Protein AF-A0A1C4VF07-F1 (afdb_monomer_lite)

Foldseek 3Di:
DKWFWFKFQQAIWIKFFDVVVVGDIFTLEGEAAPQDNQGMKFWGWAAAQQNFKIKIWMAHLLLLLAPQSQQFLIWMWIAGRVASDIATADGGFHQFRLAWEHANHQKIWTWGQDDPQSQKIWIWIDRSVVGYTPDIAIARGNWDQWEQAPVAIWTDGPQAIWGADPRRDTDGLGHDLFAWQHWYYAPQGKIWTWADHPQKIWIWIDDPSDIGTFWIGGFLFWDWAAAHNRAIETEGDPTDTPDDDPRYHYFYDPADFRMAYNVRQKTWRFKDQQNNVVCQAPLQDFPPLQSVQFMWIWMAGRVVRDIDIDTDRRPDPHHYDNNQYPDDDDDDPPDDDDAPPPPPFAFFLDDQPDLLAWAAWFALLLLLQLLLCLQVQQQFDWQDQCALPNNAHIGTLCRQQPADAQVVGDTAFSLLLLLLLCSNPVVTQGPSNDDFPKIWGWDAPFRQLSSNHGLLHRDNVNGQRQTGSLRNGQQRTPPRDPHDSNLNSCCRHPNSSVSNSSNNLLSVLSVLQCVAPVHHAFEAVNDNQFNQGSLQSQQCSSQNFAGQVCCVVVLNDGAGFDQLQLLASSARLSDDQQCLQHPSSSSSVSNHRRSSSSQNCLQPARWHYPPDTDRSYDHFAAFPQADQSVNHGRHGFQHDHSCQQQDCVAQNFCHRGNGRHNSPRTGRHGGHYGYRDNVVVRRTTGHDRPADSPRDRDDGPDPADADQDDDQCPVFPQFPPVFGKAKAWPDQDLVSLSLFDPDDHHQFDKDKAAFVVGPDPSQSVLVVQWIWMLWWHRGIKIKGFADADDPPHRDRHNKMKMKTAGNGPADVVDKAKWWKKDKQIQRQAADAFWKKWKAQADVRDIDIFTGGSHQDDVVGGGHIFMFTQAMDTHDHGIMIMTMRYDHPPGDRSGMHMDGMMMIGGGDPDRGDHRGHGD

pLDDT: mean 87.51, std 13.01, range [24.17, 98.75]

Secondary structure (DSSP, 8-state):
-EEEEEE-SS-EEEEEEEGGGTTEEEEEEEEE-TT--SSSEEEEEEE-TTSSEEEEEEEEGGGGG-HHHHHH-EEEEEEETTT--EEEEEEEE---TT-SEE-SSSEEEEEEEESGGG-EEEEEEEETTTTEEEEEEEESS--EEEEEETTEEEEEETTEEEEEPTTS-EEEEE--SSSEEEEEE-TTS-EEEEEEETTEEEEEEEETTEEEEEEEEETTSEEEEE-GGG-EEEEESS---SS--TTEEEEE-SS--SEE-TTSSEEEEEEEEHHHHHHTT-TTS---TTTTTEEEEEEEETTT--EEEEEEE--SSPPEEESS--PPPPPPPS------TTTT--SBSS-TT-TT--EE---HHHHHHHHHHHHTT---PPBPTTGGG--PPSB-HHHHSPPPPPTTS----HHHHHHHHHHHHTT-SB-TT--TT-EESBPEEESSS-TTS-TTS--GGG-EEEETTTTB-TT-BTT--SS-HHHHHHHHH-HHHHHHHHHHHHHHHHHHHHT-TT----BTT--TTBGGGGHHHHHHHHH--B-GGGTTTTTT--BB-GGG-TT-TTS-TT--STTTS-GGGGG-GGGS-HHHHHHHHHHSPPEE-SSS-EESSPPPB--TTSPPBTTTBS----PPPTTTT--HHHHS--TTSSSSS-TTT----B---B----GGGTTS-B---SS-TTPPPPPP--SSPPP-----STT-TTB-TTSPPEEE-SSS-GGG-SS--SPPPP-EEEEEEETTTTT-TT-HHHHHS-EEES-TGGG-EEEEE-B--BTTB--TTT-EEEEEEE-----TT-EEEEEEEEEE-SSS---TTEEEEEE-STT--EEEEEE-----BTTB----EEEEEEEEEEETT-EEEEE-B--TT--S-SEEEE--EEEEEB-SS--PPTT-B-

Radius of gyration: 29.27 Å; chains: 1; bounding box: 69×66×91 Å

Structure (mmCIF, N/CA/C/O backbone):
data_AF-A0A1C4VF07-F1
#
_entry.id   AF-A0A1C4VF07-F1
#
loop_
_atom_site.group_PDB
_atom_site.id
_atom_site.type_symbol
_atom_site.label_atom_id
_atom_site.label_alt_id
_atom_site.label_comp_id
_atom_site.label_asym_id
_atom_site.label_entity_id
_atom_site.label_seq_id
_atom_site.pdbx_PDB_ins_code
_atom_site.Cartn_x
_atom_site.Cartn_y
_atom_site.Cartn_z
_atom_site.occupancy
_atom_site.B_iso_or_equiv
_atom_site.auth_seq_id
_atom_site.auth_comp_id
_atom_site.auth_asym_id
_atom_site.auth_atom_id
_atom_site.pdbx_PDB_model_num
ATOM 1 N N . MET A 1 1 ? -11.492 -25.915 17.189 1.00 92.50 1 MET A N 1
ATOM 2 C CA . MET A 1 1 ? -10.780 -25.471 15.950 1.00 92.50 1 MET A CA 1
ATOM 3 C C . MET A 1 1 ? -10.519 -23.973 16.018 1.00 92.50 1 MET A C 1
ATOM 5 O O . MET A 1 1 ? -11.254 -23.324 16.734 1.00 92.50 1 MET A O 1
ATOM 9 N N . LEU A 1 2 ? -9.549 -23.413 15.306 1.00 95.19 2 LEU A N 1
ATOM 10 C CA . LEU A 1 2 ? -9.269 -21.972 15.211 1.00 95.19 2 LEU A CA 1
ATOM 11 C C . LEU A 1 2 ? -9.175 -21.599 13.729 1.00 95.19 2 LEU A C 1
ATOM 13 O O . LEU A 1 2 ? -8.612 -22.388 12.978 1.00 95.19 2 LEU A O 1
ATOM 17 N N . VAL A 1 3 ? -9.719 -20.448 13.326 1.00 95.56 3 VAL A N 1
ATOM 18 C CA . VAL A 1 3 ? -9.596 -19.907 11.959 1.00 95.56 3 VAL A CA 1
ATOM 19 C C . VAL A 1 3 ? -9.069 -18.476 12.032 1.00 95.56 3 VAL A C 1
ATOM 21 O O . VAL A 1 3 ? -9.497 -17.713 12.895 1.00 95.56 3 VAL A O 1
ATOM 24 N N . THR A 1 4 ? -8.136 -18.131 11.153 1.00 94.44 4 THR A N 1
ATOM 25 C CA . THR A 1 4 ? -7.553 -16.787 10.990 1.00 94.44 4 THR A CA 1
ATOM 26 C C . THR A 1 4 ? -7.024 -16.650 9.561 1.00 94.44 4 THR A C 1
ATOM 28 O O . THR A 1 4 ? -7.024 -17.640 8.834 1.00 94.44 4 THR A O 1
ATOM 31 N N . GLY A 1 5 ? -6.566 -15.471 9.141 1.00 92.44 5 GLY A N 1
ATOM 32 C CA . GLY A 1 5 ? -5.953 -15.306 7.825 1.00 92.44 5 GLY A CA 1
ATOM 33 C C . GLY A 1 5 ? -4.749 -14.375 7.808 1.00 92.44 5 GLY A C 1
ATOM 34 O O . GLY A 1 5 ? -4.531 -13.625 8.757 1.00 92.44 5 GLY A O 1
ATOM 35 N N . ALA A 1 6 ? -3.976 -14.480 6.734 1.00 90.81 6 ALA A N 1
ATOM 36 C CA . ALA A 1 6 ? -2.908 -13.567 6.330 1.00 90.81 6 ALA A CA 1
ATOM 37 C C . ALA A 1 6 ? -2.803 -13.629 4.802 1.00 90.81 6 ALA A C 1
ATOM 39 O O . ALA A 1 6 ? -3.234 -14.620 4.205 1.00 90.81 6 ALA A O 1
ATOM 40 N N . GLY A 1 7 ? -2.274 -12.588 4.169 1.00 86.62 7 GLY A N 1
ATOM 41 C CA . GLY A 1 7 ? -2.210 -12.539 2.714 1.00 86.62 7 GLY A CA 1
ATOM 42 C C . GLY A 1 7 ? -0.798 -12.405 2.177 1.00 86.62 7 GLY A C 1
ATOM 43 O O . GLY A 1 7 ? 0.128 -11.945 2.848 1.00 86.62 7 GLY A O 1
ATOM 44 N N . ASP A 1 8 ? -0.649 -12.850 0.945 1.00 79.00 8 ASP A N 1
ATOM 45 C CA . ASP A 1 8 ? 0.565 -12.732 0.158 1.00 79.00 8 ASP A CA 1
ATOM 46 C C . ASP A 1 8 ? 0.182 -12.411 -1.298 1.00 79.00 8 ASP A C 1
ATOM 48 O O . ASP A 1 8 ? -0.934 -11.945 -1.522 1.00 79.00 8 ASP A O 1
ATOM 52 N N . SER A 1 9 ? 1.081 -12.546 -2.270 1.00 72.88 9 SER A N 1
ATOM 53 C CA . SER A 1 9 ? 0.794 -12.252 -3.686 1.00 72.88 9 SER A CA 1
ATOM 54 C C . SER A 1 9 ? -0.241 -13.193 -4.320 1.00 72.88 9 SER A C 1
ATOM 56 O O . SER A 1 9 ? -0.991 -12.759 -5.192 1.00 72.88 9 SER A O 1
ATOM 58 N N . ASN A 1 10 ? -0.368 -14.435 -3.840 1.00 73.75 10 ASN A N 1
ATOM 59 C CA . ASN A 1 10 ? -1.304 -15.426 -4.381 1.00 73.75 10 ASN A CA 1
ATOM 60 C C . ASN A 1 10 ? -2.735 -15.234 -3.868 1.00 73.75 10 ASN A C 1
ATOM 62 O O . ASN A 1 10 ? -3.694 -15.718 -4.478 1.00 73.75 10 ASN A O 1
ATOM 66 N N . GLY A 1 11 ? -2.905 -14.551 -2.736 1.00 81.81 11 GLY A N 1
ATOM 67 C CA . GLY A 1 11 ? -4.217 -14.228 -2.198 1.00 81.81 11 GLY A CA 1
ATOM 68 C C . GLY A 1 11 ? -4.231 -14.022 -0.691 1.00 81.81 11 GLY A C 1
ATOM 69 O O . GLY A 1 11 ? -3.227 -14.086 0.012 1.00 81.81 11 GLY A O 1
ATOM 70 N N . PHE A 1 12 ? -5.428 -13.785 -0.170 1.00 91.00 12 PHE A N 1
ATOM 71 C CA . PHE A 1 12 ? -5.715 -13.851 1.251 1.00 91.00 12 PHE A CA 1
ATOM 72 C C . PHE A 1 12 ? -6.003 -15.303 1.653 1.00 91.00 12 PHE A C 1
ATOM 74 O O . PHE A 1 12 ? -7.022 -15.885 1.272 1.00 91.00 12 PHE A O 1
ATOM 81 N N . HIS A 1 13 ? -5.107 -15.896 2.436 1.00 91.56 13 HIS A N 1
ATOM 82 C CA . HIS A 1 13 ? -5.218 -17.275 2.897 1.00 91.56 13 HIS A CA 1
ATOM 83 C C . HIS A 1 13 ? -5.979 -17.339 4.213 1.00 91.56 13 HIS A C 1
ATOM 85 O O . HIS A 1 13 ? -5.602 -16.704 5.199 1.00 91.56 13 HIS A O 1
ATOM 91 N N . LEU A 1 14 ? -7.025 -18.159 4.258 1.00 94.19 14 LEU A N 1
ATOM 92 C CA . LEU A 1 14 ? -7.666 -18.558 5.503 1.00 94.19 14 LEU A CA 1
ATOM 93 C C . LEU A 1 14 ? -6.992 -19.833 5.987 1.00 94.19 14 LEU A C 1
ATOM 95 O O . LEU A 1 14 ? -7.008 -20.850 5.300 1.00 94.19 14 LEU A O 1
ATOM 99 N N . TYR A 1 15 ? -6.457 -19.802 7.197 1.00 93.81 15 TYR A N 1
ATOM 100 C CA . TYR A 1 15 ? -5.832 -20.938 7.856 1.00 93.81 15 TYR A CA 1
ATOM 101 C C . TYR A 1 15 ? -6.752 -21.514 8.927 1.00 93.81 15 TYR A C 1
ATOM 103 O O . TYR A 1 15 ? -7.458 -20.780 9.622 1.00 93.81 15 TYR A O 1
ATOM 111 N N . VAL A 1 16 ? -6.711 -22.835 9.103 1.00 93.81 16 VAL A N 1
ATOM 112 C CA . VAL A 1 16 ? -7.444 -23.548 10.151 1.00 93.81 16 VAL A CA 1
ATOM 113 C C . VAL A 1 16 ? -6.505 -24.416 10.986 1.00 93.81 16 VAL A C 1
ATOM 115 O O . VAL A 1 16 ? -5.709 -25.183 10.451 1.00 93.81 16 VAL A O 1
ATOM 118 N N . ALA A 1 17 ? -6.644 -24.342 12.312 1.00 92.88 17 ALA A N 1
ATOM 119 C CA . ALA A 1 17 ? -5.979 -25.231 13.262 1.00 92.88 17 ALA A CA 1
ATOM 120 C C . ALA A 1 17 ? -7.011 -26.082 14.009 1.00 92.88 17 ALA A C 1
ATOM 122 O O . ALA A 1 17 ? -7.927 -25.568 14.666 1.00 92.88 17 ALA A O 1
ATOM 123 N N . ARG A 1 18 ? -6.903 -27.411 13.919 1.00 91.62 18 ARG A N 1
ATOM 124 C CA . ARG A 1 18 ? -7.930 -28.320 14.458 1.00 91.62 18 ARG A CA 1
ATOM 125 C C . ARG A 1 18 ? -7.464 -29.026 15.718 1.00 91.62 18 ARG A C 1
ATOM 127 O O . ARG A 1 18 ? -6.494 -29.768 15.706 1.00 91.62 18 ARG A O 1
ATOM 134 N N . GLU A 1 19 ? -8.230 -28.861 16.790 1.00 91.75 19 GLU A N 1
ATOM 135 C CA . GLU A 1 19 ? -7.920 -29.439 18.099 1.00 91.75 19 GLU A CA 1
ATOM 136 C C . GLU A 1 19 ? -7.827 -30.970 18.081 1.00 91.75 19 GLU A C 1
ATOM 138 O O . GLU A 1 19 ? -6.885 -31.525 18.633 1.00 91.75 19 GLU A O 1
ATOM 143 N N . ARG A 1 20 ? -8.732 -31.649 17.358 1.00 90.81 20 ARG A N 1
ATOM 144 C CA . ARG A 1 20 ? -8.678 -33.111 17.153 1.00 90.81 20 ARG A CA 1
ATOM 145 C C . ARG A 1 20 ? -7.353 -33.611 16.556 1.00 90.81 20 ARG A C 1
ATOM 147 O O . ARG A 1 20 ? -7.042 -34.786 16.678 1.00 90.81 20 ARG A O 1
ATOM 154 N N . ASN A 1 21 ? -6.588 -32.712 15.935 1.00 90.19 21 ASN A N 1
ATOM 155 C CA . ASN A 1 21 ? -5.281 -32.964 15.339 1.00 90.19 21 ASN A CA 1
ATOM 156 C C . ASN A 1 21 ? -4.174 -32.217 16.106 1.00 90.19 21 ASN A C 1
ATOM 158 O O . ASN A 1 21 ? -3.225 -31.735 15.493 1.00 90.19 21 ASN A O 1
ATOM 162 N N . ALA A 1 22 ? -4.335 -32.020 17.419 1.00 88.69 22 ALA A N 1
ATOM 163 C CA . ALA A 1 22 ? -3.404 -31.273 18.268 1.00 88.69 22 ALA A CA 1
ATOM 164 C C . ALA A 1 22 ? -3.070 -29.857 17.744 1.00 88.69 22 ALA A C 1
ATOM 166 O O . ALA A 1 22 ? -1.954 -29.375 17.905 1.00 88.69 22 ALA A O 1
ATOM 167 N N . PHE A 1 23 ? -4.047 -29.191 17.116 1.00 90.75 23 PHE A N 1
ATOM 168 C CA . PHE A 1 23 ? -3.891 -27.879 16.475 1.00 90.75 23 PHE A CA 1
ATOM 169 C C . PHE A 1 23 ? -2.862 -27.836 15.336 1.00 90.75 23 PHE A C 1
ATOM 171 O O . PHE A 1 23 ? -2.258 -26.795 15.091 1.00 90.75 23 PHE A O 1
ATOM 178 N N . ALA A 1 24 ? -2.717 -28.929 14.585 1.00 88.31 24 ALA A N 1
ATOM 179 C CA . ALA A 1 24 ? -2.054 -28.876 13.286 1.00 88.31 24 ALA A CA 1
ATOM 180 C C . ALA A 1 24 ? -2.727 -27.826 12.378 1.00 88.31 24 ALA A C 1
ATOM 182 O O . ALA A 1 24 ? -3.960 -27.810 12.263 1.00 88.31 24 ALA A O 1
ATOM 183 N N . TRP A 1 25 ? -1.904 -26.964 11.775 1.00 89.06 25 TRP A N 1
ATOM 184 C CA . TRP A 1 25 ? -2.305 -25.886 10.870 1.00 89.06 25 TRP A CA 1
ATOM 185 C C . TRP A 1 25 ? -2.390 -26.379 9.423 1.00 89.06 25 TRP A C 1
ATOM 187 O O . TRP A 1 25 ? -1.593 -27.211 8.991 1.00 89.06 25 TRP A O 1
ATOM 197 N N . SER A 1 26 ? -3.361 -25.861 8.677 1.00 88.69 26 SER A N 1
ATOM 198 C CA . SER A 1 26 ? -3.550 -26.113 7.243 1.00 88.69 26 SER A CA 1
ATOM 199 C C . SER A 1 26 ? -4.275 -24.936 6.591 1.00 88.69 26 SER A C 1
ATOM 201 O O . SER A 1 26 ? -5.107 -24.311 7.256 1.00 88.69 26 SER A O 1
ATOM 203 N N . THR A 1 27 ? -4.042 -24.679 5.304 1.00 90.75 27 THR A N 1
ATOM 204 C CA . THR A 1 27 ? -4.832 -23.712 4.534 1.00 90.75 27 THR A CA 1
ATOM 205 C C . THR A 1 27 ? -6.232 -24.272 4.323 1.00 90.75 27 THR A C 1
ATOM 207 O O . THR A 1 27 ? -6.407 -25.391 3.845 1.00 90.75 27 THR A O 1
ATOM 210 N N . LEU A 1 28 ? -7.236 -23.507 4.737 1.00 92.62 28 LEU A N 1
ATOM 211 C CA . LEU A 1 28 ? -8.647 -23.804 4.527 1.00 92.62 28 LEU A CA 1
ATOM 212 C C . LEU A 1 28 ? -9.082 -23.394 3.119 1.00 92.62 28 LEU A C 1
ATOM 214 O O . LEU A 1 28 ? -9.731 -24.178 2.438 1.00 92.62 28 LEU A O 1
ATOM 218 N N . ALA A 1 29 ? -8.744 -22.170 2.714 1.00 92.75 29 ALA A N 1
ATOM 219 C CA . ALA A 1 29 ? -9.030 -21.626 1.392 1.00 92.75 29 ALA A CA 1
ATOM 220 C C . ALA A 1 29 ? -8.082 -20.463 1.081 1.00 92.75 29 ALA A C 1
ATOM 222 O O . ALA A 1 29 ? -7.656 -19.759 2.000 1.00 92.75 29 ALA A O 1
ATOM 223 N N . THR A 1 30 ? -7.820 -20.220 -0.199 1.00 90.81 30 THR A N 1
ATOM 224 C CA . THR A 1 30 ? -7.140 -19.003 -0.674 1.00 90.81 30 THR A CA 1
ATOM 225 C C . THR A 1 30 ? -8.135 -18.149 -1.445 1.00 90.81 30 THR A C 1
ATOM 227 O O . THR A 1 30 ? -8.813 -18.654 -2.341 1.00 90.81 30 THR A O 1
ATOM 230 N N . LEU A 1 31 ? -8.249 -16.873 -1.082 1.00 91.25 31 LEU A N 1
ATOM 231 C CA . LEU A 1 31 ? -9.167 -15.916 -1.692 1.00 91.25 31 LEU A CA 1
ATOM 232 C C . LEU A 1 31 ? -8.366 -14.858 -2.447 1.00 91.25 31 LEU A C 1
ATOM 234 O O . LEU A 1 31 ? -7.577 -14.139 -1.844 1.00 91.25 31 LEU A O 1
ATOM 238 N N . SER A 1 32 ? -8.589 -14.726 -3.741 1.00 85.19 32 SER A N 1
ATOM 239 C CA . SER A 1 32 ? -7.927 -13.722 -4.571 1.00 85.19 32 SER A CA 1
ATOM 240 C C . SER A 1 32 ? -8.931 -13.075 -5.515 1.00 85.19 32 SER A C 1
ATOM 242 O O . SER A 1 32 ? -10.126 -13.386 -5.501 1.00 85.19 32 SER A O 1
ATOM 244 N N . ALA A 1 33 ? -8.459 -12.130 -6.312 1.00 73.81 33 ALA A N 1
ATOM 245 C CA . ALA A 1 33 ? -9.131 -11.719 -7.526 1.00 73.81 33 ALA A CA 1
ATOM 246 C C . ALA A 1 33 ? -8.075 -11.601 -8.616 1.00 73.81 33 ALA A C 1
ATOM 248 O O . ALA A 1 33 ? -7.246 -10.697 -8.529 1.00 73.81 33 ALA A O 1
ATOM 249 N N . SER A 1 34 ? -8.123 -12.445 -9.649 1.00 63.47 34 SER A N 1
ATOM 250 C CA . SER A 1 34 ? -7.251 -12.261 -10.828 1.00 63.47 34 SER A CA 1
ATOM 251 C C . SER A 1 34 ? -7.493 -10.899 -11.491 1.00 63.47 34 SER A C 1
ATOM 253 O O . SER A 1 34 ? -6.632 -10.362 -12.177 1.00 63.47 34 SER A O 1
ATOM 255 N N . ALA A 1 35 ? -8.644 -10.288 -11.185 1.00 54.53 35 ALA A N 1
ATOM 256 C CA . ALA A 1 35 ? -8.962 -8.893 -11.435 1.00 54.53 35 ALA A CA 1
ATOM 257 C C . ALA A 1 35 ? -8.118 -7.819 -10.788 1.00 54.53 35 ALA A C 1
ATOM 259 O O . ALA A 1 35 ? -8.293 -6.653 -11.115 1.00 54.53 35 ALA A O 1
ATOM 260 N N . LEU A 1 36 ? -7.253 -8.120 -9.847 1.00 62.41 36 LEU A N 1
ATOM 261 C CA . LEU A 1 36 ? -6.576 -7.071 -9.109 1.00 62.41 36 LEU A CA 1
ATOM 262 C C . LEU A 1 36 ? -5.120 -7.484 -8.961 1.00 62.41 36 LEU A C 1
ATOM 264 O O . LEU A 1 36 ? -4.732 -7.992 -7.916 1.00 62.41 36 LEU A O 1
ATOM 268 N N . ASP A 1 37 ? -4.326 -7.267 -10.012 1.00 58.56 37 ASP A N 1
ATOM 269 C CA . ASP A 1 37 ? -2.872 -7.421 -9.936 1.00 58.56 37 ASP A CA 1
ATOM 270 C C . ASP A 1 37 ? -2.250 -6.167 -9.306 1.00 58.56 37 ASP A C 1
ATOM 272 O O . ASP A 1 37 ? -1.923 -5.174 -9.958 1.00 58.56 37 ASP A O 1
ATOM 276 N N . MET A 1 38 ? -2.248 -6.167 -7.976 1.00 62.91 38 MET A N 1
ATOM 277 C CA . MET A 1 38 ? -1.954 -5.008 -7.130 1.00 62.91 38 MET A CA 1
ATOM 278 C C . MET A 1 38 ? -1.014 -5.375 -5.967 1.00 62.91 38 MET A C 1
ATOM 280 O O . MET A 1 38 ? -0.966 -4.682 -4.946 1.00 62.91 38 MET A O 1
ATOM 284 N N . GLY A 1 39 ? -0.270 -6.475 -6.115 1.00 68.69 39 GLY A N 1
ATOM 285 C CA . GLY A 1 39 ? 0.638 -7.000 -5.098 1.00 68.69 39 GLY A CA 1
ATOM 286 C C . GLY A 1 39 ? -0.070 -7.789 -3.982 1.00 68.69 39 GLY A C 1
ATOM 287 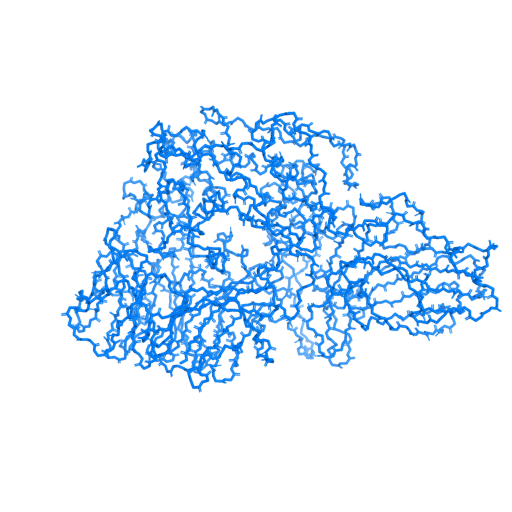O O . GLY A 1 39 ? -1.134 -8.368 -4.205 1.00 68.69 39 GLY A O 1
ATOM 288 N N . PRO A 1 40 ? 0.520 -7.861 -2.772 1.00 76.75 40 PRO A N 1
ATOM 289 C CA . PRO A 1 40 ? 0.062 -8.763 -1.720 1.00 76.75 40 PRO A CA 1
ATOM 290 C C . PRO A 1 40 ? -1.320 -8.405 -1.168 1.00 76.75 40 PRO A C 1
ATOM 292 O O . PRO A 1 40 ? -1.722 -7.241 -1.122 1.00 76.75 40 PRO A O 1
ATOM 295 N N . TRP A 1 41 ? -2.020 -9.416 -0.666 1.00 85.75 41 TRP A N 1
ATOM 296 C CA . TRP A 1 41 ? -3.384 -9.318 -0.155 1.00 85.75 41 TRP A CA 1
ATOM 297 C C . TRP A 1 41 ? -3.450 -9.109 1.362 1.00 85.75 41 TRP A C 1
ATOM 299 O O . TRP A 1 41 ? -2.528 -9.435 2.102 1.00 85.75 41 TRP A O 1
ATOM 309 N N . MET A 1 42 ? -4.569 -8.580 1.848 1.00 91.50 42 MET A N 1
ATOM 310 C CA . MET A 1 42 ? -4.922 -8.507 3.271 1.00 91.50 42 MET A CA 1
ATOM 311 C C . MET A 1 42 ? -6.408 -8.803 3.464 1.00 91.50 42 MET A C 1
ATOM 313 O O . MET A 1 42 ? -7.193 -8.747 2.512 1.00 91.50 42 MET A O 1
ATOM 317 N N . GLY A 1 43 ? -6.818 -9.057 4.703 1.00 93.69 43 GLY A N 1
ATOM 318 C CA . GLY A 1 43 ? -8.227 -9.223 5.018 1.00 93.69 43 GLY A CA 1
ATOM 319 C C . GLY A 1 43 ? -8.512 -9.518 6.481 1.00 93.69 43 GLY A C 1
ATOM 320 O O . GLY A 1 43 ? -7.618 -9.808 7.273 1.00 93.69 43 GLY A O 1
ATOM 321 N N . GLU A 1 44 ? -9.799 -9.483 6.801 1.00 95.00 44 GLU A N 1
ATOM 322 C CA . GLU A 1 44 ? -10.357 -9.845 8.099 1.00 95.00 44 GLU A CA 1
ATOM 323 C C . GLU A 1 44 ? -11.277 -11.055 7.946 1.00 95.00 44 GLU A C 1
ATOM 325 O O . GLU A 1 44 ? -11.963 -11.213 6.931 1.00 95.00 44 GLU A O 1
ATOM 330 N N . VAL A 1 45 ? -11.330 -11.907 8.971 1.00 96.38 45 VAL A N 1
ATOM 331 C CA . VAL A 1 45 ? -12.153 -13.124 8.972 1.00 96.38 45 VAL A CA 1
ATOM 332 C C . VAL A 1 45 ? -12.875 -13.313 10.303 1.00 96.38 45 VAL A C 1
ATOM 334 O O . VAL A 1 45 ? -12.321 -13.092 11.378 1.00 96.38 45 VAL A O 1
ATOM 337 N N . CYS A 1 46 ? -14.122 -13.777 10.243 1.00 96.06 46 CYS A N 1
ATOM 338 C CA . CYS A 1 46 ? -14.880 -14.234 11.404 1.00 96.06 46 CYS A CA 1
ATOM 339 C C . CYS A 1 46 ? -15.476 -15.624 11.164 1.00 96.06 46 CYS A C 1
ATOM 341 O O . CYS A 1 46 ? -15.661 -16.038 10.023 1.00 96.06 46 CYS A O 1
ATOM 343 N N . VAL A 1 47 ? -15.798 -16.343 12.243 1.00 97.12 47 VAL A N 1
ATOM 344 C CA . VAL A 1 47 ? -16.437 -17.669 12.199 1.00 97.12 47 VAL A CA 1
ATOM 345 C C . VAL A 1 47 ? -17.870 -17.566 12.715 1.00 97.12 47 VAL A C 1
ATOM 347 O O . VAL A 1 47 ? -18.106 -16.916 13.735 1.00 97.12 47 VAL A O 1
ATOM 350 N N . THR A 1 48 ? -18.822 -18.190 12.016 1.00 96.81 48 THR A N 1
ATOM 351 C CA . THR A 1 48 ? -20.232 -18.247 12.430 1.00 96.81 48 THR A CA 1
ATOM 352 C C . THR A 1 48 ? -20.417 -19.082 13.688 1.00 96.81 48 THR A C 1
ATOM 354 O O . THR A 1 48 ? -19.619 -19.970 13.996 1.00 96.81 48 THR A O 1
ATOM 357 N N . GLY A 1 49 ? -21.490 -18.825 14.434 1.00 94.44 49 GLY A N 1
ATOM 358 C CA . GLY A 1 49 ? -21.724 -19.486 15.714 1.00 94.44 49 GLY A CA 1
ATOM 359 C C . GLY A 1 49 ? -21.932 -20.995 15.594 1.00 94.44 49 GLY A C 1
ATOM 360 O O . GLY A 1 49 ? -21.613 -21.723 16.529 1.00 94.44 49 GLY A O 1
ATOM 361 N N . SER A 1 50 ? -22.362 -21.511 14.439 1.00 95.25 50 SER A N 1
ATOM 362 C CA . SER A 1 50 ? -22.389 -22.962 14.197 1.00 95.25 50 SER A CA 1
ATOM 363 C C . SER A 1 50 ? -20.991 -23.594 14.135 1.00 95.25 50 SER A C 1
ATOM 365 O O . SER A 1 50 ? -20.854 -24.807 14.287 1.00 95.25 50 SER A O 1
ATOM 367 N N . GLY A 1 51 ? -19.952 -22.789 13.886 1.00 95.06 51 GLY A N 1
ATOM 368 C CA . GLY A 1 51 ? -18.612 -23.260 13.563 1.00 95.06 51 GLY A CA 1
ATOM 369 C C . GLY A 1 51 ? -18.500 -23.897 12.179 1.00 95.06 51 GLY A C 1
ATOM 370 O O . GLY A 1 51 ? -17.517 -24.584 11.924 1.00 95.06 51 GLY A O 1
ATOM 371 N N . ARG A 1 52 ? -19.485 -23.722 11.292 1.00 96.81 52 ARG A N 1
ATOM 372 C CA . ARG A 1 52 ? -19.457 -24.311 9.944 1.00 96.81 52 ARG A CA 1
ATOM 373 C C . ARG A 1 52 ? -18.937 -23.375 8.872 1.00 96.81 52 ARG A C 1
ATOM 375 O O . ARG A 1 52 ? -18.377 -23.865 7.901 1.00 96.81 52 ARG A O 1
ATOM 382 N N . TYR A 1 53 ? -19.075 -22.064 9.045 1.00 98.19 53 TYR A N 1
ATOM 383 C CA . TYR A 1 53 ? -18.683 -21.105 8.019 1.00 98.19 53 TYR A CA 1
ATOM 384 C C . TYR A 1 53 ? -17.734 -20.048 8.569 1.00 98.19 53 TYR A C 1
ATOM 386 O O . TYR A 1 53 ? -17.887 -19.566 9.693 1.00 98.19 53 TYR A O 1
ATOM 394 N N . ALA A 1 54 ? -16.760 -19.673 7.752 1.00 98.19 54 ALA A N 1
ATOM 395 C CA . ALA A 1 54 ? -15.976 -18.465 7.915 1.00 98.19 54 ALA A CA 1
ATOM 396 C C . ALA A 1 54 ? -16.463 -17.425 6.903 1.00 98.19 54 ALA A C 1
ATOM 398 O O . ALA A 1 54 ? -16.783 -17.757 5.763 1.00 98.19 54 ALA A O 1
ATOM 399 N N . VAL A 1 55 ? -16.526 -16.164 7.308 1.00 98.50 55 VAL A N 1
ATOM 400 C CA . VAL A 1 55 ? -16.795 -15.038 6.408 1.00 98.50 55 VAL A CA 1
ATOM 401 C C . VAL A 1 55 ? -15.553 -14.175 6.397 1.00 98.50 55 VAL A C 1
ATOM 403 O O . VAL A 1 55 ? -15.030 -13.868 7.467 1.00 98.50 55 VAL A O 1
ATOM 406 N N . ALA A 1 56 ? -15.087 -13.803 5.211 1.00 98.31 56 ALA A N 1
ATOM 407 C CA . ALA A 1 56 ? -13.901 -12.978 5.026 1.00 98.31 56 ALA A CA 1
ATOM 408 C C . ALA A 1 56 ? -14.230 -11.715 4.230 1.00 98.31 56 ALA A C 1
ATOM 410 O O . ALA A 1 56 ? -15.051 -11.769 3.311 1.00 98.31 56 ALA A O 1
ATOM 411 N N . VAL A 1 57 ? -13.569 -10.607 4.567 1.00 97.56 57 VAL A N 1
ATOM 412 C CA . VAL A 1 57 ? -13.494 -9.389 3.748 1.00 97.56 57 VAL A CA 1
ATOM 413 C C . VAL A 1 57 ? -12.026 -9.134 3.436 1.00 97.56 57 VAL A C 1
ATOM 415 O O . VAL A 1 57 ? -11.222 -9.049 4.358 1.00 97.56 57 VAL A O 1
ATOM 418 N N . PHE A 1 58 ? -11.670 -9.032 2.160 1.00 94.94 58 PHE A N 1
ATOM 419 C CA . PHE A 1 58 ? -10.278 -9.000 1.707 1.00 94.94 58 PHE A CA 1
ATOM 420 C C . PHE A 1 58 ? -10.089 -8.063 0.506 1.00 94.94 58 PHE A C 1
ATOM 422 O O . PHE A 1 58 ? -11.047 -7.750 -0.208 1.00 94.94 58 PHE A O 1
ATOM 429 N N . ALA A 1 59 ? -8.862 -7.576 0.321 1.00 90.75 59 ALA A N 1
ATOM 430 C CA . ALA A 1 59 ? -8.452 -6.672 -0.759 1.00 90.75 59 ALA A CA 1
ATOM 431 C C . ALA A 1 59 ? -6.916 -6.671 -0.915 1.00 90.75 59 ALA A C 1
ATOM 433 O O . ALA A 1 59 ? -6.221 -7.083 0.019 1.00 90.75 59 ALA A O 1
ATOM 434 N N . PRO A 1 60 ? -6.365 -6.158 -2.032 1.00 84.62 60 PRO A N 1
ATOM 435 C CA . PRO A 1 60 ? -4.936 -5.857 -2.125 1.00 84.62 60 PRO A CA 1
ATOM 436 C C . PRO A 1 60 ? -4.498 -4.872 -1.029 1.00 84.62 60 PRO A C 1
ATOM 438 O O . PRO A 1 60 ? -5.216 -3.910 -0.737 1.00 84.62 60 PRO A O 1
ATOM 441 N N . LYS A 1 61 ? -3.311 -5.061 -0.438 1.00 84.81 61 L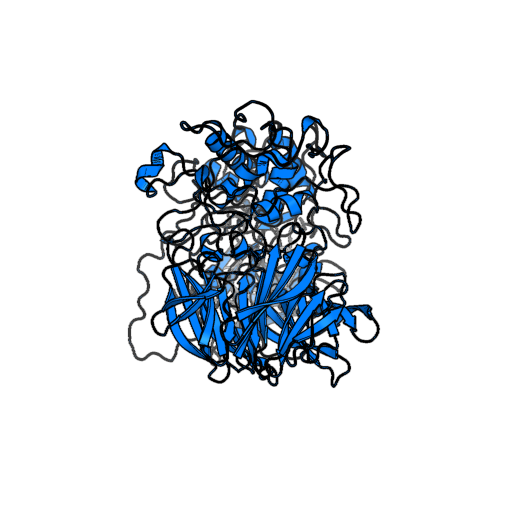YS A N 1
ATOM 442 C CA . LYS A 1 61 ? -2.787 -4.226 0.665 1.00 84.81 61 LYS A CA 1
ATOM 443 C C . LYS A 1 61 ? -2.737 -2.740 0.300 1.00 84.81 61 LYS A C 1
ATOM 445 O O . LYS A 1 61 ? -3.062 -1.896 1.137 1.00 84.81 61 LYS A O 1
ATOM 450 N N . MET A 1 62 ? -2.433 -2.401 -0.957 1.00 80.00 62 MET A N 1
ATOM 451 C CA . MET A 1 62 ? -2.394 -1.006 -1.422 1.00 80.00 62 MET A CA 1
ATOM 452 C C . MET A 1 62 ? -3.745 -0.278 -1.314 1.00 80.00 62 MET A C 1
ATOM 454 O O . MET A 1 62 ? -3.781 0.949 -1.194 1.00 80.00 62 MET A O 1
ATOM 458 N N . ALA A 1 63 ? -4.866 -1.010 -1.273 1.00 83.69 63 ALA A N 1
ATOM 459 C CA . ALA A 1 63 ? -6.192 -0.428 -1.068 1.00 83.69 63 ALA A CA 1
ATOM 460 C C . ALA A 1 63 ? -6.292 0.337 0.263 1.00 83.69 63 ALA A C 1
ATOM 462 O O . ALA A 1 63 ? -7.040 1.313 0.356 1.00 83.69 63 ALA A O 1
ATOM 463 N N . ALA A 1 64 ? -5.500 -0.044 1.271 1.00 88.62 64 ALA A N 1
ATOM 464 C CA . ALA A 1 64 ? -5.450 0.630 2.564 1.00 88.62 64 ALA A CA 1
ATOM 465 C C . ALA A 1 64 ? -4.907 2.071 2.479 1.00 88.62 64 ALA A C 1
ATOM 467 O O . ALA A 1 64 ? -5.154 2.863 3.391 1.00 88.62 64 ALA A O 1
ATOM 468 N N . ASN A 1 65 ? -4.181 2.427 1.412 1.00 86.88 65 ASN A N 1
ATOM 469 C CA . ASN A 1 65 ? -3.613 3.763 1.196 1.00 86.88 65 ASN A CA 1
ATOM 470 C C . ASN A 1 65 ? -4.542 4.703 0.428 1.00 86.88 65 ASN A C 1
ATOM 472 O O . ASN A 1 65 ? -4.294 5.901 0.391 1.00 86.88 65 ASN A O 1
ATOM 476 N N . LYS A 1 66 ? -5.621 4.209 -0.184 1.00 84.69 66 LYS A N 1
ATOM 477 C CA . LYS A 1 66 ? -6.469 5.029 -1.058 1.00 84.69 66 LYS A CA 1
ATOM 478 C C . LYS A 1 66 ? -7.818 5.292 -0.387 1.00 84.69 66 LYS A C 1
ATOM 480 O O . LYS A 1 66 ? -8.604 4.356 -0.242 1.00 84.69 66 LYS A O 1
ATOM 485 N N . PRO A 1 67 ? -8.169 6.546 -0.032 1.00 85.31 67 PRO A N 1
ATOM 486 C CA . PRO A 1 67 ? -9.431 6.867 0.646 1.00 85.31 67 PRO A CA 1
ATOM 487 C C . PRO A 1 67 ? -10.706 6.327 -0.021 1.00 85.31 67 PRO A C 1
ATOM 489 O O . PRO A 1 67 ? -11.717 6.056 0.632 1.00 85.31 67 PRO A O 1
ATOM 492 N N . THR A 1 68 ? -10.699 6.199 -1.345 1.00 80.50 68 THR A N 1
ATOM 493 C CA . THR A 1 68 ? -11.790 5.603 -2.128 1.00 80.50 68 THR A CA 1
ATOM 494 C C . THR A 1 68 ? -11.879 4.089 -1.932 1.00 80.50 68 THR A C 1
ATOM 496 O O . THR A 1 68 ? -12.983 3.577 -1.751 1.00 80.50 68 THR A O 1
ATOM 499 N N . LEU A 1 69 ? -10.745 3.386 -1.900 1.00 83.75 69 LEU A N 1
ATOM 500 C CA . LEU A 1 69 ? -10.676 1.933 -1.726 1.00 83.75 69 LEU A CA 1
ATOM 501 C C . LEU A 1 69 ? -10.820 1.511 -0.258 1.00 83.75 69 LEU A C 1
ATOM 503 O O . LEU A 1 69 ? -11.445 0.496 0.019 1.00 83.75 69 LEU A O 1
ATOM 507 N N . VAL A 1 70 ? -10.394 2.324 0.709 1.00 87.69 70 VAL A N 1
ATOM 508 C CA . VAL A 1 70 ? -10.721 2.079 2.127 1.00 87.69 70 VAL A CA 1
ATOM 509 C C . VAL A 1 70 ? -12.240 2.052 2.344 1.00 87.69 70 VAL A C 1
ATOM 511 O O . VAL A 1 70 ? -12.754 1.233 3.102 1.00 87.69 70 VAL A O 1
ATOM 514 N N . ARG A 1 71 ? -12.992 2.908 1.642 1.00 84.56 71 ARG A N 1
ATOM 515 C CA . ARG A 1 71 ? -14.457 2.986 1.772 1.00 84.56 71 ARG A CA 1
ATOM 516 C C . ARG A 1 71 ? -15.211 1.909 0.985 1.00 84.56 71 ARG A C 1
ATOM 518 O O . ARG A 1 71 ? -16.324 1.558 1.382 1.00 84.56 71 ARG A O 1
ATOM 525 N N . ALA A 1 72 ? -14.650 1.417 -0.121 1.00 83.06 72 ALA A N 1
ATOM 526 C CA . ALA A 1 72 ? -15.387 0.577 -1.068 1.00 83.06 72 ALA A CA 1
ATOM 527 C C . ALA A 1 72 ? -14.525 -0.417 -1.877 1.00 83.06 72 ALA A C 1
ATOM 529 O O . ALA A 1 72 ? -14.946 -0.851 -2.942 1.00 83.06 72 ALA A O 1
ATOM 530 N N . GLY A 1 73 ? -13.323 -0.767 -1.430 1.00 82.75 73 GLY A N 1
ATOM 531 C CA . GLY A 1 73 ? -12.399 -1.664 -2.140 1.00 82.75 73 GLY A CA 1
ATOM 532 C C . GLY A 1 73 ? -12.497 -3.135 -1.728 1.00 82.75 73 GLY A C 1
ATOM 533 O O . GLY A 1 73 ? -11.903 -3.985 -2.378 1.00 82.75 73 GLY A O 1
ATOM 534 N N . GLY A 1 74 ? -13.234 -3.457 -0.661 1.00 90.75 74 GLY A N 1
ATOM 535 C CA . GLY A 1 74 ? -13.306 -4.814 -0.118 1.00 90.75 74 GLY A CA 1
ATOM 536 C C . GLY A 1 74 ? -14.183 -5.772 -0.928 1.00 90.75 74 GLY A C 1
ATOM 537 O O . GLY A 1 74 ? -15.294 -5.423 -1.352 1.00 90.75 74 GLY A O 1
ATOM 538 N N . LEU A 1 75 ? -13.706 -7.007 -1.060 1.00 93.06 75 LEU A N 1
ATOM 539 C CA . LEU A 1 75 ? -14.420 -8.182 -1.564 1.00 93.06 75 LEU A CA 1
ATOM 540 C C . LEU A 1 75 ? -14.806 -9.074 -0.382 1.00 93.06 75 LEU A C 1
ATOM 542 O O . LEU A 1 75 ? -14.073 -9.122 0.599 1.00 93.06 75 LEU A O 1
ATOM 546 N N . ALA A 1 76 ? -15.931 -9.788 -0.451 1.00 96.00 76 ALA A N 1
ATOM 547 C CA . ALA A 1 76 ? -16.323 -10.732 0.593 1.00 96.00 76 ALA A CA 1
ATOM 548 C C . ALA A 1 76 ? -16.650 -12.118 0.067 1.00 96.00 76 ALA A C 1
ATOM 550 O O . ALA A 1 76 ? -17.349 -12.266 -0.939 1.00 96.00 76 ALA A O 1
ATOM 551 N N . ALA A 1 77 ? -16.243 -13.123 0.839 1.00 97.56 77 ALA A N 1
ATOM 552 C CA . ALA A 1 77 ? -16.550 -14.520 0.592 1.00 97.56 77 ALA A CA 1
ATOM 553 C C . ALA A 1 77 ? -17.041 -15.235 1.855 1.00 97.56 77 ALA A C 1
ATOM 555 O O . ALA A 1 77 ? -16.653 -14.900 2.976 1.00 97.56 77 ALA A O 1
ATOM 556 N N . VAL A 1 78 ? -17.881 -16.247 1.650 1.00 98.56 78 VAL A N 1
ATOM 557 C CA . VAL A 1 78 ? -18.241 -17.252 2.657 1.00 98.56 78 VAL A CA 1
ATOM 558 C C . VAL A 1 78 ? -17.489 -18.535 2.338 1.00 98.56 78 VAL A C 1
ATOM 560 O O . VAL A 1 78 ? -17.548 -19.005 1.203 1.00 98.56 78 VAL A O 1
ATOM 563 N N . VAL A 1 79 ? -16.819 -19.104 3.335 1.00 98.38 79 VAL A N 1
ATOM 564 C CA . VAL A 1 79 ? -16.012 -20.323 3.240 1.00 98.38 79 VAL A CA 1
ATOM 565 C C . VAL A 1 79 ? -16.584 -21.385 4.169 1.00 98.38 79 VAL A C 1
ATOM 567 O O . VAL A 1 79 ? -16.691 -21.166 5.374 1.00 98.38 79 VAL A O 1
ATOM 570 N N . ASP A 1 80 ? -16.946 -22.541 3.625 1.00 97.75 80 ASP A N 1
ATOM 571 C CA . ASP A 1 80 ? -17.305 -23.717 4.417 1.00 97.75 80 ASP A CA 1
ATOM 572 C C . ASP A 1 80 ? -16.044 -24.280 5.094 1.00 97.75 80 ASP A C 1
ATOM 574 O O . ASP A 1 80 ? -15.051 -24.588 4.438 1.00 97.75 80 ASP A O 1
ATOM 578 N N . ILE A 1 81 ? -16.057 -24.381 6.422 1.00 96.00 81 ILE A N 1
ATOM 579 C CA . ILE A 1 81 ? -14.872 -24.719 7.221 1.00 96.00 81 ILE A CA 1
ATOM 580 C C . ILE A 1 81 ? -14.498 -26.195 7.094 1.00 96.00 81 ILE A C 1
ATOM 582 O O . ILE A 1 81 ? -13.336 -26.547 7.299 1.00 96.00 81 ILE A O 1
ATOM 586 N N . ASP A 1 82 ? -15.434 -27.084 6.783 1.00 93.19 82 ASP A N 1
ATOM 587 C CA . ASP A 1 82 ? -15.128 -28.509 6.662 1.00 93.19 82 ASP A CA 1
ATOM 588 C C . ASP A 1 82 ? -14.534 -28.843 5.295 1.00 93.19 82 ASP A C 1
ATOM 590 O O . ASP A 1 82 ? -13.615 -29.660 5.217 1.00 93.19 82 ASP A O 1
ATOM 594 N N . THR A 1 83 ? -15.010 -28.177 4.245 1.00 92.88 83 THR A N 1
ATOM 595 C CA . THR A 1 83 ? -14.626 -28.451 2.853 1.00 92.88 83 THR A CA 1
ATOM 596 C C . THR A 1 83 ? -13.637 -27.448 2.265 1.00 92.88 83 THR A C 1
ATOM 598 O O . THR A 1 83 ? -13.001 -27.757 1.263 1.00 92.88 83 THR A O 1
ATOM 601 N N . GLY A 1 84 ? -13.521 -26.248 2.837 1.00 93.56 84 GLY A N 1
ATOM 602 C CA . GLY A 1 84 ? -12.776 -25.127 2.256 1.00 93.56 84 GLY A CA 1
ATOM 603 C C . GLY A 1 84 ? -13.492 -24.441 1.090 1.00 93.56 84 GLY A C 1
ATOM 604 O O . GLY A 1 84 ? -12.970 -23.482 0.528 1.00 93.56 84 GLY A O 1
ATOM 605 N N . LYS A 1 85 ? -14.690 -24.896 0.698 1.00 95.69 85 LYS A N 1
ATOM 606 C CA . LYS A 1 85 ? -15.415 -24.323 -0.439 1.00 95.69 85 LYS A CA 1
ATOM 607 C C . LYS A 1 85 ? -15.777 -22.866 -0.154 1.00 95.69 85 LYS A C 1
ATOM 609 O O . LYS A 1 85 ? -16.548 -22.581 0.760 1.00 95.69 85 LYS A O 1
ATOM 614 N N . ALA A 1 86 ? -15.260 -21.965 -0.980 1.00 95.12 86 ALA A N 1
ATOM 615 C CA . ALA A 1 86 ? -15.466 -20.530 -0.863 1.00 95.12 86 ALA A CA 1
ATOM 616 C C . ALA A 1 86 ? -16.438 -20.001 -1.936 1.00 95.12 86 ALA A C 1
ATOM 618 O O . ALA A 1 86 ? -16.554 -20.550 -3.031 1.00 95.12 86 ALA A O 1
ATOM 619 N N . THR A 1 87 ? -17.203 -18.956 -1.617 1.00 93.81 87 THR A N 1
ATOM 620 C CA . THR A 1 87 ? -18.170 -18.323 -2.530 1.00 93.81 87 THR A CA 1
ATOM 621 C C . THR A 1 87 ? -18.218 -16.822 -2.290 1.00 93.81 87 THR A C 1
ATOM 623 O O . THR A 1 87 ? -18.460 -16.394 -1.162 1.00 93.81 87 THR A O 1
ATOM 626 N N . THR A 1 88 ? -18.025 -16.023 -3.342 1.00 91.38 88 THR A N 1
ATOM 627 C CA . THR A 1 88 ? -18.162 -14.561 -3.283 1.00 91.38 88 THR A CA 1
ATOM 628 C C . THR A 1 88 ? -19.599 -14.172 -2.967 1.00 91.38 88 THR A C 1
ATOM 630 O O . THR A 1 88 ? -20.531 -14.631 -3.626 1.00 91.38 88 THR A O 1
ATOM 633 N N . VAL A 1 89 ? -19.788 -13.288 -1.989 1.00 92.88 89 VAL A N 1
ATOM 634 C CA . VAL A 1 89 ? -21.120 -12.827 -1.565 1.00 92.88 89 VAL A CA 1
ATOM 635 C C . VAL A 1 89 ? -21.345 -11.335 -1.766 1.00 92.88 89 VAL A C 1
ATOM 637 O O . VAL A 1 89 ? -22.493 -10.916 -1.909 1.00 92.88 89 VAL A O 1
ATOM 640 N N . ALA A 1 90 ? -20.287 -10.522 -1.782 1.00 89.69 90 ALA A N 1
ATOM 641 C CA . ALA A 1 90 ? -20.395 -9.080 -1.981 1.00 89.69 90 ALA A CA 1
ATOM 642 C C . ALA A 1 90 ? -19.071 -8.461 -2.449 1.00 89.69 90 ALA A C 1
ATOM 644 O O . ALA A 1 90 ? -17.996 -9.007 -2.220 1.00 89.69 90 ALA A O 1
ATOM 645 N N . THR A 1 91 ? -19.168 -7.282 -3.056 1.00 87.88 91 THR A N 1
ATOM 646 C CA . THR A 1 91 ? -18.045 -6.408 -3.422 1.00 87.88 91 THR A CA 1
ATOM 647 C C . THR A 1 91 ? -18.338 -4.985 -2.956 1.00 87.88 91 THR A C 1
ATOM 649 O O . THR A 1 91 ? -19.450 -4.687 -2.493 1.00 87.88 91 THR A O 1
ATOM 652 N N . GLY A 1 92 ? -17.373 -4.077 -3.078 1.00 85.06 92 GLY A N 1
ATOM 653 C CA . GLY A 1 92 ? -17.603 -2.676 -2.752 1.00 85.06 92 GLY A CA 1
ATOM 654 C C . GLY A 1 92 ? -17.742 -2.437 -1.250 1.00 85.06 92 GLY A C 1
ATOM 655 O O . GLY A 1 92 ? -18.585 -1.640 -0.847 1.00 85.06 92 GLY A O 1
ATOM 656 N N . LEU A 1 93 ? -17.051 -3.211 -0.414 1.00 92.06 93 LEU A N 1
ATOM 657 C CA . LEU A 1 93 ? -17.154 -3.138 1.045 1.00 92.06 93 LEU A CA 1
ATOM 658 C C . LEU A 1 93 ? -16.097 -2.198 1.622 1.00 92.06 93 LEU A C 1
ATOM 660 O O . LEU A 1 93 ? -15.054 -1.974 1.009 1.00 92.06 93 LEU A O 1
ATOM 664 N N . GLN A 1 94 ? -16.361 -1.664 2.813 1.00 91.56 94 GLN A N 1
ATOM 665 C CA . GLN A 1 94 ? -15.351 -0.880 3.520 1.00 91.56 94 GLN A CA 1
ATOM 666 C C . GLN A 1 94 ? -14.321 -1.793 4.194 1.00 91.56 94 GLN A C 1
ATOM 668 O O . GLN A 1 94 ? -14.673 -2.848 4.730 1.00 91.56 94 GLN A O 1
ATOM 673 N N . LEU A 1 95 ? -13.066 -1.359 4.202 1.00 93.12 95 LEU A N 1
ATOM 674 C CA . LEU A 1 95 ? -11.938 -2.031 4.841 1.00 93.12 95 LEU A CA 1
ATOM 675 C C . LEU A 1 95 ? -11.826 -1.540 6.290 1.00 93.12 95 LEU A C 1
ATOM 677 O O . LEU A 1 95 ? -11.029 -0.660 6.596 1.00 93.12 95 LEU A O 1
ATOM 681 N N . ALA A 1 96 ? -12.680 -2.067 7.168 1.00 94.19 96 ALA A N 1
ATOM 682 C CA . ALA A 1 96 ? -12.739 -1.713 8.588 1.00 94.19 96 ALA A CA 1
ATOM 683 C C . ALA A 1 96 ? -12.546 -2.959 9.459 1.00 94.19 96 ALA A C 1
ATOM 685 O O . ALA A 1 96 ? -13.014 -4.035 9.091 1.00 94.19 96 ALA A O 1
ATOM 686 N N . TYR A 1 97 ? -11.936 -2.805 10.638 1.00 94.00 97 TYR A N 1
ATOM 687 C CA . TYR A 1 97 ? -11.550 -3.929 11.513 1.00 94.00 97 TYR A CA 1
ATOM 688 C C . TYR A 1 97 ? -12.724 -4.837 11.939 1.00 94.00 97 TYR A C 1
ATOM 690 O O . TYR A 1 97 ? -12.543 -6.002 12.275 1.00 94.00 97 TYR A O 1
ATOM 698 N N . PHE A 1 98 ? -13.950 -4.302 11.959 1.00 94.94 98 PHE A N 1
ATOM 699 C CA . PHE A 1 98 ? -15.162 -5.028 12.357 1.00 94.94 98 PHE A CA 1
ATOM 700 C C . PHE A 1 98 ? -15.913 -5.671 11.181 1.00 94.94 98 PHE A C 1
ATOM 702 O O . PHE A 1 98 ? -17.033 -6.157 11.361 1.00 94.94 98 PHE A O 1
ATOM 709 N N . ASN A 1 99 ? -15.373 -5.593 9.965 1.00 96.44 99 ASN A N 1
ATOM 710 C CA . ASN A 1 99 ? -16.009 -6.079 8.748 1.00 96.44 99 ASN A CA 1
ATOM 711 C C . ASN A 1 99 ? -15.180 -7.257 8.216 1.00 96.44 99 ASN A C 1
ATOM 713 O O . ASN A 1 99 ? -14.118 -7.005 7.654 1.00 96.44 99 ASN A O 1
ATOM 717 N N . PRO A 1 100 ? -15.618 -8.520 8.383 1.00 97.56 100 PRO A N 1
ATOM 718 C CA . PRO A 1 100 ? -16.991 -8.981 8.635 1.00 97.56 100 PRO A CA 1
ATOM 719 C C . PRO A 1 100 ? -17.366 -9.179 10.118 1.00 97.56 100 PRO A C 1
ATOM 721 O O . PRO A 1 100 ? -16.504 -9.369 10.973 1.00 97.56 100 PRO A O 1
ATOM 724 N N . ALA A 1 101 ? -18.675 -9.254 10.410 1.00 97.31 101 ALA A N 1
ATOM 725 C CA . ALA A 1 101 ? -19.191 -9.587 11.744 1.00 97.31 101 ALA A CA 1
ATOM 726 C C . ALA A 1 101 ? -20.131 -10.803 11.756 1.00 97.31 101 ALA A C 1
ATOM 728 O O . ALA A 1 101 ? -21.257 -10.748 11.261 1.00 97.31 101 ALA A O 1
ATOM 729 N N . CYS A 1 102 ? -19.687 -11.892 12.380 1.00 97.06 102 CYS A N 1
ATOM 730 C CA . CYS A 1 102 ? -20.420 -13.155 12.469 1.00 97.06 102 CYS A CA 1
ATOM 731 C C . CYS A 1 102 ? -21.264 -13.249 13.750 1.00 97.06 102 CYS A C 1
ATOM 733 O O . CYS A 1 102 ? -20.852 -12.771 14.810 1.00 97.06 102 CYS A O 1
ATOM 735 N N . GLY A 1 103 ? -22.437 -13.877 13.640 1.00 95.06 103 GLY A N 1
ATOM 736 C CA . GLY A 1 103 ? -23.407 -14.034 14.724 1.00 95.06 103 GLY A CA 1
ATOM 737 C C . GLY A 1 103 ? -23.317 -15.348 15.491 1.00 95.06 103 GLY A C 1
ATOM 738 O O . GLY A 1 103 ? -22.473 -16.192 15.191 1.00 95.06 103 GLY A O 1
ATOM 739 N N . PRO A 1 104 ? -24.224 -15.546 16.466 1.00 94.88 104 PRO A N 1
ATOM 740 C CA . PRO A 1 104 ? -24.359 -16.799 17.208 1.00 94.88 104 PRO A CA 1
ATOM 741 C C . PRO A 1 104 ? -24.966 -17.941 16.369 1.00 94.88 104 PRO A C 1
ATOM 743 O O . PRO A 1 104 ? -24.946 -19.092 16.799 1.00 94.88 104 PRO A O 1
ATOM 746 N N . ASP A 1 105 ? -25.495 -17.627 15.188 1.00 94.56 105 ASP A N 1
ATOM 747 C CA . ASP A 1 105 ? -26.009 -18.540 14.167 1.00 94.56 105 ASP A CA 1
ATOM 748 C C . ASP A 1 105 ? -25.147 -18.446 12.886 1.00 94.56 105 ASP A C 1
ATOM 750 O O . ASP A 1 105 ? -24.005 -17.991 12.940 1.00 94.56 105 ASP A O 1
ATOM 754 N N . ASP A 1 106 ? -25.677 -18.880 11.737 1.00 97.06 106 ASP A N 1
ATOM 755 C CA . ASP A 1 106 ? -25.015 -18.788 10.423 1.00 97.06 106 ASP A CA 1
ATOM 756 C C . ASP A 1 106 ? -25.218 -17.445 9.708 1.00 97.06 106 ASP A C 1
ATOM 758 O O . ASP A 1 106 ? -24.948 -17.323 8.512 1.00 97.06 106 ASP A O 1
ATOM 762 N N . ARG A 1 107 ? -25.681 -16.409 10.416 1.00 97.06 107 ARG A N 1
ATOM 763 C CA . ARG A 1 107 ? -25.769 -15.062 9.849 1.00 97.06 107 ARG A CA 1
ATOM 764 C C . ARG A 1 107 ? -24.486 -14.283 10.094 1.00 97.06 107 ARG A C 1
ATOM 766 O O . ARG A 1 107 ? -23.894 -14.320 11.174 1.00 97.06 107 ARG A O 1
ATOM 773 N N . ALA A 1 108 ? -24.113 -13.492 9.099 1.00 98.25 108 ALA A N 1
ATOM 774 C CA . ALA A 1 108 ? -23.091 -12.466 9.221 1.00 98.25 108 ALA A CA 1
ATOM 775 C C . ALA A 1 108 ? -23.613 -11.122 8.707 1.00 98.25 108 ALA A C 1
ATOM 777 O O . ALA A 1 108 ? -24.553 -11.050 7.910 1.00 98.25 108 ALA A O 1
ATOM 778 N N . LEU A 1 109 ? -23.004 -10.043 9.180 1.00 98.56 109 LEU A N 1
ATOM 779 C CA . LEU A 1 109 ? -23.269 -8.686 8.734 1.00 98.56 109 LEU A CA 1
ATOM 780 C C . LEU A 1 109 ? -22.008 -8.112 8.091 1.00 98.56 109 LEU A C 1
ATOM 782 O O . LEU A 1 109 ? -20.916 -8.216 8.650 1.00 98.56 109 LEU A O 1
ATOM 786 N N . LEU A 1 110 ? -22.187 -7.490 6.928 1.00 98.31 110 LEU A N 1
ATOM 787 C CA . LEU A 1 110 ? -21.153 -6.754 6.210 1.00 98.31 110 LEU A CA 1
ATOM 788 C C . LEU A 1 110 ? -21.548 -5.288 6.087 1.00 98.31 110 LEU A C 1
ATOM 790 O O . LEU A 1 110 ? -22.735 -4.951 6.044 1.00 98.31 110 LEU A O 1
ATOM 794 N N . THR A 1 111 ? -20.553 -4.416 5.981 1.00 96.00 111 THR A N 1
ATOM 795 C CA . THR A 1 111 ? -20.769 -2.970 5.861 1.00 96.00 111 THR A CA 1
ATOM 796 C C . THR A 1 111 ? -20.113 -2.387 4.618 1.00 96.00 111 THR A C 1
ATOM 798 O O . THR A 1 111 ? -19.030 -2.797 4.193 1.00 96.00 111 THR A O 1
ATOM 801 N N . ARG A 1 112 ? -20.789 -1.399 4.036 1.00 91.50 112 ARG A N 1
ATOM 802 C CA . ARG A 1 112 ? -20.287 -0.557 2.950 1.00 91.50 112 ARG A CA 1
ATOM 803 C C . ARG A 1 112 ? -20.489 0.902 3.328 1.00 91.50 112 ARG A C 1
ATOM 805 O O . ARG A 1 112 ? -21.607 1.297 3.665 1.00 91.50 112 ARG A O 1
ATOM 812 N N . ALA A 1 113 ? -19.430 1.697 3.219 1.00 86.31 113 ALA A N 1
ATOM 813 C CA . ALA A 1 113 ? -19.520 3.140 3.366 1.00 86.31 113 ALA A CA 1
ATOM 814 C C . ALA A 1 113 ? -20.176 3.757 2.125 1.00 86.31 113 ALA A C 1
ATOM 816 O O . ALA A 1 113 ? -19.783 3.471 0.994 1.00 86.31 113 ALA A O 1
ATOM 817 N N . VAL A 1 114 ? -21.174 4.617 2.326 1.00 79.81 114 VAL A N 1
ATOM 818 C CA . VAL A 1 114 ? -21.912 5.276 1.244 1.00 79.81 114 VAL A CA 1
ATOM 819 C C . VAL A 1 114 ? -21.951 6.786 1.460 1.00 79.81 114 VAL A C 1
ATOM 821 O O . VAL A 1 114 ? -22.356 7.272 2.515 1.00 79.81 114 VAL A O 1
ATOM 824 N N . GLY A 1 115 ? -21.635 7.532 0.402 1.00 68.88 115 GLY A N 1
ATOM 825 C CA . GLY A 1 115 ? -21.551 8.993 0.432 1.00 68.88 115 GLY A CA 1
ATOM 826 C C . GLY A 1 115 ? -20.176 9.501 0.863 1.00 68.88 115 GLY A C 1
ATOM 827 O O . GLY A 1 115 ? -19.282 8.721 1.198 1.00 68.88 115 GLY A O 1
ATOM 828 N N . GLU A 1 116 ? -20.011 10.822 0.830 1.00 65.88 116 GLU A N 1
ATOM 829 C CA . GLU A 1 116 ? -18.811 11.474 1.356 1.00 65.88 116 GLU A CA 1
ATOM 830 C C . GLU A 1 116 ? -18.640 11.146 2.842 1.00 65.88 116 GLU A C 1
ATOM 832 O O . GLU A 1 116 ? -19.621 11.002 3.572 1.00 65.88 116 GLU A O 1
ATOM 837 N N . ASP A 1 117 ? -17.389 10.974 3.271 1.00 70.12 117 ASP A N 1
ATOM 838 C CA . ASP A 1 117 ? -17.000 10.807 4.679 1.00 70.12 117 ASP A CA 1
ATOM 839 C C . ASP A 1 117 ? -17.797 9.781 5.499 1.00 70.12 117 ASP A C 1
ATOM 841 O O . ASP A 1 117 ? -17.905 9.908 6.714 1.00 70.12 117 ASP A O 1
ATOM 845 N N . MET A 1 118 ? -18.317 8.730 4.852 1.00 78.06 118 MET A N 1
ATOM 846 C CA . MET A 1 118 ? -19.028 7.623 5.514 1.00 78.06 118 MET A CA 1
ATOM 847 C C . MET A 1 118 ? -20.332 8.049 6.215 1.00 78.06 118 MET A C 1
ATOM 849 O O . MET A 1 118 ? -20.777 7.394 7.156 1.00 78.06 118 MET A O 1
ATOM 853 N N . GLN A 1 119 ? -20.987 9.114 5.738 1.00 76.44 119 GLN A N 1
ATOM 854 C CA . GLN A 1 119 ? -22.238 9.629 6.320 1.00 76.44 119 GLN A CA 1
ATOM 855 C C . GLN A 1 119 ? -23.397 8.616 6.315 1.00 76.44 119 GLN A C 1
ATOM 857 O O . GLN A 1 119 ? -24.317 8.708 7.129 1.00 76.44 119 GLN A O 1
ATOM 862 N N . ARG A 1 120 ? -23.383 7.638 5.402 1.00 86.69 120 ARG A N 1
ATOM 863 C CA . ARG A 1 120 ? -24.370 6.552 5.338 1.00 86.69 120 ARG A CA 1
ATOM 864 C C . ARG A 1 120 ? -23.672 5.204 5.268 1.00 86.69 120 ARG A C 1
ATOM 866 O O . ARG A 1 120 ? -22.576 5.088 4.726 1.00 86.69 120 ARG A O 1
ATOM 873 N N . THR A 1 121 ? -24.358 4.173 5.744 1.00 91.31 121 THR A N 1
ATOM 874 C CA . THR A 1 121 ? -23.855 2.796 5.719 1.00 91.31 121 THR A CA 1
ATOM 875 C C . THR A 1 121 ? -24.881 1.881 5.071 1.00 91.31 121 THR A C 1
ATOM 877 O O . THR A 1 121 ? -26.047 1.888 5.461 1.00 91.31 121 THR A O 1
ATOM 880 N N . ASP A 1 122 ? -24.469 1.075 4.098 1.00 94.75 122 ASP A N 1
ATOM 881 C CA . ASP A 1 122 ? -25.237 -0.103 3.695 1.00 94.75 122 ASP A CA 1
ATOM 882 C C . ASP A 1 122 ? -24.853 -1.276 4.603 1.00 94.75 122 ASP A C 1
ATOM 884 O O . ASP A 1 122 ? -23.685 -1.660 4.668 1.00 94.75 122 ASP A O 1
ATOM 888 N N . LEU A 1 123 ? -25.840 -1.839 5.304 1.00 97.75 123 LEU A N 1
ATOM 889 C CA . LEU A 1 123 ? -25.715 -3.043 6.122 1.00 97.75 123 LEU A CA 1
ATOM 890 C C . LEU A 1 123 ? -26.253 -4.243 5.341 1.00 97.75 123 LEU A C 1
ATOM 892 O O . LEU A 1 123 ? -27.466 -4.360 5.121 1.00 97.75 123 LEU A O 1
ATOM 896 N N . LEU A 1 124 ? -25.357 -5.131 4.926 1.00 98.12 124 LEU A N 1
ATOM 897 C CA . LEU A 1 124 ? -25.677 -6.335 4.170 1.00 98.12 124 LEU A CA 1
ATOM 898 C C . LEU A 1 124 ? -25.773 -7.516 5.138 1.00 98.12 124 LEU A C 1
ATOM 900 O O . LEU A 1 124 ? -24.839 -7.791 5.885 1.00 98.12 124 LEU A O 1
ATOM 904 N N . THR A 1 125 ? -26.897 -8.224 5.119 1.00 98.31 125 THR A N 1
ATOM 905 C CA . THR A 1 125 ? -27.085 -9.476 5.855 1.00 98.31 125 THR A CA 1
ATOM 906 C C . THR A 1 125 ? -26.722 -10.639 4.955 1.00 98.31 125 THR A C 1
ATOM 908 O O . THR A 1 125 ? -27.345 -10.833 3.911 1.00 98.31 125 THR A O 1
ATOM 911 N N . VAL A 1 126 ? -25.733 -11.413 5.380 1.00 98.44 126 VAL A N 1
ATOM 912 C CA . VAL A 1 126 ? -25.291 -12.644 4.732 1.00 98.44 126 VAL A CA 1
ATOM 913 C C . VAL A 1 126 ? -25.899 -13.822 5.474 1.00 98.44 126 VAL A C 1
ATOM 915 O O . VAL A 1 126 ? -25.793 -13.921 6.696 1.00 98.44 126 VAL A O 1
ATOM 918 N N . ASP A 1 127 ? -26.536 -14.707 4.722 1.00 98.12 127 ASP A N 1
ATOM 919 C CA . ASP A 1 127 ? -26.825 -16.066 5.162 1.00 98.12 127 ASP A CA 1
ATOM 920 C C . ASP A 1 127 ? -25.657 -16.934 4.689 1.00 98.12 127 ASP A C 1
ATOM 922 O O . ASP A 1 127 ? -25.495 -17.155 3.484 1.00 98.12 127 ASP A O 1
ATOM 926 N N . ALA A 1 128 ? -24.794 -17.339 5.625 1.00 97.88 128 ALA A N 1
ATOM 927 C CA . ALA A 1 128 ? -23.593 -18.096 5.300 1.00 97.88 128 ALA A CA 1
ATOM 928 C C . ALA A 1 128 ? -23.944 -19.504 4.805 1.00 97.88 128 ALA A C 1
ATOM 930 O O . ALA A 1 128 ? -23.335 -19.976 3.852 1.00 97.88 128 ALA A O 1
ATOM 931 N N . ALA A 1 129 ? -24.991 -20.123 5.358 1.00 97.38 129 ALA A N 1
ATOM 932 C CA . ALA A 1 129 ? -25.456 -21.431 4.907 1.00 97.38 129 ALA A CA 1
ATOM 933 C C . ALA A 1 129 ? -26.029 -21.388 3.483 1.00 97.38 129 ALA A C 1
ATOM 935 O O . ALA A 1 129 ? -25.869 -22.335 2.715 1.00 97.38 129 ALA A O 1
ATOM 936 N N . ALA A 1 130 ? -26.665 -20.278 3.103 1.00 96.88 130 ALA A N 1
ATOM 937 C CA . ALA A 1 130 ? -27.136 -20.055 1.738 1.00 96.88 130 ALA A CA 1
ATOM 938 C C . ALA A 1 130 ? -26.093 -19.396 0.813 1.00 96.88 130 ALA A C 1
ATOM 940 O O . ALA A 1 130 ? -26.416 -19.131 -0.346 1.00 96.88 130 ALA A O 1
ATOM 941 N N . HIS A 1 131 ? -24.883 -19.102 1.308 1.00 94.19 131 HIS A N 1
ATOM 942 C CA . HIS A 1 131 ? -23.794 -18.434 0.582 1.00 94.19 131 HIS A CA 1
ATOM 943 C C . HIS A 1 131 ? -24.228 -17.164 -0.173 1.00 94.19 131 HIS A C 1
ATOM 945 O O . HIS A 1 131 ? -23.821 -16.936 -1.313 1.00 94.19 131 HIS A O 1
ATOM 951 N N . ARG A 1 132 ? -25.092 -16.328 0.422 1.00 94.75 132 ARG A N 1
ATOM 952 C CA . ARG A 1 132 ? -25.611 -15.133 -0.266 1.00 94.75 132 ARG A CA 1
ATOM 953 C C . ARG A 1 132 ? -26.022 -14.010 0.670 1.00 94.75 132 ARG A C 1
ATOM 955 O O . ARG A 1 132 ? -26.420 -14.226 1.814 1.00 94.75 132 ARG A O 1
ATOM 962 N N . VAL A 1 133 ? -26.024 -12.796 0.127 1.00 94.75 133 VAL A N 1
ATOM 963 C CA . VAL A 1 133 ? -26.686 -11.649 0.755 1.00 94.75 133 VAL A CA 1
ATOM 964 C C . VAL A 1 133 ? -28.199 -11.831 0.634 1.00 94.75 133 VAL A C 1
ATOM 966 O O . VAL A 1 133 ? -28.740 -11.967 -0.462 1.00 94.75 133 VAL A O 1
ATOM 969 N N . THR A 1 134 ? -28.897 -11.840 1.765 1.00 96.69 134 THR A N 1
ATOM 970 C CA . THR A 1 134 ? -30.362 -11.976 1.826 1.00 96.69 134 THR A CA 1
ATOM 971 C C . THR A 1 134 ? -31.065 -10.635 1.957 1.00 96.69 134 THR A C 1
ATOM 973 O O . THR A 1 134 ? -32.248 -10.522 1.635 1.00 96.69 134 THR A O 1
ATOM 976 N N . ARG A 1 135 ? -30.354 -9.605 2.428 1.00 95.62 135 ARG A N 1
ATOM 977 C CA . ARG A 1 135 ? -30.914 -8.273 2.653 1.00 95.62 135 ARG A CA 1
ATOM 978 C C . ARG A 1 135 ? -29.833 -7.201 2.635 1.00 95.62 135 ARG A C 1
ATOM 980 O O . ARG A 1 135 ? -28.771 -7.396 3.213 1.00 95.62 135 ARG A O 1
ATOM 987 N N . THR A 1 136 ? -30.158 -6.031 2.099 1.00 96.62 136 THR A N 1
ATOM 988 C CA . THR A 1 136 ? -29.370 -4.803 2.273 1.00 96.62 136 THR A CA 1
ATOM 989 C C . THR A 1 136 ? -30.255 -3.729 2.892 1.00 96.62 136 THR A C 1
ATOM 991 O O . THR A 1 136 ? -31.387 -3.527 2.454 1.00 96.62 136 THR A O 1
ATOM 994 N N . ARG A 1 137 ? -29.766 -3.060 3.939 1.00 96.44 137 ARG A N 1
ATOM 995 C CA . ARG A 1 137 ? -30.457 -1.954 4.618 1.00 96.44 137 ARG A CA 1
ATOM 996 C C . ARG A 1 137 ? -29.577 -0.715 4.593 1.00 96.44 137 ARG A C 1
ATOM 998 O O . ARG A 1 137 ? -28.439 -0.776 5.046 1.00 96.44 137 ARG A O 1
ATOM 1005 N N . ARG A 1 138 ? -30.124 0.406 4.128 1.00 94.25 138 ARG A N 1
ATOM 1006 C CA . ARG A 1 138 ? -29.452 1.706 4.175 1.00 94.25 138 ARG A CA 1
ATOM 1007 C C . ARG A 1 138 ? -29.677 2.343 5.543 1.00 94.25 138 ARG A C 1
ATOM 1009 O O . ARG A 1 138 ? -30.816 2.573 5.938 1.00 94.25 138 ARG A O 1
ATOM 1016 N N . ILE A 1 139 ? -28.594 2.658 6.237 1.00 92.06 139 ILE A N 1
ATOM 1017 C CA . ILE A 1 139 ? -28.586 3.344 7.526 1.00 92.06 139 ILE A CA 1
ATOM 1018 C C . ILE A 1 139 ? -28.100 4.776 7.301 1.00 92.06 139 ILE A C 1
ATOM 1020 O O . ILE A 1 139 ? -27.048 5.005 6.702 1.00 92.06 139 ILE A O 1
ATOM 1024 N N . ALA A 1 140 ? -28.872 5.746 7.789 1.00 88.38 140 ALA A N 1
ATOM 1025 C CA . ALA A 1 140 ? -28.543 7.171 7.736 1.00 88.38 140 ALA A CA 1
ATOM 1026 C C . ALA A 1 140 ? -27.589 7.573 8.877 1.00 88.38 140 ALA A C 1
ATOM 1028 O O . ALA A 1 140 ? -27.910 8.440 9.685 1.00 88.38 140 ALA A O 1
ATOM 1029 N N . ALA A 1 141 ? -26.475 6.848 8.995 1.00 85.75 141 ALA A N 1
ATOM 1030 C CA . ALA A 1 141 ? -25.372 7.135 9.901 1.00 85.75 141 ALA A CA 1
ATOM 1031 C C . ALA A 1 141 ? -24.118 6.341 9.495 1.00 85.75 141 ALA A C 1
ATOM 1033 O O . ALA A 1 141 ? -24.228 5.305 8.824 1.00 85.75 141 ALA A O 1
ATOM 1034 N N . GLN A 1 142 ? -22.949 6.760 9.992 1.00 88.19 142 GLN A N 1
ATOM 1035 C CA . GLN A 1 142 ? -21.794 5.868 10.113 1.00 88.19 142 GLN A CA 1
ATOM 1036 C C . GLN A 1 142 ? -22.129 4.801 11.170 1.00 88.19 142 GLN A C 1
ATOM 1038 O O . GLN A 1 142 ? -22.258 5.105 12.362 1.00 88.19 142 GLN A O 1
ATOM 1043 N N . PHE A 1 143 ? -22.344 3.569 10.709 1.00 91.62 143 PHE A N 1
ATOM 1044 C CA . PHE A 1 143 ? -22.744 2.420 11.516 1.00 91.62 143 PHE A CA 1
ATOM 1045 C C . PHE A 1 143 ? -21.574 1.444 11.613 1.00 91.62 143 PHE A C 1
ATOM 1047 O O . PHE A 1 143 ? -21.075 0.962 10.594 1.00 91.62 143 PHE A O 1
ATOM 1054 N N . THR A 1 144 ? -21.129 1.168 12.833 1.00 93.06 144 THR A N 1
ATOM 1055 C CA . THR A 1 144 ? -19.891 0.430 13.105 1.00 93.06 144 THR A CA 1
ATOM 1056 C C . THR A 1 144 ? -20.130 -0.742 14.039 1.00 93.06 144 THR A C 1
ATOM 1058 O O . THR A 1 144 ? -21.156 -0.814 14.725 1.00 93.06 144 THR A O 1
ATOM 1061 N N . THR A 1 145 ? -19.177 -1.680 14.077 1.00 94.56 145 THR A N 1
ATOM 1062 C CA . THR A 1 145 ? -19.224 -2.866 14.955 1.00 94.56 145 THR A CA 1
ATOM 1063 C C . THR A 1 145 ? -20.584 -3.579 14.917 1.00 94.56 145 THR A C 1
ATOM 1065 O O . THR A 1 145 ? -21.248 -3.687 15.945 1.00 94.56 145 THR A O 1
ATOM 1068 N N . PRO A 1 146 ? -21.076 -3.989 13.733 1.00 97.00 146 PRO A N 1
ATOM 1069 C CA . PRO A 1 146 ? -22.340 -4.703 13.629 1.00 97.00 146 PRO A CA 1
ATOM 1070 C C . PRO A 1 146 ? -22.284 -6.028 14.399 1.00 97.00 146 PRO A C 1
ATOM 1072 O O . PRO A 1 146 ? -21.245 -6.674 14.461 1.00 97.00 146 PRO A O 1
ATOM 1075 N N . ALA A 1 147 ? -23.413 -6.465 14.946 1.00 97.25 147 ALA A N 1
ATOM 1076 C CA . ALA A 1 147 ? -23.540 -7.752 15.616 1.00 97.25 147 ALA A CA 1
ATOM 1077 C C . ALA A 1 147 ? -24.924 -8.357 15.342 1.00 97.25 147 ALA A C 1
ATOM 1079 O O . ALA A 1 147 ? -25.922 -7.873 15.888 1.00 97.25 147 ALA A O 1
ATOM 1080 N N . PRO A 1 148 ? -25.024 -9.409 14.513 1.00 96.69 148 PRO A N 1
ATOM 1081 C CA . PRO A 1 148 ? -26.259 -10.172 14.427 1.00 96.69 148 PRO A CA 1
ATOM 1082 C C . PRO A 1 148 ? -26.466 -10.945 15.737 1.00 96.69 148 PRO A C 1
ATOM 1084 O O . PRO A 1 148 ? -25.543 -11.575 16.254 1.00 96.69 148 PRO A O 1
ATOM 1087 N N . ALA A 1 149 ? -27.675 -10.884 16.292 1.00 94.00 149 ALA A N 1
ATOM 1088 C CA . ALA A 1 149 ? -28.076 -11.591 17.507 1.00 94.00 149 ALA A CA 1
ATOM 1089 C C . ALA A 1 149 ? -29.423 -12.299 17.302 1.00 94.00 149 ALA A C 1
ATOM 1091 O O . ALA A 1 149 ? -30.145 -12.033 16.336 1.00 94.00 149 ALA A O 1
ATOM 1092 N N . ALA A 1 150 ? -29.773 -13.215 18.208 1.00 89.94 150 ALA A N 1
ATOM 1093 C CA . ALA A 1 150 ? -30.962 -14.061 18.072 1.00 89.94 150 ALA A CA 1
ATOM 1094 C C . ALA A 1 150 ? -32.280 -13.268 17.953 1.00 89.94 150 ALA A C 1
ATOM 1096 O O . ALA A 1 150 ? -33.204 -13.702 17.272 1.00 89.94 150 ALA A O 1
ATOM 1097 N N . ASP A 1 151 ? -32.371 -12.096 18.585 1.00 90.94 151 ASP A N 1
ATOM 1098 C CA . ASP A 1 151 ? -33.578 -11.264 18.602 1.00 90.94 151 ASP A CA 1
ATOM 1099 C C . ASP A 1 151 ? -33.514 -10.053 17.650 1.00 90.94 151 ASP A C 1
ATOM 1101 O O . ASP A 1 151 ? -34.422 -9.215 17.653 1.00 90.94 151 ASP A O 1
ATOM 1105 N N . GLY A 1 152 ? -32.455 -9.928 16.848 1.00 93.62 152 GLY A N 1
ATOM 1106 C CA . GLY A 1 152 ? -32.277 -8.864 15.862 1.00 93.62 152 GLY A CA 1
ATOM 1107 C C . GLY A 1 152 ? -30.817 -8.476 15.660 1.00 93.62 152 GLY A C 1
ATOM 1108 O O . GLY A 1 152 ? -29.912 -9.048 16.258 1.00 93.62 152 GLY A O 1
ATOM 1109 N N . ASP A 1 153 ? -30.593 -7.480 14.810 1.00 97.19 153 ASP A N 1
ATOM 1110 C CA . ASP A 1 153 ? -29.248 -7.003 14.503 1.00 97.19 153 ASP A CA 1
ATOM 1111 C C . ASP A 1 153 ? -28.947 -5.736 15.297 1.00 97.19 153 ASP A C 1
ATOM 1113 O O . ASP A 1 153 ? -29.782 -4.829 15.382 1.00 97.19 153 ASP A O 1
ATOM 1117 N N . TYR A 1 154 ? -27.748 -5.678 15.860 1.00 97.94 154 TYR A N 1
ATOM 1118 C CA . TYR A 1 154 ? -27.259 -4.572 16.666 1.00 97.94 154 TYR A CA 1
ATOM 1119 C C . TYR A 1 154 ? -26.021 -3.949 16.030 1.00 97.94 154 TYR A C 1
ATOM 1121 O O . TYR A 1 154 ? -25.404 -4.514 15.129 1.00 97.94 154 TYR A O 1
ATOM 1129 N N . GLY A 1 155 ? -25.656 -2.769 16.506 1.00 96.62 155 GLY A N 1
ATOM 1130 C CA . GLY A 1 155 ? -24.399 -2.115 16.175 1.00 96.62 155 GLY A CA 1
ATOM 1131 C C . GLY A 1 155 ? -24.270 -0.800 16.915 1.00 96.62 155 GLY A C 1
ATOM 1132 O O . GLY A 1 155 ? -25.090 -0.478 17.783 1.00 96.62 155 GLY A O 1
ATOM 1133 N N . ILE A 1 156 ? -23.250 -0.035 16.553 1.00 94.25 156 ILE A N 1
ATOM 1134 C CA . ILE A 1 156 ? -22.990 1.279 17.124 1.00 94.25 156 ILE A CA 1
ATOM 1135 C C . ILE A 1 156 ? -23.288 2.351 16.084 1.00 94.25 156 ILE A C 1
ATOM 1137 O O . ILE A 1 156 ? -22.809 2.316 14.954 1.00 94.25 156 ILE A O 1
ATOM 1141 N N . ALA A 1 157 ? -24.104 3.321 16.482 1.00 89.94 157 ALA A N 1
ATOM 1142 C CA . ALA A 1 157 ? -24.361 4.536 15.721 1.00 89.94 157 ALA A CA 1
ATOM 1143 C C . ALA A 1 157 ? -24.568 5.693 16.691 1.00 89.94 157 ALA A C 1
ATOM 1145 O O . ALA A 1 157 ? -25.180 5.514 17.745 1.00 89.94 157 ALA A O 1
ATOM 1146 N N . ARG A 1 158 ? -24.055 6.882 16.349 1.00 83.50 158 ARG A N 1
ATOM 1147 C CA . ARG A 1 158 ? -24.161 8.096 17.187 1.00 83.50 158 ARG A CA 1
ATOM 1148 C C . ARG A 1 158 ? -23.735 7.870 18.652 1.00 83.50 158 ARG A C 1
ATOM 1150 O O . ARG A 1 158 ? -24.316 8.417 19.585 1.00 83.50 158 ARG A O 1
ATOM 1157 N N . GLY A 1 159 ? -22.763 6.985 18.874 1.00 84.00 159 GLY A N 1
ATOM 1158 C CA . GLY A 1 159 ? -22.276 6.629 20.205 1.00 84.00 159 GLY A CA 1
ATOM 1159 C C . GLY A 1 159 ? -23.261 5.870 21.083 1.00 84.00 159 GLY A C 1
ATOM 1160 O O . GLY A 1 159 ? -23.166 5.933 22.310 1.00 84.00 159 GLY A O 1
ATOM 1161 N N . ARG A 1 160 ? -24.220 5.177 20.473 1.00 91.88 160 ARG A N 1
ATOM 1162 C CA . ARG A 1 160 ? -25.239 4.375 21.145 1.00 91.88 160 ARG A CA 1
ATOM 1163 C C . ARG A 1 160 ? -25.197 2.948 20.639 1.00 91.88 160 ARG A C 1
ATOM 1165 O O . ARG A 1 160 ? -24.961 2.722 19.455 1.00 91.88 160 ARG A O 1
ATOM 1172 N N . LEU A 1 161 ? -25.491 2.007 21.533 1.00 96.06 161 LEU A N 1
ATOM 1173 C CA . LEU A 1 161 ? -25.902 0.677 21.117 1.00 96.06 161 LEU A CA 1
ATOM 1174 C C . LEU A 1 161 ? -27.306 0.808 20.542 1.00 96.06 161 LEU A C 1
ATOM 1176 O O . LEU A 1 161 ? -28.230 1.240 21.240 1.00 96.06 161 LEU A O 1
ATOM 1180 N N . VAL A 1 162 ? -27.449 0.458 19.270 1.00 96.38 162 VAL A N 1
ATOM 1181 C CA . VAL A 1 162 ? -28.710 0.553 18.541 1.00 96.38 162 VAL A CA 1
ATOM 1182 C C . VAL A 1 162 ? -29.129 -0.813 18.022 1.00 96.38 162 VAL A C 1
ATOM 1184 O O . VAL A 1 162 ? -28.292 -1.628 17.636 1.00 96.38 162 VAL A O 1
ATOM 1187 N N . LYS A 1 163 ? -30.439 -1.045 17.991 1.00 97.50 163 LYS A N 1
ATOM 1188 C CA . LYS A 1 163 ? -31.065 -2.149 17.264 1.00 97.50 163 LYS A CA 1
ATOM 1189 C C . LYS A 1 163 ? -31.479 -1.661 15.879 1.00 97.50 163 LYS A C 1
ATOM 1191 O O . LYS A 1 163 ? -32.021 -0.561 15.747 1.00 97.50 163 LYS A O 1
ATOM 1196 N N . VAL A 1 164 ? -31.225 -2.470 14.856 1.00 97.62 164 VAL A N 1
ATOM 1197 C CA . VAL A 1 164 ? -31.507 -2.141 13.456 1.00 97.62 164 VAL A CA 1
ATOM 1198 C C . VAL A 1 164 ? -32.848 -2.737 13.042 1.00 97.62 164 VAL A C 1
ATOM 1200 O O . VAL A 1 164 ? -33.039 -3.954 13.022 1.00 97.62 164 VAL A O 1
ATOM 1203 N N . GLY A 1 165 ? -33.783 -1.866 12.675 1.00 95.75 165 GLY A N 1
ATOM 1204 C CA . GLY A 1 165 ? -35.083 -2.235 12.135 1.00 95.75 165 GLY A CA 1
ATOM 1205 C C . GLY A 1 165 ? -35.006 -2.824 10.724 1.00 95.75 165 GLY A C 1
ATOM 1206 O O . GLY A 1 165 ? -33.974 -2.823 10.048 1.00 95.75 165 GLY A O 1
ATOM 1207 N N . SER A 1 166 ? -36.148 -3.301 10.237 1.00 91.56 166 SER A N 1
ATOM 1208 C CA . SER A 1 166 ? -36.287 -3.908 8.910 1.00 91.56 166 SER A CA 1
ATOM 1209 C C . SER A 1 166 ? -35.884 -2.954 7.769 1.00 91.56 166 SER A C 1
ATOM 1211 O O . SER A 1 166 ? -35.276 -3.368 6.783 1.00 91.56 166 SER A O 1
ATOM 1213 N N . THR A 1 167 ? -36.159 -1.662 7.900 1.00 90.44 167 THR A N 1
ATOM 1214 C CA . THR A 1 167 ? -35.848 -0.649 6.880 1.00 90.44 167 THR A CA 1
ATOM 1215 C C . THR A 1 167 ? -34.466 -0.009 7.042 1.00 90.44 167 THR A C 1
ATOM 1217 O O . THR A 1 167 ? -34.093 0.818 6.220 1.00 90.44 167 THR A O 1
ATOM 1220 N N . GLY A 1 168 ? -33.702 -0.375 8.080 1.00 93.94 168 GLY A N 1
ATOM 1221 C CA . GLY A 1 168 ? -32.474 0.332 8.472 1.00 93.94 168 GLY A CA 1
ATOM 1222 C C . GLY A 1 168 ? -32.692 1.453 9.497 1.00 93.94 168 GLY A C 1
ATOM 1223 O O . GLY A 1 168 ? -31.728 2.088 9.915 1.00 93.94 168 GLY A O 1
ATOM 1224 N N . ALA A 1 169 ? -33.935 1.677 9.945 1.00 95.06 169 ALA A N 1
ATOM 1225 C CA . ALA A 1 169 ? -34.224 2.571 11.065 1.00 95.06 169 ALA A CA 1
ATOM 1226 C C . ALA A 1 169 ? -33.518 2.097 12.348 1.00 95.06 169 ALA A C 1
ATOM 1228 O O . ALA A 1 169 ? -33.484 0.900 12.632 1.00 95.06 169 ALA A O 1
ATOM 1229 N N . LEU A 1 170 ? -32.965 3.031 13.120 1.00 94.75 170 LEU A N 1
ATOM 1230 C CA . LEU A 1 170 ? -32.194 2.733 14.326 1.00 94.75 170 LEU A CA 1
ATOM 1231 C C . LEU A 1 170 ? -33.015 3.019 15.585 1.00 94.75 170 LEU A C 1
ATOM 1233 O O . LEU A 1 170 ? -33.637 4.074 15.695 1.00 94.75 170 LEU A O 1
ATOM 1237 N N . THR A 1 171 ? -32.974 2.110 16.556 1.00 96.50 171 THR A N 1
ATOM 1238 C CA . THR A 1 171 ? -33.551 2.307 17.894 1.00 96.50 171 THR A CA 1
ATOM 1239 C C . THR A 1 171 ? -32.442 2.232 18.936 1.00 96.50 171 THR A C 1
ATOM 1241 O O . THR A 1 171 ? -31.802 1.191 19.061 1.00 96.50 171 THR A O 1
ATOM 1244 N N . GLU A 1 172 ? -32.200 3.314 19.684 1.00 95.38 172 GLU A N 1
ATOM 1245 C CA . GLU A 1 172 ? -31.274 3.300 20.828 1.00 95.38 172 GLU A CA 1
ATOM 1246 C C . GLU A 1 172 ? -31.778 2.315 21.888 1.00 95.38 172 GLU A C 1
ATOM 1248 O O . GLU A 1 172 ? -32.930 2.381 22.312 1.00 95.38 172 GLU A O 1
ATOM 1253 N N . VAL A 1 173 ? -30.904 1.403 22.316 1.00 97.25 173 VAL A N 1
ATOM 1254 C CA . VAL A 1 173 ? -31.215 0.409 23.354 1.00 97.25 173 VAL A CA 1
ATOM 1255 C C . VAL A 1 173 ? -30.331 0.541 24.588 1.00 97.25 173 VAL A C 1
ATOM 1257 O O . VAL A 1 173 ? -30.747 0.143 25.676 1.00 97.25 173 VAL A O 1
ATOM 1260 N N . ALA A 1 174 ? -29.120 1.088 24.442 1.00 96.50 174 ALA A N 1
ATOM 1261 C CA . ALA A 1 174 ? -28.221 1.356 25.558 1.00 96.50 174 ALA A CA 1
ATOM 1262 C C . ALA A 1 174 ? -27.112 2.355 25.199 1.00 96.50 174 ALA A C 1
ATOM 1264 O O . ALA A 1 174 ? -26.848 2.652 24.032 1.00 96.50 174 ALA A O 1
ATOM 1265 N N . ARG A 1 175 ? -26.410 2.825 26.235 1.00 94.19 175 ARG A N 1
ATOM 1266 C CA . ARG A 1 175 ? -25.243 3.706 26.135 1.00 94.19 175 ARG A CA 1
ATOM 1267 C C . ARG A 1 175 ? -23.996 2.970 26.625 1.00 94.19 175 ARG A C 1
ATOM 1269 O O . ARG A 1 175 ? -23.907 2.732 27.829 1.00 94.19 175 ARG A O 1
ATOM 1276 N N . PRO A 1 176 ? -23.072 2.583 25.727 1.00 94.25 176 PRO A N 1
ATOM 1277 C CA . PRO A 1 176 ? -21.783 2.023 26.118 1.00 94.25 176 PRO A CA 1
ATOM 1278 C C . PRO A 1 176 ? -21.000 2.969 27.035 1.00 94.25 176 PRO A C 1
ATOM 1280 O O . PRO A 1 176 ? -21.216 4.180 27.010 1.00 94.25 176 PRO A O 1
ATOM 1283 N N . ALA A 1 177 ? -20.066 2.419 27.815 1.00 91.88 177 ALA A N 1
ATOM 1284 C CA . ALA A 1 177 ? -19.186 3.197 28.694 1.00 91.88 177 ALA A CA 1
ATOM 1285 C C . ALA A 1 177 ? -18.268 4.170 27.929 1.00 91.88 177 ALA A C 1
ATOM 1287 O O . ALA A 1 177 ? -17.744 5.107 28.522 1.00 91.88 177 ALA A O 1
ATOM 1288 N N . GLY A 1 178 ? -18.098 3.949 26.626 1.00 90.56 178 GLY A N 1
ATOM 1289 C CA . GLY A 1 178 ? -17.300 4.779 25.743 1.00 90.56 178 GLY A CA 1
ATOM 1290 C C . GLY A 1 178 ? -17.221 4.190 24.329 1.00 90.56 178 GLY A C 1
ATOM 1291 O O . GLY A 1 178 ? -18.124 3.454 23.913 1.00 90.56 178 GLY A O 1
ATOM 1292 N N . PRO A 1 179 ? -16.161 4.509 23.578 1.00 90.62 179 PRO A N 1
ATOM 1293 C CA . PRO A 1 179 ? -15.911 4.009 22.231 1.00 90.62 179 PRO A CA 1
ATOM 1294 C C . PRO A 1 179 ? -15.787 2.492 22.186 1.00 90.62 179 PRO A C 1
ATOM 1296 O O . PRO A 1 179 ? -15.060 1.921 22.989 1.00 90.62 179 PRO A O 1
ATOM 1299 N N . VAL A 1 180 ? -16.486 1.837 21.263 1.00 93.56 180 VAL A N 1
ATOM 1300 C CA . VAL A 1 180 ? -16.587 0.373 21.232 1.00 93.56 180 VAL A CA 1
ATOM 1301 C C . VAL A 1 180 ? -15.510 -0.213 20.321 1.00 93.56 180 VAL A C 1
ATOM 1303 O O . VAL A 1 180 ? -15.437 0.160 19.154 1.00 93.56 180 VAL A O 1
ATOM 1306 N N . SER A 1 181 ? -14.695 -1.126 20.857 1.00 93.00 181 SER A N 1
ATOM 1307 C CA . SER A 1 181 ? -13.669 -1.876 20.115 1.00 93.00 181 SER A CA 1
ATOM 1308 C C . SER A 1 181 ? -14.148 -3.239 19.624 1.00 93.00 181 SER A C 1
ATOM 1310 O O . SER A 1 181 ? -13.506 -3.854 18.785 1.00 93.00 181 SER A O 1
ATOM 1312 N N . ALA A 1 182 ? -15.263 -3.751 20.149 1.00 94.75 182 ALA A N 1
ATOM 1313 C CA . ALA A 1 182 ? -15.871 -4.994 19.684 1.00 94.75 182 ALA A CA 1
ATOM 1314 C C . ALA A 1 182 ? -17.324 -5.111 20.160 1.00 94.75 182 ALA A C 1
ATOM 1316 O O . ALA A 1 182 ? -17.647 -4.689 21.272 1.00 94.75 182 ALA A O 1
ATOM 1317 N N . LEU A 1 183 ? -18.177 -5.741 19.347 1.00 96.69 183 LEU A N 1
ATOM 1318 C CA . LEU A 1 183 ? -19.577 -6.056 19.651 1.00 96.69 183 LEU A CA 1
ATOM 1319 C C . LEU A 1 183 ? -19.910 -7.458 19.121 1.00 96.69 183 LEU A C 1
ATOM 1321 O O . LEU A 1 183 ? -19.600 -7.757 17.970 1.00 96.69 183 LEU A O 1
ATOM 1325 N N . ARG A 1 184 ? -20.542 -8.320 19.927 1.00 97.19 184 ARG A N 1
ATOM 1326 C CA . ARG A 1 184 ? -20.945 -9.680 19.519 1.00 97.19 184 ARG A CA 1
ATOM 1327 C C . ARG A 1 184 ? -22.274 -10.099 20.143 1.00 97.19 184 ARG A C 1
ATOM 1329 O O . ARG A 1 184 ? -22.500 -9.891 21.331 1.00 97.19 184 ARG A O 1
ATOM 1336 N N . GLY A 1 185 ? -23.145 -10.722 19.350 1.00 96.50 185 GLY A N 1
ATOM 1337 C CA . GLY A 1 185 ? -24.372 -11.353 19.842 1.00 96.50 185 GLY A CA 1
ATOM 1338 C C . GLY A 1 185 ? -24.100 -12.703 20.514 1.00 96.50 185 GLY A C 1
ATOM 1339 O O . GLY A 1 185 ? -23.088 -13.343 20.239 1.00 96.50 185 GLY A O 1
ATOM 1340 N N . THR A 1 186 ? -25.011 -13.146 21.378 1.00 95.31 186 THR A N 1
ATOM 1341 C CA . THR A 1 186 ? -24.971 -14.458 22.045 1.00 95.31 186 THR A CA 1
ATOM 1342 C C . THR A 1 186 ? -26.199 -15.293 21.680 1.00 95.31 186 THR A C 1
ATOM 1344 O O . THR A 1 186 ? -27.208 -14.757 21.208 1.00 95.31 186 THR A O 1
ATOM 1347 N N . ALA A 1 187 ? -26.147 -16.608 21.909 1.00 91.81 187 ALA A N 1
ATOM 1348 C CA . ALA A 1 187 ? -27.265 -17.506 21.601 1.00 91.81 187 ALA A CA 1
ATOM 1349 C C . ALA A 1 187 ? -28.530 -17.239 22.449 1.00 91.81 187 ALA A C 1
ATOM 1351 O O . ALA A 1 187 ? -29.642 -17.505 21.997 1.00 91.81 187 ALA A O 1
ATOM 1352 N N . ARG A 1 188 ? -28.402 -16.671 23.655 1.00 90.38 188 ARG A N 1
ATOM 1353 C CA . ARG A 1 188 ? -29.501 -16.340 24.588 1.00 90.38 188 ARG A CA 1
ATOM 1354 C C . ARG A 1 188 ? -29.858 -14.853 24.576 1.00 90.38 188 ARG A C 1
ATOM 1356 O O . ARG A 1 188 ? -30.135 -14.263 25.629 1.00 90.38 188 ARG A O 1
ATOM 1363 N N . SER A 1 189 ? -29.833 -14.247 23.390 1.00 87.56 189 SER A N 1
ATOM 1364 C CA . SER A 1 189 ? -30.233 -12.849 23.155 1.00 87.56 189 SER A CA 1
ATOM 1365 C C . SER A 1 189 ? -29.472 -11.836 24.022 1.00 87.56 189 SER A C 1
ATOM 1367 O O . SER A 1 189 ? -30.018 -10.811 24.436 1.00 87.56 189 SER A O 1
ATOM 1369 N N . GLY A 1 190 ? -28.222 -12.151 24.362 1.00 94.38 190 GLY A N 1
ATOM 1370 C CA . GLY A 1 190 ? -27.274 -11.198 24.916 1.00 94.38 190 GLY A CA 1
ATOM 1371 C C . GLY A 1 190 ? -26.489 -10.517 23.800 1.00 94.38 190 GLY A C 1
ATOM 1372 O O . GLY A 1 190 ? -26.325 -11.065 22.711 1.00 94.38 190 GLY A O 1
ATOM 1373 N N . VAL A 1 191 ? -25.981 -9.325 24.085 1.00 97.06 191 VAL A N 1
ATOM 1374 C CA . VAL A 1 191 ? -25.002 -8.633 23.245 1.00 97.06 191 VAL A CA 1
ATOM 1375 C C . VAL A 1 191 ? -23.845 -8.205 24.138 1.00 97.06 191 VAL A C 1
ATOM 1377 O O . VAL A 1 191 ? -24.035 -7.397 25.046 1.00 97.06 191 VAL A O 1
ATOM 1380 N N . ASP A 1 192 ? -22.666 -8.769 23.905 1.00 97.69 192 ASP A N 1
ATOM 1381 C CA . ASP A 1 192 ? -21.427 -8.402 24.586 1.00 97.69 192 ASP A CA 1
ATOM 1382 C C . ASP A 1 192 ? -20.701 -7.315 23.805 1.00 97.69 192 ASP A C 1
ATOM 1384 O O . ASP A 1 192 ? -20.664 -7.346 22.576 1.00 97.69 192 ASP A O 1
ATOM 1388 N N . LEU A 1 193 ? -20.091 -6.375 24.516 1.00 97.19 193 LEU A N 1
ATOM 1389 C CA . LEU A 1 193 ? -19.256 -5.336 23.931 1.00 97.19 193 LEU A CA 1
ATOM 1390 C C . LEU A 1 193 ? -18.053 -5.030 24.808 1.00 97.19 193 LEU A C 1
ATOM 1392 O O . LEU A 1 193 ? -18.110 -5.206 26.025 1.00 97.19 193 LEU A O 1
ATOM 1396 N N . VAL A 1 194 ? -16.987 -4.525 24.196 1.00 96.38 194 VAL A N 1
ATOM 1397 C CA . VAL A 1 194 ? -15.870 -3.895 24.908 1.00 96.38 194 VAL A CA 1
ATOM 1398 C C . VAL A 1 194 ? -15.827 -2.432 24.509 1.00 96.38 194 VAL A C 1
ATOM 1400 O O . VAL A 1 194 ? -15.814 -2.107 23.324 1.00 96.38 194 VAL A O 1
ATOM 1403 N N . ALA A 1 195 ? -15.843 -1.555 25.509 1.00 94.38 195 ALA A N 1
ATOM 1404 C CA . ALA A 1 195 ? -15.754 -0.115 25.338 1.00 94.38 195 ALA A CA 1
ATOM 1405 C C . ALA A 1 195 ? -14.510 0.443 26.036 1.00 94.38 195 ALA A C 1
ATOM 1407 O O . ALA A 1 195 ? -14.123 -0.041 27.096 1.00 94.38 195 ALA A O 1
ATOM 1408 N N . ILE A 1 196 ? -13.902 1.478 25.470 1.00 92.38 196 ILE A N 1
ATOM 1409 C CA . ILE A 1 196 ? -12.730 2.153 26.031 1.00 92.38 196 ILE A CA 1
ATOM 1410 C C . ILE A 1 196 ? -13.188 3.264 26.973 1.00 92.38 196 ILE A C 1
ATOM 1412 O O . ILE A 1 196 ? -14.077 4.043 26.638 1.00 92.38 196 ILE A O 1
ATOM 1416 N N . ALA A 1 197 ? -12.605 3.326 28.166 1.00 87.62 197 ALA A N 1
ATOM 1417 C CA . ALA A 1 197 ? -12.934 4.311 29.190 1.00 87.62 197 ALA A CA 1
ATOM 1418 C C . ALA A 1 197 ? -11.637 4.836 29.821 1.00 87.62 197 ALA A C 1
ATOM 1420 O O . ALA A 1 197 ? -11.062 4.200 30.707 1.00 87.62 197 ALA A O 1
ATOM 1421 N N . GLY A 1 198 ? -11.162 5.989 29.339 1.00 82.69 198 GLY A N 1
ATOM 1422 C CA . GLY A 1 198 ? -9.826 6.493 29.671 1.00 82.69 198 GLY A CA 1
ATOM 1423 C C . GLY A 1 198 ? -8.740 5.508 29.223 1.00 82.69 198 GLY A C 1
ATOM 1424 O O . GLY A 1 198 ? -8.788 5.005 28.102 1.00 82.69 198 GLY A O 1
ATOM 1425 N N . GLU A 1 199 ? -7.813 5.185 30.125 1.00 81.31 199 GLU A N 1
ATOM 1426 C CA . GLU A 1 199 ? -6.761 4.173 29.911 1.00 81.31 199 GLU A CA 1
ATOM 1427 C C . GLU A 1 199 ? -7.245 2.722 30.125 1.00 81.31 199 GLU A C 1
ATOM 1429 O O . GLU A 1 199 ? -6.504 1.754 29.932 1.00 81.31 199 GLU A O 1
ATOM 1434 N N . GLY A 1 200 ? -8.505 2.546 30.531 1.00 89.31 200 GLY A N 1
ATOM 1435 C CA . GLY A 1 200 ? -9.124 1.243 30.748 1.00 89.31 200 GLY A CA 1
ATOM 1436 C C . GLY A 1 200 ? -9.989 0.775 29.578 1.00 89.31 200 GLY A C 1
ATOM 1437 O O . GLY A 1 200 ? -10.393 1.537 28.699 1.00 89.31 200 GLY A O 1
ATOM 1438 N N . ALA A 1 201 ? -10.343 -0.503 29.620 1.00 93.25 201 ALA A N 1
ATOM 1439 C CA . ALA A 1 201 ? -11.364 -1.122 28.789 1.00 93.25 201 ALA A CA 1
ATOM 1440 C C . ALA A 1 201 ? -12.436 -1.757 29.685 1.00 93.25 201 ALA A C 1
ATOM 1442 O O . ALA A 1 201 ? -12.137 -2.384 30.701 1.00 93.25 201 ALA A O 1
ATOM 1443 N N . VAL A 1 202 ? -13.702 -1.602 29.314 1.00 94.44 202 VAL A N 1
ATOM 1444 C CA . VAL A 1 202 ? -14.868 -2.074 30.061 1.00 94.44 202 VAL A CA 1
ATOM 1445 C C . VAL A 1 202 ? -15.641 -3.040 29.178 1.00 94.44 202 VAL A C 1
ATOM 1447 O O . VAL A 1 202 ? -16.216 -2.647 28.163 1.00 94.44 202 VAL A O 1
ATOM 1450 N N . ALA A 1 203 ? -15.693 -4.305 29.581 1.00 96.00 203 ALA A N 1
ATOM 1451 C CA . ALA A 1 203 ? -16.582 -5.275 28.964 1.00 96.00 203 ALA A CA 1
ATOM 1452 C C . ALA A 1 203 ? -17.991 -5.100 29.537 1.00 96.00 203 ALA A C 1
ATOM 1454 O O . ALA A 1 203 ? -18.178 -5.053 30.760 1.00 96.00 203 ALA A O 1
ATOM 1455 N N . GLN A 1 204 ? -18.999 -5.031 28.674 1.00 96.50 204 GLN A N 1
ATOM 1456 C CA . GLN A 1 204 ? -20.398 -4.866 29.054 1.00 96.50 204 GLN A CA 1
ATOM 1457 C C . GLN A 1 204 ? -21.286 -5.870 28.314 1.00 96.50 204 GLN A C 1
ATOM 1459 O O . GLN A 1 204 ? -21.001 -6.239 27.182 1.00 96.50 204 GLN A O 1
ATOM 1464 N N . ARG A 1 205 ? -22.393 -6.280 28.939 1.00 96.38 205 ARG A N 1
ATOM 1465 C CA . ARG A 1 205 ? -23.430 -7.122 28.332 1.00 96.38 205 ARG A CA 1
ATOM 1466 C C . ARG A 1 205 ? -24.774 -6.415 28.360 1.00 96.38 205 ARG A C 1
ATOM 1468 O O . ARG A 1 205 ? -25.254 -6.045 29.435 1.00 96.38 205 ARG A O 1
ATOM 1475 N N . TYR A 1 206 ? -25.393 -6.260 27.196 1.00 97.12 206 TYR A N 1
ATOM 1476 C CA . TYR A 1 206 ? -26.792 -5.880 27.051 1.00 97.12 206 TYR A CA 1
ATOM 1477 C C . TYR A 1 206 ? -27.658 -7.139 27.012 1.00 97.12 206 TYR A C 1
ATOM 1479 O O . TYR A 1 206 ? -27.458 -8.012 26.172 1.00 97.12 206 TYR A O 1
ATOM 1487 N N . GLN A 1 207 ? -28.606 -7.254 27.938 1.00 94.31 207 GLN A N 1
ATOM 1488 C CA . GLN A 1 207 ? -29.576 -8.348 27.961 1.00 94.31 207 GLN A CA 1
ATOM 1489 C C . GLN A 1 207 ? -30.833 -7.902 28.709 1.00 94.31 207 GLN A C 1
ATOM 1491 O O . GLN A 1 207 ? -30.739 -7.234 29.743 1.00 94.31 207 GLN A O 1
ATOM 1496 N N . ALA A 1 208 ? -32.011 -8.277 28.200 1.00 92.00 208 ALA A N 1
ATOM 1497 C CA . ALA A 1 208 ? -33.306 -7.954 28.809 1.00 92.00 208 ALA A CA 1
ATOM 1498 C C . ALA A 1 208 ? -33.461 -6.451 29.144 1.00 92.00 208 ALA A C 1
ATOM 1500 O O . ALA A 1 208 ? -33.825 -6.077 30.260 1.00 92.00 208 ALA A O 1
ATOM 1501 N N . GLY A 1 209 ? -33.118 -5.579 28.188 1.00 93.62 209 GLY A N 1
ATOM 1502 C CA . GLY A 1 209 ? -33.280 -4.128 28.325 1.00 93.62 209 GLY A CA 1
ATOM 1503 C C . GLY A 1 209 ? -32.238 -3.427 29.200 1.00 93.62 209 GLY A C 1
ATOM 1504 O O . GLY A 1 209 ? -32.381 -2.237 29.465 1.00 93.62 209 GLY A O 1
ATOM 1505 N N . ARG A 1 210 ? -31.202 -4.126 29.683 1.00 95.38 210 ARG A N 1
ATOM 1506 C CA . ARG A 1 210 ? -30.186 -3.551 30.579 1.00 95.38 210 ARG A CA 1
ATOM 1507 C C . ARG A 1 210 ? -28.778 -3.826 30.075 1.00 95.38 210 ARG A C 1
ATOM 1509 O O . ARG A 1 210 ? -28.434 -4.977 29.829 1.00 95.38 210 ARG A O 1
ATOM 1516 N N . LEU A 1 211 ? -27.956 -2.780 30.019 1.00 96.44 211 LEU A N 1
ATOM 1517 C CA . LEU A 1 211 ? -26.512 -2.880 29.815 1.00 96.44 211 LEU A CA 1
ATOM 1518 C C . LEU A 1 211 ? -25.808 -2.944 31.174 1.00 96.44 211 LEU A C 1
ATOM 1520 O O . LEU A 1 211 ? -26.056 -2.107 32.041 1.00 96.44 211 LEU A O 1
ATOM 1524 N N . ARG A 1 212 ? -24.964 -3.955 31.381 1.00 95.56 212 ARG A N 1
ATOM 1525 C CA . ARG A 1 212 ? -24.238 -4.182 32.639 1.00 95.56 212 ARG A CA 1
ATOM 1526 C C . ARG A 1 212 ? -22.758 -4.350 32.369 1.00 95.56 212 ARG A C 1
ATOM 1528 O O . ARG A 1 212 ? -22.400 -5.110 31.479 1.00 95.56 212 ARG A O 1
ATOM 1535 N N . THR A 1 213 ? -21.915 -3.727 33.179 1.00 95.31 213 THR A N 1
ATOM 1536 C CA . THR A 1 213 ? -20.485 -4.048 33.203 1.00 95.31 213 THR A CA 1
ATOM 1537 C C . THR A 1 213 ? -20.291 -5.483 33.680 1.00 95.31 213 THR A C 1
ATOM 1539 O O . THR A 1 213 ? -20.867 -5.891 34.691 1.00 95.31 213 THR A O 1
ATOM 1542 N N . VAL A 1 214 ? -19.509 -6.256 32.930 1.00 94.81 214 VAL A N 1
ATOM 1543 C CA . VAL A 1 214 ? -19.191 -7.653 33.251 1.00 94.81 214 VAL A CA 1
ATOM 1544 C C . VAL A 1 214 ? -17.741 -7.828 33.671 1.00 94.81 214 VAL A C 1
ATOM 1546 O O . VAL A 1 214 ? -17.490 -8.677 34.519 1.00 94.81 214 VAL A O 1
ATOM 1549 N N . ALA A 1 215 ? -16.826 -7.015 33.143 1.00 94.06 215 ALA A N 1
ATOM 1550 C CA . ALA A 1 215 ? -15.417 -6.998 33.518 1.00 94.06 215 ALA A CA 1
ATOM 1551 C C . ALA A 1 215 ? -14.775 -5.650 33.163 1.00 94.06 215 ALA A C 1
ATOM 1553 O O . ALA A 1 215 ? -15.313 -4.882 32.363 1.00 94.06 215 ALA A O 1
ATOM 1554 N N . VAL A 1 216 ? -13.607 -5.394 33.742 1.00 92.12 216 VAL A N 1
ATOM 1555 C CA . VAL A 1 216 ? -12.734 -4.260 33.422 1.00 92.12 216 VAL A CA 1
ATOM 1556 C C . VAL A 1 216 ? -11.335 -4.810 33.158 1.00 92.12 216 VAL A C 1
ATOM 1558 O O . VAL A 1 216 ? -10.937 -5.805 33.762 1.00 92.12 216 VAL A O 1
ATOM 1561 N N . GLY A 1 217 ? -10.609 -4.183 32.243 1.00 90.44 217 GLY A N 1
ATOM 1562 C CA . GLY A 1 217 ? -9.238 -4.519 31.886 1.00 90.44 217 GLY A CA 1
ATOM 1563 C C . GLY A 1 217 ? -8.496 -3.297 31.359 1.00 90.44 217 GLY A C 1
ATOM 1564 O O . GLY A 1 217 ? -8.992 -2.172 31.431 1.00 90.44 217 GLY A O 1
ATOM 1565 N N . GLN A 1 218 ? -7.301 -3.519 30.827 1.00 87.19 218 GLN A N 1
ATOM 1566 C CA . GLN A 1 218 ? -6.472 -2.468 30.244 1.00 87.19 218 GLN A CA 1
ATOM 1567 C C . GLN A 1 218 ? -6.848 -2.233 28.774 1.00 87.19 218 GLN A C 1
ATOM 1569 O O . GLN A 1 218 ? -7.163 -3.183 28.048 1.00 87.19 218 GLN A O 1
ATOM 1574 N N . LYS A 1 219 ? -6.795 -0.975 28.322 1.00 87.31 219 LYS A N 1
ATOM 1575 C CA . LYS A 1 219 ? -6.889 -0.634 26.896 1.00 87.31 219 LYS A CA 1
ATOM 1576 C C . LYS A 1 219 ? -5.822 -1.397 26.094 1.00 87.31 219 LYS A C 1
ATOM 1578 O O . LYS A 1 219 ? -4.714 -1.596 26.573 1.00 87.31 219 LYS A O 1
ATOM 1583 N N . GLY A 1 220 ? -6.175 -1.871 24.900 1.00 83.69 220 GLY A N 1
ATOM 1584 C CA . GLY A 1 220 ? -5.283 -2.649 24.024 1.00 83.69 220 GLY A CA 1
ATOM 1585 C C . GLY A 1 220 ? -5.079 -4.115 24.426 1.00 83.69 220 GLY A C 1
ATOM 1586 O O . GLY A 1 220 ? -4.765 -4.936 23.571 1.00 83.69 220 GLY A O 1
ATOM 1587 N N . HIS A 1 221 ? -5.358 -4.477 25.683 1.00 84.75 221 HIS A N 1
ATOM 1588 C CA . HIS A 1 221 ? -5.187 -5.839 26.204 1.00 84.75 221 HIS A CA 1
ATOM 1589 C C . HIS A 1 221 ? -6.499 -6.487 26.657 1.00 84.75 221 HIS A C 1
ATOM 1591 O O . HIS A 1 221 ? -6.459 -7.511 27.326 1.00 84.75 221 HIS A O 1
ATOM 1597 N N . LEU A 1 222 ? -7.662 -5.910 26.342 1.00 92.81 222 LEU A N 1
ATOM 1598 C CA . LEU A 1 222 ? -8.965 -6.533 26.580 1.00 92.81 222 LEU A CA 1
ATOM 1599 C C . LEU A 1 222 ? -9.727 -6.660 25.260 1.00 92.81 222 LEU A C 1
ATOM 1601 O O . LEU A 1 222 ? -10.165 -5.661 24.692 1.00 92.81 222 LEU A O 1
ATOM 1605 N N . GLN A 1 223 ? -9.901 -7.889 24.783 1.00 94.12 223 GLN A N 1
ATOM 1606 C CA . GLN A 1 223 ? -10.525 -8.197 23.498 1.00 94.12 223 GLN A CA 1
ATOM 1607 C C . GLN A 1 223 ? -11.743 -9.102 23.673 1.00 94.12 223 GLN A C 1
ATOM 1609 O O . GLN A 1 223 ? -11.770 -9.977 24.539 1.00 94.12 223 GLN A O 1
ATOM 1614 N N . LEU A 1 224 ? -12.746 -8.912 22.816 1.00 95.75 224 LEU A N 1
ATOM 1615 C CA . LEU A 1 224 ? -13.944 -9.746 22.761 1.00 95.75 224 LEU A CA 1
ATOM 1616 C C . LEU A 1 224 ? -13.944 -10.595 21.490 1.00 95.75 224 LEU A C 1
ATOM 1618 O O . LEU A 1 224 ? -14.123 -10.099 20.374 1.00 95.75 224 LEU A O 1
ATOM 1622 N N . MET A 1 225 ? -13.806 -11.899 21.679 1.00 94.50 225 MET A N 1
ATOM 1623 C CA . MET A 1 225 ? -13.721 -12.876 20.603 1.00 94.50 225 MET A CA 1
ATOM 1624 C C . MET A 1 225 ? -14.951 -13.784 20.573 1.00 94.50 225 MET A C 1
ATOM 1626 O O . MET A 1 225 ? -15.549 -14.070 21.606 1.00 94.50 225 MET A O 1
ATOM 1630 N N . GLY A 1 226 ? -15.335 -14.233 19.378 1.00 92.56 226 GLY A N 1
ATOM 1631 C CA . GLY A 1 226 ? -16.453 -15.159 19.197 1.00 92.56 226 GLY A CA 1
ATOM 1632 C C . GLY A 1 226 ? -16.023 -16.609 19.410 1.00 92.56 226 GLY A C 1
ATOM 1633 O O . GLY A 1 226 ? -14.901 -16.986 19.075 1.00 92.56 226 GLY A O 1
ATOM 1634 N N . GLN A 1 227 ? -16.928 -17.422 19.941 1.00 93.81 227 GLN A N 1
ATOM 1635 C CA . GLN A 1 227 ? -16.799 -18.870 20.067 1.00 93.81 227 GLN A CA 1
ATOM 1636 C C . GLN A 1 227 ? -18.021 -19.561 19.444 1.00 93.81 227 GLN A C 1
ATOM 1638 O O . GLN A 1 227 ? -19.051 -18.942 19.170 1.00 93.81 227 GLN A O 1
ATOM 1643 N N . VAL A 1 228 ? -17.912 -20.868 19.210 1.00 92.62 228 VAL A N 1
ATOM 1644 C CA . VAL A 1 228 ? -19.033 -21.651 18.663 1.00 92.62 228 VAL A CA 1
ATOM 1645 C C . VAL A 1 228 ? -20.163 -21.792 19.688 1.00 92.62 228 VAL A C 1
ATOM 1647 O O . VAL A 1 228 ? -19.968 -21.613 20.889 1.00 92.62 228 VAL A O 1
ATOM 1650 N N . GLY A 1 229 ? -21.366 -22.105 19.214 1.00 90.88 229 GLY A N 1
ATOM 1651 C CA . GLY A 1 229 ? -22.583 -22.189 20.020 1.00 90.88 229 GLY A CA 1
ATOM 1652 C C . GLY A 1 229 ? -23.114 -20.833 20.492 1.00 90.88 229 GLY A C 1
ATOM 1653 O O . GLY A 1 229 ? -23.910 -20.797 21.425 1.00 90.88 229 GLY A O 1
ATOM 1654 N N . GLY A 1 230 ? -22.654 -19.723 19.903 1.00 91.00 230 GLY A N 1
ATOM 1655 C CA . GLY A 1 230 ? -23.013 -18.369 20.339 1.00 91.00 230 GLY A CA 1
ATOM 1656 C C . GLY A 1 230 ? -22.431 -17.981 21.701 1.00 91.00 230 GLY A C 1
ATOM 1657 O O . GLY A 1 230 ? -23.006 -17.142 22.398 1.00 91.00 230 GLY A O 1
ATOM 1658 N N . HIS A 1 231 ? -21.313 -18.606 22.078 1.00 94.94 231 HIS A N 1
ATOM 1659 C CA . HIS A 1 231 ? -20.479 -18.193 23.200 1.00 94.94 231 HIS A CA 1
ATOM 1660 C C . HIS A 1 231 ? -19.507 -17.090 22.762 1.00 94.94 231 HIS A C 1
ATOM 1662 O O . HIS A 1 231 ? -19.136 -16.996 21.596 1.00 94.94 231 HIS A O 1
ATOM 1668 N N . ASN A 1 232 ? -19.043 -16.291 23.716 1.00 95.62 232 ASN A N 1
ATOM 1669 C CA . ASN A 1 232 ? -17.980 -15.312 23.530 1.00 95.62 232 ASN A CA 1
ATOM 1670 C C . ASN A 1 232 ? -16.855 -15.558 24.540 1.00 95.62 232 ASN A C 1
ATOM 1672 O O . ASN A 1 232 ? -17.080 -16.100 25.624 1.00 95.62 232 ASN A O 1
ATOM 1676 N N . ALA A 1 233 ? -15.652 -15.106 24.203 1.00 95.19 233 ALA A N 1
ATOM 1677 C CA . ALA A 1 233 ? -14.492 -15.098 25.079 1.00 95.19 233 ALA A CA 1
ATOM 1678 C C . ALA A 1 233 ? -14.010 -13.665 25.294 1.00 95.19 233 ALA A C 1
ATOM 1680 O O . ALA A 1 233 ? -13.735 -12.938 24.338 1.00 95.19 233 ALA A O 1
ATOM 1681 N N . LEU A 1 234 ? -13.868 -13.281 26.557 1.00 95.75 234 LEU A N 1
ATOM 1682 C CA . LEU A 1 234 ? -13.141 -12.088 26.949 1.00 95.75 234 LEU A CA 1
ATOM 1683 C C . LEU A 1 234 ? -11.678 -12.467 27.177 1.00 95.75 234 LEU A C 1
ATOM 1685 O O . LEU A 1 234 ? -11.374 -13.243 28.086 1.00 95.75 234 LEU A O 1
ATOM 1689 N N . VAL A 1 235 ? -10.783 -11.936 26.352 1.00 94.81 235 VAL A N 1
ATOM 1690 C CA . VAL A 1 235 ? -9.353 -12.246 26.409 1.00 94.81 235 VAL A CA 1
ATOM 1691 C C . VAL A 1 235 ? -8.575 -11.036 26.888 1.00 94.81 235 VAL A C 1
ATOM 1693 O O . VAL A 1 235 ? -8.781 -9.940 26.374 1.00 94.81 235 VAL A O 1
ATOM 1696 N N . GLY A 1 236 ? -7.695 -11.224 27.868 1.00 90.62 236 GLY A N 1
ATOM 1697 C CA . GLY A 1 236 ? -6.840 -10.136 28.326 1.00 90.62 236 GLY A CA 1
ATOM 1698 C C . GLY A 1 236 ? -6.033 -10.406 29.582 1.00 90.62 236 GLY A C 1
ATOM 1699 O O . GLY A 1 236 ? -5.985 -11.538 30.073 1.00 90.62 236 GLY A O 1
ATOM 1700 N N . THR A 1 237 ? -5.401 -9.365 30.120 1.00 82.12 237 THR A N 1
ATOM 1701 C CA . THR A 1 237 ? -4.617 -9.467 31.355 1.00 82.12 237 THR A CA 1
ATOM 1702 C C . THR A 1 237 ? -5.561 -9.624 32.542 1.00 82.12 237 THR A C 1
ATOM 1704 O O . THR A 1 237 ? -6.270 -8.694 32.917 1.00 82.12 237 THR A O 1
ATOM 1707 N N . ALA A 1 238 ? -5.583 -10.830 33.116 1.00 72.50 238 ALA A N 1
ATOM 1708 C CA . ALA A 1 238 ? -6.374 -11.191 34.294 1.00 72.50 238 ALA A CA 1
ATOM 1709 C C . ALA A 1 238 ? -7.835 -10.670 34.291 1.00 72.50 238 ALA A C 1
ATOM 1711 O O . ALA A 1 238 ? -8.253 -10.047 35.273 1.00 72.50 238 ALA A O 1
ATOM 1712 N N . PRO A 1 239 ? -8.651 -10.945 33.250 1.00 76.88 239 PRO A N 1
ATOM 1713 C CA . PRO A 1 239 ? -10.028 -10.483 33.245 1.00 76.88 239 PRO A CA 1
ATOM 1714 C C . PRO A 1 239 ? -10.750 -11.202 34.386 1.00 76.88 239 PRO A C 1
ATOM 1716 O O . PRO A 1 239 ? -10.583 -12.405 34.588 1.00 76.88 239 PRO A O 1
ATOM 1719 N N . THR A 1 240 ? -11.533 -10.480 35.174 1.00 79.12 240 THR A N 1
ATOM 1720 C CA . THR A 1 240 ? -12.394 -11.087 36.192 1.00 79.12 240 THR A CA 1
ATOM 1721 C C . THR A 1 240 ? -13.825 -10.709 35.885 1.00 79.12 240 THR A C 1
ATOM 1723 O O . THR A 1 240 ? -14.134 -9.548 35.617 1.00 79.12 240 THR A O 1
ATOM 1726 N N . LEU A 1 241 ? -14.705 -11.710 35.877 1.00 85.12 241 LEU A N 1
ATOM 1727 C CA . LEU A 1 241 ? -16.124 -11.443 35.727 1.00 85.12 241 LEU A CA 1
ATOM 1728 C C . LEU A 1 241 ? -16.701 -11.042 37.078 1.00 85.12 241 LEU A C 1
ATOM 1730 O O . LEU A 1 241 ? -16.491 -11.729 38.076 1.00 85.12 241 LEU A O 1
ATOM 1734 N N . ALA A 1 242 ? -17.524 -9.997 37.085 1.00 79.12 242 ALA A N 1
ATOM 1735 C CA . ALA A 1 242 ? -18.293 -9.605 38.265 1.00 79.12 242 ALA A CA 1
ATOM 1736 C C . ALA A 1 242 ? -19.236 -10.726 38.752 1.00 79.12 242 ALA A C 1
ATOM 1738 O O . ALA A 1 242 ? -19.628 -10.759 39.915 1.00 79.12 242 ALA A O 1
ATOM 1739 N N . ARG A 1 243 ? -19.634 -11.632 37.848 1.00 87.00 243 ARG A N 1
ATOM 1740 C CA . ARG A 1 243 ? -20.429 -12.838 38.119 1.00 87.00 243 ARG A CA 1
ATOM 1741 C C . ARG A 1 243 ? -20.319 -13.827 36.959 1.00 87.00 243 ARG A C 1
ATOM 1743 O O . ARG A 1 243 ? -19.940 -13.438 35.860 1.00 87.00 243 ARG A O 1
ATOM 1750 N N . ALA A 1 244 ? -20.748 -15.069 37.167 1.00 86.62 244 ALA A N 1
ATOM 1751 C CA . ALA A 1 244 ? -20.830 -16.050 36.090 1.00 86.62 244 ALA A CA 1
ATOM 1752 C C . ALA A 1 244 ? -21.860 -15.647 35.016 1.00 86.62 244 ALA A C 1
ATOM 1754 O O . ALA A 1 244 ? -22.991 -15.256 35.325 1.00 86.62 244 ALA A O 1
ATOM 1755 N N . TRP A 1 245 ? -21.470 -15.795 33.752 1.00 88.38 245 TRP A N 1
ATOM 1756 C CA . TRP A 1 245 ? -22.316 -15.598 32.579 1.00 88.38 245 TRP A CA 1
ATOM 1757 C C . TRP A 1 245 ? -22.188 -16.840 31.686 1.00 88.38 245 TRP A C 1
ATOM 1759 O O . TRP A 1 245 ? -21.094 -17.096 31.196 1.00 88.38 245 TRP A O 1
ATOM 1769 N N . PRO A 1 246 ? -23.262 -17.626 31.464 1.00 86.56 246 PRO A N 1
ATOM 1770 C CA . PRO A 1 246 ? -23.155 -18.937 30.808 1.00 86.56 246 PRO A CA 1
ATOM 1771 C C . PRO A 1 246 ? -22.530 -18.931 29.404 1.00 86.56 246 PRO A C 1
ATOM 1773 O O . PRO A 1 246 ? -21.994 -19.942 28.971 1.00 86.56 246 PRO A O 1
ATOM 1776 N N . GLU A 1 247 ? -22.605 -17.802 28.698 1.00 92.50 247 GLU A N 1
ATOM 1777 C CA . GLU A 1 247 ? -22.135 -17.652 27.315 1.00 92.50 247 GLU A CA 1
ATOM 1778 C C . GLU A 1 247 ? -20.889 -16.769 27.197 1.00 92.50 247 GLU A C 1
ATOM 1780 O O . GLU A 1 247 ? -20.560 -16.340 26.097 1.00 92.50 247 GLU A O 1
ATOM 1785 N N . LEU A 1 248 ? -20.238 -16.427 28.312 1.00 94.19 248 LEU A N 1
ATOM 1786 C CA . LEU A 1 248 ? -19.035 -15.597 28.312 1.00 94.19 248 LEU A CA 1
ATOM 1787 C C . LEU A 1 248 ? -17.933 -16.290 29.108 1.00 94.19 248 LEU A C 1
ATOM 1789 O O . LEU A 1 248 ? -18.024 -16.425 30.329 1.00 94.19 248 LEU A O 1
ATOM 1793 N N . SER A 1 249 ? -16.891 -16.714 28.403 1.00 93.06 249 SER A N 1
ATOM 1794 C CA . SER A 1 249 ? -15.671 -17.247 28.994 1.00 93.06 249 SER A CA 1
ATOM 1795 C C . SER A 1 249 ? -14.638 -16.138 29.204 1.00 93.06 249 SER A C 1
ATOM 1797 O O . SER A 1 249 ? -14.713 -15.060 28.611 1.00 93.06 249 SER A O 1
ATOM 1799 N N . VAL A 1 250 ? -13.668 -16.405 30.073 1.00 93.25 250 VAL A N 1
ATOM 1800 C CA . VAL A 1 250 ? -12.516 -15.535 30.307 1.00 93.25 250 VAL A CA 1
ATOM 1801 C C . VAL A 1 250 ? -11.253 -16.311 29.996 1.00 93.25 250 VAL A C 1
ATOM 1803 O O . VAL A 1 250 ? -11.059 -17.409 30.517 1.00 93.25 250 VAL A O 1
ATOM 1806 N N . ILE A 1 251 ? -10.373 -15.713 29.201 1.00 93.75 251 ILE A N 1
ATOM 1807 C CA . ILE A 1 251 ? -9.081 -16.289 28.845 1.00 93.75 251 ILE A CA 1
ATOM 1808 C C . ILE A 1 251 ? -7.984 -15.268 29.146 1.00 93.75 251 ILE A C 1
ATOM 1810 O O . ILE A 1 251 ? -8.115 -14.085 28.843 1.00 93.75 251 ILE A O 1
ATOM 1814 N N . ARG A 1 252 ? -6.886 -15.716 29.758 1.00 91.81 252 ARG A N 1
ATOM 1815 C CA . ARG A 1 252 ? -5.760 -14.832 30.071 1.00 91.81 252 ARG A CA 1
ATOM 1816 C C . ARG A 1 252 ? -4.796 -14.728 28.893 1.00 91.81 252 ARG A C 1
ATOM 1818 O O . ARG A 1 252 ? -4.339 -15.752 28.394 1.00 91.81 252 ARG 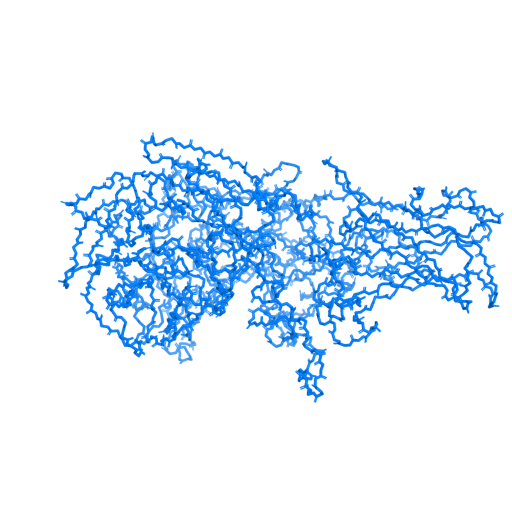A O 1
ATOM 1825 N N . SER A 1 253 ? -4.455 -13.502 28.512 1.00 90.00 253 SER A N 1
ATOM 1826 C CA . SER A 1 253 ? -3.334 -13.183 27.627 1.00 90.00 253 SER A CA 1
ATOM 1827 C C . SER A 1 253 ? -2.845 -11.766 27.912 1.00 90.00 253 SER A C 1
ATOM 1829 O O . SER A 1 253 ? -3.640 -10.860 28.113 1.00 90.00 253 SER A O 1
ATOM 1831 N N . ASP A 1 254 ? -1.538 -11.588 27.949 1.00 86.38 254 ASP A N 1
ATOM 1832 C CA . ASP A 1 254 ? -0.827 -10.310 28.058 1.00 86.38 254 ASP A CA 1
ATOM 1833 C C . ASP A 1 254 ? -0.477 -9.715 26.681 1.00 86.38 254 ASP A C 1
ATOM 1835 O O . ASP A 1 254 ? 0.064 -8.617 26.599 1.00 86.38 254 ASP A O 1
ATOM 1839 N N . HIS A 1 255 ? -0.805 -10.413 25.592 1.00 86.00 255 HIS A N 1
ATOM 1840 C CA . HIS A 1 255 ? -0.631 -9.936 24.224 1.00 86.00 255 HIS A CA 1
ATOM 1841 C C . HIS A 1 255 ? -1.977 -9.788 23.529 1.00 86.00 255 HIS A C 1
ATOM 1843 O O . HIS A 1 255 ? -2.932 -10.514 23.822 1.00 86.00 255 HIS A O 1
ATOM 1849 N N . ARG A 1 256 ? -2.024 -8.879 22.555 1.00 86.81 256 ARG A N 1
ATOM 1850 C CA . ARG A 1 256 ? -3.127 -8.821 21.603 1.00 86.81 256 ARG A CA 1
ATOM 1851 C C . ARG A 1 256 ? -3.164 -10.128 20.807 1.00 86.81 256 ARG A C 1
ATOM 1853 O O . ARG A 1 256 ? -2.131 -10.690 20.444 1.00 86.81 256 ARG A O 1
ATOM 1860 N N . ILE A 1 257 ? -4.365 -10.629 20.565 1.00 91.00 257 ILE A N 1
ATOM 1861 C CA . ILE A 1 257 ? -4.615 -11.874 19.843 1.00 91.00 257 ILE A CA 1
ATOM 1862 C C . ILE A 1 257 ? -5.358 -11.595 18.537 1.00 91.00 257 ILE A C 1
ATOM 1864 O O . ILE A 1 257 ? -6.255 -10.753 18.490 1.00 91.00 257 ILE A O 1
ATOM 1868 N N . ARG A 1 258 ? -5.003 -12.336 17.484 1.00 91.31 258 ARG A N 1
ATOM 1869 C CA . ARG A 1 258 ? -5.679 -12.327 16.177 1.00 91.31 258 ARG A CA 1
ATOM 1870 C C . ARG A 1 258 ? -6.913 -13.220 16.168 1.00 91.31 258 ARG A C 1
ATOM 1872 O O . ARG A 1 258 ? -7.928 -12.861 15.587 1.00 91.31 258 ARG A O 1
ATOM 1879 N N . ALA A 1 259 ? -6.842 -14.379 16.823 1.00 94.00 259 ALA A N 1
ATOM 1880 C CA . ALA A 1 259 ? -7.942 -15.338 16.834 1.00 94.00 259 ALA A CA 1
ATOM 1881 C C . ALA A 1 259 ? -7.955 -16.218 18.087 1.00 94.00 259 ALA A C 1
ATOM 1883 O O . ALA A 1 259 ? -6.922 -16.502 18.697 1.00 94.00 259 ALA A O 1
ATOM 1884 N N . VAL A 1 260 ? -9.149 -16.704 18.427 1.00 95.25 260 VAL A N 1
ATOM 1885 C CA . VAL A 1 260 ? -9.383 -17.697 19.479 1.00 95.25 260 VAL A CA 1
ATOM 1886 C C . VAL A 1 260 ? -9.932 -18.976 18.860 1.00 95.25 260 VAL A C 1
ATOM 1888 O O . VAL A 1 260 ? -10.715 -18.953 17.910 1.00 95.25 260 VAL A O 1
ATOM 1891 N N . SER A 1 261 ? -9.535 -20.122 19.404 1.00 95.50 261 SER A N 1
ATOM 1892 C CA . SER A 1 261 ? -10.179 -21.385 19.047 1.00 95.50 261 SER A CA 1
ATOM 1893 C C . SER A 1 261 ? -11.637 -21.433 19.529 1.00 95.50 261 SER A C 1
ATOM 1895 O O . SER A 1 261 ? -11.978 -20.895 20.576 1.00 95.50 261 SER A O 1
ATOM 1897 N N . ALA A 1 262 ? -12.484 -22.157 18.805 1.00 92.31 262 ALA A N 1
ATOM 1898 C CA . ALA A 1 262 ? -13.896 -22.403 19.068 1.00 92.31 262 ALA A CA 1
ATOM 1899 C C . ALA A 1 262 ? -14.207 -22.752 20.535 1.00 92.31 262 ALA A C 1
ATOM 1901 O O . ALA A 1 262 ? -15.215 -22.293 21.054 1.00 92.31 262 ALA A O 1
ATOM 1902 N N . GLN A 1 263 ? -13.337 -23.508 21.210 1.00 90.56 263 GLN A N 1
ATOM 1903 C CA . GLN A 1 263 ? -13.473 -23.885 22.623 1.00 90.56 263 GLN A CA 1
ATOM 1904 C C . GLN A 1 263 ? -12.635 -23.012 23.579 1.00 90.56 263 GLN A C 1
ATOM 1906 O O . GLN A 1 263 ? -12.794 -23.099 24.790 1.00 90.56 263 GLN A O 1
ATOM 1911 N N . GLY A 1 264 ? -11.771 -22.132 23.065 1.00 93.56 264 GLY A N 1
ATOM 1912 C CA . GLY A 1 264 ? -10.923 -21.257 23.880 1.00 93.56 264 GLY A CA 1
ATOM 1913 C C . GLY A 1 264 ? -9.665 -21.938 24.425 1.00 93.56 264 GLY A C 1
ATOM 1914 O O . GLY A 1 264 ? -9.106 -21.491 25.419 1.00 93.56 264 GLY A O 1
ATOM 1915 N N . HIS A 1 265 ? -9.209 -23.022 23.795 1.00 95.44 265 HIS A N 1
ATOM 1916 C CA . HIS A 1 265 ? -8.042 -23.807 24.221 1.00 95.44 265 HIS A CA 1
ATOM 1917 C C . HIS A 1 265 ? -6.710 -23.312 23.616 1.00 95.44 265 HIS A C 1
ATOM 1919 O O . HIS A 1 265 ? -5.635 -23.562 24.164 1.00 95.44 265 HIS A O 1
ATOM 1925 N N . LEU A 1 266 ? -6.776 -22.573 22.504 1.00 96.06 266 LEU A N 1
ATOM 1926 C CA . LEU A 1 266 ? -5.639 -21.956 21.816 1.00 96.06 266 LEU A CA 1
ATOM 1927 C C . LEU A 1 266 ? -5.949 -20.506 21.420 1.00 96.06 266 LEU A C 1
ATOM 1929 O O . LEU A 1 266 ? -7.068 -20.213 20.978 1.00 96.06 266 LEU A O 1
ATOM 1933 N N . LEU A 1 267 ? -4.942 -19.639 21.535 1.00 96.06 267 LEU A N 1
ATOM 1934 C CA . LEU A 1 267 ? -4.925 -18.262 21.040 1.00 96.06 267 LEU A CA 1
ATOM 1935 C C . LEU A 1 267 ? -3.856 -18.120 19.957 1.00 96.06 267 LEU A C 1
ATOM 1937 O O . LEU A 1 267 ? -2.726 -18.556 20.166 1.00 96.06 267 LEU A O 1
ATOM 1941 N N . ALA A 1 268 ? -4.195 -17.489 18.836 1.00 94.62 268 ALA A N 1
ATOM 1942 C CA . ALA A 1 268 ? -3.222 -17.042 17.843 1.00 94.62 268 ALA A CA 1
ATOM 1943 C C . ALA A 1 268 ? -2.869 -15.578 18.129 1.00 94.62 268 ALA A C 1
ATOM 1945 O O . ALA A 1 268 ? -3.755 -14.725 18.143 1.00 94.62 268 ALA A O 1
ATOM 1946 N N . GLN A 1 269 ? -1.593 -15.302 18.386 1.00 92.69 269 GLN A N 1
ATOM 1947 C CA . GLN A 1 269 ? -1.074 -13.972 18.719 1.00 92.69 269 GLN A CA 1
ATOM 1948 C C . GLN A 1 269 ? -0.590 -13.232 17.473 1.00 92.69 269 GLN A C 1
ATOM 1950 O O . GLN A 1 269 ? -0.923 -12.070 17.284 1.00 92.69 269 GLN A O 1
ATOM 1955 N N . GLN A 1 270 ? 0.156 -13.915 16.603 1.00 90.75 270 GLN A N 1
ATOM 1956 C CA . GLN A 1 270 ? 0.681 -13.357 15.356 1.00 90.75 270 GLN A CA 1
ATOM 1957 C C . GLN A 1 270 ? 0.550 -14.381 14.240 1.00 90.75 270 GLN A C 1
ATOM 1959 O O . GLN A 1 270 ? 0.683 -15.584 14.486 1.00 90.75 270 GLN A O 1
ATOM 1964 N N . ILE A 1 271 ? 0.317 -13.887 13.030 1.00 89.25 271 ILE A N 1
ATOM 1965 C CA . ILE A 1 271 ? 0.310 -14.675 11.809 1.00 89.25 271 ILE A CA 1
ATOM 1966 C C . ILE A 1 271 ? 0.934 -13.845 10.688 1.00 89.25 271 ILE A C 1
ATOM 1968 O O . ILE A 1 271 ? 0.521 -12.711 10.474 1.00 89.25 271 ILE A O 1
ATOM 1972 N N . SER A 1 272 ? 1.945 -14.392 10.022 1.00 87.44 272 SER A N 1
ATOM 1973 C CA . SER A 1 272 ? 2.633 -13.772 8.884 1.00 87.44 272 SER A CA 1
ATOM 1974 C C . SER A 1 272 ? 2.909 -14.823 7.814 1.00 87.44 272 SER A C 1
ATOM 1976 O O . SER A 1 272 ? 3.133 -15.999 8.121 1.00 87.44 272 SER A O 1
ATOM 1978 N N . THR A 1 273 ? 2.865 -14.418 6.548 1.00 83.81 273 THR A N 1
ATOM 1979 C CA . THR A 1 273 ? 3.219 -15.292 5.424 1.00 83.81 273 THR A CA 1
ATOM 1980 C C . THR A 1 273 ? 4.734 -15.298 5.239 1.00 83.81 273 THR A C 1
ATOM 1982 O O . THR A 1 273 ? 5.396 -14.266 5.367 1.00 83.81 273 THR A O 1
ATOM 1985 N N . ALA A 1 274 ? 5.309 -16.466 4.947 1.00 75.81 274 ALA A N 1
ATOM 1986 C CA . ALA A 1 274 ? 6.728 -16.587 4.631 1.00 75.81 274 ALA A CA 1
ATOM 1987 C C . ALA A 1 274 ? 7.056 -15.796 3.368 1.00 75.81 274 ALA A C 1
ATOM 1989 O O . ALA A 1 274 ? 8.097 -15.157 3.327 1.00 75.81 274 ALA A O 1
ATOM 1990 N N . GLN A 1 275 ? 6.137 -15.745 2.398 1.00 71.25 275 GLN A N 1
ATOM 1991 C CA . GLN A 1 275 ? 6.261 -14.857 1.252 1.00 71.25 275 GLN A CA 1
ATOM 1992 C C . GLN A 1 275 ? 6.271 -13.375 1.652 1.00 71.25 275 GLN A C 1
ATOM 1994 O O . GLN A 1 275 ? 7.076 -12.630 1.114 1.00 71.25 275 GLN A O 1
ATOM 1999 N N . GLY A 1 276 ? 5.458 -12.923 2.612 1.00 68.56 276 GLY A N 1
ATOM 2000 C CA . GLY A 1 276 ? 5.560 -11.556 3.137 1.00 68.56 276 GLY A CA 1
ATOM 2001 C C . GLY A 1 276 ? 6.920 -11.286 3.794 1.00 68.56 276 GLY A C 1
ATOM 2002 O O . GLY A 1 276 ? 7.536 -10.249 3.559 1.00 68.56 276 GLY A O 1
ATOM 2003 N N . GLU A 1 277 ? 7.441 -12.251 4.558 1.00 71.81 277 GLU A N 1
ATOM 2004 C CA . GLU A 1 277 ? 8.777 -12.177 5.169 1.00 71.81 277 GLU A CA 1
ATOM 2005 C C . GLU A 1 277 ? 9.926 -12.314 4.154 1.00 71.81 277 GLU A C 1
ATOM 2007 O O . GLU A 1 277 ? 11.031 -11.832 4.420 1.00 71.81 277 GLU A O 1
ATOM 2012 N N . LYS A 1 278 ? 9.689 -12.985 3.022 1.00 66.12 278 LYS A N 1
ATOM 2013 C CA . LYS A 1 278 ? 10.654 -13.231 1.949 1.00 66.12 278 LYS A CA 1
ATOM 2014 C C . LYS A 1 278 ? 10.635 -12.130 0.912 1.00 66.12 278 LYS A C 1
ATOM 2016 O O . LYS A 1 278 ? 11.709 -11.717 0.555 1.00 66.12 278 LYS A O 1
ATOM 2021 N N . ALA A 1 279 ? 9.509 -11.554 0.510 1.00 60.31 279 ALA A N 1
ATOM 2022 C CA . ALA A 1 279 ? 9.464 -10.396 -0.394 1.00 60.31 279 ALA A CA 1
ATOM 2023 C C . ALA A 1 279 ? 10.255 -9.192 0.160 1.00 60.31 279 ALA A C 1
ATOM 2025 O O . ALA A 1 279 ? 10.777 -8.361 -0.575 1.00 60.31 279 ALA A O 1
ATOM 2026 N N . VAL A 1 280 ? 10.384 -9.127 1.486 1.00 59.47 280 VAL A N 1
ATOM 2027 C CA . VAL A 1 280 ? 11.271 -8.211 2.215 1.00 59.47 280 VAL A CA 1
ATOM 2028 C C . VAL A 1 280 ? 12.760 -8.533 1.991 1.00 59.47 280 VAL A C 1
ATOM 2030 O O . VAL A 1 280 ? 13.576 -7.614 1.899 1.00 59.47 280 VAL A O 1
ATOM 2033 N N . ARG A 1 281 ? 13.113 -9.823 1.925 1.00 58.62 281 ARG A N 1
ATOM 2034 C CA . ARG A 1 281 ? 14.480 -10.341 1.746 1.00 58.62 281 ARG A CA 1
ATOM 2035 C C . ARG A 1 281 ? 14.873 -10.473 0.270 1.00 58.62 281 ARG A C 1
ATOM 2037 O O . ARG A 1 281 ? 15.931 -10.003 -0.091 1.00 58.62 281 ARG A O 1
ATOM 2044 N N . GLU A 1 282 ? 14.026 -11.063 -0.567 1.00 57.66 282 GLU A N 1
ATOM 2045 C CA . GLU A 1 282 ? 14.214 -11.531 -1.949 1.00 57.66 282 GLU A CA 1
ATOM 2046 C C . GLU A 1 282 ? 13.108 -10.980 -2.877 1.00 57.66 282 GLU A C 1
ATOM 2048 O O . GLU A 1 282 ? 12.195 -11.711 -3.258 1.00 57.66 282 GLU A O 1
ATOM 2053 N N . PRO A 1 283 ? 13.138 -9.687 -3.235 1.00 52.25 283 PRO A N 1
ATOM 2054 C CA . PRO A 1 283 ? 12.006 -9.031 -3.892 1.00 52.25 283 PRO A CA 1
ATOM 2055 C C . PRO A 1 283 ? 11.687 -9.496 -5.327 1.00 52.25 283 PRO A C 1
ATOM 2057 O O . PRO A 1 283 ? 10.563 -9.266 -5.752 1.00 52.25 283 PRO A O 1
ATOM 2060 N N . LEU A 1 284 ? 12.621 -10.142 -6.048 1.00 51.31 284 LEU A N 1
ATOM 2061 C CA . LEU A 1 284 ? 12.387 -10.725 -7.389 1.00 51.31 284 LEU A CA 1
ATOM 2062 C C . LEU A 1 284 ? 12.505 -12.237 -7.470 1.00 51.31 284 LEU A C 1
ATOM 2064 O O . LEU A 1 284 ? 12.386 -12.797 -8.557 1.00 51.31 284 LEU A O 1
ATOM 2068 N N . SER A 1 285 ? 12.726 -12.922 -6.348 1.00 49.56 285 SER A N 1
ATOM 2069 C CA . SER A 1 285 ? 12.448 -14.351 -6.413 1.00 49.56 285 SER A CA 1
ATOM 2070 C C . SER A 1 285 ? 10.978 -14.482 -6.797 1.00 49.56 285 SER A C 1
ATOM 2072 O O . SER A 1 285 ? 10.155 -13.828 -6.139 1.00 49.56 285 SER A O 1
ATOM 2074 N N . PRO A 1 286 ? 10.644 -15.281 -7.833 1.00 43.66 286 PRO A N 1
ATOM 2075 C CA . PRO A 1 286 ? 9.265 -15.628 -8.101 1.00 43.66 286 PRO A CA 1
ATOM 2076 C C . PRO A 1 286 ? 8.627 -15.990 -6.780 1.00 43.66 286 PRO A C 1
ATOM 2078 O O . PRO A 1 286 ? 9.298 -16.524 -5.884 1.00 43.66 286 PRO A O 1
ATOM 2081 N N . ALA A 1 287 ? 7.348 -15.670 -6.655 1.00 47.53 287 ALA A N 1
ATOM 2082 C CA . ALA A 1 287 ? 6.537 -16.193 -5.585 1.00 47.53 287 ALA A CA 1
ATOM 2083 C C . ALA A 1 287 ? 6.800 -17.697 -5.470 1.00 47.53 287 ALA A C 1
ATOM 2085 O O . ALA A 1 287 ? 6.258 -18.476 -6.249 1.00 47.53 287 ALA A O 1
ATOM 2086 N N . ASP A 1 288 ? 7.682 -18.101 -4.550 1.00 48.38 288 ASP A N 1
ATOM 2087 C CA . ASP A 1 288 ? 8.011 -19.506 -4.422 1.00 48.38 288 ASP A CA 1
ATOM 2088 C C . ASP A 1 288 ? 6.708 -20.139 -3.971 1.00 48.38 288 ASP A C 1
ATOM 2090 O O . ASP A 1 288 ? 6.191 -19.793 -2.904 1.00 48.38 288 ASP A O 1
ATOM 2094 N N . ARG A 1 289 ? 6.130 -21.004 -4.809 1.00 50.69 289 ARG A N 1
ATOM 2095 C CA . ARG A 1 289 ? 4.914 -21.722 -4.434 1.00 50.69 289 ARG A CA 1
ATOM 2096 C C . ARG A 1 289 ? 5.149 -22.444 -3.105 1.00 50.69 289 ARG A C 1
ATOM 2098 O O . ARG A 1 289 ? 4.263 -22.459 -2.271 1.00 50.69 289 ARG A O 1
ATOM 2105 N N . ALA A 1 290 ? 6.373 -22.906 -2.827 1.00 54.84 290 ALA A N 1
ATOM 2106 C CA . ALA A 1 290 ? 6.710 -23.477 -1.529 1.00 54.84 290 ALA A CA 1
ATOM 2107 C C . ALA A 1 290 ? 6.645 -22.470 -0.366 1.00 54.84 290 ALA A C 1
ATOM 2109 O O . ALA A 1 290 ? 6.475 -22.902 0.770 1.00 54.84 290 ALA A O 1
ATOM 2110 N N . ASP A 1 291 ? 6.796 -21.161 -0.593 1.00 63.28 291 ASP A N 1
ATOM 2111 C CA . ASP A 1 291 ? 6.613 -20.116 0.426 1.00 63.28 291 ASP A CA 1
ATOM 2112 C C . ASP A 1 291 ? 5.183 -19.573 0.489 1.00 63.28 291 ASP A C 1
ATOM 2114 O O . ASP A 1 291 ? 4.754 -19.094 1.548 1.00 63.28 291 ASP A O 1
ATOM 2118 N N . ALA A 1 292 ? 4.432 -19.676 -0.604 1.00 58.72 292 ALA A N 1
ATOM 2119 C CA . ALA A 1 292 ? 2.997 -19.477 -0.584 1.00 58.72 292 ALA A CA 1
ATOM 2120 C C . ALA A 1 292 ? 2.349 -20.535 0.320 1.00 58.72 292 ALA A C 1
ATOM 2122 O O . ALA A 1 292 ? 2.727 -21.705 0.366 1.00 58.72 292 ALA A O 1
ATOM 2123 N N . GLY A 1 293 ? 1.466 -20.080 1.208 1.00 62.41 293 GLY A N 1
ATOM 2124 C CA . GLY A 1 293 ? 0.953 -20.909 2.299 1.00 62.41 293 GLY A CA 1
ATOM 2125 C C . GLY A 1 293 ? 2.014 -21.478 3.256 1.00 62.41 293 GLY A C 1
ATOM 2126 O O . GLY A 1 293 ? 1.665 -22.305 4.103 1.00 62.41 293 GLY A O 1
ATOM 2127 N N . ARG A 1 294 ? 3.275 -21.023 3.245 1.00 77.62 294 ARG A N 1
ATOM 2128 C CA . ARG A 1 294 ? 4.112 -21.128 4.446 1.00 77.62 294 ARG A CA 1
ATOM 2129 C C . ARG A 1 294 ? 3.751 -20.001 5.389 1.00 77.62 294 ARG A C 1
ATOM 2131 O O . ARG A 1 294 ? 3.842 -18.824 5.060 1.00 77.62 294 ARG A O 1
ATOM 2138 N N . VAL A 1 295 ? 3.344 -20.363 6.595 1.00 85.62 295 VAL A N 1
ATOM 2139 C CA . VAL A 1 295 ? 2.818 -19.415 7.573 1.00 85.62 295 VAL A CA 1
ATOM 2140 C C . VAL A 1 295 ? 3.595 -19.512 8.871 1.00 85.62 295 VAL A C 1
ATOM 2142 O O . VAL A 1 295 ? 3.740 -20.590 9.456 1.00 85.62 295 VAL A O 1
ATOM 2145 N N . ARG A 1 296 ? 4.113 -18.377 9.333 1.00 89.31 296 ARG A N 1
ATOM 2146 C CA . ARG A 1 296 ? 4.693 -18.239 10.663 1.00 89.31 296 ARG A CA 1
ATOM 2147 C C . ARG A 1 296 ? 3.584 -17.843 11.624 1.00 89.31 296 ARG A C 1
ATOM 2149 O O . ARG A 1 296 ? 2.907 -16.837 11.435 1.00 89.31 296 ARG A O 1
ATOM 2156 N N . VAL A 1 297 ? 3.395 -18.643 12.667 1.00 90.81 297 VAL A N 1
ATOM 2157 C CA . VAL A 1 297 ? 2.352 -18.413 13.666 1.00 90.81 297 VAL A CA 1
ATOM 2158 C C . VAL A 1 297 ? 2.965 -18.391 15.055 1.00 90.81 297 VAL A C 1
ATOM 2160 O O . VAL A 1 297 ? 3.701 -19.305 15.428 1.00 90.81 297 VAL A O 1
ATOM 2163 N N . SER A 1 298 ? 2.616 -17.367 15.832 1.00 93.44 298 SER A N 1
ATOM 2164 C CA . SER A 1 298 ? 2.819 -17.335 17.282 1.00 93.44 298 SER A CA 1
ATOM 2165 C C . SER A 1 298 ? 1.508 -17.677 17.983 1.00 93.44 298 SER A C 1
ATOM 2167 O O . SER A 1 298 ? 0.474 -17.061 17.707 1.00 93.44 298 SER A O 1
ATOM 2169 N N . VAL A 1 299 ? 1.526 -18.663 18.880 1.00 95.12 299 VAL A N 1
ATOM 2170 C CA . VAL A 1 299 ? 0.340 -19.143 19.603 1.00 95.12 299 VAL A CA 1
ATOM 2171 C C . VAL A 1 299 ? 0.573 -19.250 21.105 1.00 95.12 299 VAL A C 1
ATOM 2173 O O . VAL A 1 299 ? 1.695 -19.464 21.564 1.00 95.12 299 VAL A O 1
ATOM 2176 N N . GLN A 1 300 ? -0.517 -19.196 21.872 1.00 95.62 300 GLN A N 1
ATOM 2177 C CA . GLN A 1 300 ? -0.550 -19.460 23.310 1.00 95.62 300 GLN A CA 1
ATOM 2178 C C . GLN A 1 300 ? -1.590 -20.543 23.633 1.00 95.62 300 GLN A C 1
ATOM 2180 O O . GLN A 1 300 ? -2.773 -20.398 23.318 1.00 95.62 300 GLN A O 1
ATOM 2185 N N . ALA A 1 301 ? -1.164 -21.618 24.300 1.00 95.06 301 ALA A N 1
ATOM 2186 C CA . ALA A 1 301 ? -2.075 -22.615 24.862 1.00 95.06 301 ALA A CA 1
ATOM 2187 C C . ALA A 1 301 ? -2.687 -22.083 26.165 1.00 95.06 301 ALA A C 1
ATOM 2189 O O . ALA A 1 301 ? -1.960 -21.711 27.086 1.00 95.06 301 ALA A O 1
ATOM 2190 N N . THR A 1 302 ? -4.015 -22.055 26.273 1.00 93.38 302 THR A N 1
ATOM 2191 C CA . THR A 1 302 ? -4.688 -21.343 27.377 1.00 93.38 302 THR A CA 1
ATOM 2192 C C . THR A 1 302 ? -4.635 -22.093 28.702 1.00 93.38 302 THR A C 1
ATOM 2194 O O . THR A 1 302 ? -4.572 -21.464 29.754 1.00 93.38 302 THR A O 1
ATOM 2197 N N . ALA A 1 303 ? -4.596 -23.428 28.662 1.00 91.75 303 ALA A N 1
ATOM 2198 C CA . ALA A 1 303 ? -4.524 -24.266 29.858 1.00 91.75 303 ALA A CA 1
ATOM 2199 C C . ALA A 1 303 ? -3.168 -24.174 30.584 1.00 91.75 303 ALA A C 1
ATOM 2201 O O . ALA A 1 303 ? -3.129 -24.198 31.811 1.00 91.75 303 ALA A O 1
ATOM 2202 N N . SER A 1 304 ? -2.059 -24.077 29.840 1.00 92.00 304 SER A N 1
ATOM 2203 C CA . SER A 1 304 ? -0.697 -24.053 30.402 1.00 92.00 304 SER A CA 1
ATOM 2204 C C . SER A 1 304 ? -0.034 -22.677 30.365 1.00 92.00 304 SER A C 1
ATOM 2206 O O . SER A 1 304 ? 0.998 -22.481 30.997 1.00 92.00 304 SER A O 1
ATOM 2208 N N . GLY A 1 305 ? -0.572 -21.739 29.581 1.00 89.88 305 GLY A N 1
ATOM 2209 C CA . GLY A 1 305 ? 0.053 -20.447 29.297 1.00 89.88 305 GLY A CA 1
ATOM 2210 C C . GLY A 1 305 ? 1.266 -20.523 28.363 1.00 89.88 305 GLY A C 1
ATOM 2211 O O . GLY A 1 305 ? 1.825 -19.480 28.028 1.00 89.88 305 GLY A O 1
ATOM 2212 N N . ARG A 1 306 ? 1.674 -21.722 27.916 1.00 93.88 306 ARG A N 1
ATOM 2213 C CA . ARG A 1 306 ? 2.868 -21.917 27.083 1.00 93.88 306 ARG A CA 1
ATOM 2214 C C . ARG A 1 306 ? 2.701 -21.239 25.723 1.00 93.88 306 ARG A C 1
ATOM 2216 O O . ARG A 1 306 ? 1.704 -21.479 25.038 1.00 93.88 306 ARG A O 1
ATOM 2223 N N . ARG A 1 307 ? 3.708 -20.460 25.322 1.00 93.88 307 ARG A N 1
ATOM 2224 C CA . ARG A 1 307 ? 3.811 -19.858 23.987 1.00 93.88 307 ARG A CA 1
ATOM 2225 C C . ARG A 1 307 ? 4.713 -20.676 23.076 1.00 93.88 307 ARG A C 1
ATOM 2227 O O . ARG A 1 307 ? 5.635 -21.346 23.541 1.00 93.88 307 ARG A O 1
ATOM 2234 N N . SER A 1 308 ? 4.433 -20.634 21.783 1.00 92.94 308 SER A N 1
ATOM 2235 C CA . SER A 1 308 ? 5.263 -21.257 20.758 1.00 92.94 308 SER A CA 1
ATOM 2236 C C . SER A 1 308 ? 5.133 -20.479 19.460 1.00 92.94 308 SER A C 1
ATOM 2238 O O . SER A 1 308 ? 4.029 -20.078 19.093 1.00 92.94 308 SER A O 1
ATOM 2240 N N . THR A 1 309 ? 6.258 -20.309 18.772 1.00 92.06 309 THR A N 1
ATOM 2241 C CA . THR A 1 309 ? 6.308 -19.742 17.428 1.00 92.06 309 THR A CA 1
ATOM 2242 C C . THR A 1 309 ? 6.904 -20.777 16.496 1.00 92.06 309 THR A C 1
ATOM 2244 O O . THR A 1 309 ? 7.966 -21.329 16.787 1.00 92.06 309 THR A O 1
ATOM 2247 N N . ALA A 1 310 ? 6.229 -21.041 15.387 1.00 88.31 310 ALA A N 1
ATOM 2248 C CA . ALA A 1 310 ? 6.691 -21.983 14.380 1.00 88.31 310 ALA A CA 1
ATOM 2249 C C . ALA A 1 310 ? 6.251 -21.534 12.987 1.00 88.31 310 ALA A C 1
ATOM 2251 O O . ALA A 1 310 ? 5.262 -20.816 12.841 1.00 88.31 310 ALA A O 1
ATOM 2252 N N . THR A 1 311 ? 6.999 -21.973 11.978 1.00 87.25 311 THR A N 1
ATOM 2253 C CA . THR A 1 311 ? 6.643 -21.814 10.567 1.00 87.25 311 THR A CA 1
ATOM 2254 C C . THR A 1 311 ? 6.160 -23.160 10.042 1.00 87.25 311 THR A C 1
ATOM 2256 O O . THR A 1 311 ? 6.830 -24.174 10.241 1.00 87.25 311 THR A O 1
ATOM 2259 N N . PHE A 1 312 ? 5.002 -23.171 9.393 1.00 83.06 312 PHE A N 1
ATOM 2260 C CA . PHE A 1 312 ? 4.364 -24.367 8.850 1.00 83.06 312 PHE A CA 1
ATOM 2261 C C . PHE A 1 312 ? 4.221 -24.229 7.345 1.00 83.06 312 PHE A C 1
ATOM 2263 O O . PHE A 1 312 ? 3.854 -23.156 6.886 1.00 83.06 312 PHE A O 1
ATOM 2270 N N . ASP A 1 313 ? 4.443 -25.310 6.608 1.00 79.38 313 ASP A N 1
ATOM 2271 C CA . ASP A 1 313 ? 3.946 -25.440 5.242 1.00 79.38 313 ASP A CA 1
ATOM 2272 C C . ASP A 1 313 ? 2.490 -25.909 5.300 1.00 79.38 313 ASP A C 1
ATOM 2274 O O . ASP A 1 313 ? 2.166 -26.951 5.889 1.00 79.38 313 ASP A O 1
ATOM 2278 N N . THR A 1 314 ? 1.602 -25.088 4.753 1.00 73.25 314 THR A N 1
ATOM 2279 C CA . THR A 1 314 ? 0.165 -25.334 4.755 1.00 73.25 314 THR A CA 1
ATOM 2280 C C . THR A 1 314 ? -0.412 -25.501 3.351 1.00 73.25 314 THR A C 1
ATOM 2282 O O . THR A 1 314 ? -1.629 -25.686 3.229 1.00 73.25 314 THR A O 1
ATOM 2285 N N . GLU A 1 315 ? 0.435 -25.552 2.314 1.00 61.47 315 GLU A N 1
ATOM 2286 C CA . GLU A 1 315 ? 0.065 -25.632 0.893 1.00 61.47 315 GLU A CA 1
ATOM 2287 C C . GLU A 1 315 ? -0.366 -27.038 0.432 1.00 61.47 315 GLU A C 1
ATOM 2289 O O . GLU A 1 315 ? 0.047 -27.602 -0.579 1.00 61.47 315 GLU A O 1
ATOM 2294 N N . ARG A 1 316 ? -1.309 -27.636 1.162 1.00 55.84 316 ARG A N 1
ATOM 2295 C CA . ARG A 1 316 ? -1.980 -28.869 0.728 1.00 55.84 316 ARG A CA 1
ATOM 2296 C C . ARG A 1 316 ? -3.248 -28.525 -0.041 1.00 55.84 316 ARG A C 1
ATOM 2298 O O . ARG A 1 316 ? -4.249 -28.269 0.615 1.00 55.84 316 ARG A O 1
ATOM 2305 N N . LYS A 1 317 ? -3.221 -28.563 -1.385 1.00 63.22 317 LYS A N 1
ATOM 2306 C CA . LYS A 1 317 ? -4.390 -28.552 -2.312 1.00 63.22 317 LYS A CA 1
ATOM 2307 C C . LYS A 1 317 ? -5.660 -27.889 -1.734 1.00 63.22 317 LYS A C 1
ATOM 2309 O O . LYS A 1 317 ? -6.723 -28.513 -1.689 1.00 63.22 317 LYS A O 1
ATOM 2314 N N . ALA A 1 318 ? -5.546 -26.663 -1.227 1.00 77.06 318 ALA A N 1
ATOM 2315 C CA . ALA A 1 318 ? -6.677 -25.972 -0.622 1.00 77.06 318 ALA A CA 1
ATOM 2316 C C . ALA A 1 318 ? -7.553 -25.380 -1.736 1.00 77.06 318 ALA A C 1
ATOM 2318 O O . ALA A 1 318 ? -7.011 -24.926 -2.748 1.00 77.06 318 ALA A O 1
ATOM 2319 N N . PRO A 1 319 ? -8.889 -25.361 -1.592 1.00 87.44 319 PRO A N 1
ATOM 2320 C CA . PRO A 1 319 ? -9.747 -24.691 -2.558 1.00 87.44 319 PRO A CA 1
ATOM 2321 C C . PRO A 1 319 ? -9.353 -23.219 -2.731 1.00 87.44 319 PRO A C 1
ATOM 2323 O O . PRO A 1 319 ? -9.158 -22.493 -1.753 1.00 87.44 319 PRO A O 1
ATOM 2326 N N . ARG A 1 320 ? -9.259 -22.774 -3.985 1.00 87.56 320 ARG A N 1
ATOM 2327 C CA . ARG A 1 320 ? -9.046 -21.368 -4.333 1.00 87.56 320 ARG A CA 1
ATOM 2328 C C . ARG A 1 320 ? -10.362 -20.749 -4.799 1.00 87.56 320 ARG A C 1
ATOM 2330 O O . ARG A 1 320 ? -11.110 -21.374 -5.551 1.00 87.56 320 ARG A O 1
ATOM 2337 N N . LEU A 1 321 ? -10.645 -19.534 -4.343 1.00 85.50 321 LEU A N 1
ATOM 2338 C CA . LEU A 1 321 ? -11.695 -18.685 -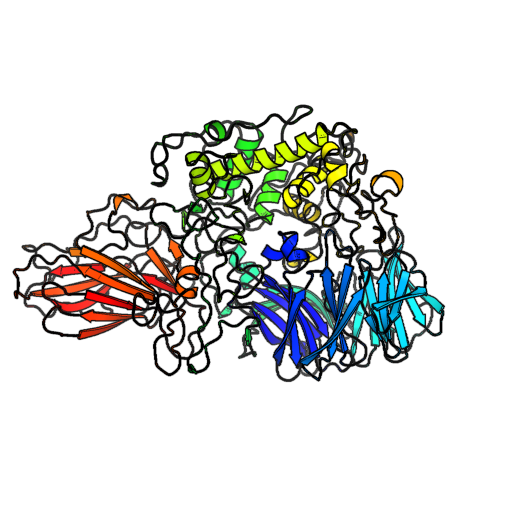4.892 1.00 85.50 321 LEU A CA 1
ATOM 2339 C C . LEU A 1 321 ? -11.043 -17.478 -5.535 1.00 85.50 321 LEU A C 1
ATOM 2341 O O . LEU A 1 321 ? -10.467 -16.640 -4.848 1.00 85.50 321 LEU A O 1
ATOM 2345 N N . ASP A 1 322 ? -11.256 -17.361 -6.833 1.00 77.25 322 ASP A N 1
ATOM 2346 C CA . ASP A 1 322 ? -11.114 -16.102 -7.529 1.00 77.25 322 ASP A CA 1
ATOM 2347 C C . ASP A 1 322 ? -12.454 -15.361 -7.450 1.00 77.25 322 ASP A C 1
ATOM 2349 O O . ASP A 1 322 ? -13.468 -15.808 -7.997 1.00 77.25 322 ASP A O 1
ATOM 2353 N N . ALA A 1 323 ? -12.500 -14.288 -6.663 1.00 78.00 323 ALA A N 1
ATOM 2354 C CA . ALA A 1 323 ? -13.740 -13.602 -6.335 1.00 78.00 323 ALA A CA 1
ATOM 2355 C C . ALA A 1 323 ? -14.225 -12.654 -7.428 1.00 78.00 323 ALA A C 1
ATOM 2357 O O . ALA A 1 323 ? -15.423 -12.356 -7.488 1.00 78.00 323 ALA A O 1
ATOM 2358 N N . LEU A 1 324 ? -13.313 -12.219 -8.289 1.00 68.88 324 LEU A N 1
ATOM 2359 C CA . LEU A 1 324 ? -13.607 -11.522 -9.530 1.00 68.88 324 LEU A CA 1
ATOM 2360 C C . LEU A 1 324 ? -12.827 -12.247 -10.628 1.00 68.88 324 LEU A C 1
ATOM 2362 O O . LEU A 1 324 ? -11.815 -11.725 -11.095 1.00 68.88 324 LEU A O 1
ATOM 2366 N N . PRO A 1 325 ? -13.284 -13.453 -11.010 1.00 54.41 325 PRO A N 1
ATOM 2367 C CA . PRO A 1 325 ? -12.577 -14.231 -11.998 1.00 54.41 325 PRO A CA 1
ATOM 2368 C C . PRO A 1 325 ? -12.627 -13.521 -13.334 1.00 54.41 325 PRO A C 1
ATOM 2370 O O . PRO A 1 325 ? -13.675 -12.988 -13.723 1.00 54.41 325 PRO A O 1
ATOM 2373 N N . THR A 1 326 ? -11.525 -13.591 -14.070 1.00 46.47 326 THR A N 1
ATOM 2374 C CA . THR A 1 326 ? -11.530 -13.342 -15.507 1.00 46.47 326 THR A CA 1
ATOM 2375 C C . THR A 1 326 ? -12.530 -14.298 -16.153 1.00 46.47 326 THR A C 1
ATOM 2377 O O . THR A 1 326 ? -12.315 -15.501 -16.293 1.00 46.47 326 THR A O 1
ATOM 2380 N N . ARG A 1 327 ? -13.726 -13.808 -16.486 1.00 36.62 327 ARG A N 1
ATOM 2381 C CA . ARG A 1 327 ? -14.806 -14.695 -16.940 1.00 36.62 327 ARG A CA 1
ATOM 2382 C C . ARG A 1 327 ? -14.470 -15.269 -18.319 1.00 36.62 327 ARG A C 1
ATOM 2384 O O . ARG A 1 327 ? -14.403 -14.510 -19.284 1.00 36.62 327 ARG A O 1
ATOM 2391 N N . ALA A 1 328 ? -14.350 -16.588 -18.468 1.00 33.06 328 ALA A N 1
ATOM 2392 C CA . ALA A 1 328 ? -14.499 -17.226 -19.779 1.00 33.06 328 ALA A CA 1
ATOM 2393 C C . ALA A 1 328 ? -15.965 -17.067 -20.235 1.00 33.06 328 ALA A C 1
ATOM 2395 O O . ALA A 1 328 ? -16.894 -17.327 -19.466 1.00 33.06 328 ALA A O 1
ATOM 2396 N N . ALA A 1 329 ? -16.195 -16.561 -21.447 1.00 29.47 329 ALA A N 1
ATOM 2397 C CA . ALA A 1 329 ? -17.549 -16.307 -21.939 1.00 29.47 329 ALA A CA 1
ATOM 2398 C C . ALA A 1 329 ? -18.310 -17.625 -22.212 1.00 29.47 329 ALA A C 1
ATOM 2400 O O . ALA A 1 329 ? -17.696 -18.595 -22.659 1.00 29.47 329 ALA A O 1
ATOM 2401 N N . PRO A 1 330 ? -19.645 -17.673 -22.021 1.00 25.38 330 PRO A N 1
ATOM 2402 C CA . PRO A 1 330 ? -20.465 -18.689 -22.670 1.00 25.38 330 PRO A CA 1
ATOM 2403 C C . PRO A 1 330 ? -20.385 -18.513 -24.194 1.00 25.38 330 PRO A C 1
ATOM 2405 O O . PRO A 1 330 ? -20.276 -17.387 -24.685 1.00 25.38 330 PRO A O 1
ATOM 2408 N N . ALA A 1 331 ? -20.447 -19.623 -24.936 1.00 27.27 331 ALA A N 1
ATOM 2409 C CA . ALA A 1 331 ? -20.497 -19.605 -26.397 1.00 27.27 331 ALA A CA 1
ATOM 2410 C C . ALA A 1 331 ? -21.585 -18.622 -26.886 1.00 27.27 331 ALA A C 1
ATOM 2412 O O . ALA A 1 331 ? -22.687 -18.607 -26.327 1.00 27.27 331 ALA A O 1
ATOM 2413 N N . PRO A 1 332 ? -21.300 -17.769 -27.885 1.00 27.97 332 PRO A N 1
ATOM 2414 C CA . PRO A 1 332 ? -22.163 -16.642 -28.192 1.00 27.97 332 PRO A CA 1
ATOM 2415 C C . PRO A 1 332 ? -23.474 -17.108 -28.835 1.00 27.97 332 PRO A C 1
ATOM 2417 O O . PRO A 1 332 ? -23.490 -17.588 -29.965 1.00 27.97 332 PRO A O 1
ATOM 2420 N N . THR A 1 333 ? -24.607 -16.838 -28.184 1.00 24.17 333 THR A N 1
ATOM 2421 C CA . THR A 1 333 ? -25.731 -16.256 -28.929 1.00 24.17 333 THR A CA 1
ATOM 2422 C C . THR A 1 333 ? -25.312 -14.849 -29.317 1.00 24.17 333 THR A C 1
ATOM 2424 O O . THR A 1 333 ? -24.962 -14.057 -28.444 1.00 24.17 333 THR A O 1
ATOM 2427 N N . VAL A 1 334 ? -25.311 -14.571 -30.622 1.00 31.08 334 VAL A N 1
ATOM 2428 C CA . VAL A 1 334 ? -24.972 -13.282 -31.237 1.00 31.08 334 VAL A CA 1
ATOM 2429 C C . VAL A 1 334 ? -25.765 -12.160 -30.559 1.00 31.08 334 VAL A C 1
ATOM 2431 O O . VAL A 1 334 ? -26.924 -11.905 -30.871 1.00 31.08 334 VAL A O 1
ATOM 2434 N N . GLY A 1 335 ? -25.125 -11.521 -29.589 1.00 26.11 335 GLY A N 1
ATOM 2435 C CA . GLY A 1 335 ? -25.606 -10.376 -28.840 1.00 26.11 335 GLY A CA 1
ATOM 2436 C C . GLY A 1 335 ? -24.376 -9.573 -28.456 1.00 26.11 335 GLY A C 1
ATOM 2437 O O . GLY A 1 335 ? -23.546 -10.030 -27.676 1.00 26.11 335 GLY A O 1
ATOM 2438 N N . THR A 1 336 ? -24.217 -8.422 -29.096 1.00 27.28 336 THR A N 1
ATOM 2439 C CA . THR A 1 336 ? -23.091 -7.497 -28.960 1.00 27.28 336 THR A CA 1
ATOM 2440 C C . THR A 1 336 ? -22.790 -7.187 -27.493 1.00 27.28 336 THR A C 1
ATOM 2442 O O . THR A 1 336 ? -23.557 -6.482 -26.837 1.00 27.28 336 THR A O 1
ATOM 2445 N N . LEU A 1 337 ? -21.654 -7.679 -26.992 1.00 29.97 337 LEU A N 1
ATOM 2446 C CA . LEU A 1 337 ? -20.999 -7.094 -25.827 1.00 29.97 337 LEU A CA 1
ATOM 2447 C C . LEU A 1 337 ? -20.565 -5.678 -26.221 1.00 29.97 337 LEU A C 1
ATOM 2449 O O . LEU A 1 337 ? -19.846 -5.495 -27.203 1.00 29.97 337 LEU A O 1
ATOM 2453 N N . ALA A 1 338 ? -21.061 -4.676 -25.499 1.00 28.09 338 ALA A N 1
ATOM 2454 C CA . ALA A 1 338 ? -20.698 -3.288 -25.728 1.00 28.09 338 ALA A CA 1
ATOM 2455 C C . ALA A 1 338 ? -19.261 -3.054 -25.241 1.00 28.09 338 ALA A C 1
ATOM 2457 O O . ALA A 1 338 ? -19.002 -3.001 -24.041 1.00 28.09 338 ALA A O 1
ATOM 2458 N N . VAL A 1 339 ? -18.338 -2.934 -26.191 1.00 35.56 339 VAL A N 1
ATOM 2459 C CA . VAL A 1 339 ? -17.037 -2.286 -26.004 1.00 35.56 339 VAL A CA 1
ATOM 2460 C C . VAL A 1 339 ? -17.318 -0.805 -25.733 1.00 35.56 339 VAL A C 1
ATOM 2462 O O . VAL A 1 339 ? -18.082 -0.200 -26.488 1.00 35.56 339 VAL A O 1
ATOM 2465 N N . ASP A 1 340 ? -16.748 -0.208 -24.680 1.00 37.59 340 ASP A N 1
ATOM 2466 C CA . ASP A 1 340 ? -16.726 1.258 -24.590 1.00 37.59 340 ASP A CA 1
ATOM 2467 C C . ASP A 1 340 ? -15.886 1.767 -25.776 1.00 37.59 340 ASP A C 1
ATOM 2469 O O . ASP A 1 340 ? -14.719 1.393 -25.895 1.00 37.59 340 ASP A O 1
ATOM 2473 N N . PRO A 1 341 ? -16.441 2.574 -26.692 1.00 33.62 341 PRO A N 1
ATOM 2474 C CA . PRO A 1 341 ? -15.734 3.013 -27.892 1.00 33.62 341 PRO A CA 1
ATOM 2475 C C . PRO A 1 341 ? -14.492 3.897 -27.628 1.00 33.62 341 PRO A C 1
ATOM 2477 O O . PRO A 1 341 ? -13.819 4.272 -28.586 1.00 33.62 341 PRO A O 1
ATOM 2480 N N . ASN A 1 342 ? -14.150 4.227 -26.373 1.00 40.41 342 ASN A N 1
ATOM 2481 C CA . ASN A 1 342 ? -13.057 5.145 -26.013 1.00 40.41 342 ASN A CA 1
ATOM 2482 C C . ASN A 1 342 ? -11.701 4.505 -25.613 1.00 40.41 342 ASN A C 1
ATOM 2484 O O . ASN A 1 342 ? -10.874 5.182 -24.997 1.00 40.41 342 ASN A O 1
ATOM 2488 N N . ILE A 1 343 ? -11.396 3.249 -25.966 1.00 54.38 343 ILE A N 1
ATOM 2489 C CA . ILE A 1 343 ? -10.139 2.555 -25.563 1.00 54.38 343 ILE A CA 1
ATOM 2490 C C . ILE A 1 343 ? -8.914 2.964 -26.421 1.00 54.38 343 ILE A C 1
ATOM 2492 O O . ILE A 1 343 ? -8.154 2.137 -26.904 1.00 54.38 343 ILE A O 1
ATOM 2496 N N . ALA A 1 344 ? -8.675 4.258 -26.634 1.00 60.28 344 ALA A N 1
ATOM 2497 C CA . ALA A 1 344 ? -7.505 4.734 -27.396 1.00 60.28 344 ALA A CA 1
ATOM 2498 C C . ALA A 1 344 ? -6.687 5.826 -26.688 1.00 60.28 344 ALA A C 1
ATOM 2500 O O . ALA A 1 344 ? -5.642 6.238 -27.192 1.00 60.28 344 ALA A O 1
ATOM 2501 N N . ASN A 1 345 ? -7.134 6.289 -25.516 1.00 76.00 345 ASN A N 1
ATOM 2502 C CA . ASN A 1 345 ? -6.595 7.481 -24.864 1.00 76.00 345 ASN A CA 1
ATOM 2503 C C . ASN A 1 345 ? -6.381 7.235 -23.361 1.00 76.00 345 ASN A C 1
ATOM 2505 O O . ASN A 1 345 ? -7.308 7.455 -22.577 1.00 76.00 345 ASN A O 1
ATOM 2509 N N . PRO A 1 346 ? -5.189 6.777 -22.933 1.00 86.00 346 PRO A N 1
ATOM 2510 C CA . PRO A 1 346 ? -4.901 6.625 -21.514 1.00 86.00 346 PRO A CA 1
ATOM 2511 C C . PRO A 1 346 ? -4.984 7.975 -20.797 1.00 86.00 346 PRO A C 1
ATOM 2513 O O . PRO A 1 346 ? -4.501 8.988 -21.303 1.00 86.00 346 PRO A O 1
ATOM 2516 N N . LYS A 1 347 ? -5.572 7.985 -19.595 1.00 91.19 347 LYS A N 1
ATOM 2517 C CA . LYS A 1 347 ? -5.643 9.186 -18.746 1.00 91.19 347 LYS A CA 1
ATOM 2518 C C . LYS A 1 347 ? -4.273 9.576 -18.209 1.00 91.19 347 LYS A C 1
ATOM 2520 O O . LYS A 1 347 ? -3.983 10.760 -18.077 1.00 91.19 347 LYS A O 1
ATOM 2525 N N . CYS A 1 348 ? -3.436 8.593 -17.895 1.00 92.69 348 CYS A N 1
ATOM 2526 C CA . CYS A 1 348 ? -2.153 8.835 -17.260 1.00 92.69 348 CYS A CA 1
ATOM 2527 C C . CYS A 1 348 ? -1.098 9.271 -18.281 1.00 92.69 348 CYS A C 1
ATOM 2529 O O . CYS A 1 348 ? -0.978 8.693 -19.362 1.00 92.69 348 CYS A O 1
ATOM 2531 N N . ALA A 1 349 ? -0.345 10.321 -17.940 1.00 93.50 349 ALA A N 1
ATOM 2532 C CA . ALA A 1 349 ? 0.503 11.029 -18.894 1.00 93.50 349 ALA A CA 1
ATOM 2533 C C . ALA A 1 349 ? 1.688 10.198 -19.401 1.00 93.50 349 ALA A C 1
ATOM 2535 O O . ALA A 1 349 ? 2.126 10.368 -20.541 1.00 93.50 349 ALA A O 1
ATOM 2536 N N . VAL A 1 350 ? 2.250 9.324 -18.571 1.00 92.50 350 VAL A N 1
ATOM 2537 C CA . VAL A 1 350 ? 3.367 8.451 -18.928 1.00 92.50 350 VAL A CA 1
ATOM 2538 C C . VAL A 1 350 ? 2.828 7.038 -19.151 1.00 92.50 350 VAL A C 1
ATOM 2540 O O . VAL A 1 350 ? 2.055 6.506 -18.364 1.00 92.50 350 VAL A O 1
ATOM 2543 N N . ARG A 1 351 ? 3.165 6.436 -20.289 1.00 88.06 351 ARG A N 1
ATOM 2544 C CA . ARG A 1 351 ? 2.634 5.118 -20.647 1.00 88.06 351 ARG A CA 1
ATOM 2545 C C . ARG A 1 351 ? 3.362 4.032 -19.861 1.00 88.06 351 ARG A C 1
ATOM 2547 O O . ARG A 1 351 ? 4.567 4.133 -19.668 1.00 88.06 351 ARG A O 1
ATOM 2554 N N . ARG A 1 352 ? 2.630 2.992 -19.450 1.00 87.06 352 ARG A N 1
ATOM 2555 C CA . ARG A 1 352 ? 3.183 1.860 -18.695 1.00 87.06 352 ARG A CA 1
ATOM 2556 C C . ARG A 1 352 ? 4.152 1.032 -19.546 1.00 87.06 352 ARG A C 1
ATOM 2558 O O . ARG A 1 352 ? 5.303 0.885 -19.161 1.00 87.06 352 ARG A O 1
ATOM 2565 N N . ASN A 1 353 ? 3.703 0.538 -20.704 1.00 83.81 353 ASN A N 1
ATOM 2566 C CA . ASN A 1 353 ? 4.440 -0.396 -21.578 1.00 83.81 353 ASN A CA 1
ATOM 2567 C C . ASN A 1 353 ? 5.151 0.304 -22.756 1.00 83.81 353 ASN A C 1
ATOM 2569 O O . ASN A 1 353 ? 5.212 -0.236 -23.856 1.00 83.81 353 ASN A O 1
ATOM 2573 N N . ASP A 1 354 ? 5.619 1.541 -22.576 1.00 83.69 354 ASP A N 1
ATOM 2574 C CA . ASP A 1 354 ? 6.432 2.212 -23.599 1.00 83.69 354 ASP A CA 1
ATOM 2575 C C . ASP A 1 354 ? 7.903 1.786 -23.431 1.00 83.69 354 ASP A C 1
ATOM 2577 O O . ASP A 1 354 ? 8.466 2.064 -22.373 1.00 83.69 354 ASP A O 1
ATOM 2581 N N . PRO A 1 355 ? 8.541 1.144 -24.431 1.00 76.69 355 PRO A N 1
ATOM 2582 C CA . PRO A 1 355 ? 9.932 0.687 -24.328 1.00 76.69 355 PRO A CA 1
ATOM 2583 C C . PRO A 1 355 ? 10.945 1.833 -24.197 1.00 76.69 355 PRO A C 1
ATOM 2585 O O . PRO A 1 355 ? 12.096 1.610 -23.839 1.00 76.69 355 PRO A O 1
ATOM 2588 N N . LYS A 1 356 ? 10.538 3.081 -24.467 1.00 77.00 356 LYS A N 1
ATOM 2589 C CA . LYS A 1 356 ? 11.371 4.279 -24.258 1.00 77.00 356 LYS A CA 1
ATOM 2590 C C . LYS A 1 356 ? 11.294 4.820 -22.833 1.00 77.00 356 LYS A C 1
ATOM 2592 O O . LYS A 1 356 ? 11.946 5.813 -22.515 1.00 77.00 356 LYS A O 1
ATOM 2597 N N . VAL A 1 357 ? 10.438 4.236 -22.001 1.00 81.25 357 VAL A N 1
ATOM 2598 C CA . VAL A 1 357 ? 10.147 4.714 -20.656 1.00 81.25 357 VAL A CA 1
ATOM 2599 C C . VAL A 1 357 ? 10.255 3.540 -19.699 1.00 81.25 357 VAL A C 1
ATOM 2601 O O . VAL A 1 357 ? 9.295 2.803 -19.482 1.00 81.25 357 VAL A O 1
ATOM 2604 N N . GLN A 1 358 ? 11.422 3.417 -19.076 1.00 88.69 358 GLN A N 1
ATOM 2605 C CA . GLN A 1 358 ? 11.625 2.485 -17.981 1.00 88.69 358 GLN A CA 1
ATOM 2606 C C . GLN A 1 358 ? 12.090 3.245 -16.740 1.00 88.69 358 GLN A C 1
ATOM 2608 O O . GLN A 1 358 ? 12.903 4.168 -16.822 1.00 88.69 358 GLN A O 1
ATOM 2613 N N . ALA A 1 359 ? 11.532 2.886 -15.592 1.00 93.25 359 ALA A N 1
ATOM 2614 C CA . ALA A 1 359 ? 11.839 3.496 -14.311 1.00 93.25 359 ALA A CA 1
ATOM 2615 C C . ALA A 1 359 ? 12.925 2.702 -13.595 1.00 93.25 359 ALA A C 1
ATOM 2617 O O . ALA A 1 359 ? 12.851 1.478 -13.567 1.00 93.25 359 ALA A O 1
ATOM 2618 N N . GLN A 1 360 ? 13.914 3.384 -13.013 1.00 91.38 360 GLN A N 1
ATOM 2619 C CA . GLN A 1 360 ? 14.950 2.723 -12.215 1.00 91.38 360 GLN A CA 1
ATOM 2620 C C . GLN A 1 360 ? 14.387 2.332 -10.870 1.00 91.38 360 GLN A C 1
ATOM 2622 O O . GLN A 1 360 ? 13.893 3.195 -10.148 1.00 91.38 360 GLN A O 1
ATOM 2627 N N . GLN A 1 361 ? 14.522 1.058 -10.518 1.00 93.00 361 GLN A N 1
ATOM 2628 C CA . GLN A 1 361 ? 14.278 0.618 -9.162 1.00 93.00 361 GLN A CA 1
ATOM 2629 C C . GLN A 1 361 ? 15.515 0.933 -8.300 1.00 93.00 361 GLN A C 1
ATOM 2631 O O . GLN A 1 361 ? 16.593 0.368 -8.532 1.00 93.00 361 GLN A O 1
ATOM 2636 N N . PRO A 1 362 ? 15.405 1.853 -7.325 1.00 93.00 362 PRO A N 1
ATOM 2637 C CA . PRO A 1 362 ? 16.519 2.210 -6.458 1.00 93.00 362 PRO A CA 1
ATOM 2638 C C . PRO A 1 362 ? 16.751 1.142 -5.381 1.00 93.00 362 PRO A C 1
ATOM 2640 O O . PRO A 1 362 ? 15.829 0.423 -4.986 1.00 93.00 362 PRO A O 1
ATOM 2643 N N . SER A 1 363 ? 17.974 1.076 -4.854 1.00 90.56 363 SER A N 1
ATOM 2644 C CA . SER A 1 363 ? 18.234 0.442 -3.558 1.00 90.56 363 SER A CA 1
ATOM 2645 C C . SER A 1 363 ? 17.817 1.371 -2.407 1.00 90.56 363 SER A C 1
ATOM 2647 O O . SER A 1 363 ? 17.640 2.576 -2.589 1.00 90.56 363 SER A O 1
ATOM 2649 N N . ALA A 1 364 ? 17.602 0.812 -1.214 1.00 91.06 364 ALA A N 1
ATOM 2650 C CA . ALA A 1 364 ? 17.062 1.566 -0.078 1.00 91.06 364 ALA A CA 1
ATOM 2651 C C . ALA A 1 364 ? 17.955 2.754 0.341 1.00 91.06 364 ALA A C 1
ATOM 2653 O O . ALA A 1 364 ? 17.455 3.849 0.595 1.00 91.06 364 ALA A O 1
ATOM 2654 N N . ASP A 1 365 ? 19.273 2.563 0.298 1.00 93.69 365 ASP A N 1
ATOM 2655 C CA . ASP A 1 365 ? 20.288 3.589 0.556 1.00 93.69 365 ASP A CA 1
ATOM 2656 C C . ASP A 1 365 ? 20.233 4.754 -0.442 1.00 93.69 365 ASP A C 1
ATOM 2658 O O . ASP A 1 365 ? 20.389 5.914 -0.062 1.00 93.69 365 ASP A O 1
ATOM 2662 N N . MET A 1 366 ? 19.951 4.475 -1.718 1.00 96.81 366 MET A N 1
ATOM 2663 C CA . MET A 1 366 ? 19.727 5.512 -2.725 1.00 96.81 366 MET A CA 1
ATOM 2664 C C . MET A 1 366 ? 18.508 6.370 -2.370 1.00 96.81 366 MET A C 1
ATOM 2666 O O . MET A 1 366 ? 18.563 7.591 -2.536 1.00 96.81 366 MET A O 1
ATOM 2670 N N . VAL A 1 367 ? 17.421 5.759 -1.881 1.00 97.50 367 VAL A N 1
ATOM 2671 C CA . VAL A 1 367 ? 16.202 6.478 -1.475 1.00 97.50 367 VAL A CA 1
ATOM 2672 C C . VAL A 1 367 ? 16.463 7.352 -0.250 1.00 97.50 367 VAL A C 1
ATOM 2674 O O . VAL A 1 367 ? 16.109 8.530 -0.281 1.00 97.50 367 VAL A O 1
ATOM 2677 N N . GLU A 1 368 ? 17.126 6.827 0.785 1.00 98.00 368 GLU A N 1
ATOM 2678 C CA . GLU A 1 368 ? 17.518 7.615 1.964 1.00 98.00 368 GLU A CA 1
ATOM 2679 C C . GLU A 1 368 ? 18.438 8.774 1.589 1.00 98.00 368 GLU A C 1
ATOM 2681 O O . GLU A 1 368 ? 18.160 9.915 1.957 1.00 98.00 368 GLU A O 1
ATOM 2686 N N . TRP A 1 369 ? 19.446 8.529 0.748 1.00 98.50 369 TRP A N 1
ATOM 2687 C CA . TRP A 1 369 ? 20.284 9.595 0.207 1.00 98.50 369 TRP A CA 1
ATOM 2688 C C . TRP A 1 369 ? 19.462 10.670 -0.506 1.00 98.50 369 TRP A C 1
ATOM 2690 O O . TRP A 1 369 ? 19.664 11.862 -0.266 1.00 98.50 369 TRP A O 1
ATOM 2700 N N . ALA A 1 370 ? 18.528 10.284 -1.379 1.00 98.62 370 ALA A N 1
ATOM 2701 C CA . ALA A 1 370 ? 17.727 11.256 -2.112 1.00 98.62 370 ALA A CA 1
ATOM 2702 C C . ALA A 1 370 ? 16.849 12.084 -1.169 1.00 98.62 370 ALA A C 1
ATOM 2704 O O . ALA A 1 370 ? 16.739 13.295 -1.363 1.00 98.62 370 ALA A O 1
ATOM 2705 N N . VAL A 1 371 ? 16.262 11.462 -0.143 1.00 98.75 371 VAL A N 1
ATOM 2706 C CA . VAL A 1 371 ? 15.444 12.157 0.856 1.00 98.75 371 VAL A CA 1
ATOM 2707 C C . VAL A 1 371 ? 16.287 13.122 1.684 1.00 98.75 371 VAL A C 1
ATOM 2709 O O . VAL A 1 371 ? 15.964 14.310 1.687 1.00 98.75 371 VAL A O 1
ATOM 2712 N N . ASP A 1 372 ? 17.375 12.659 2.304 1.00 98.62 372 ASP A N 1
ATOM 2713 C CA . ASP A 1 372 ? 18.279 13.479 3.126 1.00 98.62 372 ASP A CA 1
ATOM 2714 C C . ASP A 1 372 ? 18.753 14.713 2.346 1.00 98.62 372 ASP A C 1
ATOM 2716 O O . ASP A 1 372 ? 18.689 15.858 2.794 1.00 98.62 372 ASP A O 1
ATOM 2720 N N . ARG A 1 373 ? 19.153 14.512 1.091 1.00 98.06 373 ARG A N 1
ATOM 2721 C CA . ARG A 1 373 ? 19.590 15.601 0.214 1.00 98.06 373 ARG A CA 1
ATOM 2722 C C . ARG A 1 373 ? 18.438 16.534 -0.149 1.00 98.06 373 ARG A C 1
ATOM 2724 O O . ARG A 1 373 ? 18.633 17.754 -0.201 1.00 98.06 373 ARG A O 1
ATOM 2731 N N . ALA A 1 374 ? 17.255 15.986 -0.431 1.00 98.19 374 ALA A N 1
ATOM 2732 C CA . ALA A 1 374 ? 16.098 16.758 -0.860 1.00 98.19 374 ALA A CA 1
ATOM 2733 C C . ALA A 1 374 ? 15.572 17.662 0.257 1.00 98.19 374 ALA A C 1
ATOM 2735 O O . ALA A 1 374 ? 15.301 18.838 -0.008 1.00 98.19 374 ALA A O 1
ATOM 2736 N N . VAL A 1 375 ? 15.467 17.168 1.493 1.00 98.19 375 VAL A N 1
ATOM 2737 C CA . VAL A 1 375 ? 14.922 17.949 2.615 1.00 98.19 375 VAL A CA 1
ATOM 2738 C C . VAL A 1 375 ? 15.763 19.176 2.961 1.00 98.19 375 VAL A C 1
ATOM 2740 O O . VAL A 1 375 ? 15.183 20.206 3.317 1.00 98.19 375 VAL A O 1
ATOM 2743 N N . HIS A 1 376 ? 17.072 19.116 2.704 1.00 96.94 376 HIS A N 1
ATOM 2744 C CA . HIS A 1 376 ? 18.021 20.227 2.852 1.00 96.94 376 HIS A CA 1
ATOM 2745 C C . HIS A 1 376 ? 18.202 21.089 1.591 1.00 96.94 376 HIS A C 1
ATOM 2747 O O . HIS A 1 376 ? 19.038 21.990 1.560 1.00 96.94 376 HIS A O 1
ATOM 2753 N N . GLY A 1 377 ? 17.473 20.821 0.502 1.00 96.25 377 GLY A N 1
ATOM 2754 C CA . GLY A 1 377 ? 17.622 21.613 -0.728 1.00 96.25 377 GLY A CA 1
ATOM 2755 C C . GLY A 1 377 ? 18.953 21.385 -1.456 1.00 96.25 377 GLY A C 1
ATOM 2756 O O . GLY A 1 377 ? 19.428 22.271 -2.166 1.00 96.25 377 GLY A O 1
ATOM 2757 N N . THR A 1 378 ? 19.568 20.214 -1.271 1.00 96.94 378 THR A N 1
ATOM 2758 C CA . THR A 1 378 ? 20.888 19.894 -1.826 1.00 96.94 378 THR A CA 1
ATOM 2759 C C . THR A 1 378 ? 20.884 18.761 -2.855 1.00 96.94 378 THR A C 1
ATOM 2761 O O . THR A 1 378 ? 21.949 18.387 -3.333 1.00 96.94 378 THR A O 1
ATOM 2764 N N . LEU A 1 379 ? 19.726 18.237 -3.275 1.00 97.06 379 LEU A N 1
ATOM 2765 C CA . LEU A 1 379 ? 19.614 17.169 -4.284 1.00 97.06 379 LEU A CA 1
ATOM 2766 C C . LEU A 1 379 ? 19.833 17.711 -5.713 1.00 97.06 379 LEU A C 1
ATOM 2768 O O . LEU A 1 379 ? 18.941 17.747 -6.563 1.00 97.06 379 LEU A O 1
ATOM 2772 N N . THR A 1 380 ? 21.055 18.177 -5.961 1.00 94.81 380 THR A N 1
ATOM 2773 C CA . THR A 1 380 ? 21.475 18.904 -7.165 1.00 94.81 380 THR A CA 1
ATOM 2774 C C . THR A 1 380 ? 22.379 18.086 -8.086 1.00 94.81 380 THR A C 1
ATOM 2776 O O . THR A 1 380 ? 22.950 18.644 -9.023 1.00 94.81 380 THR A O 1
ATOM 2779 N N . THR A 1 381 ? 22.487 16.769 -7.860 1.00 93.62 381 THR A N 1
ATOM 2780 C CA . THR A 1 381 ? 23.185 15.847 -8.768 1.00 93.62 381 THR A CA 1
ATOM 2781 C C . THR A 1 381 ? 22.720 16.063 -10.205 1.00 93.62 381 THR A C 1
ATOM 2783 O O . THR A 1 381 ? 21.522 16.086 -10.488 1.00 93.62 381 THR A O 1
ATOM 2786 N N . SER A 1 382 ? 23.684 16.226 -11.111 1.00 95.44 382 SER A N 1
ATOM 2787 C CA . SER A 1 382 ? 23.406 16.412 -12.530 1.00 95.44 382 SER A CA 1
ATOM 2788 C C . SER A 1 382 ? 23.067 15.073 -13.179 1.00 95.44 382 SER A C 1
ATOM 2790 O O . SER A 1 382 ? 23.881 14.149 -13.188 1.00 95.44 382 SER A O 1
ATOM 2792 N N . ARG A 1 383 ? 21.867 14.979 -13.743 1.00 96.56 383 ARG A N 1
ATOM 2793 C CA . ARG A 1 383 ? 21.480 13.959 -14.711 1.00 96.56 383 ARG A CA 1
ATOM 2794 C C . ARG A 1 383 ? 21.905 14.443 -16.103 1.00 96.56 383 ARG A C 1
ATOM 2796 O O . ARG A 1 383 ? 21.521 15.548 -16.507 1.00 96.56 383 ARG A O 1
ATOM 2803 N N . PRO A 1 384 ? 22.701 13.663 -16.855 1.00 95.75 384 PRO A N 1
ATOM 2804 C CA . PRO A 1 384 ? 23.067 14.032 -18.217 1.00 95.75 384 PRO A CA 1
ATOM 2805 C C . PRO A 1 384 ? 21.835 14.067 -19.130 1.00 95.75 384 PRO A C 1
ATOM 2807 O O . PRO A 1 384 ? 20.778 13.525 -18.806 1.00 95.75 384 PRO A O 1
ATOM 2810 N N . ALA A 1 385 ? 21.976 14.688 -20.303 1.00 94.81 385 ALA A N 1
ATOM 2811 C CA . ALA A 1 385 ? 20.947 14.583 -21.330 1.00 94.81 385 ALA A CA 1
ATOM 2812 C C . ALA A 1 385 ? 20.714 13.108 -21.685 1.00 94.81 385 ALA A C 1
ATOM 2814 O O . ALA A 1 385 ? 21.663 12.330 -21.799 1.00 94.81 385 ALA A O 1
ATOM 2815 N N . ASN A 1 386 ? 19.448 12.742 -21.862 1.00 89.56 386 ASN A N 1
ATOM 2816 C CA . ASN A 1 386 ? 19.000 11.382 -22.120 1.00 89.56 386 ASN A CA 1
ATOM 2817 C C . ASN A 1 386 ? 19.373 10.379 -21.006 1.00 89.56 386 ASN A C 1
ATOM 2819 O O . ASN A 1 386 ? 19.620 9.203 -21.283 1.00 89.56 386 ASN A O 1
ATOM 2823 N N . TYR A 1 387 ? 19.428 10.835 -19.747 1.00 90.50 387 TYR A N 1
ATOM 2824 C CA . TYR A 1 387 ? 19.561 9.960 -18.579 1.00 90.50 387 TYR A CA 1
ATOM 2825 C C . TYR A 1 387 ? 18.479 8.866 -18.601 1.00 90.50 387 TYR A C 1
ATOM 2827 O O . TYR A 1 387 ? 17.310 9.158 -18.866 1.00 90.50 387 TYR A O 1
ATOM 2835 N N . LEU A 1 388 ? 18.890 7.607 -18.399 1.00 88.25 388 LEU A N 1
ATOM 2836 C CA . LEU A 1 388 ? 18.051 6.404 -18.543 1.00 88.25 388 LEU A CA 1
ATOM 2837 C C . LEU A 1 388 ? 17.295 6.320 -19.885 1.00 88.25 388 LEU A C 1
ATOM 2839 O O . LEU A 1 388 ? 16.191 5.794 -19.948 1.00 88.25 388 LEU A O 1
ATOM 2843 N N . LYS A 1 389 ? 17.859 6.893 -20.958 1.00 86.00 389 LYS A N 1
ATOM 2844 C CA . LYS A 1 389 ? 17.265 6.947 -22.311 1.00 86.00 389 LYS A CA 1
ATOM 2845 C C . LYS A 1 389 ? 15.856 7.554 -22.368 1.00 86.00 389 LYS A C 1
ATOM 2847 O O . LYS A 1 389 ? 15.135 7.373 -23.343 1.00 86.00 389 LYS A O 1
ATOM 2852 N N . SER A 1 390 ? 15.499 8.346 -21.360 1.00 86.06 390 SER A N 1
ATOM 2853 C CA . SER A 1 390 ? 14.173 8.954 -21.194 1.00 86.06 390 SER A CA 1
ATOM 2854 C C . SER A 1 390 ? 13.831 10.047 -22.219 1.00 86.06 390 SER A C 1
ATOM 2856 O O . SER A 1 390 ? 12.730 10.598 -22.198 1.00 86.06 390 SER A O 1
ATOM 2858 N N . GLY A 1 391 ? 14.773 10.429 -23.088 1.00 88.38 391 GLY A N 1
ATOM 2859 C CA . GLY A 1 391 ? 14.627 11.536 -24.036 1.00 88.38 391 GLY A CA 1
ATOM 2860 C C . GLY A 1 391 ? 14.663 12.928 -23.395 1.00 88.38 391 GLY A C 1
ATOM 2861 O O . GLY A 1 391 ? 14.441 13.924 -24.084 1.00 88.38 391 GLY A O 1
ATOM 2862 N N . LEU A 1 392 ? 14.936 13.023 -22.090 1.00 92.75 392 LEU A N 1
ATOM 2863 C CA . LEU A 1 392 ? 14.980 14.290 -21.360 1.00 92.75 392 LEU A CA 1
ATOM 2864 C C . LEU A 1 392 ? 16.255 15.101 -21.667 1.00 92.75 392 LEU A C 1
ATOM 2866 O O . LEU A 1 392 ? 17.318 14.516 -21.892 1.00 92.75 392 LEU A O 1
ATOM 2870 N N . PRO A 1 393 ? 16.207 16.449 -21.636 1.00 95.94 393 PRO A N 1
ATOM 2871 C CA . PRO A 1 393 ? 17.423 17.266 -21.576 1.00 95.94 393 PRO A CA 1
ATOM 2872 C C . PRO A 1 393 ? 18.182 17.004 -20.265 1.00 95.94 393 PRO A C 1
ATOM 2874 O O . PRO A 1 393 ? 17.651 16.367 -19.364 1.00 95.94 393 PRO A O 1
ATOM 2877 N N . SER A 1 394 ? 19.409 17.508 -20.119 1.00 97.50 394 SER A N 1
ATOM 2878 C CA . SER A 1 394 ? 20.108 17.440 -18.827 1.00 97.50 394 SER A CA 1
ATOM 2879 C C . SER A 1 394 ? 19.350 18.226 -17.755 1.00 97.50 394 SER A C 1
ATOM 2881 O O . SER A 1 394 ? 18.904 19.346 -18.018 1.00 97.50 394 SER A O 1
ATOM 2883 N N . TYR A 1 395 ? 19.252 17.684 -16.547 1.00 97.88 395 TYR A N 1
ATOM 2884 C CA . TYR A 1 395 ? 18.585 18.328 -15.413 1.00 97.88 395 TYR A CA 1
ATOM 2885 C C . TYR A 1 395 ? 19.245 17.912 -14.098 1.00 97.88 395 TYR A C 1
ATOM 2887 O O . TYR A 1 395 ? 20.043 16.987 -14.059 1.00 97.88 395 TYR A O 1
ATOM 2895 N N . SER A 1 396 ? 18.897 18.569 -12.998 1.00 97.75 396 SER A N 1
ATOM 2896 C CA . SER A 1 396 ? 19.084 18.008 -11.657 1.00 97.75 396 SER A CA 1
ATOM 2897 C C . SER A 1 396 ? 17.718 17.868 -10.990 1.00 97.75 396 SER A C 1
ATOM 2899 O O . SER A 1 396 ? 16.828 18.665 -11.313 1.00 97.75 396 SER A O 1
ATOM 2901 N N . PRO A 1 397 ? 17.502 16.896 -10.083 1.00 97.75 397 PRO A N 1
ATOM 2902 C CA . PRO A 1 397 ? 16.195 16.694 -9.459 1.00 97.75 397 PRO A CA 1
ATOM 2903 C C . PRO A 1 397 ? 15.620 17.979 -8.853 1.00 97.75 397 PRO A C 1
ATOM 2905 O O . PRO A 1 397 ? 14.500 18.356 -9.184 1.00 97.75 397 PRO A O 1
ATOM 2908 N N . GLN A 1 398 ? 16.407 18.728 -8.072 1.00 96.75 398 GLN A N 1
ATOM 2909 C CA . GLN A 1 398 ? 15.966 20.020 -7.526 1.00 96.75 398 GLN A CA 1
ATOM 2910 C C . GLN A 1 398 ? 16.128 21.224 -8.457 1.00 96.75 398 GLN A C 1
ATOM 2912 O O . GLN A 1 398 ? 15.572 22.280 -8.174 1.00 96.75 398 GLN A O 1
ATOM 2917 N N . GLY A 1 399 ? 16.824 21.091 -9.586 1.00 97.06 399 GLY A N 1
ATOM 2918 C CA . GLY A 1 399 ? 16.714 22.070 -10.669 1.00 97.06 399 GLY A CA 1
ATOM 2919 C C . GLY A 1 399 ? 15.356 21.975 -11.371 1.00 97.06 399 GLY A C 1
ATOM 2920 O O . GLY A 1 399 ? 14.756 22.993 -11.707 1.00 97.06 399 GLY A O 1
ATOM 2921 N N . LEU A 1 400 ? 14.853 20.750 -11.553 1.00 97.25 400 LEU A N 1
ATOM 2922 C CA . LEU A 1 400 ? 13.579 20.463 -12.212 1.00 97.25 400 LEU A CA 1
ATOM 2923 C C . LEU A 1 400 ? 12.374 20.597 -11.266 1.00 97.25 400 LEU A C 1
ATOM 2925 O O . LEU A 1 400 ? 11.291 21.016 -11.685 1.00 97.25 400 LEU A O 1
ATOM 2929 N N . PHE A 1 401 ? 12.582 20.289 -9.986 1.00 98.12 401 PHE A N 1
ATOM 2930 C CA . PHE A 1 401 ? 11.621 20.446 -8.897 1.00 98.12 401 PHE A CA 1
ATOM 2931 C C . PHE A 1 401 ? 12.245 21.266 -7.761 1.00 98.12 401 PHE A C 1
ATOM 2933 O O . PHE A 1 401 ? 12.626 20.699 -6.733 1.00 98.12 401 PHE A O 1
ATOM 2940 N N . PRO A 1 402 ? 12.357 22.600 -7.916 1.00 98.06 402 PRO A N 1
ATOM 2941 C CA . PRO A 1 402 ? 12.884 23.464 -6.867 1.00 98.06 402 PRO A CA 1
ATOM 2942 C C . PRO A 1 402 ? 12.166 23.228 -5.542 1.00 98.06 402 PRO A C 1
ATOM 2944 O O . PRO A 1 402 ? 10.932 23.206 -5.490 1.00 98.06 402 PRO A O 1
ATOM 2947 N N . ARG A 1 403 ? 12.938 23.032 -4.471 1.00 97.50 403 ARG A N 1
ATOM 2948 C CA . ARG A 1 403 ? 12.388 22.815 -3.133 1.00 97.50 403 ARG A CA 1
ATOM 2949 C C . ARG A 1 403 ? 11.610 24.049 -2.692 1.00 97.50 403 ARG A C 1
ATOM 2951 O O . ARG A 1 403 ? 12.141 25.159 -2.672 1.00 97.50 403 ARG A O 1
ATOM 2958 N N . ARG A 1 404 ? 10.362 23.850 -2.285 1.00 97.81 404 ARG A N 1
ATOM 2959 C CA . ARG A 1 404 ? 9.532 24.905 -1.700 1.00 97.81 404 ARG A CA 1
ATOM 2960 C C . ARG A 1 404 ? 10.025 25.272 -0.301 1.00 97.81 404 ARG A C 1
ATOM 2962 O O . ARG A 1 404 ? 10.534 24.434 0.437 1.00 97.81 404 ARG A O 1
ATOM 2969 N N . ALA A 1 405 ? 9.855 26.534 0.080 1.00 98.00 405 ALA A N 1
ATOM 2970 C CA . ALA A 1 405 ? 10.118 26.958 1.450 1.00 98.00 405 ALA A CA 1
ATOM 2971 C C . ALA A 1 405 ? 9.027 26.427 2.392 1.00 98.00 405 ALA A C 1
ATOM 2973 O O . ALA A 1 405 ? 7.839 26.486 2.061 1.00 98.00 405 ALA A O 1
ATOM 2974 N N . VAL A 1 406 ? 9.431 25.947 3.569 1.00 98.25 406 VAL A N 1
ATOM 2975 C CA . VAL A 1 406 ? 8.510 25.595 4.654 1.00 98.25 406 VAL A CA 1
ATOM 2976 C C . VAL A 1 406 ? 8.022 26.887 5.305 1.00 98.25 406 VAL A C 1
ATOM 2978 O O . VAL A 1 406 ? 8.816 27.727 5.739 1.00 98.25 406 VAL A O 1
ATOM 2981 N N . ALA A 1 407 ? 6.708 27.084 5.344 1.00 97.06 407 ALA A N 1
ATOM 2982 C CA . ALA A 1 407 ? 6.111 28.247 5.977 1.00 97.06 407 ALA A CA 1
ATOM 2983 C C . ALA A 1 407 ? 6.371 28.203 7.493 1.00 97.06 407 ALA A C 1
ATOM 2985 O O . ALA A 1 407 ? 6.138 27.185 8.143 1.00 97.06 407 ALA A O 1
ATOM 2986 N N . GLY A 1 408 ? 6.887 29.309 8.037 1.00 93.25 408 GLY A N 1
ATOM 2987 C CA . GLY A 1 408 ? 7.434 29.362 9.399 1.00 93.25 408 GLY A CA 1
ATOM 2988 C C . GLY A 1 408 ? 8.948 29.144 9.489 1.00 93.25 408 GLY A C 1
ATOM 2989 O O . GLY A 1 408 ? 9.512 29.352 10.557 1.00 93.25 408 GLY A O 1
ATOM 2990 N N . GLY A 1 409 ? 9.615 28.825 8.374 1.00 95.12 409 GLY A N 1
ATOM 2991 C CA . GLY A 1 409 ? 11.048 28.521 8.336 1.00 95.12 409 GLY A CA 1
ATOM 2992 C C . GLY A 1 409 ? 11.339 27.051 8.646 1.00 95.12 409 GLY A C 1
ATOM 2993 O O . GLY A 1 409 ? 10.423 26.268 8.858 1.00 95.12 409 GLY A O 1
ATOM 2994 N N . GLY A 1 410 ? 12.618 26.674 8.653 1.00 95.50 410 GLY A N 1
ATOM 2995 C CA . GLY A 1 410 ? 13.049 25.301 8.922 1.00 95.50 410 GLY A CA 1
ATOM 2996 C C . GLY A 1 410 ? 12.918 24.346 7.732 1.00 95.50 410 GLY A C 1
ATOM 2997 O O . GLY A 1 410 ? 12.813 24.754 6.568 1.00 95.50 410 GLY A O 1
ATOM 2998 N N . GLU A 1 411 ? 12.993 23.053 8.035 1.00 96.06 411 GLU A N 1
ATOM 2999 C CA . GLU A 1 411 ? 13.093 21.969 7.058 1.00 96.06 411 GLU A CA 1
ATOM 3000 C C . GLU A 1 411 ? 12.215 20.785 7.470 1.00 96.06 411 GLU A C 1
ATOM 3002 O O . GLU A 1 411 ? 11.751 20.714 8.606 1.00 96.06 411 GLU A O 1
ATOM 3007 N N . VAL A 1 412 ? 11.943 19.889 6.522 1.00 98.50 412 VAL A N 1
ATOM 3008 C CA . VAL A 1 412 ? 11.220 18.643 6.793 1.00 98.50 412 VAL A CA 1
ATOM 3009 C C . VAL A 1 412 ? 12.224 17.632 7.345 1.00 98.50 412 VAL A C 1
ATOM 3011 O O . VAL A 1 412 ? 13.196 17.382 6.646 1.00 98.50 412 VAL A O 1
ATOM 3014 N N . PRO A 1 413 ? 12.019 17.005 8.513 1.00 98.69 413 PRO A N 1
ATOM 3015 C CA . PRO A 1 413 ? 12.870 15.899 8.936 1.00 98.69 413 PRO A CA 1
ATOM 3016 C C . PRO A 1 413 ? 12.813 14.759 7.911 1.00 98.69 413 PRO A C 1
ATOM 3018 O O . PRO A 1 413 ? 11.714 14.306 7.570 1.00 98.69 413 PRO A O 1
ATOM 3021 N N . ALA A 1 414 ? 13.968 14.278 7.445 1.00 98.62 414 ALA A N 1
ATOM 3022 C CA . ALA A 1 414 ? 14.088 13.206 6.449 1.00 98.62 414 ALA A CA 1
ATOM 3023 C C . ALA A 1 414 ? 13.178 12.000 6.732 1.00 98.62 414 ALA A C 1
ATOM 3025 O O . ALA A 1 414 ? 12.491 11.496 5.839 1.00 98.62 414 ALA A O 1
ATOM 3026 N N . GLN A 1 415 ? 13.083 11.600 8.002 1.00 98.62 415 GLN A N 1
ATOM 3027 C CA . GLN A 1 415 ? 12.252 10.487 8.457 1.00 98.62 415 GLN A CA 1
ATOM 3028 C C . GLN A 1 415 ? 10.774 10.624 8.065 1.00 98.62 415 GLN A C 1
ATOM 3030 O O . GLN A 1 415 ? 10.149 9.615 7.751 1.00 98.62 415 GLN A O 1
ATOM 3035 N N . ILE A 1 416 ? 10.208 11.838 8.015 1.00 98.75 416 ILE A N 1
ATOM 3036 C CA . ILE A 1 416 ? 8.810 12.038 7.592 1.00 98.75 416 ILE A CA 1
ATOM 3037 C C . ILE A 1 416 ? 8.608 11.557 6.160 1.00 98.75 416 ILE A C 1
ATOM 3039 O O . ILE A 1 416 ? 7.670 10.811 5.874 1.00 98.75 416 ILE A O 1
ATOM 3043 N N . MET A 1 417 ? 9.492 11.984 5.259 1.00 98.62 417 MET A N 1
ATOM 3044 C CA . MET A 1 417 ? 9.397 11.609 3.857 1.00 98.62 417 MET A CA 1
ATOM 3045 C C . MET A 1 417 ? 9.714 10.120 3.684 1.00 98.62 417 MET A C 1
ATOM 3047 O O . MET A 1 417 ? 8.958 9.431 3.011 1.00 98.62 417 MET A O 1
ATOM 3051 N N . LEU A 1 418 ? 10.735 9.587 4.361 1.00 98.62 418 LEU A N 1
ATOM 3052 C CA . LEU A 1 418 ? 11.046 8.149 4.361 1.00 98.62 418 LEU A CA 1
ATOM 3053 C C . LEU A 1 418 ? 9.861 7.279 4.802 1.00 98.62 418 LEU A C 1
ATOM 3055 O O . LEU A 1 418 ? 9.535 6.308 4.124 1.00 98.62 418 LEU A O 1
ATOM 3059 N N . GLY A 1 419 ? 9.173 7.655 5.884 1.00 97.69 419 GLY A N 1
ATOM 3060 C CA . GLY A 1 419 ? 7.975 6.955 6.352 1.00 97.69 419 GLY A CA 1
ATOM 3061 C C . GLY A 1 419 ? 6.837 6.981 5.326 1.00 97.69 419 GLY A C 1
ATOM 3062 O O . GLY A 1 419 ? 6.170 5.965 5.129 1.00 97.69 419 GLY A O 1
ATOM 3063 N N . ILE A 1 420 ? 6.642 8.109 4.627 1.00 98.00 420 ILE A N 1
ATOM 3064 C CA . ILE A 1 420 ? 5.686 8.216 3.508 1.00 98.00 420 ILE A CA 1
ATOM 3065 C C . ILE A 1 420 ? 6.074 7.258 2.380 1.00 98.00 420 ILE A C 1
ATOM 3067 O O . ILE A 1 420 ? 5.242 6.466 1.951 1.00 98.00 420 ILE A O 1
ATOM 3071 N N . LEU A 1 421 ? 7.330 7.282 1.929 1.00 96.44 421 LEU A N 1
ATOM 3072 C CA . LEU A 1 421 ? 7.804 6.421 0.840 1.00 96.44 421 LEU A CA 1
ATOM 3073 C C . LEU A 1 421 ? 7.697 4.927 1.194 1.00 96.44 421 LEU A C 1
ATOM 3075 O O . LEU A 1 421 ? 7.345 4.102 0.347 1.00 96.44 421 LEU A O 1
ATOM 3079 N N . ALA A 1 422 ? 7.961 4.576 2.455 1.00 92.81 422 ALA A N 1
ATOM 3080 C CA . ALA A 1 422 ? 7.782 3.226 2.974 1.00 92.81 422 ALA A CA 1
ATOM 3081 C C . ALA A 1 422 ? 6.313 2.786 2.869 1.00 92.81 422 ALA A C 1
ATOM 3083 O O . ALA A 1 422 ? 6.024 1.700 2.360 1.00 92.81 422 ALA A O 1
ATOM 3084 N N . GLN A 1 423 ? 5.376 3.638 3.292 1.00 92.31 423 GLN A N 1
ATOM 3085 C CA . GLN A 1 423 ? 3.948 3.324 3.264 1.00 92.31 423 GLN A CA 1
ATOM 3086 C C . GLN A 1 423 ? 3.354 3.306 1.854 1.00 92.31 423 GLN A C 1
ATOM 3088 O O . GLN A 1 423 ? 2.504 2.459 1.582 1.00 92.31 423 GLN A O 1
ATOM 3093 N N . GLU A 1 424 ? 3.735 4.249 0.994 1.00 89.12 424 GLU A N 1
ATOM 3094 C CA . GLU A 1 424 ? 3.126 4.430 -0.328 1.00 89.12 424 GLU A CA 1
ATOM 3095 C C . GLU A 1 424 ? 3.480 3.283 -1.274 1.00 89.12 424 GLU A C 1
ATOM 3097 O O . GLU A 1 424 ? 2.601 2.732 -1.937 1.00 89.12 424 GLU A O 1
ATOM 3102 N N . THR A 1 425 ? 4.759 2.906 -1.321 1.00 85.44 425 THR A N 1
ATOM 3103 C CA . THR A 1 425 ? 5.282 2.021 -2.374 1.00 85.44 425 THR A CA 1
ATOM 3104 C C . THR A 1 425 ? 6.321 1.032 -1.897 1.00 85.44 425 THR A C 1
ATOM 3106 O O . THR A 1 425 ? 6.930 0.372 -2.733 1.00 85.44 425 THR A O 1
ATOM 3109 N N . ASN A 1 426 ? 6.569 0.915 -0.587 1.00 86.62 426 ASN A N 1
ATOM 3110 C CA . ASN A 1 426 ? 7.671 0.087 -0.102 1.00 86.62 426 ASN A CA 1
ATOM 3111 C C . ASN A 1 426 ? 9.000 0.563 -0.749 1.00 86.62 426 ASN A C 1
ATOM 3113 O O . ASN A 1 426 ? 9.812 -0.242 -1.203 1.00 86.62 426 ASN A O 1
ATOM 3117 N N . LEU A 1 427 ? 9.218 1.881 -0.826 1.00 91.00 427 LEU A N 1
ATOM 3118 C CA . LEU A 1 427 ? 10.406 2.504 -1.437 1.00 91.00 427 LEU A CA 1
ATOM 3119 C C . LEU A 1 427 ? 10.613 2.196 -2.940 1.00 91.00 427 LEU A C 1
ATOM 3121 O O . LEU A 1 427 ? 11.707 2.423 -3.458 1.00 91.00 427 LEU A O 1
ATOM 3125 N N . SER A 1 428 ? 9.593 1.702 -3.648 1.00 89.12 428 SER A N 1
ATOM 3126 C CA . SER A 1 428 ? 9.709 1.309 -5.057 1.00 89.12 428 SER A CA 1
ATOM 3127 C C . SER A 1 428 ? 9.370 2.428 -6.032 1.00 89.12 428 SER A C 1
ATOM 3129 O O . SER A 1 428 ? 8.384 3.139 -5.877 1.00 89.12 428 SER A O 1
ATOM 3131 N N . GLN A 1 429 ? 10.176 2.556 -7.084 1.00 94.31 429 GLN A N 1
ATOM 3132 C CA . GLN A 1 429 ? 9.960 3.520 -8.168 1.00 94.31 429 GLN A CA 1
ATOM 3133 C C . GLN A 1 429 ? 9.479 2.833 -9.451 1.00 94.31 429 GLN A C 1
ATOM 3135 O O . GLN A 1 429 ? 8.655 3.393 -10.182 1.00 94.31 429 GLN A O 1
ATOM 3140 N N . ALA A 1 430 ? 9.988 1.635 -9.725 1.00 91.19 430 ALA A N 1
ATOM 3141 C CA . ALA A 1 430 ? 9.524 0.787 -10.809 1.00 91.19 430 ALA A CA 1
ATOM 3142 C C . ALA A 1 430 ? 8.424 -0.157 -10.309 1.00 91.19 430 ALA A C 1
ATOM 3144 O O . ALA A 1 430 ? 8.190 -0.285 -9.104 1.00 91.19 430 ALA A O 1
ATOM 3145 N N . SER A 1 431 ? 7.722 -0.800 -11.241 1.00 84.88 431 SER A N 1
ATOM 3146 C CA . SER A 1 431 ? 6.750 -1.841 -10.916 1.00 84.88 431 SER A CA 1
ATOM 3147 C C . SER A 1 431 ? 7.366 -2.911 -10.018 1.00 84.88 431 SER A C 1
ATOM 3149 O O . SER A 1 431 ? 8.565 -3.163 -10.091 1.00 84.88 431 SER A O 1
ATOM 3151 N N . TRP A 1 432 ? 6.524 -3.603 -9.256 1.00 76.88 432 TRP A N 1
ATOM 3152 C CA . TRP A 1 432 ? 6.912 -4.640 -8.294 1.00 76.88 432 TRP A CA 1
ATOM 3153 C C . TRP A 1 432 ? 7.710 -5.818 -8.876 1.00 76.88 432 TRP A C 1
ATOM 3155 O O . TRP A 1 432 ? 8.250 -6.605 -8.113 1.00 76.88 432 TRP A O 1
ATOM 3165 N N . HIS A 1 433 ? 7.809 -5.904 -10.203 1.00 79.75 433 HIS A N 1
ATOM 3166 C CA . HIS A 1 433 ? 8.600 -6.893 -10.930 1.00 79.75 433 HIS A CA 1
ATOM 3167 C C . HIS A 1 433 ? 10.052 -6.476 -11.198 1.00 79.75 433 HIS A C 1
ATOM 3169 O O . HIS A 1 433 ? 10.785 -7.234 -11.818 1.00 79.75 433 HIS A O 1
ATOM 3175 N N . ALA A 1 434 ? 10.490 -5.292 -10.758 1.00 85.94 434 ALA A N 1
ATOM 3176 C CA . ALA A 1 434 ? 11.891 -4.874 -10.835 1.00 85.94 434 ALA A CA 1
ATOM 3177 C C . ALA A 1 434 ? 12.556 -4.899 -9.445 1.00 85.94 434 ALA A C 1
ATOM 3179 O O . ALA A 1 434 ? 11.979 -4.414 -8.467 1.00 85.94 434 ALA A O 1
ATOM 3180 N N . VAL A 1 435 ? 13.790 -5.411 -9.349 1.00 84.62 435 VAL A N 1
ATOM 3181 C CA . VAL A 1 435 ? 14.651 -5.300 -8.151 1.00 84.62 435 VAL A CA 1
ATOM 3182 C C . VAL A 1 435 ? 15.522 -4.059 -8.227 1.00 84.62 435 VAL A C 1
ATOM 3184 O O . VAL A 1 435 ? 15.791 -3.556 -9.319 1.00 84.62 435 VAL A O 1
ATOM 3187 N N . PRO A 1 436 ? 16.056 -3.606 -7.075 1.00 87.19 436 PRO A N 1
ATOM 3188 C CA . PRO A 1 436 ? 17.205 -2.717 -7.058 1.00 87.19 436 PRO A CA 1
ATOM 3189 C C . PRO A 1 436 ? 18.258 -3.105 -8.106 1.00 87.19 436 PRO A C 1
ATOM 3191 O O . PRO A 1 436 ? 18.772 -4.226 -8.112 1.00 87.19 436 PRO A O 1
ATOM 3194 N N . GLY A 1 437 ? 18.564 -2.168 -9.003 1.00 85.75 437 GLY A N 1
ATOM 3195 C CA . GLY A 1 437 ? 19.481 -2.393 -10.123 1.00 85.75 437 GLY A CA 1
ATOM 3196 C C . GLY A 1 437 ? 18.813 -2.388 -11.487 1.00 85.75 437 GLY A C 1
ATOM 3197 O O . GLY A 1 437 ? 19.433 -1.898 -12.437 1.00 85.75 437 GLY A O 1
ATOM 3198 N N . ASP A 1 438 ? 17.575 -2.855 -11.578 1.00 89.31 438 ASP A N 1
ATOM 3199 C CA . ASP A 1 438 ? 16.870 -2.972 -12.848 1.00 89.31 438 ASP A CA 1
ATOM 3200 C C . ASP A 1 438 ? 16.119 -1.697 -13.210 1.00 89.31 438 ASP A C 1
ATOM 3202 O O . ASP A 1 438 ? 15.868 -0.806 -12.386 1.00 89.31 438 ASP A O 1
ATOM 3206 N N . LEU A 1 439 ? 15.743 -1.631 -14.485 1.00 91.00 439 LEU A N 1
ATOM 3207 C CA . LEU A 1 439 ? 14.639 -0.784 -14.907 1.00 91.00 439 LEU A CA 1
ATOM 3208 C C . LEU A 1 439 ? 13.381 -1.637 -15.071 1.00 91.00 439 LEU A C 1
ATOM 3210 O O . LEU A 1 439 ? 13.462 -2.841 -15.282 1.00 91.00 439 LEU A O 1
ATOM 3214 N N . GLY A 1 440 ? 12.211 -1.018 -15.047 1.00 90.12 440 GLY A N 1
ATOM 3215 C CA . GLY A 1 440 ? 10.968 -1.704 -15.384 1.00 90.12 440 GLY A CA 1
ATOM 3216 C C . GLY A 1 440 ? 9.883 -0.740 -15.815 1.00 90.12 440 GLY A C 1
ATOM 3217 O O . GLY A 1 440 ? 10.130 0.456 -15.998 1.00 90.12 440 GLY A O 1
ATOM 3218 N N . ASN A 1 441 ? 8.657 -1.239 -15.947 1.00 90.31 441 ASN A N 1
ATOM 3219 C CA . ASN A 1 441 ? 7.496 -0.363 -16.067 1.00 90.31 441 ASN A CA 1
ATOM 3220 C C . ASN A 1 441 ? 7.500 0.691 -14.940 1.00 90.31 441 ASN A C 1
ATOM 3222 O O . ASN A 1 441 ? 7.838 0.357 -13.800 1.00 90.31 441 ASN A O 1
ATOM 3226 N N . PRO A 1 442 ? 7.089 1.946 -15.198 1.00 92.25 442 PRO A N 1
ATOM 3227 C CA . PRO A 1 442 ? 6.830 2.892 -14.119 1.00 92.25 442 PRO A CA 1
ATOM 3228 C C . PRO A 1 442 ? 5.838 2.303 -13.110 1.00 92.25 442 PRO A C 1
ATOM 3230 O O . PRO A 1 442 ? 4.858 1.668 -13.509 1.00 92.25 442 PRO A O 1
ATOM 3233 N N . LEU A 1 443 ? 6.060 2.530 -11.813 1.00 91.00 443 LEU A N 1
ATOM 3234 C CA . LEU A 1 443 ? 5.068 2.186 -10.797 1.00 91.00 443 LEU A CA 1
ATOM 3235 C C . LEU A 1 443 ? 3.902 3.176 -10.878 1.00 91.00 443 LEU A C 1
ATOM 3237 O O . LEU A 1 443 ? 4.106 4.373 -10.673 1.00 91.00 443 LEU A O 1
ATOM 3241 N N . ILE A 1 444 ? 2.696 2.690 -11.178 1.00 88.81 444 ILE A N 1
ATOM 3242 C CA . ILE A 1 444 ? 1.489 3.513 -11.357 1.00 88.81 444 ILE A CA 1
ATOM 3243 C C . ILE A 1 444 ? 0.368 2.959 -10.477 1.00 88.81 444 ILE A C 1
ATOM 3245 O O . ILE A 1 444 ? 0.155 1.750 -10.467 1.00 88.81 444 ILE A O 1
ATOM 3249 N N . ALA A 1 445 ? -0.360 3.833 -9.777 1.00 84.00 445 ALA A N 1
ATOM 3250 C CA . ALA A 1 445 ? -1.420 3.448 -8.844 1.00 84.00 445 ALA A CA 1
ATOM 3251 C C . ALA A 1 445 ? -2.540 2.602 -9.485 1.00 84.00 445 ALA A C 1
ATOM 3253 O O . ALA A 1 445 ? -2.860 1.532 -8.979 1.00 84.00 445 ALA A O 1
ATOM 3254 N N . ASP A 1 446 ? -3.151 3.081 -10.574 1.00 81.06 446 ASP A N 1
ATOM 3255 C CA . ASP A 1 446 ? -4.133 2.334 -11.372 1.00 81.06 446 ASP A CA 1
ATOM 3256 C C . ASP A 1 446 ? -4.150 2.885 -12.803 1.00 81.06 446 ASP A C 1
ATOM 3258 O O . ASP A 1 446 ? -4.894 3.815 -13.111 1.00 81.06 446 ASP A O 1
ATOM 3262 N N . TYR A 1 447 ? -3.313 2.331 -13.684 1.00 84.38 447 TYR A N 1
ATOM 3263 C CA . TYR A 1 447 ? -3.178 2.821 -15.061 1.00 84.38 447 TYR A CA 1
ATOM 3264 C C . TYR A 1 447 ? -4.430 2.576 -15.919 1.00 84.38 447 TYR A C 1
ATOM 3266 O O . TYR A 1 447 ? -4.759 3.393 -16.782 1.00 84.38 447 TYR A O 1
ATOM 3274 N N . TYR A 1 448 ? -5.121 1.457 -15.692 1.00 80.19 448 TYR A N 1
ATOM 3275 C CA . TYR A 1 448 ? -6.231 1.001 -16.532 1.00 80.19 448 TYR A CA 1
ATOM 3276 C C . TYR A 1 448 ? -7.612 1.401 -15.988 1.00 80.19 448 TYR A C 1
ATOM 3278 O O . TYR A 1 448 ? -8.582 1.360 -16.740 1.00 80.19 448 TYR A O 1
ATOM 3286 N N . GLY A 1 449 ? -7.705 1.871 -14.739 1.00 75.06 449 GLY A N 1
ATOM 3287 C CA . GLY A 1 449 ? -8.942 2.349 -14.113 1.00 75.06 449 GLY A CA 1
ATOM 3288 C C . GLY A 1 449 ? -9.858 1.240 -13.612 1.00 75.06 449 GLY A C 1
ATOM 3289 O O . GLY A 1 449 ? -11.083 1.405 -13.578 1.00 75.06 449 GLY A O 1
ATOM 3290 N N . ASN A 1 450 ? -9.267 0.111 -13.227 1.00 66.38 450 ASN A N 1
ATOM 3291 C CA . ASN A 1 450 ? -9.985 -1.125 -12.924 1.00 66.38 450 ASN A CA 1
ATOM 3292 C C . ASN A 1 450 ? -10.249 -1.296 -11.419 1.00 66.38 450 ASN A C 1
ATOM 3294 O O . ASN A 1 450 ? -11.033 -2.161 -11.030 1.00 66.38 450 ASN A O 1
ATOM 3298 N N . ALA A 1 451 ? -9.707 -0.422 -10.559 1.00 56.62 451 ALA A N 1
ATOM 3299 C CA . ALA A 1 451 ? -9.821 -0.522 -9.098 1.00 56.62 451 ALA A CA 1
ATOM 3300 C C . ALA A 1 451 ? -11.260 -0.406 -8.542 1.00 56.62 451 ALA A C 1
ATOM 3302 O O . ALA A 1 451 ? -11.487 -0.604 -7.348 1.00 56.62 451 ALA A O 1
ATOM 3303 N N . ARG A 1 452 ? -12.253 -0.062 -9.377 1.00 45.19 452 ARG A N 1
ATOM 3304 C CA . ARG A 1 452 ? -13.677 0.059 -8.998 1.00 45.19 452 ARG A CA 1
ATOM 3305 C C . ARG A 1 452 ? -14.583 -1.020 -9.602 1.00 45.19 452 ARG A C 1
ATOM 3307 O O . ARG A 1 452 ? -15.805 -0.901 -9.488 1.00 45.19 452 ARG A O 1
ATOM 3314 N N . GLY A 1 453 ? -14.034 -2.039 -10.260 1.00 47.06 453 GLY A N 1
ATOM 3315 C CA . GLY A 1 453 ? -14.841 -2.986 -11.024 1.00 47.06 453 GLY A CA 1
ATOM 3316 C C . GLY A 1 453 ? -14.081 -4.211 -11.519 1.00 47.06 453 GLY A C 1
ATOM 3317 O O . GLY A 1 453 ? -13.179 -4.713 -10.863 1.00 47.06 453 GLY A O 1
ATOM 3318 N N . SER A 1 454 ? -14.534 -4.729 -12.656 1.00 45.19 454 SER A N 1
ATOM 3319 C CA . SER A 1 454 ? -13.960 -5.890 -13.332 1.00 45.19 454 SER A CA 1
ATOM 3320 C C . SER A 1 454 ? -12.824 -5.447 -14.261 1.00 45.19 454 SER A C 1
ATOM 3322 O O . SER A 1 454 ? -12.998 -4.482 -15.000 1.00 45.19 454 SER A O 1
ATOM 3324 N N . ILE A 1 455 ? -11.704 -6.178 -14.270 1.00 50.88 455 ILE A N 1
ATOM 3325 C CA . ILE A 1 455 ? -10.616 -6.033 -15.268 1.00 50.88 455 ILE A CA 1
ATOM 3326 C C . ILE A 1 455 ? -11.014 -6.404 -16.687 1.00 50.88 455 ILE A C 1
ATOM 3328 O O . ILE A 1 455 ? -10.234 -6.209 -17.613 1.00 50.88 455 ILE A O 1
ATOM 3332 N N . ASP A 1 456 ? -12.223 -6.928 -16.878 1.00 49.66 456 ASP A N 1
ATOM 3333 C CA . ASP A 1 456 ? -12.742 -7.281 -18.194 1.00 49.66 456 ASP A CA 1
ATOM 3334 C C . ASP A 1 456 ? -12.956 -6.029 -19.072 1.00 49.66 456 ASP A C 1
ATOM 3336 O O . ASP A 1 456 ? -13.289 -6.157 -20.249 1.00 49.66 456 ASP A O 1
ATOM 3340 N N . VAL A 1 457 ? -12.798 -4.824 -18.508 1.00 59.88 457 VAL A N 1
ATOM 3341 C CA . VAL A 1 457 ? -12.933 -3.534 -19.187 1.00 59.88 457 VAL A CA 1
ATOM 3342 C C . VAL A 1 457 ? -11.805 -2.611 -18.739 1.00 59.88 457 VAL A C 1
ATOM 3344 O O . VAL A 1 457 ? -11.652 -2.380 -17.548 1.00 59.88 457 VAL A O 1
ATOM 3347 N N . ILE A 1 458 ? -11.073 -2.022 -19.687 1.00 72.44 458 ILE A N 1
ATOM 3348 C CA . ILE A 1 458 ? -10.195 -0.875 -19.417 1.00 72.44 458 ILE A CA 1
ATOM 3349 C C . ILE A 1 458 ? -11.065 0.383 -19.311 1.00 72.44 458 ILE A C 1
ATOM 3351 O O . ILE A 1 458 ? -11.792 0.720 -20.246 1.00 72.44 458 ILE A O 1
ATOM 3355 N N . ASN A 1 459 ? -10.967 1.106 -18.196 1.00 76.25 459 ASN A N 1
ATOM 3356 C CA . ASN A 1 459 ? -11.699 2.346 -17.935 1.00 76.25 459 ASN A CA 1
ATOM 3357 C C . ASN A 1 459 ? -10.737 3.493 -17.600 1.00 76.25 459 ASN A C 1
ATOM 3359 O O . ASN A 1 459 ? -10.701 4.000 -16.478 1.00 76.25 459 ASN A O 1
ATOM 3363 N N . TYR A 1 460 ? -9.986 3.957 -18.600 1.00 82.56 460 TYR A N 1
ATOM 3364 C CA . TYR A 1 460 ? -9.018 5.043 -18.429 1.00 82.56 460 TYR A CA 1
ATOM 3365 C C . TYR A 1 460 ? -9.548 6.292 -17.702 1.00 82.56 460 TYR A C 1
ATOM 3367 O O . TYR A 1 460 ? -8.810 6.825 -16.873 1.00 82.56 460 TYR A O 1
ATOM 3375 N N . PRO A 1 461 ? -10.791 6.777 -17.911 1.00 84.50 461 PRO A N 1
ATOM 3376 C CA . PRO A 1 461 ? -11.323 7.894 -17.122 1.00 84.50 461 PRO A CA 1
ATOM 3377 C C . PRO A 1 461 ? -11.267 7.675 -15.598 1.00 84.50 461 PRO A C 1
ATOM 3379 O O . PRO A 1 461 ? -11.068 8.629 -14.834 1.00 84.50 461 PRO A O 1
ATOM 3382 N N . SER A 1 462 ? -11.394 6.421 -15.158 1.00 79.56 462 SER A N 1
ATOM 3383 C CA . SER A 1 462 ? -11.349 6.015 -13.748 1.00 79.56 462 SER A CA 1
ATOM 3384 C C . SER A 1 462 ? -9.939 5.750 -13.211 1.00 79.56 462 SER A C 1
ATOM 3386 O O . SER A 1 462 ? -9.811 5.518 -12.012 1.00 79.56 462 SER A O 1
ATOM 3388 N N . ALA A 1 463 ? -8.902 5.829 -14.053 1.00 83.88 463 ALA A N 1
ATOM 3389 C CA . ALA A 1 463 ? -7.510 5.602 -13.668 1.00 83.88 463 ALA A CA 1
ATOM 3390 C C . ALA A 1 463 ? -7.023 6.566 -12.569 1.00 83.88 463 ALA A C 1
ATOM 3392 O O . ALA A 1 463 ? -7.415 7.744 -12.524 1.00 83.88 463 ALA A O 1
ATOM 3393 N N . ASP A 1 464 ? -6.136 6.056 -11.715 1.00 86.06 464 ASP A N 1
ATOM 3394 C CA . ASP A 1 464 ? -5.358 6.806 -10.728 1.00 86.06 464 ASP A CA 1
ATOM 3395 C C . ASP A 1 464 ? -3.912 6.916 -11.228 1.00 86.06 464 ASP A C 1
ATOM 3397 O O . ASP A 1 464 ? -3.183 5.930 -11.339 1.00 86.06 464 ASP A O 1
ATOM 3401 N N . CYS A 1 465 ? -3.505 8.141 -11.546 1.00 91.94 465 CYS A N 1
ATOM 3402 C CA . CYS A 1 465 ? -2.231 8.436 -12.187 1.00 91.94 465 CYS A CA 1
ATOM 3403 C C . CYS A 1 465 ? -1.155 8.842 -11.172 1.00 91.94 465 CYS A C 1
ATOM 3405 O O . CYS A 1 465 ? -0.380 9.753 -11.443 1.00 91.94 465 CYS A O 1
ATOM 3407 N N . GLY A 1 466 ? -1.128 8.197 -10.002 1.00 92.94 466 GLY A N 1
ATOM 3408 C CA . GLY A 1 466 ? -0.045 8.315 -9.025 1.00 92.94 466 GLY A CA 1
ATOM 3409 C C . GLY A 1 466 ? 1.197 7.540 -9.458 1.00 92.94 466 GLY A C 1
ATOM 3410 O O . GLY A 1 466 ? 1.099 6.337 -9.678 1.00 92.94 466 GLY A O 1
ATOM 3411 N N . TYR A 1 467 ? 2.346 8.212 -9.581 1.00 94.81 467 TYR A N 1
ATOM 3412 C CA . TYR A 1 467 ? 3.592 7.606 -10.071 1.00 94.81 467 TYR A CA 1
ATOM 3413 C C . TYR A 1 467 ? 4.682 7.483 -9.013 1.00 94.81 467 TYR A C 1
ATOM 3415 O O . TYR A 1 467 ? 4.921 8.420 -8.243 1.00 94.81 467 TYR A O 1
ATOM 3423 N N . GLY A 1 468 ? 5.427 6.381 -9.103 1.00 94.06 468 GLY A N 1
ATOM 3424 C CA . GLY A 1 468 ? 6.731 6.190 -8.476 1.00 94.06 468 GLY A CA 1
ATOM 3425 C C . GLY A 1 468 ? 6.695 6.205 -6.954 1.00 94.06 468 GLY A C 1
ATOM 3426 O O . GLY A 1 468 ? 5.627 6.092 -6.347 1.00 94.06 468 GLY A O 1
ATOM 3427 N N . VAL A 1 469 ? 7.872 6.371 -6.353 1.00 95.25 469 VAL A N 1
ATOM 3428 C CA . VAL A 1 469 ? 8.119 6.108 -4.930 1.00 95.25 469 VAL A CA 1
ATOM 3429 C C . VAL A 1 469 ? 7.241 6.931 -3.986 1.00 95.25 469 VAL A C 1
ATOM 3431 O O . VAL A 1 469 ? 6.756 6.406 -2.986 1.00 95.25 469 VAL A O 1
ATOM 3434 N N . GLY A 1 470 ? 6.957 8.186 -4.333 1.00 95.56 470 GLY A N 1
ATOM 3435 C CA . GLY A 1 470 ? 6.066 9.086 -3.599 1.00 95.56 470 GLY A CA 1
ATOM 3436 C C . GLY A 1 470 ? 4.625 9.137 -4.112 1.00 95.56 470 GLY A C 1
ATOM 3437 O O . GLY A 1 470 ? 3.881 10.009 -3.682 1.00 95.56 470 GLY A O 1
ATOM 3438 N N . GLN A 1 471 ? 4.224 8.281 -5.060 1.00 93.81 471 GLN A N 1
ATOM 3439 C CA . GLN A 1 471 ? 2.861 8.247 -5.626 1.00 93.81 471 GLN A CA 1
ATOM 3440 C C . GLN A 1 471 ? 2.338 9.628 -6.078 1.00 93.81 471 GLN A C 1
ATOM 3442 O O . GLN A 1 471 ? 1.179 9.999 -5.863 1.00 93.81 471 GLN A O 1
ATOM 3447 N N . VAL A 1 472 ? 3.195 10.407 -6.747 1.00 97.12 472 VAL A N 1
ATOM 3448 C CA . VAL A 1 472 ? 2.877 11.761 -7.229 1.00 97.12 472 VAL A CA 1
ATOM 3449 C C . VAL A 1 472 ? 1.724 11.689 -8.232 1.00 97.12 472 VAL A C 1
ATOM 3451 O O . VAL A 1 472 ? 1.881 11.109 -9.303 1.00 97.12 472 VAL A O 1
ATOM 3454 N N . THR A 1 473 ? 0.566 12.253 -7.869 1.00 93.25 473 THR A N 1
ATOM 3455 C CA . THR A 1 473 ? -0.699 12.080 -8.615 1.00 93.25 473 THR A CA 1
ATOM 3456 C C . THR A 1 473 ? -1.167 13.359 -9.318 1.00 93.25 473 THR A C 1
ATOM 3458 O O . THR A 1 473 ? -1.486 13.342 -10.506 1.00 93.25 473 THR A O 1
ATOM 3461 N N . THR A 1 474 ? -1.215 14.491 -8.609 1.00 90.94 474 THR A N 1
ATOM 3462 C CA . THR A 1 474 ? -1.654 15.773 -9.184 1.00 90.94 474 THR A CA 1
ATOM 3463 C C . THR A 1 474 ? -0.704 16.221 -10.292 1.00 90.94 474 THR A C 1
ATOM 3465 O O . THR A 1 474 ? 0.498 16.302 -10.063 1.00 90.94 474 THR A O 1
ATOM 3468 N N . GLY A 1 475 ? -1.223 16.562 -11.475 1.00 94.19 475 GLY A N 1
ATOM 3469 C CA . GLY A 1 475 ? -0.407 17.007 -12.609 1.00 94.19 475 GLY A CA 1
ATOM 3470 C C . GLY A 1 475 ? 0.115 15.881 -13.497 1.00 94.19 475 GLY A C 1
ATOM 3471 O O . GLY A 1 475 ? 0.854 16.156 -14.444 1.00 94.19 475 GLY A O 1
ATOM 3472 N N . MET A 1 476 ? -0.236 14.629 -13.198 1.00 97.06 476 MET A N 1
ATOM 3473 C CA . MET A 1 476 ? 0.243 13.437 -13.900 1.00 97.06 476 MET A CA 1
ATOM 3474 C C . MET A 1 476 ? -0.794 12.834 -14.859 1.00 97.06 476 MET A C 1
ATOM 3476 O O . MET A 1 476 ? -0.554 11.771 -15.444 1.00 97.06 476 MET A O 1
ATOM 3480 N N . SER A 1 477 ? -1.923 13.516 -15.071 1.00 95.50 477 SER A N 1
ATOM 3481 C CA . SER A 1 477 ? -2.880 13.174 -16.127 1.00 95.50 477 SER A CA 1
ATOM 3482 C C . SER A 1 477 ? -2.577 13.920 -17.431 1.00 95.50 477 SER A C 1
ATOM 3484 O O . SER A 1 477 ? -2.019 15.020 -17.444 1.00 95.50 477 SER A O 1
ATOM 3486 N N . VAL A 1 478 ? -2.962 13.327 -18.561 1.00 92.44 478 VAL A N 1
ATOM 3487 C CA . VAL A 1 478 ? -2.894 13.966 -19.880 1.00 92.44 478 VAL A CA 1
ATOM 3488 C C . VAL A 1 478 ? -3.716 15.259 -19.866 1.00 92.44 478 VAL A C 1
ATOM 3490 O O . VAL A 1 478 ? -4.883 15.257 -19.485 1.00 92.44 478 VAL A O 1
ATOM 3493 N N . GLY A 1 479 ? -3.108 16.363 -20.306 1.00 89.44 479 GLY A N 1
ATOM 3494 C CA . GLY A 1 479 ? -3.753 17.677 -20.404 1.00 89.44 479 GLY A CA 1
ATOM 3495 C C . GLY A 1 479 ? -3.648 18.552 -19.150 1.00 89.44 479 GLY A C 1
ATOM 3496 O O . GLY A 1 479 ? -3.933 19.745 -19.236 1.00 89.44 479 GLY A O 1
ATOM 3497 N N . GLU A 1 480 ? -3.198 18.015 -18.013 1.00 94.00 480 GLU A N 1
ATOM 3498 C CA . GLU A 1 480 ? -2.902 18.834 -16.833 1.00 94.00 480 GLU A CA 1
ATOM 3499 C C . GLU A 1 480 ? -1.614 19.643 -17.028 1.00 94.00 480 GLU A C 1
ATOM 3501 O O . GLU A 1 480 ? -0.655 19.183 -17.646 1.00 94.00 480 GLU A O 1
ATOM 3506 N N . THR A 1 481 ? -1.583 20.858 -16.475 1.00 94.38 481 THR A N 1
ATOM 3507 C CA . THR A 1 481 ? -0.483 21.818 -16.681 1.00 94.38 481 THR A CA 1
ATOM 3508 C C . THR A 1 481 ? 0.330 22.104 -15.420 1.00 94.38 481 THR A C 1
ATOM 3510 O O . THR A 1 481 ? 1.194 22.976 -15.440 1.00 94.38 481 THR A O 1
ATOM 3513 N N . VAL A 1 482 ? 0.057 21.399 -14.314 1.00 95.25 482 VAL A N 1
ATOM 3514 C CA . VAL A 1 482 ? 0.822 21.529 -13.057 1.00 95.25 482 VAL A CA 1
ATOM 3515 C C . VAL A 1 482 ? 2.288 21.141 -13.272 1.00 95.25 482 VAL A C 1
ATOM 3517 O O . VAL A 1 482 ? 3.181 21.781 -12.720 1.00 95.25 482 VAL A O 1
ATOM 3520 N N . TYR A 1 483 ? 2.531 20.137 -14.118 1.00 97.00 483 TYR A N 1
ATOM 3521 C CA . TYR A 1 483 ? 3.859 19.715 -14.541 1.00 97.00 483 TYR A CA 1
ATOM 3522 C C . TYR A 1 483 ? 3.997 19.803 -16.059 1.00 97.00 483 TYR A C 1
ATOM 3524 O O . TYR A 1 483 ? 3.086 19.471 -16.814 1.00 97.00 483 TYR A O 1
ATOM 3532 N N . THR A 1 484 ? 5.173 20.226 -16.516 1.00 96.81 484 THR A N 1
ATOM 3533 C CA . THR A 1 484 ? 5.564 20.109 -17.926 1.00 96.81 484 THR A CA 1
ATOM 3534 C C . THR A 1 484 ? 5.726 18.641 -18.323 1.00 96.81 484 THR A C 1
ATOM 3536 O O . THR A 1 484 ? 5.932 17.773 -17.473 1.00 96.81 484 THR A O 1
ATOM 3539 N N . ARG A 1 485 ? 5.740 18.350 -19.630 1.00 94.38 485 ARG A N 1
ATOM 3540 C CA . ARG A 1 485 ? 5.980 16.983 -20.115 1.00 94.38 485 ARG A CA 1
ATOM 3541 C C . ARG A 1 485 ? 7.292 16.390 -19.587 1.00 94.38 485 ARG A C 1
ATOM 3543 O O . ARG A 1 485 ? 7.315 15.229 -19.190 1.00 94.38 485 ARG A O 1
ATOM 3550 N N . ASN A 1 486 ? 8.356 17.191 -19.541 1.00 95.94 486 ASN A N 1
ATOM 3551 C CA . ASN A 1 486 ? 9.653 16.752 -19.026 1.00 95.94 486 ASN A CA 1
ATOM 3552 C C . ASN A 1 486 ? 9.584 16.409 -17.532 1.00 95.94 486 ASN A C 1
ATOM 3554 O O . ASN A 1 486 ? 10.148 15.407 -17.110 1.00 95.94 486 ASN A O 1
ATOM 3558 N N . GLN A 1 487 ? 8.852 17.202 -16.745 1.00 98.00 487 GLN A N 1
ATOM 3559 C CA . GLN A 1 487 ? 8.616 16.914 -15.330 1.00 98.00 487 GLN A CA 1
ATOM 3560 C C . GLN A 1 487 ? 7.807 15.628 -15.139 1.00 98.00 487 GLN A C 1
ATOM 3562 O O . GLN A 1 487 ? 8.198 14.797 -14.327 1.00 98.00 487 GLN A O 1
ATOM 3567 N N . GLN A 1 488 ? 6.737 15.421 -15.912 1.00 97.62 488 GLN A N 1
ATOM 3568 C CA . GLN A 1 488 ? 5.944 14.188 -15.842 1.00 97.62 488 GLN A CA 1
ATOM 3569 C C . GLN A 1 488 ? 6.800 12.947 -16.129 1.00 97.62 488 GLN A C 1
ATOM 3571 O O . GLN A 1 488 ? 6.751 11.972 -15.386 1.00 97.62 488 GLN A O 1
ATOM 3576 N N . VAL A 1 489 ? 7.623 12.979 -17.181 1.00 95.88 489 VAL A N 1
ATOM 3577 C CA . VAL A 1 489 ? 8.515 11.852 -17.493 1.00 95.88 489 VAL A CA 1
ATOM 3578 C C . VAL A 1 489 ? 9.549 11.654 -16.381 1.00 95.88 489 VAL A C 1
ATOM 3580 O O . VAL A 1 489 ? 9.699 10.530 -15.917 1.00 95.88 489 VAL A O 1
ATOM 3583 N N . ALA A 1 490 ? 10.191 12.719 -15.886 1.00 97.38 490 ALA A N 1
ATOM 3584 C CA . ALA A 1 490 ? 11.171 12.621 -14.800 1.00 97.38 490 ALA A CA 1
ATOM 3585 C C . ALA A 1 490 ? 10.574 12.031 -13.509 1.00 97.38 490 ALA A C 1
ATOM 3587 O O . ALA A 1 490 ? 11.188 11.156 -12.909 1.00 97.38 490 ALA A O 1
ATOM 3588 N N . ILE A 1 491 ? 9.360 12.443 -13.119 1.00 98.06 491 ILE A N 1
ATOM 3589 C CA . ILE A 1 491 ? 8.624 11.878 -11.971 1.00 98.06 491 ILE A CA 1
ATOM 3590 C C . ILE A 1 491 ? 8.408 10.369 -12.136 1.00 98.06 491 ILE A C 1
ATOM 3592 O O . ILE A 1 491 ? 8.471 9.624 -11.157 1.00 98.06 491 ILE A O 1
ATOM 3596 N N . ALA A 1 492 ? 8.125 9.914 -13.356 1.00 96.31 492 ALA A N 1
ATOM 3597 C CA . ALA A 1 492 ? 7.833 8.513 -13.621 1.00 96.31 492 ALA A CA 1
ATOM 3598 C C . ALA A 1 492 ? 9.087 7.625 -13.659 1.00 96.31 492 ALA A C 1
ATOM 3600 O O . ALA A 1 492 ? 8.986 6.461 -13.281 1.00 96.31 492 ALA A O 1
ATOM 3601 N N . VAL A 1 493 ? 10.249 8.139 -14.084 1.00 94.44 493 VAL A N 1
ATOM 3602 C CA . VAL A 1 493 ? 11.434 7.296 -14.361 1.00 94.44 493 VAL A CA 1
ATOM 3603 C C . VAL A 1 493 ? 12.615 7.473 -13.404 1.00 94.44 493 VAL A C 1
ATOM 3605 O O . VAL A 1 493 ? 13.380 6.529 -13.222 1.00 94.44 493 VAL A O 1
ATOM 3608 N N . ASP A 1 494 ? 12.775 8.648 -12.787 1.00 96.44 494 ASP A N 1
ATOM 3609 C CA . ASP A 1 494 ? 13.900 8.971 -11.899 1.00 96.44 494 ASP A CA 1
ATOM 3610 C C . ASP A 1 494 ? 13.409 9.087 -10.454 1.00 96.44 494 ASP A C 1
ATOM 3612 O O . ASP A 1 494 ? 12.701 10.030 -10.087 1.00 96.44 494 ASP A O 1
ATOM 3616 N N . TYR A 1 495 ? 13.817 8.130 -9.620 1.00 97.50 495 TYR A N 1
ATOM 3617 C CA . TYR A 1 495 ? 13.422 8.066 -8.216 1.00 97.50 495 TYR A CA 1
ATOM 3618 C C . TYR A 1 495 ? 13.767 9.3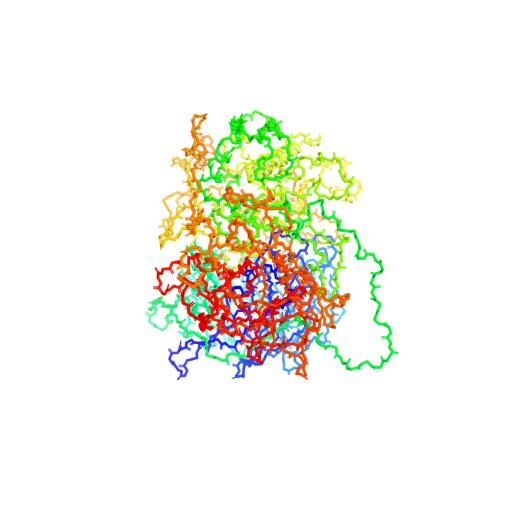60 -7.454 1.00 97.50 495 TYR A C 1
ATOM 3620 O O . TYR A 1 495 ? 12.973 9.824 -6.638 1.00 97.50 495 TYR A O 1
ATOM 3628 N N . ALA A 1 496 ? 14.898 10.009 -7.755 1.00 98.31 496 ALA A N 1
ATOM 3629 C CA . ALA A 1 496 ? 15.334 11.228 -7.076 1.00 98.31 496 ALA A CA 1
ATOM 3630 C C . ALA A 1 496 ? 14.468 12.437 -7.476 1.00 98.31 496 ALA A C 1
ATOM 3632 O O . ALA A 1 496 ? 14.135 13.287 -6.645 1.00 98.31 496 ALA A O 1
ATOM 3633 N N . ALA A 1 497 ? 14.054 12.499 -8.746 1.00 98.31 497 ALA A N 1
ATOM 3634 C CA . ALA A 1 497 ? 13.102 13.495 -9.230 1.00 98.31 497 ALA A CA 1
ATOM 3635 C C . ALA A 1 497 ? 11.711 13.294 -8.610 1.00 98.31 497 ALA A C 1
ATOM 3637 O O . ALA A 1 497 ? 11.072 14.267 -8.200 1.00 98.31 497 ALA A O 1
ATOM 3638 N N . ASN A 1 498 ? 11.271 12.039 -8.478 1.00 98.56 498 ASN A N 1
ATOM 3639 C CA . ASN A 1 498 ? 10.029 11.689 -7.797 1.00 98.56 498 ASN A CA 1
ATOM 3640 C C . ASN A 1 498 ? 10.057 12.094 -6.313 1.00 98.56 498 ASN A C 1
ATOM 3642 O O . ASN A 1 498 ? 9.136 12.772 -5.861 1.00 98.56 498 ASN A O 1
ATOM 3646 N N . VAL A 1 499 ? 11.140 11.792 -5.583 1.00 98.75 499 VAL A N 1
ATOM 3647 C CA . VAL A 1 499 ? 11.338 12.228 -4.186 1.00 98.75 499 VAL A CA 1
ATOM 3648 C C . VAL A 1 499 ? 11.251 13.751 -4.064 1.00 98.75 499 VAL A C 1
ATOM 3650 O O . VAL A 1 499 ? 10.547 14.253 -3.189 1.00 98.75 499 VAL A O 1
ATOM 3653 N N . ALA A 1 500 ? 11.899 14.508 -4.957 1.00 98.62 500 ALA A N 1
ATOM 3654 C CA . ALA A 1 500 ? 11.837 15.972 -4.939 1.00 98.62 500 ALA A CA 1
ATOM 3655 C C . ALA A 1 500 ? 10.413 16.512 -5.191 1.00 98.62 500 ALA A C 1
ATOM 3657 O O . ALA A 1 500 ? 9.969 17.448 -4.517 1.00 98.62 500 ALA A O 1
ATOM 3658 N N . ALA A 1 501 ? 9.673 15.915 -6.130 1.00 98.50 501 ALA A N 1
ATOM 3659 C CA . ALA A 1 501 ? 8.281 16.271 -6.399 1.00 98.50 501 ALA A CA 1
ATOM 3660 C C . ALA A 1 501 ? 7.352 15.906 -5.224 1.00 98.50 501 ALA A C 1
ATOM 3662 O O . ALA A 1 501 ? 6.564 16.745 -4.783 1.00 98.50 501 ALA A O 1
ATOM 3663 N N . GLY A 1 502 ? 7.489 14.699 -4.669 1.00 98.06 502 GLY A N 1
ATOM 3664 C CA . GLY A 1 502 ? 6.733 14.226 -3.509 1.00 98.06 502 GLY A CA 1
ATOM 3665 C C . GLY A 1 502 ? 6.987 15.069 -2.258 1.00 98.06 502 GLY A C 1
ATOM 3666 O O . GLY A 1 502 ? 6.039 15.461 -1.578 1.00 98.06 502 GLY A O 1
ATOM 3667 N N . LEU A 1 503 ? 8.240 15.453 -2.002 1.00 98.69 503 LEU A N 1
ATOM 3668 C CA . LEU A 1 503 ? 8.596 16.359 -0.908 1.00 98.69 503 LEU A CA 1
ATOM 3669 C C . LEU A 1 503 ? 7.902 17.719 -1.059 1.00 98.69 503 LEU A C 1
ATOM 3671 O O . LEU A 1 503 ? 7.386 18.269 -0.087 1.00 98.69 503 LEU A O 1
ATOM 3675 N N . ASN A 1 504 ? 7.840 18.259 -2.277 1.00 98.38 504 ASN A N 1
ATOM 3676 C CA . ASN A 1 504 ? 7.145 19.518 -2.533 1.00 98.38 504 ASN A CA 1
ATOM 3677 C C . ASN A 1 504 ? 5.637 19.432 -2.265 1.00 98.38 504 ASN A C 1
ATOM 3679 O O . ASN A 1 504 ? 5.063 20.424 -1.815 1.00 98.38 504 ASN A O 1
ATOM 3683 N N . ILE A 1 505 ? 5.008 18.273 -2.484 1.00 98.12 505 ILE A N 1
ATOM 3684 C CA . ILE A 1 505 ? 3.608 18.040 -2.098 1.00 98.12 505 ILE A CA 1
ATOM 3685 C C . ILE A 1 505 ? 3.471 18.087 -0.575 1.00 98.12 505 ILE A C 1
ATOM 3687 O O . ILE A 1 505 ? 2.595 18.785 -0.070 1.00 98.12 505 ILE A O 1
ATOM 3691 N N . LEU A 1 506 ? 4.350 17.410 0.169 1.00 98.56 506 LEU A N 1
ATOM 3692 C CA . LEU A 1 506 ? 4.330 17.433 1.635 1.00 98.56 506 LEU A CA 1
ATOM 3693 C C . LEU A 1 506 ? 4.517 18.854 2.193 1.00 98.56 506 LEU A C 1
ATOM 3695 O O . LEU A 1 506 ? 3.745 19.288 3.052 1.00 98.56 506 LEU A O 1
ATOM 3699 N N . ILE A 1 507 ? 5.489 19.604 1.665 1.00 98.75 507 ILE A N 1
ATOM 3700 C CA . ILE A 1 507 ? 5.711 21.011 2.031 1.00 98.75 507 ILE A CA 1
ATOM 3701 C C . ILE A 1 507 ? 4.486 21.856 1.672 1.00 98.75 507 ILE A C 1
ATOM 3703 O O . ILE A 1 507 ? 4.082 22.722 2.443 1.00 98.75 507 ILE A O 1
ATOM 3707 N N . GLU A 1 508 ? 3.851 21.605 0.526 1.00 97.88 508 GLU A N 1
ATOM 3708 C CA . GLU A 1 508 ? 2.614 22.288 0.158 1.00 97.88 508 GLU A CA 1
ATOM 3709 C C . GLU A 1 508 ? 1.487 22.007 1.154 1.00 97.88 508 GLU A C 1
ATOM 3711 O O . GLU A 1 508 ? 0.797 22.948 1.537 1.00 97.88 508 GLU A O 1
ATOM 3716 N N . LYS A 1 509 ? 1.329 20.771 1.640 1.00 97.81 509 LYS A N 1
ATOM 3717 C CA . LYS A 1 509 ? 0.320 20.451 2.663 1.00 97.81 509 LYS A CA 1
ATOM 3718 C C . LYS A 1 509 ? 0.581 21.170 3.978 1.00 97.81 509 LYS A C 1
ATOM 3720 O O . LYS A 1 509 ? -0.345 21.759 4.532 1.00 97.81 509 LYS A O 1
ATOM 3725 N N . TRP A 1 510 ? 1.832 21.201 4.433 1.00 98.25 510 TRP A N 1
ATOM 3726 C CA . TRP A 1 510 ? 2.222 22.024 5.580 1.00 98.25 510 TRP A CA 1
ATOM 3727 C C . TRP A 1 510 ? 1.879 23.499 5.352 1.00 98.25 510 TRP A C 1
ATOM 3729 O O . TRP A 1 510 ? 1.236 24.130 6.186 1.00 98.25 510 TRP A O 1
ATOM 3739 N N . ASN A 1 511 ? 2.253 24.045 4.195 1.00 98.31 511 ASN A N 1
ATOM 3740 C CA . ASN A 1 511 ? 2.041 25.452 3.869 1.00 98.31 511 ASN A CA 1
ATOM 3741 C C . ASN A 1 511 ? 0.555 25.811 3.741 1.00 98.31 511 ASN A C 1
ATOM 3743 O O . ASN A 1 511 ? 0.178 26.915 4.125 1.00 98.31 511 ASN A O 1
ATOM 3747 N N . GLN A 1 512 ? -0.281 24.911 3.220 1.00 97.44 512 GLN A N 1
ATOM 3748 C CA . GLN A 1 512 ? -1.735 25.083 3.156 1.00 97.44 512 GLN A CA 1
ATOM 3749 C C . GLN A 1 512 ? -2.323 25.204 4.567 1.00 97.44 512 GLN A C 1
ATOM 3751 O O . GLN A 1 512 ? -3.030 26.166 4.848 1.00 97.44 512 GLN A O 1
ATOM 3756 N N . ILE A 1 513 ? -1.942 24.303 5.477 1.00 97.25 513 ILE A N 1
ATOM 3757 C CA . ILE A 1 513 ? -2.375 24.339 6.881 1.00 97.25 513 ILE A CA 1
ATOM 3758 C C . ILE A 1 513 ? -1.859 25.605 7.585 1.00 97.25 513 ILE A C 1
ATOM 3760 O O . ILE A 1 513 ? -2.600 26.271 8.303 1.00 97.25 513 ILE A O 1
ATOM 3764 N N . TYR A 1 514 ? -0.590 25.960 7.373 1.00 96.94 514 TYR A N 1
ATOM 3765 C CA . TYR A 1 514 ? 0.073 27.088 8.034 1.00 96.94 514 TYR A CA 1
ATOM 3766 C C . TYR A 1 514 ? -0.476 28.458 7.605 1.00 96.94 514 TYR A C 1
ATOM 3768 O O . TYR A 1 514 ? -0.497 29.399 8.407 1.00 96.94 514 TYR A O 1
ATOM 3776 N N . ASN A 1 515 ? -0.886 28.597 6.344 1.00 96.56 515 ASN A N 1
ATOM 3777 C CA . ASN A 1 515 ? -1.349 29.864 5.768 1.00 96.56 515 ASN A CA 1
ATOM 3778 C C . ASN A 1 515 ? -2.875 29.998 5.725 1.00 96.56 515 ASN A C 1
ATOM 3780 O O . ASN A 1 515 ? -3.380 30.927 5.100 1.00 96.56 515 ASN A O 1
ATOM 3784 N N . GLU A 1 516 ? -3.602 29.091 6.371 1.00 96.38 516 GLU A N 1
ATOM 3785 C CA . GLU A 1 516 ? -5.058 29.103 6.390 1.00 96.38 516 GLU A CA 1
ATOM 3786 C C . GLU A 1 516 ? -5.627 30.449 6.897 1.00 96.38 516 GLU A C 1
ATOM 3788 O O . GLU A 1 516 ? -5.339 30.851 8.033 1.00 96.38 516 GLU A O 1
ATOM 3793 N N . PRO A 1 517 ? -6.449 31.146 6.083 1.00 92.69 517 PRO A N 1
ATOM 3794 C CA . PRO A 1 517 ? -7.009 32.455 6.420 1.00 92.69 517 PRO A CA 1
ATOM 3795 C C . PRO A 1 517 ? -7.804 32.523 7.727 1.00 92.69 517 PRO A C 1
ATOM 3797 O O . PRO A 1 517 ? -7.778 33.559 8.391 1.00 92.69 517 PRO A O 1
ATOM 3800 N N . GLN A 1 518 ? -8.509 31.453 8.107 1.00 91.62 518 GLN A N 1
ATOM 3801 C CA . GLN A 1 518 ? -9.293 31.403 9.353 1.00 91.62 518 GLN A CA 1
ATOM 3802 C C . GLN A 1 518 ? -8.457 31.043 10.590 1.00 91.62 518 GLN A C 1
ATOM 3804 O O . GLN A 1 518 ? -8.988 30.930 11.694 1.00 91.62 518 GLN A O 1
ATOM 3809 N N . GLY A 1 519 ? -7.142 30.911 10.423 1.00 90.19 519 GLY A N 1
ATOM 3810 C CA . GLY A 1 519 ? -6.214 30.499 11.462 1.00 90.19 519 GLY A CA 1
ATOM 3811 C C . GLY A 1 519 ? -5.664 29.109 11.177 1.00 90.19 519 GLY A C 1
ATOM 3812 O O . GLY A 1 519 ? -6.396 28.167 10.881 1.00 90.19 519 GLY A O 1
ATOM 3813 N N . ARG A 1 520 ? -4.342 28.984 11.286 1.00 92.44 520 ARG A N 1
ATOM 3814 C CA . ARG A 1 520 ? -3.655 27.711 11.079 1.00 92.44 520 ARG A CA 1
ATOM 3815 C C . ARG A 1 520 ? -3.979 26.708 12.171 1.00 92.44 520 ARG A C 1
ATOM 3817 O O . ARG A 1 520 ? -4.064 27.080 13.339 1.00 92.44 520 ARG A O 1
ATOM 3824 N N . SER A 1 521 ? -4.036 25.439 11.783 1.00 94.00 521 SER A N 1
ATOM 3825 C CA . SER A 1 521 ? -3.974 24.324 12.723 1.00 94.00 521 SER A CA 1
ATOM 3826 C C . SER A 1 521 ? -2.530 24.092 13.150 1.00 94.00 521 SER A C 1
ATOM 3828 O O . SER A 1 521 ? -1.647 23.977 12.300 1.00 94.00 521 SER A O 1
ATOM 3830 N N . THR A 1 522 ? -2.285 24.005 14.453 1.00 93.12 522 THR A N 1
ATOM 3831 C CA . THR A 1 522 ? -0.951 23.762 15.011 1.00 93.12 522 THR A CA 1
ATOM 3832 C C . THR A 1 522 ? -0.904 22.517 15.877 1.00 93.12 522 THR A C 1
ATOM 3834 O O . THR A 1 522 ? -1.840 22.247 16.635 1.00 93.12 522 THR A O 1
ATOM 3837 N N . LEU A 1 523 ? 0.233 21.824 15.834 1.00 96.38 523 LEU A N 1
ATOM 3838 C CA . LEU A 1 523 ? 0.581 20.767 16.779 1.00 96.38 523 LEU A CA 1
ATOM 3839 C C . LEU A 1 523 ? 1.709 21.226 17.695 1.00 96.38 523 LEU A C 1
ATOM 3841 O O . LEU A 1 523 ? 2.694 21.782 17.216 1.00 96.38 523 LEU A O 1
ATOM 3845 N N . ASN A 1 524 ? 1.571 20.968 18.993 1.00 97.44 524 ASN A N 1
ATOM 3846 C CA . ASN A 1 524 ? 2.575 21.253 20.017 1.00 97.44 524 ASN A CA 1
ATOM 3847 C C . ASN A 1 524 ? 3.097 22.701 19.922 1.00 97.44 524 ASN A C 1
ATOM 3849 O O . ASN A 1 524 ? 2.335 23.646 20.105 1.00 97.44 524 ASN A O 1
ATOM 3853 N N . ASN A 1 525 ? 4.387 22.893 19.632 1.00 95.75 525 ASN A N 1
ATOM 3854 C CA . ASN A 1 525 ? 5.008 24.206 19.426 1.00 95.75 525 ASN A CA 1
ATOM 3855 C C . ASN A 1 525 ? 5.060 24.648 17.948 1.00 95.75 525 ASN A C 1
ATOM 3857 O O . ASN A 1 525 ? 5.601 25.713 17.660 1.00 95.75 525 ASN A O 1
ATOM 3861 N N . ASN A 1 526 ? 4.518 23.846 17.027 1.00 96.25 526 ASN A N 1
ATOM 3862 C CA . ASN A 1 526 ? 4.451 24.089 15.583 1.00 96.25 526 ASN A CA 1
ATOM 3863 C C . ASN A 1 526 ? 5.807 24.339 14.898 1.00 96.25 526 ASN A C 1
ATOM 3865 O O . ASN A 1 526 ? 5.873 24.970 13.844 1.00 96.25 526 ASN A O 1
ATOM 3869 N N . ASP A 1 527 ? 6.889 23.870 15.511 1.00 97.12 527 ASP A N 1
ATOM 3870 C CA . ASP A 1 527 ? 8.239 23.963 14.969 1.00 97.12 527 ASP A CA 1
ATOM 3871 C C . ASP A 1 527 ? 8.489 22.755 14.045 1.00 97.12 527 ASP A C 1
ATOM 3873 O O . ASP A 1 527 ? 8.378 21.612 14.507 1.00 97.12 527 ASP A O 1
ATOM 3877 N N . PRO A 1 528 ? 8.787 22.975 12.750 1.00 97.38 528 PRO A N 1
ATOM 3878 C CA . PRO A 1 528 ? 8.950 21.896 11.781 1.00 97.38 528 PRO A CA 1
ATOM 3879 C C . PRO A 1 528 ? 10.180 21.016 12.037 1.00 97.38 528 PRO A C 1
ATOM 3881 O O . PRO A 1 528 ? 10.263 19.942 11.450 1.00 97.38 528 PRO A O 1
ATOM 3884 N N . ALA A 1 529 ? 11.095 21.393 12.937 1.00 97.31 529 ALA A N 1
ATOM 3885 C CA . ALA A 1 529 ? 12.221 20.538 13.319 1.00 97.31 529 ALA A CA 1
ATOM 3886 C C . ALA A 1 529 ? 11.805 19.261 14.083 1.00 97.31 529 ALA A C 1
ATOM 3888 O O . ALA A 1 529 ? 12.627 18.355 14.239 1.00 97.31 529 ALA A O 1
ATOM 3889 N N . TRP A 1 530 ? 10.563 19.187 14.579 1.00 98.25 530 TRP A N 1
ATOM 3890 C CA . TRP A 1 530 ? 10.044 18.044 15.335 1.00 98.25 530 TRP A CA 1
ATOM 3891 C C . TRP A 1 530 ? 9.134 17.175 14.479 1.00 98.25 530 TRP A C 1
ATOM 3893 O O . TRP A 1 530 ? 8.169 17.665 13.888 1.00 98.25 530 TRP A O 1
ATOM 3903 N N . ILE A 1 531 ? 9.407 15.873 14.465 1.00 98.69 531 ILE A N 1
ATOM 3904 C CA . ILE A 1 531 ? 8.685 14.878 13.662 1.00 98.69 531 ILE A CA 1
ATOM 3905 C C . ILE A 1 531 ? 7.186 14.872 13.982 1.00 98.69 531 ILE A C 1
ATOM 3907 O O . ILE A 1 531 ? 6.346 14.902 13.083 1.00 98.69 531 ILE A O 1
ATOM 3911 N N . GLU A 1 532 ? 6.835 14.929 15.263 1.00 98.38 532 GLU A N 1
ATOM 3912 C CA . GLU A 1 532 ? 5.459 14.888 15.759 1.00 98.38 532 GLU A CA 1
ATOM 3913 C C . GLU A 1 532 ? 4.589 16.029 15.213 1.00 98.38 532 GLU A C 1
ATOM 3915 O O . GLU A 1 532 ? 3.379 15.863 15.038 1.00 98.38 532 GLU A O 1
ATOM 3920 N N . ASN A 1 533 ? 5.190 17.179 14.888 1.00 98.19 533 ASN A N 1
ATOM 3921 C CA . ASN A 1 533 ? 4.457 18.336 14.378 1.00 98.19 533 ASN A CA 1
ATOM 3922 C C . ASN A 1 533 ? 3.989 18.158 12.926 1.00 98.19 533 ASN A C 1
ATOM 3924 O O . ASN A 1 533 ? 3.079 18.861 12.488 1.00 98.19 533 ASN A O 1
ATOM 3928 N N . TRP A 1 534 ? 4.536 17.187 12.190 1.00 98.44 534 TRP A N 1
ATOM 3929 C CA . TRP A 1 534 ? 4.163 16.906 10.801 1.00 98.44 534 TRP A CA 1
ATOM 3930 C C . TRP A 1 534 ? 2.908 16.039 10.651 1.00 98.44 534 TRP A C 1
ATOM 3932 O O . TRP A 1 534 ? 2.426 15.870 9.531 1.00 98.44 534 TRP A O 1
ATOM 3942 N N . PHE A 1 535 ? 2.325 15.526 11.743 1.00 98.38 535 PHE A N 1
ATOM 3943 C CA . PHE A 1 535 ? 1.199 14.579 11.702 1.00 98.38 535 PHE A CA 1
ATOM 3944 C C . PHE A 1 535 ? 0.011 15.070 10.847 1.00 98.38 535 PHE A C 1
ATOM 3946 O O . PHE A 1 535 ? -0.549 14.299 10.066 1.00 98.38 535 PHE A O 1
ATOM 3953 N N . LEU A 1 536 ? -0.353 16.359 10.925 1.00 97.88 536 LEU A N 1
ATOM 3954 C CA . LEU A 1 536 ? -1.434 16.926 10.100 1.00 97.88 536 LEU A CA 1
ATOM 3955 C C . LEU A 1 536 ? -1.053 17.052 8.616 1.00 97.88 536 LEU A C 1
ATOM 3957 O O . LEU A 1 536 ? -1.883 16.791 7.748 1.00 97.88 536 LEU A O 1
ATOM 3961 N N . ALA A 1 537 ? 0.192 17.420 8.306 1.00 98.12 537 ALA A N 1
ATOM 3962 C CA . ALA A 1 537 ? 0.660 17.507 6.923 1.00 98.12 537 ALA A CA 1
ATOM 3963 C C . ALA A 1 537 ? 0.722 16.118 6.268 1.00 98.12 537 ALA A C 1
ATOM 3965 O O . ALA A 1 537 ? 0.324 15.967 5.116 1.00 98.12 537 ALA A O 1
ATOM 3966 N N . VAL A 1 538 ? 1.129 15.094 7.024 1.00 97.94 538 VAL A N 1
ATOM 3967 C CA . VAL A 1 538 ? 1.099 13.684 6.605 1.00 97.94 538 VAL A CA 1
ATOM 3968 C C . VAL A 1 538 ? -0.333 13.208 6.348 1.00 97.94 538 VAL A C 1
ATOM 3970 O O . VAL A 1 538 ? -0.605 12.555 5.344 1.00 97.94 538 VAL A O 1
ATOM 3973 N N . TRP A 1 539 ? -1.281 13.563 7.214 1.00 97.06 539 TRP A N 1
ATOM 3974 C CA . TRP A 1 539 ? -2.698 13.270 6.991 1.00 97.06 539 TRP A CA 1
ATOM 3975 C C . TRP A 1 539 ? -3.199 13.931 5.696 1.00 97.06 539 TRP A C 1
ATOM 3977 O O . TRP A 1 539 ? -3.796 13.267 4.844 1.00 97.06 539 TRP A O 1
ATOM 3987 N N . ALA A 1 540 ? -2.902 15.218 5.504 1.00 96.75 540 ALA A N 1
ATOM 3988 C CA . ALA A 1 540 ? -3.274 15.964 4.306 1.00 96.75 540 ALA A CA 1
ATOM 3989 C C . ALA A 1 540 ? -2.535 15.503 3.035 1.00 96.75 540 ALA A C 1
ATOM 3991 O O . ALA A 1 540 ? -3.030 15.747 1.933 1.00 96.75 540 ALA A O 1
ATOM 3992 N N . TYR A 1 541 ? -1.388 14.828 3.156 1.00 96.56 541 TYR A N 1
ATOM 3993 C CA . TYR A 1 541 ? -0.699 14.197 2.027 1.00 96.56 541 TYR A CA 1
ATOM 3994 C C . TYR A 1 541 ? -1.589 13.134 1.379 1.00 96.56 541 TYR A C 1
ATOM 3996 O O . TYR A 1 541 ? -1.740 13.110 0.163 1.00 96.56 541 TYR A O 1
ATOM 4004 N N . ASN A 1 542 ? -2.250 12.321 2.208 1.00 93.25 542 ASN A N 1
ATOM 4005 C CA . ASN A 1 542 ? -3.103 11.229 1.754 1.00 93.25 542 ASN A CA 1
ATOM 4006 C C . ASN A 1 542 ? -4.505 11.674 1.319 1.00 93.25 542 ASN A C 1
ATOM 4008 O O . ASN A 1 542 ? -4.995 11.258 0.271 1.00 93.25 542 ASN A O 1
ATOM 4012 N N . SER A 1 543 ? -5.180 12.489 2.135 1.00 88.94 543 SER A N 1
ATOM 4013 C CA . SER A 1 543 ? -6.589 12.843 1.899 1.00 88.94 543 SER A CA 1
ATOM 4014 C C . SER A 1 543 ? -6.810 14.260 1.373 1.00 88.94 543 SER A C 1
ATOM 4016 O O . SER A 1 543 ? -7.948 14.615 1.084 1.00 88.94 543 SER A O 1
ATOM 4018 N N . GLY A 1 544 ? -5.758 15.073 1.258 1.00 92.25 544 GLY A N 1
ATOM 4019 C CA . GLY A 1 544 ? -5.859 16.493 0.921 1.00 92.25 544 GLY A CA 1
ATOM 4020 C C . GLY A 1 544 ? -6.137 17.404 2.124 1.00 92.25 544 GLY A C 1
ATOM 4021 O O . GLY A 1 544 ? -6.438 16.948 3.228 1.00 92.25 544 GLY A O 1
ATOM 4022 N N . TYR A 1 545 ? -6.017 18.711 1.876 1.00 93.88 545 TYR A N 1
ATOM 4023 C CA . TYR A 1 545 ? -6.419 19.802 2.766 1.00 93.88 545 TYR A CA 1
ATOM 4024 C C . TYR A 1 545 ? -7.481 20.629 2.044 1.00 93.88 545 TYR A C 1
ATOM 4026 O O . TYR A 1 545 ? -7.305 20.928 0.862 1.00 93.88 545 TYR A O 1
ATOM 4034 N N . HIS A 1 546 ? -8.550 21.001 2.742 1.00 92.44 546 HIS A N 1
ATOM 4035 C CA . HIS A 1 546 ? -9.644 21.789 2.188 1.00 92.44 546 HIS A CA 1
ATOM 4036 C C . HIS A 1 546 ? -9.661 23.180 2.832 1.00 92.44 546 HIS A C 1
ATOM 4038 O O . HIS A 1 546 ? -9.981 23.282 4.016 1.00 92.44 546 HIS A O 1
ATOM 4044 N N . PRO A 1 547 ? -9.313 24.254 2.108 1.00 94.56 547 PRO A N 1
ATOM 4045 C CA . PRO A 1 547 ? -9.211 25.588 2.693 1.00 94.56 547 PRO A CA 1
ATOM 4046 C C . PRO A 1 547 ? -10.581 26.156 3.081 1.00 94.56 547 PRO A C 1
ATOM 4048 O O . PRO A 1 547 ? -11.601 25.833 2.464 1.00 94.56 547 PRO A O 1
ATOM 4051 N N . SER A 1 548 ? -10.619 27.063 4.063 1.00 94.62 548 SER A N 1
ATOM 4052 C CA . SER A 1 548 ? -11.879 27.702 4.499 1.00 94.62 548 SER A CA 1
ATOM 4053 C C . SER A 1 548 ? -12.594 28.475 3.388 1.00 94.62 548 SER A C 1
ATOM 4055 O O . SER A 1 548 ? -13.819 28.597 3.400 1.00 94.62 548 SER A O 1
ATOM 4057 N N . SER A 1 549 ? -11.855 28.942 2.379 1.00 94.56 549 SER A N 1
ATOM 4058 C CA . SER A 1 549 ? -12.411 29.583 1.184 1.00 94.56 549 SER A CA 1
ATOM 4059 C C . SER A 1 549 ? -13.333 28.663 0.380 1.00 94.56 549 SER A C 1
ATOM 4061 O O . SER A 1 549 ? -14.222 29.143 -0.318 1.00 94.56 549 SER A O 1
ATOM 4063 N N . GLU A 1 550 ? -13.145 27.347 0.480 1.00 92.75 550 GLU A N 1
ATOM 4064 C CA . GLU A 1 550 ? -13.968 26.335 -0.185 1.00 92.75 550 GLU A CA 1
ATOM 4065 C C . GLU A 1 550 ? -15.069 25.782 0.729 1.00 92.75 550 GLU A C 1
ATOM 4067 O O . GLU A 1 550 ? -15.846 24.923 0.308 1.00 92.75 550 GLU A O 1
ATOM 4072 N N . ALA A 1 551 ? -15.191 26.285 1.963 1.00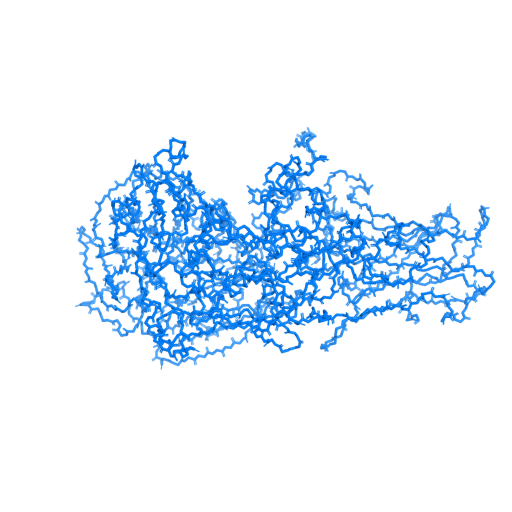 89.94 551 ALA A N 1
ATOM 4073 C CA . ALA A 1 551 ? -16.174 25.793 2.924 1.00 89.94 551 ALA A CA 1
ATOM 4074 C C . ALA A 1 551 ? -17.603 25.850 2.372 1.00 89.94 551 ALA A C 1
ATOM 4076 O O . ALA A 1 551 ? -18.372 24.916 2.573 1.00 89.94 551 ALA A O 1
ATOM 4077 N N . GLY A 1 552 ? -17.953 26.889 1.603 1.00 87.06 552 GLY A N 1
ATOM 4078 C CA . GLY A 1 552 ? -19.267 26.997 0.957 1.00 87.06 552 GLY A CA 1
ATOM 4079 C C . GLY A 1 552 ? -19.597 25.815 0.034 1.00 87.06 552 GLY A C 1
ATOM 4080 O O . GLY A 1 552 ? -20.709 25.296 0.085 1.00 87.06 552 GLY A O 1
ATOM 4081 N N . SER A 1 553 ? -18.620 25.338 -0.745 1.00 86.94 553 SER A N 1
ATOM 4082 C CA . SER A 1 553 ? -18.757 24.157 -1.616 1.00 86.94 553 SER A CA 1
ATOM 4083 C C . SER A 1 553 ? -18.746 22.845 -0.831 1.00 86.94 553 SER A C 1
ATOM 4085 O O . SER A 1 553 ? -19.271 21.833 -1.287 1.00 86.94 553 SER A O 1
ATOM 4087 N N . ASN A 1 554 ? -18.184 22.875 0.374 1.00 83.69 554 ASN A N 1
ATOM 4088 C CA . ASN A 1 554 ? -18.053 21.738 1.265 1.00 83.69 554 ASN A CA 1
ATOM 4089 C C . ASN A 1 554 ? -19.087 21.781 2.402 1.00 83.69 554 ASN A C 1
ATOM 4091 O O . ASN A 1 554 ? -18.803 21.298 3.487 1.00 83.69 554 ASN A O 1
ATOM 4095 N N . ASN A 1 555 ? -20.296 22.320 2.207 1.00 82.06 555 ASN A N 1
ATOM 4096 C CA . ASN A 1 555 ? -21.348 22.375 3.245 1.00 82.06 555 ASN A CA 1
ATOM 4097 C C . ASN A 1 555 ? -20.878 22.994 4.584 1.00 82.06 555 ASN A C 1
ATOM 4099 O O . ASN A 1 555 ? -21.197 22.489 5.657 1.00 82.06 555 ASN A O 1
ATOM 4103 N N . GLY A 1 556 ? -20.070 24.052 4.522 1.00 84.06 556 GLY A N 1
ATOM 4104 C CA . GLY A 1 556 ? -19.469 24.729 5.676 1.00 84.06 556 GLY A CA 1
ATOM 4105 C C . GLY A 1 556 ? -18.192 24.079 6.226 1.00 84.06 556 GLY A C 1
ATOM 4106 O O . GLY A 1 556 ? -17.614 24.607 7.171 1.00 84.06 556 GLY A O 1
ATOM 4107 N N . ARG A 1 557 ? -17.732 22.961 5.649 1.00 85.00 557 ARG A N 1
ATOM 4108 C CA . ARG A 1 557 ? -16.594 22.168 6.143 1.00 85.00 557 ARG A CA 1
ATOM 4109 C C . ARG A 1 557 ? -15.270 22.640 5.548 1.00 85.00 557 ARG A C 1
ATOM 4111 O O . ARG A 1 557 ? -15.184 22.916 4.356 1.00 85.00 557 ARG A O 1
ATOM 4118 N N . TRP A 1 558 ? -14.218 22.659 6.354 1.00 91.81 558 TRP A N 1
ATOM 4119 C CA . TRP A 1 558 ? -12.852 22.937 5.910 1.00 91.81 558 TRP A CA 1
ATOM 4120 C C . TRP A 1 558 ? -11.847 22.282 6.869 1.00 91.81 558 TRP A C 1
ATOM 4122 O O . TRP A 1 558 ? -12.235 21.759 7.911 1.00 91.81 558 TRP A O 1
ATOM 4132 N N . GLY A 1 559 ? -10.572 22.241 6.500 1.00 93.56 559 GLY A N 1
ATOM 4133 C CA . GLY A 1 559 ? -9.526 21.519 7.216 1.00 93.56 559 GLY A CA 1
ATOM 4134 C C . GLY A 1 559 ? -9.217 20.154 6.601 1.00 93.56 559 GLY A C 1
ATOM 4135 O O . GLY A 1 559 ? -9.220 19.989 5.380 1.00 93.56 559 GLY A O 1
ATOM 4136 N N . ILE A 1 560 ? -8.907 19.172 7.449 1.00 92.12 560 ILE A N 1
ATOM 4137 C CA . ILE A 1 560 ? -8.437 17.844 7.027 1.00 92.12 560 ILE A CA 1
ATOM 4138 C C . ILE A 1 560 ? -9.497 16.775 7.332 1.00 92.12 560 ILE A C 1
ATOM 4140 O O . ILE A 1 560 ? -10.023 16.707 8.443 1.00 92.12 560 ILE A O 1
ATOM 4144 N N . GLY A 1 561 ? -9.824 15.947 6.333 1.00 89.19 561 GLY A N 1
ATOM 4145 C CA . GLY A 1 561 ? -11.024 15.099 6.308 1.00 89.19 561 GLY A CA 1
ATOM 4146 C C . GLY A 1 561 ? -11.096 13.952 7.331 1.00 89.19 561 GLY A C 1
ATOM 4147 O O . GLY A 1 561 ? -10.083 13.393 7.743 1.00 89.19 561 GLY A O 1
ATOM 4148 N N . TRP A 1 562 ? -12.325 13.538 7.677 1.00 90.12 562 TRP A N 1
ATOM 4149 C CA . TRP A 1 562 ? -12.658 12.592 8.764 1.00 90.12 562 TRP A CA 1
ATOM 4150 C C . TRP A 1 562 ? -12.058 11.181 8.636 1.00 90.12 562 TRP A C 1
ATOM 4152 O O . TRP A 1 562 ? -11.840 10.512 9.647 1.00 90.12 562 TRP A O 1
ATOM 4162 N N . LEU A 1 563 ? -11.794 10.694 7.417 1.00 89.38 563 LEU A N 1
ATOM 4163 C CA . LEU A 1 563 ? -11.361 9.305 7.205 1.00 89.38 563 LEU A CA 1
ATOM 4164 C C . LEU A 1 563 ? -10.089 8.947 7.975 1.00 89.38 563 LEU A C 1
ATOM 4166 O O . LEU A 1 563 ? -10.011 7.857 8.520 1.00 89.38 563 LEU A O 1
ATOM 4170 N N . ASN A 1 564 ? -9.112 9.845 8.020 1.00 93.06 564 ASN A N 1
ATOM 4171 C CA . ASN A 1 564 ? -7.815 9.604 8.654 1.00 93.06 564 ASN A CA 1
ATOM 4172 C C . ASN A 1 564 ? -7.764 10.139 10.097 1.00 93.06 564 ASN A C 1
ATOM 4174 O O . ASN A 1 564 ? -6.695 10.168 10.702 1.00 93.06 564 ASN A O 1
ATOM 4178 N N . ASN A 1 565 ? -8.910 10.536 10.667 1.00 94.06 565 ASN A N 1
ATOM 4179 C CA . ASN A 1 565 ? -8.979 10.941 12.064 1.00 94.06 565 ASN A CA 1
ATOM 4180 C C . ASN A 1 565 ? -8.787 9.719 12.972 1.00 94.06 565 ASN A C 1
ATOM 4182 O O . ASN A 1 565 ? -9.550 8.761 12.835 1.00 94.06 565 ASN A O 1
ATOM 4186 N N . PRO A 1 566 ? -7.837 9.742 13.927 1.00 94.44 566 PRO A N 1
ATOM 4187 C CA . PRO A 1 566 ? -7.673 8.670 14.904 1.00 94.44 566 PRO A CA 1
ATOM 4188 C C . PRO A 1 566 ? -8.953 8.284 15.655 1.00 94.44 566 PRO A C 1
ATOM 4190 O O . PRO A 1 566 ? -9.099 7.115 16.016 1.00 94.44 566 PRO A O 1
ATOM 4193 N N . ALA A 1 567 ? -9.881 9.230 15.847 1.00 92.44 567 ALA A N 1
ATOM 4194 C CA . ALA A 1 567 ? -11.178 9.026 16.493 1.00 92.44 567 ALA A CA 1
ATOM 4195 C C . ALA A 1 567 ? -12.209 8.325 15.593 1.00 92.44 567 ALA A C 1
ATOM 4197 O O . ALA A 1 567 ? -13.315 8.025 16.044 1.00 92.44 567 ALA A O 1
ATOM 4198 N N . ASN A 1 568 ? -11.900 8.095 14.316 1.00 91.38 568 ASN A N 1
ATOM 4199 C CA . ASN A 1 568 ? -12.831 7.474 13.393 1.00 91.38 568 ASN A CA 1
ATOM 4200 C C . ASN A 1 568 ? -13.136 6.030 13.828 1.00 91.38 568 ASN A C 1
ATOM 4202 O O . ASN A 1 568 ? -12.215 5.217 13.920 1.00 91.38 568 ASN A O 1
ATOM 4206 N N . PRO A 1 569 ? -14.414 5.675 14.063 1.00 89.94 569 PRO A N 1
ATOM 4207 C CA . PRO A 1 569 ? -14.779 4.367 14.595 1.00 89.94 569 PRO A CA 1
ATOM 4208 C C . PRO A 1 569 ? -14.591 3.221 13.587 1.00 89.94 569 PRO A C 1
ATOM 4210 O O . PRO A 1 569 ? -14.843 2.072 13.940 1.00 89.94 569 PRO A O 1
ATOM 4213 N N . SER A 1 570 ? -14.163 3.510 12.350 1.00 90.31 570 SER A N 1
ATOM 4214 C CA . SER A 1 570 ? -13.664 2.511 11.392 1.00 90.31 570 SER A CA 1
ATOM 4215 C C . SER A 1 570 ? -12.336 1.873 11.821 1.00 90.31 570 SER A C 1
ATOM 4217 O O . SER A 1 570 ? -12.018 0.789 11.334 1.00 90.31 570 SER A O 1
ATOM 4219 N N . TYR A 1 571 ? -11.599 2.506 12.740 1.00 93.56 571 TYR A N 1
ATOM 4220 C CA . TYR A 1 571 ? -10.382 1.978 13.360 1.00 93.56 571 TYR A CA 1
ATOM 4221 C C . TYR A 1 571 ? -10.668 1.531 14.793 1.00 93.56 571 TYR A C 1
ATOM 4223 O O . TYR A 1 571 ? -11.495 2.128 15.487 1.00 93.56 571 TYR A O 1
ATOM 4231 N N . ASP A 1 572 ? -9.974 0.494 15.259 1.00 93.38 572 ASP A N 1
ATOM 4232 C CA . ASP A 1 572 ? -10.142 -0.012 16.623 1.00 93.38 572 ASP A CA 1
ATOM 4233 C C . ASP A 1 572 ? -9.665 1.065 17.625 1.00 93.38 572 ASP A C 1
ATOM 4235 O O . ASP A 1 572 ? -8.489 1.439 17.598 1.00 93.38 572 ASP A O 1
ATOM 4239 N N . PRO A 1 573 ? -10.524 1.606 18.513 1.00 91.94 573 PRO A N 1
ATOM 4240 C CA . PRO A 1 573 ? -10.116 2.611 19.499 1.00 91.94 573 PRO A CA 1
ATOM 4241 C C . PRO A 1 573 ? -9.149 2.063 20.563 1.00 91.94 573 PRO A C 1
ATOM 4243 O O . PRO A 1 573 ? -8.579 2.842 21.332 1.00 91.94 573 PRO A O 1
ATOM 4246 N N . ALA A 1 574 ? -8.977 0.740 20.639 1.00 91.56 574 ALA A N 1
ATOM 4247 C CA . ALA A 1 574 ? -8.035 0.061 21.519 1.00 91.56 574 ALA A CA 1
ATOM 4248 C C . ALA A 1 574 ? -6.663 -0.191 20.873 1.00 91.56 574 ALA A C 1
ATOM 4250 O O . ALA A 1 574 ? -5.781 -0.689 21.571 1.00 91.56 574 ALA A O 1
ATOM 4251 N N . ARG A 1 575 ? -6.479 0.107 19.577 1.00 92.81 575 ARG A N 1
ATOM 4252 C CA . ARG A 1 575 ? -5.244 -0.215 18.846 1.00 92.81 575 ARG A CA 1
ATOM 4253 C C . ARG A 1 575 ? -4.002 0.427 19.495 1.00 92.81 575 ARG A C 1
ATOM 4255 O O . ARG A 1 575 ? -4.088 1.573 19.954 1.00 92.81 575 ARG A O 1
ATOM 4262 N N . PRO A 1 576 ? -2.861 -0.284 19.549 1.00 89.94 576 PRO A N 1
ATOM 4263 C CA . PRO A 1 576 ? -1.576 0.310 19.917 1.00 89.94 576 PRO A CA 1
ATOM 4264 C C . PRO A 1 576 ? -1.054 1.209 18.782 1.00 89.94 576 PRO A C 1
ATOM 4266 O O . PRO A 1 576 ? -1.703 1.345 17.747 1.00 89.94 576 PRO A O 1
ATOM 4269 N N . GLY A 1 577 ? 0.118 1.827 18.950 1.00 92.12 577 GLY A N 1
ATOM 4270 C CA . GLY A 1 577 ? 0.796 2.479 17.822 1.00 92.12 577 GLY A CA 1
ATOM 4271 C C . GLY A 1 577 ? 1.207 1.443 16.770 1.00 92.12 577 GLY A C 1
ATOM 4272 O O . GLY A 1 577 ? 1.654 0.356 17.133 1.00 92.12 577 GLY A O 1
ATOM 4273 N N . PHE A 1 578 ? 1.034 1.766 15.488 1.00 95.06 578 PHE A N 1
ATOM 4274 C CA . PHE A 1 578 ? 1.336 0.856 14.378 1.00 95.06 578 PHE A CA 1
ATOM 4275 C C . PHE A 1 578 ? 2.788 0.360 14.442 1.00 95.06 578 PHE A C 1
ATOM 4277 O O . PHE A 1 578 ? 3.699 1.169 14.609 1.00 95.06 578 PHE A O 1
ATOM 4284 N N . LEU A 1 579 ? 3.000 -0.954 14.313 1.00 92.25 579 LEU A N 1
ATOM 4285 C CA . LEU A 1 579 ? 4.305 -1.635 14.355 1.00 92.25 579 LEU A CA 1
ATOM 4286 C C . LEU A 1 579 ? 5.044 -1.573 15.698 1.00 92.25 579 LEU A C 1
ATOM 4288 O O . LEU A 1 579 ? 6.118 -2.169 15.817 1.00 92.25 579 LEU A O 1
ATOM 4292 N N . ARG A 1 580 ? 4.495 -0.923 16.733 1.00 89.81 580 ARG A N 1
ATOM 4293 C CA . ARG A 1 580 ? 5.183 -0.807 18.030 1.00 89.81 580 ARG A CA 1
ATOM 4294 C C . ARG A 1 580 ? 5.419 -2.157 18.687 1.00 89.81 580 ARG A C 1
ATOM 4296 O O . ARG A 1 580 ? 6.501 -2.408 19.208 1.00 89.81 580 ARG A O 1
ATOM 4303 N N . ASP A 1 581 ? 4.429 -3.037 18.601 1.00 85.44 581 ASP A N 1
ATOM 4304 C CA . ASP A 1 581 ? 4.528 -4.394 19.131 1.00 85.44 581 ASP A CA 1
ATOM 4305 C C . ASP A 1 581 ? 5.201 -5.354 18.140 1.00 85.44 581 ASP A C 1
ATOM 4307 O O . ASP A 1 581 ? 5.955 -6.242 18.543 1.00 85.44 581 ASP A O 1
ATOM 4311 N N . THR A 1 582 ? 4.917 -5.228 16.837 1.00 85.62 582 THR A N 1
ATOM 4312 C CA . THR A 1 582 ? 5.309 -6.243 15.847 1.00 85.62 582 THR A CA 1
ATOM 4313 C C . THR A 1 582 ? 5.173 -5.783 14.398 1.00 85.62 582 THR A C 1
ATOM 4315 O O . THR A 1 582 ? 4.246 -5.061 14.053 1.00 85.62 582 THR A O 1
ATOM 4318 N N . TYR A 1 583 ? 6.031 -6.300 13.509 1.00 86.00 583 TYR A N 1
ATOM 4319 C CA . TYR A 1 583 ? 5.861 -6.137 12.059 1.00 86.00 583 TYR A CA 1
ATOM 4320 C C . TYR A 1 583 ? 4.576 -6.776 11.516 1.00 86.00 583 TYR A C 1
ATOM 4322 O O . TYR A 1 583 ? 4.118 -6.388 10.446 1.00 86.00 583 TYR A O 1
ATOM 4330 N N . ALA A 1 584 ? 3.974 -7.724 12.245 1.00 85.19 584 ALA A N 1
ATOM 4331 C CA . ALA A 1 584 ? 2.747 -8.388 11.807 1.00 85.19 584 ALA A CA 1
ATOM 4332 C C . ALA A 1 584 ? 1.541 -7.433 11.707 1.00 85.19 584 ALA A C 1
ATOM 4334 O O . ALA A 1 584 ? 0.562 -7.776 11.052 1.00 85.19 584 ALA A O 1
ATOM 4335 N N . ASP A 1 585 ? 1.611 -6.222 12.274 1.00 88.81 585 ASP A N 1
ATOM 4336 C CA . ASP A 1 585 ? 0.592 -5.188 12.048 1.00 88.81 585 ASP A CA 1
ATOM 4337 C C . ASP A 1 585 ? 0.486 -4.803 10.557 1.00 88.81 585 ASP A C 1
ATOM 4339 O O . ASP A 1 585 ? -0.590 -4.429 10.087 1.00 88.81 585 ASP A O 1
ATOM 4343 N N . ALA A 1 586 ? 1.567 -4.960 9.779 1.00 87.75 586 ALA A N 1
ATOM 4344 C CA . ALA A 1 586 ? 1.576 -4.738 8.331 1.00 87.75 586 ALA A CA 1
ATOM 4345 C C . ALA A 1 586 ? 0.761 -5.781 7.533 1.00 87.75 586 ALA A C 1
ATOM 4347 O O . ALA A 1 586 ? 0.560 -5.609 6.327 1.00 87.75 586 ALA A O 1
ATOM 4348 N N . GLU A 1 587 ? 0.261 -6.845 8.175 1.00 86.12 587 GLU A N 1
ATOM 4349 C CA . GLU A 1 587 ? -0.714 -7.767 7.574 1.00 86.12 587 GLU A CA 1
ATOM 4350 C C . GLU A 1 587 ? -2.137 -7.196 7.556 1.00 86.12 587 GLU A C 1
ATOM 4352 O O . GLU A 1 587 ? -2.922 -7.548 6.677 1.00 86.12 587 GLU A O 1
ATOM 4357 N N . THR A 1 588 ? -2.458 -6.277 8.472 1.00 89.31 588 THR A N 1
ATOM 4358 C CA . THR A 1 588 ? -3.773 -5.616 8.577 1.00 89.31 588 THR A CA 1
ATOM 4359 C C . THR A 1 588 ? -3.633 -4.099 8.752 1.00 89.31 588 THR A C 1
ATOM 4361 O O . THR A 1 588 ? -4.107 -3.522 9.738 1.00 89.31 588 THR A O 1
ATOM 4364 N N . PRO A 1 589 ? -2.997 -3.397 7.792 1.00 91.56 589 PRO A N 1
ATOM 4365 C CA . PRO A 1 589 ? -2.741 -1.959 7.889 1.00 91.56 589 PRO A CA 1
ATOM 4366 C C . PRO A 1 589 ? -4.029 -1.119 7.885 1.00 91.56 589 PRO A C 1
ATOM 4368 O O . PRO A 1 589 ? -4.003 0.058 8.239 1.00 91.56 589 PRO A O 1
ATOM 4371 N N . ASN A 1 590 ? -5.169 -1.686 7.488 1.00 91.81 590 ASN A N 1
ATOM 4372 C CA . ASN A 1 590 ? -6.482 -1.038 7.551 1.00 91.81 590 ASN A CA 1
ATOM 4373 C C . ASN A 1 590 ? -6.981 -0.785 8.985 1.00 91.81 590 ASN A C 1
ATOM 4375 O O . ASN A 1 590 ? -7.951 -0.052 9.158 1.00 91.81 590 ASN A O 1
ATOM 4379 N N . GLU A 1 591 ? -6.349 -1.364 10.009 1.00 93.75 591 GLU A N 1
ATOM 4380 C CA . GLU A 1 591 ? -6.700 -1.095 11.408 1.00 93.75 591 GLU A CA 1
ATOM 4381 C C . GLU A 1 591 ? -6.192 0.269 11.912 1.00 93.75 591 GLU A C 1
ATOM 4383 O O . GLU A 1 591 ? -6.685 0.748 12.935 1.00 93.75 591 GLU A O 1
ATOM 4388 N N . TRP A 1 592 ? -5.273 0.921 11.186 1.00 96.25 592 TRP A N 1
ATOM 4389 C CA . TRP A 1 592 ? -4.706 2.229 11.528 1.00 96.25 592 TRP A CA 1
ATOM 4390 C C . TRP A 1 592 ? -4.982 3.284 10.444 1.00 96.25 592 TRP A C 1
ATOM 4392 O O . TRP A 1 592 ? -4.873 2.984 9.249 1.00 96.25 592 TRP A O 1
ATOM 4402 N N . PRO A 1 593 ? -5.281 4.542 10.825 1.00 95.75 593 PRO A N 1
ATOM 4403 C CA . PRO A 1 593 ? -5.336 5.657 9.888 1.00 95.75 593 PRO A CA 1
ATOM 4404 C C . PRO A 1 593 ? -3.954 5.943 9.290 1.00 95.75 593 PRO A C 1
ATOM 4406 O O . PRO A 1 593 ? -2.921 5.728 9.929 1.00 95.75 593 PRO A O 1
ATOM 4409 N N . TYR A 1 594 ? -3.941 6.511 8.082 1.00 96.69 594 TYR A N 1
ATOM 4410 C CA . TYR A 1 594 ? -2.716 6.806 7.333 1.00 96.69 594 TYR A CA 1
ATOM 4411 C C . TYR A 1 594 ? -1.597 7.480 8.158 1.00 96.69 594 TYR A C 1
ATOM 4413 O O . TYR A 1 594 ? -0.492 6.937 8.175 1.00 96.69 594 TYR A O 1
ATOM 4421 N N . PRO A 1 595 ? -1.827 8.598 8.886 1.00 97.69 595 PRO A N 1
ATOM 4422 C CA . PRO A 1 595 ? -0.753 9.253 9.635 1.00 97.69 595 PRO A CA 1
ATOM 4423 C C . PRO A 1 595 ? -0.175 8.397 10.770 1.00 97.69 595 PRO A C 1
ATOM 4425 O O . PRO A 1 595 ? 1.024 8.472 11.013 1.00 97.69 595 PRO A O 1
ATOM 4428 N N . GLU A 1 596 ? -0.967 7.541 11.426 1.00 98.06 596 GLU A N 1
ATOM 4429 C CA . GLU A 1 596 ? -0.429 6.613 12.435 1.00 98.06 596 GLU A CA 1
ATOM 4430 C C . GLU A 1 596 ? 0.488 5.566 11.798 1.00 98.06 596 GLU A C 1
ATOM 4432 O O . GLU A 1 596 ? 1.505 5.210 12.392 1.00 98.06 596 GLU A O 1
ATOM 4437 N N . ARG A 1 597 ? 0.183 5.123 10.569 1.00 97.38 597 ARG A N 1
ATOM 4438 C CA . ARG A 1 597 ? 1.058 4.195 9.844 1.00 97.38 597 ARG A CA 1
ATOM 4439 C C . ARG A 1 597 ? 2.398 4.816 9.476 1.00 97.38 597 ARG A C 1
ATOM 4441 O O . ARG A 1 597 ? 3.428 4.172 9.641 1.00 97.38 597 ARG A O 1
ATOM 4448 N N . ILE A 1 598 ? 2.394 6.076 9.035 1.00 98.00 598 ILE A N 1
ATOM 4449 C CA . ILE A 1 598 ? 3.634 6.807 8.735 1.00 98.00 598 ILE A CA 1
ATOM 4450 C C . ILE A 1 598 ? 4.495 6.942 9.987 1.00 98.00 598 ILE A C 1
ATOM 4452 O O . ILE A 1 598 ? 5.687 6.658 9.935 1.00 98.00 598 ILE A O 1
ATOM 4456 N N . MET A 1 599 ? 3.896 7.311 11.123 1.00 98.25 599 MET A N 1
ATOM 4457 C CA . MET A 1 599 ? 4.633 7.389 12.387 1.00 98.25 599 MET A CA 1
ATOM 4458 C C . MET A 1 599 ? 5.196 6.025 12.812 1.00 98.25 599 MET A C 1
ATOM 4460 O O . MET A 1 599 ? 6.333 5.957 13.272 1.00 98.25 599 MET A O 1
ATOM 4464 N N . GLY A 1 600 ? 4.461 4.933 12.580 1.00 96.69 600 GLY A N 1
ATOM 4465 C CA . GLY A 1 600 ? 4.967 3.577 12.799 1.00 96.69 600 GLY A CA 1
ATOM 4466 C C . GLY A 1 600 ? 6.168 3.226 11.913 1.00 96.69 600 GLY A C 1
ATOM 4467 O O . GLY A 1 600 ? 7.144 2.682 12.417 1.00 96.69 600 GLY A O 1
ATOM 4468 N N . TRP A 1 601 ? 6.157 3.593 10.626 1.00 96.50 601 TRP A N 1
ATOM 4469 C CA . TRP A 1 601 ? 7.308 3.395 9.728 1.00 96.50 601 TRP A CA 1
ATOM 4470 C C . TRP A 1 601 ? 8.509 4.288 10.056 1.00 96.50 601 TRP A C 1
ATOM 4472 O O . TRP A 1 601 ? 9.638 3.932 9.720 1.00 96.50 601 TRP A O 1
ATOM 4482 N N . ILE A 1 602 ? 8.296 5.430 10.712 1.00 97.50 602 ILE A N 1
ATOM 4483 C CA . ILE A 1 602 ? 9.381 6.268 11.240 1.00 97.50 602 ILE A CA 1
ATOM 4484 C C . ILE A 1 602 ? 10.055 5.590 12.438 1.00 97.50 602 ILE A C 1
ATOM 4486 O O . ILE A 1 602 ? 11.282 5.570 12.524 1.00 97.50 602 ILE A O 1
ATOM 4490 N N . GLU A 1 603 ? 9.265 5.028 13.357 1.00 94.56 603 GLU A N 1
ATOM 4491 C CA . GLU A 1 603 ? 9.781 4.288 14.518 1.00 94.56 603 GLU A CA 1
ATOM 4492 C C . GLU A 1 603 ? 10.406 2.953 14.117 1.00 94.56 603 GLU A C 1
ATOM 4494 O O . GLU A 1 603 ? 11.403 2.525 14.694 1.00 94.56 603 GLU A O 1
ATOM 4499 N N . THR A 1 604 ? 9.818 2.291 13.125 1.00 93.06 604 THR A N 1
ATOM 4500 C CA . THR A 1 604 ? 10.149 0.933 12.704 1.00 93.06 604 THR A CA 1
ATOM 4501 C C . THR A 1 604 ? 10.444 0.919 11.204 1.00 93.06 604 THR A C 1
ATOM 4503 O O . THR A 1 604 ? 9.537 0.624 10.427 1.00 93.06 604 THR A O 1
ATOM 4506 N N . PRO A 1 605 ? 11.677 1.238 10.766 1.00 92.56 605 PRO A N 1
ATOM 4507 C CA . PRO A 1 605 ? 12.032 1.223 9.351 1.00 92.56 605 PRO A CA 1
ATOM 4508 C C . PRO A 1 605 ? 11.736 -0.116 8.679 1.00 92.56 605 PRO A C 1
ATOM 4510 O O . PRO A 1 605 ? 11.888 -1.172 9.287 1.00 92.56 605 PRO A O 1
ATOM 4513 N N . GLN A 1 606 ? 11.342 -0.095 7.405 1.00 86.44 606 GLN A N 1
ATOM 4514 C CA . GLN A 1 606 ? 11.152 -1.335 6.648 1.00 86.44 606 GLN A CA 1
ATOM 4515 C C . GLN A 1 606 ? 12.429 -2.166 6.622 1.00 86.44 606 GLN A C 1
ATOM 4517 O O . GLN A 1 606 ? 13.527 -1.629 6.525 1.00 86.44 606 GLN A O 1
ATOM 4522 N N . LEU A 1 607 ? 12.280 -3.487 6.658 1.00 84.06 607 LEU A N 1
ATOM 4523 C CA . LEU A 1 607 ? 13.398 -4.384 6.411 1.00 84.06 607 LEU A CA 1
ATOM 4524 C C . LEU A 1 607 ? 13.598 -4.548 4.889 1.00 84.06 607 LEU A C 1
ATOM 4526 O O . LEU A 1 607 ? 12.628 -4.603 4.124 1.00 84.06 607 LEU A O 1
ATOM 4530 N N . ARG A 1 608 ? 14.853 -4.583 4.440 1.00 78.88 608 ARG A N 1
ATOM 4531 C CA . ARG A 1 608 ? 15.261 -4.749 3.036 1.00 78.88 608 ARG A CA 1
ATOM 4532 C C . ARG A 1 608 ? 16.584 -5.492 2.930 1.00 78.88 608 ARG A C 1
ATOM 4534 O O . ARG A 1 608 ? 17.433 -5.345 3.801 1.00 78.88 608 ARG A O 1
ATOM 4541 N N . GLY A 1 609 ? 16.775 -6.204 1.824 1.00 63.75 609 GLY A N 1
ATOM 4542 C CA . GLY A 1 609 ? 18.062 -6.782 1.436 1.00 63.75 609 GLY A CA 1
ATOM 4543 C C . GLY A 1 609 ? 18.090 -8.308 1.484 1.00 63.75 609 GLY A C 1
ATOM 4544 O O . GLY A 1 609 ? 17.470 -8.933 2.346 1.00 63.75 609 GLY A O 1
ATOM 4545 N N . PHE A 1 610 ? 18.853 -8.884 0.553 1.00 57.44 610 PHE A N 1
ATOM 4546 C CA . PHE A 1 610 ? 19.104 -10.318 0.410 1.00 57.44 610 PHE A CA 1
ATOM 4547 C C . PHE A 1 610 ? 20.598 -10.612 0.613 1.00 57.44 610 PHE A C 1
ATOM 4549 O O . PHE A 1 610 ? 21.413 -9.838 0.108 1.00 57.44 610 PHE A O 1
ATOM 4556 N N . PRO A 1 611 ? 21.012 -11.712 1.279 1.00 52.41 611 PRO A N 1
ATOM 4557 C CA . PRO A 1 611 ? 20.240 -12.667 2.092 1.00 52.41 611 PRO A CA 1
ATOM 4558 C C . PRO A 1 611 ? 19.951 -12.193 3.520 1.00 52.41 611 PRO A C 1
ATOM 4560 O O . PRO A 1 611 ? 19.235 -12.857 4.274 1.00 52.41 611 PRO A O 1
ATOM 4563 N N . ILE A 1 612 ? 20.502 -11.045 3.910 1.00 65.88 612 ILE A N 1
ATOM 4564 C CA . ILE A 1 612 ? 20.327 -10.459 5.236 1.00 65.88 612 ILE A CA 1
ATOM 4565 C C . ILE A 1 612 ? 19.490 -9.196 5.078 1.00 65.88 612 ILE A C 1
ATOM 4567 O O . ILE A 1 612 ? 19.938 -8.231 4.467 1.00 65.88 612 ILE A O 1
ATOM 4571 N N . ALA A 1 613 ? 18.293 -9.206 5.664 1.00 74.38 613 ALA A N 1
ATOM 4572 C CA . ALA A 1 613 ? 17.463 -8.016 5.711 1.00 74.38 613 ALA A CA 1
ATOM 4573 C C . ALA A 1 613 ? 17.922 -7.087 6.842 1.00 74.38 613 ALA A C 1
ATOM 4575 O O . ALA A 1 613 ? 18.033 -7.509 7.997 1.00 74.38 613 ALA A O 1
ATOM 4576 N N . THR A 1 614 ? 18.145 -5.822 6.511 1.00 83.31 614 THR A N 1
ATOM 4577 C CA . THR A 1 614 ? 18.473 -4.738 7.441 1.00 83.31 614 THR A CA 1
ATOM 4578 C C . THR A 1 614 ? 17.426 -3.638 7.359 1.00 83.31 614 THR A C 1
ATOM 4580 O O . THR A 1 614 ? 16.615 -3.607 6.436 1.00 83.31 614 THR A O 1
ATOM 4583 N N . GLU A 1 615 ? 17.429 -2.729 8.329 1.00 90.06 615 GLU A N 1
ATOM 4584 C CA . GLU A 1 615 ? 16.616 -1.514 8.258 1.00 90.06 615 GLU A CA 1
ATOM 4585 C C . GLU A 1 615 ? 16.971 -0.717 6.996 1.00 90.06 615 GLU A C 1
ATOM 4587 O O . GLU A 1 615 ? 18.144 -0.526 6.677 1.00 90.06 615 GLU A O 1
ATOM 4592 N N . ALA A 1 616 ? 15.946 -0.298 6.258 1.00 89.94 616 ALA A N 1
ATOM 4593 C CA . ALA A 1 616 ? 16.072 0.359 4.963 1.00 89.94 616 ALA A CA 1
ATOM 4594 C C . ALA A 1 616 ? 16.539 1.818 5.065 1.00 89.94 616 ALA A C 1
ATOM 4596 O O . ALA A 1 616 ? 16.969 2.383 4.065 1.00 89.94 616 ALA A O 1
ATOM 4597 N N . TYR A 1 617 ? 16.394 2.429 6.242 1.00 94.94 617 TYR A N 1
ATOM 4598 C CA . TYR A 1 617 ? 16.772 3.811 6.521 1.00 94.94 617 TYR A CA 1
ATOM 4599 C C . TYR A 1 617 ? 16.917 4.043 8.027 1.00 94.94 617 TYR A C 1
ATOM 4601 O O . TYR A 1 617 ? 16.407 3.265 8.839 1.00 94.94 617 TYR A O 1
ATOM 4609 N N . ALA A 1 618 ? 17.588 5.125 8.418 1.00 96.31 618 ALA A N 1
ATOM 4610 C CA . ALA A 1 618 ? 17.847 5.424 9.818 1.00 96.31 618 ALA A CA 1
ATOM 4611 C C . ALA A 1 618 ? 16.600 5.895 10.591 1.00 96.31 618 ALA A C 1
ATOM 4613 O O . ALA A 1 618 ? 15.881 6.814 10.187 1.00 96.31 618 ALA A O 1
ATOM 4614 N N . GLN A 1 619 ? 16.422 5.331 11.790 1.00 96.06 619 GLN A N 1
ATOM 4615 C CA . GLN A 1 619 ? 15.514 5.853 12.817 1.00 96.06 619 GLN A CA 1
ATOM 4616 C C . GLN A 1 619 ? 15.860 7.301 13.217 1.00 96.06 619 GLN A C 1
ATOM 4618 O O . GLN A 1 619 ? 17.031 7.691 13.151 1.00 96.06 619 GLN A O 1
ATOM 4623 N N . PRO A 1 620 ? 14.882 8.094 13.694 1.00 97.62 620 PRO A N 1
ATOM 4624 C CA . PRO A 1 620 ? 15.124 9.471 14.115 1.00 97.62 620 PRO A CA 1
ATOM 4625 C C . PRO A 1 620 ? 15.980 9.575 15.383 1.00 97.62 620 PRO A C 1
ATOM 4627 O O . PRO A 1 620 ? 16.207 8.605 16.108 1.00 97.62 620 PRO A O 1
ATOM 4630 N N . THR A 1 621 ? 16.415 10.796 15.696 1.00 97.88 621 THR A N 1
ATOM 4631 C CA . THR A 1 621 ? 17.030 11.103 16.992 1.00 97.88 621 THR A CA 1
ATOM 4632 C C . THR A 1 621 ? 15.931 11.390 18.012 1.00 97.88 621 THR A C 1
ATOM 4634 O O . THR A 1 621 ? 15.349 12.477 18.014 1.00 97.88 621 THR A O 1
ATOM 4637 N N . TYR A 1 622 ? 15.648 10.428 18.890 1.00 97.94 622 TYR A N 1
ATOM 4638 C CA . TYR A 1 622 ? 14.686 10.610 19.979 1.00 97.94 622 TYR A CA 1
ATOM 4639 C C . TYR A 1 622 ? 15.190 11.615 21.020 1.00 97.94 622 TYR A C 1
ATOM 4641 O O . TYR A 1 622 ? 16.379 11.658 21.351 1.00 97.94 622 TYR A O 1
ATOM 4649 N N . GLY A 1 623 ? 14.276 12.426 21.548 1.00 96.69 623 GLY A N 1
ATOM 4650 C CA . GLY A 1 623 ? 14.565 13.321 22.657 1.00 96.69 623 GLY A CA 1
ATOM 4651 C C . GLY A 1 623 ? 14.792 12.550 23.967 1.00 96.69 623 GLY A C 1
ATOM 4652 O O . GLY A 1 623 ? 14.321 11.422 24.131 1.00 96.69 623 GLY A O 1
ATOM 4653 N N . PRO A 1 624 ? 15.504 13.141 24.944 1.00 96.06 624 PRO A N 1
ATOM 4654 C CA . PRO A 1 624 ? 15.811 12.466 26.209 1.00 96.06 624 PRO A CA 1
ATOM 4655 C C . PRO A 1 624 ? 14.558 12.092 27.018 1.00 96.06 624 PRO A C 1
ATOM 4657 O O . PRO A 1 624 ? 14.576 11.109 27.756 1.00 96.06 624 PRO A O 1
ATOM 4660 N N . ASN A 1 625 ? 13.471 12.850 26.844 1.00 96.88 625 ASN A N 1
ATOM 4661 C CA . ASN A 1 625 ? 12.189 12.654 27.516 1.00 96.88 625 ASN A CA 1
ATOM 4662 C C . ASN A 1 625 ? 11.121 12.083 26.573 1.00 96.88 625 ASN A C 1
ATOM 4664 O O . ASN A 1 625 ? 9.937 12.125 26.899 1.00 96.88 625 ASN A O 1
ATOM 4668 N N . SER A 1 626 ? 11.507 11.560 25.403 1.00 96.25 626 SER A N 1
ATOM 4669 C CA . SER A 1 626 ? 10.577 10.812 24.559 1.00 96.25 626 SER A CA 1
ATOM 4670 C C . SER A 1 626 ? 10.028 9.600 25.333 1.00 96.25 626 SER A C 1
ATOM 4672 O O . SER A 1 626 ? 10.731 9.076 26.212 1.00 96.25 626 SER A O 1
ATOM 4674 N N . PRO A 1 627 ? 8.788 9.159 25.055 1.00 94.69 627 PRO A N 1
ATOM 4675 C CA . PRO A 1 627 ? 8.184 8.039 25.769 1.00 94.69 627 PRO A CA 1
ATOM 4676 C C . PRO A 1 627 ? 9.001 6.748 25.640 1.00 94.69 627 PRO A C 1
ATOM 4678 O O . PRO A 1 627 ? 9.577 6.476 24.586 1.00 94.69 627 PRO A O 1
ATOM 4681 N N . ASP A 1 628 ? 9.015 5.942 26.703 1.00 91.38 628 ASP A N 1
ATOM 4682 C CA . ASP A 1 628 ? 9.603 4.598 26.706 1.00 91.38 628 ASP A CA 1
ATOM 4683 C C . ASP A 1 628 ? 8.584 3.551 26.219 1.00 91.38 628 ASP A C 1
ATOM 4685 O O . ASP A 1 628 ? 7.378 3.680 26.459 1.00 91.38 628 ASP A O 1
ATOM 4689 N N . TYR A 1 629 ? 9.059 2.494 25.550 1.00 87.31 629 TYR A N 1
ATOM 4690 C CA . TYR A 1 629 ? 8.220 1.371 25.110 1.00 87.31 629 TYR A CA 1
ATOM 4691 C C . TYR A 1 629 ? 8.970 0.033 25.183 1.00 87.31 629 TYR A C 1
ATOM 4693 O O . TYR A 1 629 ? 9.241 -0.630 24.178 1.00 87.31 629 TYR A O 1
ATOM 4701 N N . GLU A 1 630 ? 9.317 -0.352 26.411 1.00 78.62 630 GLU A N 1
ATOM 4702 C CA . GLU A 1 630 ? 10.323 -1.377 26.727 1.00 78.62 630 GLU A CA 1
ATOM 4703 C C . GLU A 1 630 ? 10.066 -2.781 26.147 1.00 78.62 630 GLU A C 1
ATOM 4705 O O . GLU A 1 630 ? 10.974 -3.610 26.150 1.00 78.62 630 GLU A O 1
ATOM 4710 N N . SER A 1 631 ? 8.871 -3.076 25.619 1.00 75.00 631 SER A N 1
ATOM 4711 C CA . SER A 1 631 ? 8.606 -4.358 24.948 1.00 75.00 631 SER A CA 1
ATOM 4712 C C . SER A 1 631 ? 9.451 -4.553 23.683 1.00 75.00 631 SER A C 1
ATOM 4714 O O . SER A 1 631 ? 9.773 -5.693 23.343 1.00 75.00 631 SER A O 1
ATOM 4716 N N . ARG A 1 632 ? 9.823 -3.462 22.998 1.00 81.62 632 ARG A N 1
ATOM 4717 C CA . ARG A 1 632 ? 10.609 -3.499 21.752 1.00 81.62 632 ARG A CA 1
ATOM 4718 C C . ARG A 1 632 ? 11.579 -2.328 21.585 1.00 81.62 632 ARG A C 1
ATOM 4720 O O . ARG A 1 632 ? 12.616 -2.501 20.949 1.00 81.62 632 ARG A O 1
ATOM 4727 N N . PHE A 1 633 ? 11.271 -1.162 22.150 1.00 86.00 633 PHE A N 1
ATOM 4728 C CA . PHE A 1 633 ? 12.034 0.067 21.948 1.00 86.00 633 PHE A CA 1
ATOM 4729 C C . PHE A 1 633 ? 12.428 0.704 23.276 1.00 86.00 633 PHE A C 1
ATOM 4731 O O . PHE A 1 633 ? 11.678 0.693 24.247 1.00 86.00 633 PHE A O 1
ATOM 4738 N N . THR A 1 634 ? 13.599 1.329 23.318 1.00 89.31 634 THR A N 1
ATOM 4739 C CA . THR A 1 634 ? 13.959 2.166 24.467 1.00 89.31 634 THR A CA 1
ATOM 4740 C C . THR A 1 634 ? 13.230 3.500 24.418 1.00 89.31 634 THR A C 1
ATOM 4742 O O . THR A 1 634 ? 12.787 3.965 25.453 1.00 89.31 634 THR A O 1
ATOM 4745 N N . LYS A 1 635 ? 13.056 4.091 23.229 1.00 94.75 635 LYS A N 1
ATOM 4746 C CA . LYS A 1 635 ? 12.330 5.347 23.008 1.00 94.75 635 LYS A CA 1
ATOM 4747 C C . LYS A 1 635 ? 11.460 5.261 21.758 1.00 94.75 635 LYS A C 1
ATOM 4749 O O . LYS A 1 635 ? 11.842 4.607 20.791 1.00 94.75 635 LYS A O 1
ATOM 4754 N N . VAL A 1 636 ? 10.311 5.931 21.790 1.00 96.25 636 VAL A N 1
ATOM 4755 C CA . VAL A 1 636 ? 9.353 6.034 20.675 1.00 96.25 636 VAL A CA 1
ATOM 4756 C C . VAL A 1 636 ? 8.905 7.484 20.475 1.00 96.25 636 VAL A C 1
ATOM 4758 O O . VAL A 1 636 ? 9.197 8.343 21.306 1.00 96.25 636 VAL A O 1
ATOM 4761 N N . LEU A 1 637 ? 8.193 7.778 19.385 1.00 97.69 637 LEU A N 1
ATOM 4762 C CA . LEU A 1 637 ? 7.603 9.097 19.155 1.00 97.69 637 LEU A CA 1
ATOM 4763 C C . LEU A 1 637 ? 6.488 9.377 20.166 1.00 97.69 637 LEU A C 1
ATOM 4765 O O . LEU A 1 637 ? 5.761 8.477 20.613 1.00 97.69 637 LEU A O 1
ATOM 4769 N N . SER A 1 638 ? 6.276 10.652 20.467 1.00 97.12 638 SER A N 1
ATOM 4770 C CA . SER A 1 638 ? 5.049 11.065 21.145 1.00 97.12 638 SER A CA 1
ATOM 4771 C C . SER A 1 638 ? 3.894 11.042 20.144 1.00 97.12 638 SER A C 1
ATOM 4773 O O . SER A 1 638 ? 3.842 11.855 19.228 1.00 97.12 638 SER A O 1
ATOM 4775 N N . LEU A 1 639 ? 2.956 10.103 20.285 1.00 95.25 639 LEU A N 1
ATOM 4776 C CA . LEU A 1 639 ? 1.800 10.017 19.386 1.00 95.25 639 LEU A CA 1
ATOM 4777 C C . LEU A 1 639 ? 0.581 10.730 19.974 1.00 95.25 639 LEU A C 1
ATOM 4779 O O . LEU A 1 639 ? 0.346 10.641 21.183 1.00 95.25 639 LEU A O 1
ATOM 4783 N N . PRO A 1 640 ? -0.239 11.391 19.135 1.00 95.19 640 PRO A N 1
ATOM 4784 C CA . PRO A 1 640 ? -1.522 11.907 19.579 1.00 95.19 640 PRO A CA 1
ATOM 4785 C C . PRO A 1 640 ? -2.418 10.757 20.053 1.00 95.19 640 PRO A C 1
ATOM 4787 O O . PRO A 1 640 ? -2.437 9.667 19.481 1.00 95.19 640 PRO A O 1
ATOM 4790 N N . GLY A 1 641 ? -3.204 11.014 21.094 1.00 92.06 641 GLY A N 1
ATOM 4791 C CA . GLY A 1 641 ? -4.241 10.088 21.521 1.00 92.06 641 GLY A CA 1
ATOM 4792 C C . GLY A 1 641 ? -5.383 10.013 20.502 1.00 92.06 641 GLY A C 1
ATOM 4793 O O . GLY A 1 641 ? -5.620 10.935 19.723 1.00 92.06 641 GLY A O 1
ATOM 4794 N N . VAL A 1 642 ? -6.167 8.934 20.578 1.00 90.88 642 VAL A N 1
ATOM 4795 C CA . VAL A 1 642 ? -7.325 8.669 19.697 1.00 90.88 642 VAL A CA 1
ATOM 4796 C C . VAL A 1 642 ? -8.276 9.872 19.589 1.00 90.88 642 VAL A C 1
ATOM 4798 O O . VAL A 1 642 ? -8.801 10.137 18.516 1.00 90.88 642 VAL A O 1
ATOM 4801 N N . TYR A 1 643 ? -8.477 10.630 20.673 1.00 91.50 643 TYR A N 1
ATOM 4802 C CA . TYR A 1 643 ? -9.391 11.783 20.715 1.00 91.50 643 TYR A CA 1
ATOM 4803 C C . TYR A 1 643 ? -8.704 13.146 20.644 1.00 91.50 643 TYR A C 1
ATOM 4805 O O . TYR A 1 643 ? -9.381 14.158 20.803 1.00 91.50 643 TYR A O 1
ATOM 4813 N N . THR A 1 644 ? -7.393 13.204 20.389 1.00 94.38 644 THR A N 1
ATOM 4814 C CA . THR A 1 644 ? -6.663 14.478 20.295 1.00 94.38 644 THR A CA 1
ATOM 4815 C C . THR A 1 644 ? -7.289 15.404 19.248 1.00 94.38 644 THR A C 1
ATOM 4817 O O . THR A 1 644 ? -7.454 16.588 19.508 1.00 94.38 644 THR A O 1
ATOM 4820 N N . PHE A 1 645 ? -7.736 14.860 18.112 1.00 94.56 645 PHE A N 1
ATOM 4821 C CA . PHE A 1 645 ? -8.358 15.613 17.012 1.00 94.56 645 PHE A CA 1
ATOM 4822 C C . PHE A 1 645 ? -9.892 15.580 17.049 1.00 94.56 645 PHE A C 1
ATOM 4824 O O . PHE A 1 645 ? -10.557 15.440 16.014 1.00 94.56 645 PHE A O 1
ATOM 4831 N N . CYS A 1 646 ? -10.467 15.651 18.249 1.00 91.44 646 CYS A N 1
ATOM 4832 C CA . CYS A 1 646 ? -11.906 15.560 18.451 1.00 91.44 646 CYS A CA 1
ATOM 4833 C C . CYS A 1 646 ? -12.410 16.665 19.386 1.00 91.44 646 CYS A C 1
ATOM 4835 O O . CYS A 1 646 ? -12.224 16.592 20.600 1.00 91.44 646 CYS A O 1
ATOM 4837 N N . SER A 1 647 ? -13.049 17.692 18.819 1.00 90.81 647 SER A N 1
ATOM 4838 C CA . SER A 1 647 ? -13.635 18.794 19.584 1.00 90.81 647 SER A CA 1
ATOM 4839 C C . SER A 1 647 ? -14.994 19.221 19.012 1.00 90.81 647 SER A C 1
ATOM 4841 O O . SER A 1 647 ? -15.068 19.547 17.822 1.00 90.81 647 SER A O 1
ATOM 4843 N N . PRO A 1 648 ? -16.055 19.317 19.843 1.00 88.25 648 PRO A N 1
ATOM 4844 C CA . PRO A 1 648 ? -17.375 19.735 19.376 1.00 88.25 648 PRO A CA 1
ATOM 4845 C C . PRO A 1 648 ? -17.395 21.142 18.776 1.00 88.25 648 PRO A C 1
ATOM 4847 O O . PRO A 1 648 ? -18.194 21.413 17.892 1.00 88.25 648 PRO A O 1
ATOM 4850 N N . SER A 1 649 ? -16.525 22.041 19.244 1.00 88.62 649 SER A N 1
ATOM 4851 C CA . SER A 1 649 ? -16.470 23.430 18.771 1.00 88.62 649 SER A CA 1
ATOM 4852 C C . SER A 1 649 ? -15.555 23.645 17.567 1.00 88.62 649 SER A C 1
ATOM 4854 O O . SER A 1 649 ? -15.575 24.727 16.991 1.00 88.62 649 SER A O 1
ATOM 4856 N N . ILE A 1 650 ? -14.730 22.654 17.216 1.00 90.38 650 ILE A N 1
ATOM 4857 C CA . ILE A 1 650 ? -13.805 22.738 16.082 1.00 90.38 650 ILE A CA 1
ATOM 4858 C C . ILE A 1 650 ? -14.375 21.945 14.921 1.00 90.38 650 ILE A C 1
ATOM 4860 O O . ILE A 1 650 ? -14.718 22.513 13.902 1.00 90.38 650 ILE A O 1
ATOM 4864 N N . ASN A 1 651 ? -14.510 20.635 15.084 1.00 88.88 651 ASN A N 1
ATOM 4865 C CA . ASN A 1 651 ? -14.882 19.736 14.002 1.00 88.88 651 ASN A CA 1
ATOM 4866 C C . ASN A 1 651 ? -16.135 18.936 14.335 1.00 88.88 651 ASN A C 1
ATOM 4868 O O . ASN A 1 651 ? -16.279 17.820 13.849 1.00 88.88 651 ASN A O 1
ATOM 4872 N N . SER A 1 652 ? -16.984 19.442 15.235 1.00 86.31 652 SER A N 1
ATOM 4873 C CA . SER A 1 652 ? -18.218 18.771 15.660 1.00 86.31 652 SER A CA 1
ATOM 4874 C C . SER A 1 652 ? -18.024 17.367 16.238 1.00 86.31 652 SER A C 1
ATOM 4876 O O . SER A 1 652 ? -18.977 16.610 16.429 1.00 86.31 652 SER A O 1
ATOM 4878 N N . CYS A 1 653 ? -16.780 17.010 16.554 1.00 87.12 653 CYS A N 1
ATOM 4879 C CA . CYS A 1 653 ? -16.433 15.689 17.029 1.00 87.12 653 CYS A CA 1
ATOM 4880 C C . CYS A 1 653 ? -16.599 15.633 18.546 1.00 87.12 653 CYS A C 1
ATOM 4882 O O . CYS A 1 653 ? -15.985 16.408 19.277 1.00 87.12 653 CYS A O 1
ATOM 4884 N N . THR A 1 654 ? -17.405 14.700 19.045 1.00 86.56 654 THR A N 1
ATOM 4885 C CA . THR A 1 654 ? -17.624 14.511 20.482 1.00 86.56 654 THR A CA 1
ATOM 4886 C C . THR A 1 654 ? -16.717 13.401 21.027 1.00 86.56 654 THR A C 1
ATOM 4888 O O . THR A 1 654 ? -16.964 12.220 20.740 1.00 86.56 654 THR A O 1
ATOM 4891 N N . PRO A 1 655 ? -15.688 13.734 21.833 1.00 84.62 655 PRO A N 1
ATOM 4892 C CA . PRO A 1 655 ? -14.709 12.758 22.302 1.00 84.62 655 PRO A CA 1
ATOM 4893 C C . PRO A 1 655 ? -15.339 11.709 23.221 1.00 84.62 655 PRO A C 1
ATOM 4895 O O . PRO A 1 655 ? -16.357 11.955 23.868 1.00 84.62 655 PRO A O 1
ATOM 4898 N N . ASN A 1 656 ? -14.704 10.537 23.311 1.00 78.12 656 ASN A N 1
ATOM 4899 C CA . ASN A 1 656 ? -15.103 9.435 24.199 1.00 78.12 656 ASN A CA 1
ATOM 4900 C C . ASN A 1 656 ? -16.529 8.891 23.969 1.00 78.12 656 ASN A C 1
ATOM 4902 O O . ASN A 1 656 ? -17.113 8.268 24.856 1.00 78.12 656 ASN A O 1
ATOM 4906 N N . THR A 1 657 ? -17.100 9.084 22.779 1.00 74.06 657 THR A N 1
ATOM 4907 C CA . THR A 1 657 ? -18.389 8.492 22.392 1.00 74.06 657 THR A CA 1
ATOM 4908 C C . THR A 1 657 ? -18.195 7.387 21.350 1.00 74.06 657 THR A C 1
ATOM 4910 O O . THR A 1 657 ? -17.202 7.362 20.634 1.00 74.06 657 THR A O 1
ATOM 4913 N N . GLY A 1 658 ? -19.139 6.443 21.246 1.00 66.44 658 GLY A N 1
ATOM 4914 C CA . GLY A 1 658 ? -19.044 5.326 20.284 1.00 66.44 658 GLY A CA 1
ATOM 4915 C C . GLY A 1 658 ? -19.109 5.707 18.802 1.00 66.44 658 GLY A C 1
ATOM 4916 O O . GLY A 1 658 ? -18.727 4.908 17.959 1.00 66.44 658 GLY A O 1
ATOM 4917 N N . ASN A 1 659 ? -19.579 6.908 18.474 1.00 74.38 659 ASN A N 1
ATOM 4918 C CA . ASN A 1 659 ? -19.409 7.501 17.155 1.00 74.38 659 ASN A CA 1
ATOM 4919 C C . ASN A 1 659 ? -19.128 8.991 17.385 1.00 74.38 659 ASN A C 1
ATOM 4921 O O . ASN A 1 659 ? -20.079 9.746 17.609 1.00 74.38 659 ASN A O 1
ATOM 4925 N N . PRO A 1 660 ? -17.845 9.382 17.386 1.00 80.25 660 PRO A N 1
ATOM 4926 C CA . PRO A 1 660 ? -17.446 10.744 17.693 1.00 80.25 660 PRO A CA 1
ATOM 4927 C C . PRO A 1 660 ? -17.911 11.762 16.658 1.00 80.25 660 PRO A C 1
ATOM 4929 O O . PRO A 1 660 ? -18.044 12.924 17.017 1.00 80.25 660 PRO A O 1
ATOM 4932 N N . CYS A 1 661 ? -18.208 11.353 15.421 1.00 80.69 661 CYS A N 1
ATOM 4933 C CA . CYS A 1 661 ? -18.678 12.257 14.380 1.00 80.69 661 CYS A CA 1
ATOM 4934 C C . CYS A 1 661 ? -20.190 12.101 14.133 1.00 80.69 661 CYS A C 1
ATOM 4936 O O . CYS A 1 661 ? -20.616 11.101 13.543 1.00 80.69 661 CYS A O 1
ATOM 4938 N N . PRO A 1 662 ? -21.045 13.035 14.594 1.00 62.69 662 PRO A N 1
ATOM 4939 C CA . PRO A 1 662 ? -22.486 12.911 14.420 1.00 62.69 662 PRO A CA 1
ATOM 4940 C C . PRO A 1 662 ? -22.863 13.011 12.933 1.00 62.69 662 PRO A C 1
ATOM 4942 O O . PRO A 1 662 ? -22.618 14.008 12.265 1.00 62.69 662 PRO A O 1
ATOM 4945 N N . ALA A 1 663 ? -23.501 11.962 12.414 1.00 55.56 663 ALA A N 1
ATOM 4946 C CA . ALA A 1 663 ? -23.778 11.790 10.986 1.00 55.56 663 ALA A CA 1
ATOM 4947 C C . ALA A 1 663 ? -24.906 12.677 10.411 1.00 55.56 663 ALA A C 1
ATOM 4949 O O . ALA A 1 663 ? -25.310 12.474 9.267 1.00 55.56 663 ALA A O 1
ATOM 4950 N N . ASP A 1 664 ? -25.438 13.631 11.178 1.00 43.84 664 ASP A N 1
ATOM 4951 C CA . ASP A 1 664 ? -26.712 14.279 10.848 1.00 43.84 664 ASP A CA 1
ATOM 4952 C C . ASP A 1 664 ? -26.535 15.585 10.043 1.00 43.84 664 ASP A C 1
ATOM 4954 O O . ASP A 1 664 ? -27.455 15.965 9.320 1.00 43.84 664 ASP A O 1
ATOM 4958 N N . SER A 1 665 ? -25.355 16.223 10.079 1.00 49.03 665 SER A N 1
ATOM 4959 C CA . SER A 1 665 ? -25.045 17.391 9.227 1.00 49.03 665 SER A CA 1
ATOM 4960 C C . SER A 1 665 ? -23.573 17.824 9.147 1.00 49.03 665 SER A C 1
ATOM 4962 O O . SER A 1 665 ? -23.277 18.751 8.398 1.00 49.03 665 SER A O 1
ATOM 4964 N N . GLU A 1 666 ? -22.630 17.214 9.870 1.00 52.16 666 GLU A N 1
ATOM 4965 C CA . GLU A 1 666 ? -21.303 17.820 10.073 1.00 52.16 666 GLU A CA 1
ATOM 4966 C C . GLU A 1 666 ? -20.200 16.786 9.821 1.00 52.16 666 GLU A C 1
ATOM 4968 O O . GLU A 1 666 ? -20.037 15.842 10.589 1.00 52.16 666 GLU A O 1
ATOM 4973 N N . ALA A 1 667 ? -19.450 16.911 8.718 1.00 71.00 667 ALA A N 1
ATOM 4974 C CA . ALA A 1 667 ? -18.270 16.064 8.543 1.00 71.00 667 ALA A CA 1
ATOM 4975 C C . ALA A 1 667 ? -17.129 16.628 9.390 1.00 71.00 667 ALA A C 1
ATOM 4977 O O . ALA A 1 667 ? -16.805 17.810 9.292 1.00 71.00 667 ALA A O 1
ATOM 4978 N N . CYS A 1 668 ? -16.534 15.768 10.215 1.00 84.81 668 CYS A N 1
ATOM 4979 C CA . CYS A 1 668 ? -15.638 16.164 11.294 1.00 84.81 668 CYS A CA 1
ATOM 4980 C C . CYS A 1 668 ? -14.216 16.468 10.827 1.00 84.81 668 CYS A C 1
ATOM 4982 O O . CYS A 1 668 ? -13.247 15.820 11.239 1.00 84.81 668 CYS A O 1
ATOM 4984 N N . TRP A 1 669 ? -14.109 17.453 9.939 1.00 90.69 669 TRP A N 1
ATOM 4985 C CA . TRP A 1 669 ? -12.856 17.904 9.358 1.00 90.69 669 TRP A CA 1
ATOM 4986 C C . TRP A 1 669 ? -12.086 18.731 10.379 1.00 90.69 669 TRP A C 1
ATOM 4988 O O . TRP A 1 669 ? -12.591 19.710 10.922 1.00 90.69 669 TRP A O 1
ATOM 4998 N N . TRP A 1 670 ? -10.876 18.286 10.706 1.00 94.12 670 TRP A N 1
ATOM 4999 C CA . TRP A 1 670 ? -10.077 18.918 11.744 1.00 94.12 670 TRP A CA 1
ATOM 5000 C C . TRP A 1 670 ? -9.432 20.203 11.234 1.00 94.12 670 TRP A C 1
ATOM 5002 O O . TRP A 1 670 ? -8.784 20.199 10.186 1.00 94.12 670 TRP A O 1
ATOM 5012 N N . HIS A 1 671 ? -9.548 21.270 12.023 1.00 94.00 671 HIS A N 1
ATOM 5013 C CA . HIS A 1 671 ? -8.899 22.548 11.747 1.00 94.00 671 HIS A CA 1
ATOM 5014 C C . HIS A 1 671 ? -8.466 23.322 13.012 1.00 94.00 671 HIS A C 1
ATOM 5016 O O . HIS A 1 671 ? -8.322 24.544 12.995 1.00 94.00 671 HIS A O 1
ATOM 5022 N N . GLY A 1 672 ? -8.293 22.628 14.139 1.00 94.75 672 GLY A N 1
ATOM 5023 C CA . GLY A 1 672 ? -7.951 23.235 15.429 1.00 94.75 672 GLY A CA 1
ATOM 5024 C C . GLY A 1 672 ? -6.474 23.119 15.809 1.00 94.75 672 GLY A C 1
ATOM 5025 O O . GLY A 1 672 ? -5.662 22.538 15.088 1.00 94.75 672 GLY A O 1
ATOM 5026 N N . ASN A 1 673 ? -6.159 23.614 17.008 1.00 95.94 673 ASN A N 1
ATOM 5027 C CA . ASN A 1 673 ? -4.828 23.556 17.615 1.00 95.94 673 ASN A CA 1
ATOM 5028 C C . ASN A 1 673 ? -4.819 22.563 18.773 1.00 95.94 673 ASN A C 1
ATOM 5030 O O . ASN A 1 673 ? -5.735 22.582 19.597 1.00 95.94 673 ASN A O 1
ATOM 5034 N N . VAL A 1 674 ? -3.786 21.727 18.858 1.00 96.00 674 VAL A N 1
ATOM 5035 C CA . VAL A 1 674 ? -3.620 20.741 19.937 1.00 96.00 674 VAL A CA 1
ATOM 5036 C C . VAL A 1 674 ? -2.172 20.660 20.397 1.00 96.00 674 VAL A C 1
ATOM 5038 O O . VAL A 1 674 ? -1.241 20.803 19.609 1.00 96.00 674 VAL A O 1
ATOM 5041 N N . THR A 1 675 ? -1.998 20.344 21.675 1.00 96.81 675 THR A N 1
ATOM 5042 C CA . THR A 1 675 ? -0.704 20.019 22.273 1.00 96.81 675 THR A CA 1
ATOM 5043 C C . THR A 1 675 ? -0.833 18.665 22.947 1.00 96.81 675 THR A C 1
ATOM 5045 O O . THR A 1 675 ? -1.709 18.483 23.792 1.00 96.81 675 THR A O 1
ATOM 5048 N N . PHE A 1 676 ? 0.018 17.720 22.561 1.00 95.88 676 PHE A N 1
ATOM 5049 C CA . PHE A 1 676 ? 0.104 16.392 23.175 1.00 95.88 676 PHE A CA 1
ATOM 5050 C C . PHE A 1 676 ? 1.529 16.041 23.624 1.00 95.88 676 PHE A C 1
ATOM 5052 O O . PHE A 1 676 ? 1.698 15.043 24.314 1.00 95.88 676 PHE A O 1
ATOM 5059 N N . ALA A 1 677 ? 2.525 16.858 23.266 1.00 97.44 677 ALA A N 1
ATOM 5060 C CA . ALA A 1 677 ? 3.912 16.707 23.688 1.00 97.44 677 ALA A CA 1
ATOM 5061 C C . ALA A 1 677 ? 4.597 18.068 23.902 1.00 97.44 677 ALA A C 1
ATOM 5063 O O . ALA A 1 677 ? 4.347 19.044 23.186 1.00 97.44 677 ALA A O 1
ATOM 5064 N N . ASN A 1 678 ? 5.511 18.127 24.866 1.00 97.69 678 ASN A N 1
ATOM 5065 C CA . ASN A 1 678 ? 6.429 19.234 25.098 1.00 97.69 678 ASN A CA 1
ATOM 5066 C C . ASN A 1 678 ? 7.734 19.013 24.318 1.00 97.69 678 ASN A C 1
ATOM 5068 O O . ASN A 1 678 ? 8.756 18.597 24.872 1.00 97.69 678 ASN A O 1
ATOM 5072 N N . CYS A 1 679 ? 7.715 19.317 23.018 1.00 97.38 679 CYS A N 1
ATOM 5073 C CA . CYS A 1 679 ? 8.877 19.104 22.154 1.00 97.38 679 CYS A CA 1
ATOM 5074 C C . CYS A 1 679 ? 10.161 19.818 22.636 1.00 97.38 679 CYS A C 1
ATOM 5076 O O . CYS A 1 679 ? 11.192 19.151 22.742 1.00 97.38 679 CYS A O 1
ATOM 5078 N N . PRO A 1 680 ? 10.147 21.111 23.035 1.00 96.56 680 PRO A N 1
ATOM 5079 C CA . PRO A 1 680 ? 11.327 21.761 23.623 1.00 96.56 680 PRO A CA 1
ATOM 5080 C C . PRO A 1 680 ? 11.809 21.118 24.930 1.00 96.56 680 PRO A C 1
ATOM 5082 O O . PRO A 1 680 ? 12.989 21.209 25.260 1.00 96.56 680 PRO A O 1
ATOM 5085 N N . GLY A 1 681 ? 10.910 20.456 25.662 1.00 97.19 681 GLY A N 1
ATOM 5086 C CA . GLY A 1 681 ? 11.222 19.659 26.846 1.00 97.19 681 GLY A CA 1
ATOM 5087 C C . GLY A 1 681 ? 11.835 18.291 26.544 1.00 97.19 681 GLY A C 1
ATOM 5088 O O . GLY A 1 681 ? 12.093 17.545 27.480 1.00 97.19 681 GLY A O 1
ATOM 5089 N N . GLY A 1 682 ? 12.084 17.948 25.277 1.00 97.00 682 GLY A N 1
ATOM 5090 C CA . GLY A 1 682 ? 12.713 16.689 24.882 1.00 97.00 682 GLY A CA 1
ATOM 5091 C C . GLY A 1 682 ? 11.749 15.516 24.722 1.00 97.00 682 GLY A C 1
ATOM 5092 O O . GLY A 1 682 ? 12.222 14.387 24.689 1.00 97.00 682 GLY A O 1
ATOM 5093 N N . GLU A 1 683 ? 10.437 15.755 24.632 1.00 98.06 683 GLU A N 1
ATOM 5094 C CA . GLU A 1 683 ? 9.422 14.700 24.436 1.00 98.06 683 GLU A CA 1
ATOM 5095 C C . GLU A 1 683 ? 9.236 14.290 22.964 1.00 98.06 683 GLU A C 1
ATOM 5097 O O . GLU A 1 683 ? 8.578 13.292 22.683 1.00 98.06 683 GLU A O 1
ATOM 5102 N N . CYS A 1 684 ? 9.831 15.031 22.027 1.00 98.38 684 CYS A N 1
ATOM 5103 C CA . CYS A 1 684 ? 9.678 14.832 20.584 1.00 98.38 684 CYS A CA 1
ATOM 5104 C C . CYS A 1 684 ? 10.993 14.401 19.924 1.00 98.38 684 CYS A C 1
ATOM 5106 O O . CYS A 1 684 ? 12.078 14.663 20.458 1.00 98.38 684 CYS A O 1
ATOM 5108 N N . ALA A 1 685 ? 10.901 13.785 18.748 1.00 98.31 685 ALA A N 1
ATOM 5109 C CA . ALA A 1 685 ? 12.057 13.350 17.972 1.00 98.31 685 ALA A CA 1
ATOM 5110 C C . ALA A 1 685 ? 12.451 14.358 16.884 1.00 98.31 685 ALA A C 1
ATOM 5112 O O . ALA A 1 685 ? 11.628 15.113 16.355 1.00 98.31 685 ALA A O 1
ATOM 5113 N N . LYS A 1 686 ? 13.739 14.349 16.539 1.00 98.19 686 LYS A N 1
ATOM 5114 C CA . LYS A 1 686 ? 14.331 15.158 15.471 1.00 98.19 686 LYS A CA 1
ATOM 5115 C C . LYS A 1 686 ? 14.875 14.290 14.354 1.00 98.19 686 LYS A C 1
ATOM 5117 O O . LYS A 1 686 ? 15.076 13.085 14.506 1.00 98.19 686 LYS A O 1
ATOM 5122 N N . GLU A 1 687 ? 15.172 14.961 13.255 1.00 98.19 687 GLU A N 1
ATOM 5123 C CA . GLU A 1 687 ? 15.897 14.388 12.137 1.00 98.19 687 GLU A CA 1
ATOM 5124 C C . GLU A 1 687 ? 17.186 13.672 12.564 1.00 98.19 687 GLU A C 1
ATOM 5126 O O . GLU A 1 687 ? 17.901 14.086 13.487 1.00 98.19 687 GLU A O 1
ATOM 5131 N N . LYS A 1 688 ? 17.490 12.599 11.841 1.00 97.69 688 LYS A N 1
ATOM 5132 C CA . LYS A 1 688 ? 18.816 11.995 11.796 1.00 97.69 688 LYS A CA 1
ATOM 5133 C C . LYS A 1 688 ? 19.213 11.829 10.335 1.00 97.69 688 LYS A C 1
ATOM 5135 O O . LYS A 1 688 ? 18.606 11.035 9.631 1.00 97.69 688 LYS A O 1
ATOM 5140 N N . VAL A 1 689 ? 20.219 12.577 9.905 1.00 96.38 689 VAL A N 1
ATOM 5141 C CA . VAL A 1 689 ? 20.738 12.510 8.535 1.00 96.38 689 VAL A CA 1
ATOM 5142 C C . VAL A 1 689 ? 21.791 11.412 8.448 1.00 96.38 689 VAL A C 1
ATOM 5144 O O . VAL A 1 689 ? 22.737 11.401 9.244 1.00 96.38 689 VAL A O 1
ATOM 5147 N N . THR A 1 690 ? 21.655 10.528 7.465 1.00 97.25 690 THR A N 1
ATOM 5148 C CA . THR A 1 690 ? 22.661 9.516 7.115 1.00 97.25 690 THR A CA 1
ATOM 5149 C C . THR A 1 690 ? 23.593 10.050 6.024 1.00 97.25 690 THR A C 1
ATOM 5151 O O . THR A 1 690 ? 24.811 9.862 6.086 1.00 97.25 690 THR A O 1
ATOM 5154 N N . TYR A 1 691 ? 23.050 10.801 5.061 1.00 97.44 691 TYR A N 1
ATOM 5155 C CA . TYR A 1 691 ? 23.761 11.356 3.912 1.00 97.44 691 TYR A CA 1
ATOM 5156 C C . TYR A 1 691 ? 23.793 12.888 3.941 1.00 97.44 691 TYR A C 1
ATOM 5158 O O . TYR A 1 691 ? 22.854 13.573 3.546 1.00 97.44 691 TYR A O 1
ATOM 5166 N N . GLY A 1 692 ? 24.929 13.444 4.369 1.00 93.38 692 GLY A N 1
ATOM 5167 C CA . GLY A 1 692 ? 25.141 14.890 4.401 1.00 93.38 692 GLY A CA 1
ATOM 5168 C C . GLY A 1 692 ? 25.211 15.559 3.019 1.00 93.38 692 GLY A C 1
ATOM 5169 O O . GLY A 1 692 ? 25.193 14.930 1.961 1.00 93.38 692 GLY A O 1
ATOM 5170 N N . SER A 1 693 ? 25.371 16.885 3.021 1.00 88.69 693 SER A N 1
ATOM 5171 C CA . SER A 1 693 ? 25.348 17.716 1.807 1.00 88.69 693 SER A CA 1
ATOM 5172 C C . SER A 1 693 ? 26.526 17.511 0.833 1.00 88.69 693 SER A C 1
ATOM 5174 O O . SER A 1 693 ? 26.509 18.043 -0.280 1.00 88.69 693 SER A O 1
ATOM 5176 N N . SER A 1 694 ? 27.551 16.754 1.215 1.00 87.25 694 SER A N 1
ATOM 5177 C CA . SER A 1 694 ? 28.663 16.359 0.343 1.00 87.25 694 SER A CA 1
ATOM 5178 C C . SER A 1 694 ? 28.618 14.884 -0.062 1.00 87.25 694 SER A C 1
ATOM 5180 O O . SER A 1 694 ? 29.473 14.450 -0.834 1.00 87.25 694 SER A O 1
ATOM 5182 N N . SER A 1 695 ? 27.644 14.113 0.433 1.00 95.19 695 SER A N 1
ATOM 5183 C CA . SER A 1 695 ? 27.530 12.691 0.125 1.00 95.19 695 SER A CA 1
ATOM 5184 C C . SER A 1 695 ? 27.190 12.482 -1.348 1.00 95.19 695 SER A C 1
ATOM 5186 O O . SER A 1 695 ? 26.191 13.002 -1.858 1.00 95.19 695 SER A O 1
ATOM 5188 N N . ALA A 1 696 ? 28.024 11.693 -2.027 1.00 95.19 696 ALA A N 1
ATOM 5189 C CA . ALA A 1 696 ? 27.733 11.214 -3.369 1.00 95.19 696 ALA A CA 1
ATOM 5190 C C . ALA A 1 696 ? 26.496 10.305 -3.356 1.00 95.19 696 ALA A C 1
ATOM 5192 O O . ALA A 1 696 ? 26.186 9.688 -2.337 1.00 95.19 696 ALA A O 1
ATOM 5193 N N . GLU A 1 697 ? 25.807 10.235 -4.494 1.00 96.19 697 GLU A N 1
ATOM 5194 C CA . GLU A 1 697 ? 24.747 9.251 -4.713 1.00 96.19 697 GLU A CA 1
ATOM 5195 C C . GLU A 1 697 ? 25.314 7.841 -4.511 1.00 96.19 697 GLU A C 1
ATOM 5197 O O . GLU A 1 697 ? 26.334 7.516 -5.132 1.00 96.19 697 GLU A O 1
ATOM 5202 N N . PRO A 1 698 ? 24.706 7.017 -3.637 1.00 95.19 698 PRO A N 1
ATOM 5203 C CA . PRO A 1 698 ? 25.098 5.628 -3.489 1.00 95.19 698 PRO A CA 1
ATOM 5204 C C . PRO A 1 698 ? 25.037 4.897 -4.829 1.00 95.19 698 PRO A C 1
ATOM 5206 O O . PRO A 1 698 ? 24.161 5.144 -5.660 1.00 95.19 698 PRO A O 1
ATOM 5209 N N . GLY A 1 699 ? 25.983 3.984 -5.039 1.00 89.62 699 GLY A N 1
ATOM 5210 C CA . GLY A 1 699 ? 25.900 3.064 -6.165 1.00 89.62 699 GLY A CA 1
ATOM 5211 C C . GLY A 1 699 ? 24.699 2.141 -5.987 1.00 89.62 699 GLY A C 1
ATOM 5212 O O . GLY A 1 699 ? 24.427 1.692 -4.878 1.00 89.62 699 GLY A O 1
ATOM 5213 N N . VAL A 1 700 ? 24.000 1.839 -7.081 1.00 85.06 700 VAL A N 1
ATOM 5214 C CA . VAL A 1 700 ? 22.862 0.920 -7.025 1.00 85.06 700 VAL A CA 1
ATOM 5215 C C . VAL A 1 700 ? 23.311 -0.467 -6.567 1.00 85.06 700 VAL A C 1
ATOM 5217 O O . VAL A 1 700 ? 24.231 -1.054 -7.141 1.00 85.06 700 VAL A O 1
ATOM 5220 N N . GLN A 1 701 ? 22.654 -0.995 -5.537 1.00 85.31 701 GLN A N 1
ATOM 5221 C CA . GLN A 1 701 ? 22.898 -2.353 -5.053 1.00 85.31 701 GLN A CA 1
ATOM 5222 C C . GLN A 1 701 ? 22.118 -3.337 -5.926 1.00 85.31 701 GLN A C 1
ATOM 5224 O O . GLN A 1 701 ? 20.939 -3.585 -5.684 1.00 85.31 701 GLN A O 1
ATOM 5229 N N . ARG A 1 702 ? 22.760 -3.836 -6.987 1.00 81.75 702 ARG A N 1
ATOM 5230 C CA . ARG A 1 702 ? 22.137 -4.772 -7.932 1.00 81.75 702 ARG A CA 1
ATOM 5231 C C . ARG A 1 702 ? 21.897 -6.129 -7.289 1.00 81.75 702 ARG A C 1
ATOM 5233 O O . ARG A 1 702 ? 22.757 -6.628 -6.569 1.00 81.75 702 ARG A O 1
ATOM 5240 N N . VAL A 1 703 ? 20.760 -6.733 -7.616 1.00 81.81 703 VAL A N 1
ATOM 5241 C CA . VAL A 1 703 ? 20.476 -8.132 -7.264 1.00 81.81 703 VAL A CA 1
ATOM 5242 C C . VAL A 1 703 ? 20.967 -9.101 -8.341 1.00 81.81 703 VAL A C 1
ATOM 5244 O O . VAL A 1 703 ? 21.504 -10.153 -7.997 1.00 81.81 703 VAL A O 1
ATOM 5247 N N . TYR A 1 704 ? 20.844 -8.729 -9.618 1.00 82.88 704 TYR A N 1
ATOM 5248 C CA . TYR A 1 704 ? 21.373 -9.490 -10.750 1.00 82.88 704 TYR A CA 1
ATOM 5249 C C . TYR A 1 704 ? 22.528 -8.735 -11.407 1.00 82.88 704 TYR A C 1
ATOM 5251 O O . TYR A 1 704 ? 22.451 -7.523 -11.653 1.00 82.88 704 TYR A O 1
ATOM 5259 N N . ASP A 1 705 ? 23.615 -9.458 -11.672 1.00 78.19 705 ASP A N 1
ATOM 5260 C CA . ASP A 1 705 ? 24.740 -8.918 -12.423 1.00 78.19 705 ASP A CA 1
ATOM 5261 C C . ASP A 1 705 ? 24.342 -8.733 -13.885 1.00 78.19 705 ASP A C 1
ATOM 5263 O O . ASP A 1 705 ? 23.650 -9.558 -14.474 1.00 78.19 705 ASP A O 1
ATOM 5267 N N . ARG A 1 706 ? 24.801 -7.633 -14.481 1.00 77.00 706 ARG A N 1
ATOM 5268 C CA . ARG A 1 706 ? 24.570 -7.355 -15.898 1.00 77.00 706 ARG A CA 1
ATOM 5269 C C . ARG A 1 706 ? 25.636 -8.043 -16.742 1.00 77.00 706 ARG A C 1
ATOM 5271 O O . ARG A 1 706 ? 26.816 -7.728 -16.562 1.00 77.00 706 ARG A O 1
ATOM 5278 N N . ASP A 1 707 ? 25.234 -8.836 -17.733 1.00 77.94 707 ASP A N 1
ATOM 5279 C CA . ASP A 1 707 ? 26.147 -9.290 -18.783 1.00 77.94 707 ASP A CA 1
ATOM 5280 C C . ASP A 1 707 ? 26.234 -8.272 -19.940 1.00 77.94 707 ASP A C 1
ATOM 5282 O O . ASP A 1 707 ? 25.236 -7.861 -20.530 1.00 77.94 707 ASP A O 1
ATOM 5286 N N . CYS A 1 708 ? 27.457 -7.837 -20.254 1.00 78.19 708 CYS A N 1
ATOM 5287 C CA . CYS A 1 708 ? 27.763 -6.959 -21.390 1.00 78.19 708 CYS A CA 1
ATOM 5288 C C . CYS A 1 708 ? 28.462 -7.690 -22.543 1.00 78.19 708 CYS A C 1
ATOM 5290 O O . CYS A 1 708 ? 29.012 -7.035 -23.436 1.00 78.19 708 CYS A O 1
ATOM 5292 N N . SER A 1 709 ? 28.507 -9.020 -22.515 1.00 81.19 709 SER A N 1
ATOM 5293 C CA . SER A 1 709 ? 29.070 -9.809 -23.598 1.00 81.19 709 SER A CA 1
ATOM 5294 C C . SER A 1 709 ? 28.308 -9.540 -24.901 1.00 81.19 709 SER A C 1
ATOM 5296 O O . SER A 1 709 ? 27.083 -9.435 -24.937 1.00 81.19 709 SER A O 1
ATOM 5298 N N . VAL A 1 710 ? 29.049 -9.352 -25.995 1.00 83.31 710 VAL A N 1
ATOM 5299 C CA . VAL A 1 710 ? 28.454 -9.222 -27.328 1.00 83.31 710 VAL A CA 1
ATOM 5300 C C . VAL A 1 710 ? 28.365 -10.613 -27.933 1.00 83.31 710 VAL A C 1
ATOM 5302 O O . VAL A 1 710 ? 29.373 -11.319 -28.043 1.00 83.31 710 VAL A O 1
ATOM 5305 N N . PHE A 1 711 ? 27.169 -11.004 -28.359 1.00 89.12 711 PHE A N 1
ATOM 5306 C CA . PHE A 1 711 ? 26.956 -12.255 -29.064 1.00 89.12 711 PHE A CA 1
ATOM 5307 C C . PHE A 1 711 ? 27.585 -12.187 -30.455 1.00 89.12 711 PHE A C 1
ATOM 5309 O O . PHE A 1 711 ? 27.103 -11.502 -31.354 1.00 89.12 711 PHE A O 1
ATOM 5316 N N . THR A 1 712 ? 28.672 -12.929 -30.645 1.00 87.38 712 THR A N 1
ATOM 5317 C CA . THR A 1 712 ? 29.388 -12.970 -31.928 1.00 87.38 712 THR A CA 1
ATOM 5318 C C . THR A 1 712 ? 29.087 -14.222 -32.746 1.00 87.38 712 THR A C 1
ATOM 5320 O O . THR A 1 712 ? 29.468 -14.281 -33.913 1.00 87.38 712 THR A O 1
ATOM 5323 N N . GLY A 1 713 ? 28.472 -15.250 -32.156 1.00 89.38 713 GLY A N 1
ATOM 5324 C CA . GLY A 1 713 ? 28.401 -16.591 -32.745 1.00 89.38 713 GLY A CA 1
ATOM 5325 C C . GLY A 1 713 ? 29.745 -17.337 -32.766 1.00 89.38 713 GLY A C 1
ATOM 5326 O O . GLY A 1 713 ? 29.797 -18.458 -33.236 1.00 89.38 713 GLY A O 1
ATOM 5327 N N . ASN A 1 714 ? 30.858 -16.738 -32.319 1.00 89.12 714 ASN A N 1
ATOM 5328 C CA . ASN A 1 714 ? 32.191 -17.347 -32.468 1.00 89.12 714 ASN A CA 1
ATOM 5329 C C . ASN A 1 714 ? 32.471 -18.484 -31.476 1.00 89.12 714 ASN A C 1
ATOM 5331 O O . ASN A 1 714 ? 33.467 -19.184 -31.645 1.00 89.12 714 ASN A O 1
ATOM 5335 N N . SER A 1 715 ? 31.645 -18.633 -30.437 1.00 87.50 715 SER A N 1
ATOM 5336 C CA . SER A 1 715 ? 31.726 -19.784 -29.532 1.00 87.50 715 SER A CA 1
ATOM 5337 C C . SER A 1 715 ? 31.205 -21.058 -30.198 1.00 87.50 715 SER A C 1
ATOM 5339 O O . SER A 1 715 ? 31.597 -22.146 -29.793 1.00 87.50 715 SER A O 1
ATOM 5341 N N . ASP A 1 716 ? 30.388 -20.919 -31.246 1.00 91.06 716 ASP A N 1
ATOM 5342 C CA . ASP A 1 716 ? 29.901 -22.027 -32.056 1.00 91.06 716 ASP A CA 1
ATOM 5343 C C . ASP A 1 716 ? 31.020 -22.537 -32.998 1.00 91.06 716 ASP A C 1
ATOM 5345 O O . ASP A 1 716 ? 31.453 -21.811 -33.905 1.00 91.06 716 ASP A O 1
ATOM 5349 N N . PRO A 1 717 ? 31.515 -23.778 -32.814 1.00 89.62 717 PRO A N 1
ATOM 5350 C CA . PRO A 1 717 ? 32.583 -24.353 -33.635 1.00 89.62 717 PRO A CA 1
ATOM 5351 C C . PRO A 1 717 ? 32.145 -24.712 -35.067 1.00 89.62 717 PRO A C 1
ATOM 5353 O O . PRO A 1 717 ? 33.002 -24.991 -35.920 1.00 89.62 717 PRO A O 1
ATOM 5356 N N . ASP A 1 718 ? 30.839 -24.732 -35.337 1.00 92.31 718 ASP A N 1
ATOM 5357 C CA . ASP A 1 718 ? 30.247 -25.046 -36.636 1.00 92.31 718 ASP A CA 1
ATOM 5358 C C . ASP A 1 718 ? 29.916 -23.794 -37.459 1.00 92.31 718 ASP A C 1
ATOM 5360 O O . ASP A 1 718 ? 29.621 -23.917 -38.656 1.00 92.31 718 ASP A O 1
ATOM 5364 N N . LYS A 1 719 ? 30.061 -22.596 -36.872 1.00 93.88 719 LYS A N 1
ATOM 5365 C CA . LYS A 1 719 ? 29.826 -21.310 -37.536 1.00 93.88 719 LYS A CA 1
ATOM 5366 C C . LYS A 1 719 ? 30.589 -21.170 -38.859 1.00 93.88 719 LYS A C 1
ATOM 5368 O O . LYS A 1 719 ? 31.820 -21.251 -38.921 1.00 93.88 719 LYS A O 1
ATOM 5373 N N . ASP A 1 720 ? 29.860 -20.808 -39.912 1.00 93.25 720 ASP A N 1
ATOM 5374 C CA . ASP A 1 720 ? 30.420 -20.293 -41.158 1.00 93.25 720 ASP A CA 1
ATOM 5375 C C . ASP A 1 720 ? 30.870 -18.840 -40.960 1.00 93.25 720 ASP A C 1
ATOM 5377 O O . ASP A 1 720 ? 30.096 -17.887 -41.057 1.00 93.25 720 ASP A O 1
ATOM 5381 N N . ALA A 1 721 ? 32.164 -18.669 -40.691 1.00 89.00 721 ALA A N 1
ATOM 5382 C CA . ALA A 1 721 ? 32.783 -17.364 -40.474 1.00 89.00 721 ALA A CA 1
ATOM 5383 C C . ALA A 1 721 ? 32.732 -16.425 -41.698 1.00 89.00 721 ALA A C 1
ATOM 5385 O O . ALA A 1 721 ? 33.040 -15.240 -41.559 1.00 89.00 721 ALA A O 1
ATOM 5386 N N . THR A 1 722 ? 32.369 -16.919 -42.888 1.00 89.75 722 THR A N 1
ATOM 5387 C CA . THR A 1 722 ? 32.210 -16.089 -44.095 1.00 89.75 722 THR A CA 1
ATOM 5388 C C . THR A 1 722 ? 30.839 -15.427 -44.186 1.00 89.75 722 THR A C 1
ATOM 5390 O O . THR A 1 722 ? 30.649 -14.504 -44.980 1.00 89.75 722 THR A O 1
ATOM 5393 N N . ARG A 1 723 ? 29.885 -15.875 -43.366 1.00 88.69 723 ARG A N 1
ATOM 5394 C CA . ARG A 1 723 ? 28.515 -15.376 -43.323 1.00 88.69 723 ARG A CA 1
ATOM 5395 C C . ARG A 1 723 ? 28.267 -14.630 -42.017 1.00 88.69 723 ARG A C 1
ATOM 5397 O O . ARG A 1 723 ? 28.887 -14.866 -40.981 1.00 88.69 723 ARG A O 1
ATOM 5404 N N . ARG A 1 724 ? 27.337 -13.684 -42.076 1.00 90.44 724 ARG A N 1
ATOM 5405 C CA . ARG A 1 724 ? 26.987 -12.839 -40.936 1.00 90.44 724 ARG A CA 1
ATOM 5406 C C . ARG A 1 724 ? 25.997 -13.551 -40.011 1.00 90.44 724 ARG A C 1
ATOM 5408 O O . ARG A 1 724 ? 24.979 -14.057 -40.474 1.00 90.44 724 ARG A O 1
ATOM 5415 N N . THR A 1 725 ? 26.268 -13.511 -38.709 1.00 92.12 725 THR A N 1
ATOM 5416 C CA . THR A 1 725 ? 25.311 -13.883 -37.658 1.00 92.12 725 THR A CA 1
ATOM 5417 C C . THR A 1 725 ? 24.233 -12.811 -37.534 1.00 92.12 725 THR A C 1
ATOM 5419 O O . THR A 1 725 ? 24.548 -11.624 -37.453 1.00 92.12 725 THR A O 1
ATOM 5422 N N . SER A 1 726 ? 22.972 -13.232 -37.507 1.00 93.38 726 SER A N 1
ATOM 5423 C CA . SER A 1 726 ? 21.826 -12.340 -37.331 1.00 93.38 726 SER A CA 1
ATOM 5424 C C . SER A 1 726 ? 21.365 -12.385 -35.879 1.00 93.38 726 SER A C 1
ATOM 5426 O O . SER A 1 726 ? 21.142 -13.474 -35.357 1.00 93.38 726 SER A O 1
ATOM 5428 N N . VAL A 1 727 ? 21.239 -11.236 -35.212 1.00 92.56 727 VAL A N 1
ATOM 5429 C CA . VAL A 1 727 ? 20.727 -11.145 -33.834 1.00 92.56 727 VAL A CA 1
ATOM 5430 C C . VAL A 1 727 ? 19.491 -10.257 -33.830 1.00 92.56 727 VAL A C 1
ATOM 5432 O O . VAL A 1 727 ? 19.539 -9.098 -34.249 1.00 92.56 727 VAL A O 1
ATOM 5435 N N . VAL A 1 728 ? 18.379 -10.823 -33.373 1.00 92.12 728 VAL A N 1
ATOM 5436 C CA . VAL A 1 728 ? 17.076 -10.171 -33.294 1.00 92.12 728 VAL A CA 1
ATOM 5437 C C . VAL A 1 728 ? 16.794 -9.789 -31.850 1.00 92.12 728 VAL A C 1
ATOM 5439 O O . VAL A 1 728 ? 16.662 -10.648 -30.980 1.00 92.12 728 VAL A O 1
ATOM 5442 N N . TYR A 1 729 ? 16.656 -8.489 -31.621 1.00 88.38 729 TYR A N 1
ATOM 5443 C CA . TYR A 1 729 ? 16.348 -7.904 -30.318 1.00 88.38 729 TYR A CA 1
ATOM 5444 C C . TYR A 1 729 ? 14.848 -7.670 -30.118 1.00 88.38 729 TYR A C 1
ATOM 5446 O O . TYR A 1 729 ? 14.091 -7.541 -31.086 1.00 88.38 729 TYR A O 1
ATOM 5454 N N . THR A 1 730 ? 14.439 -7.523 -28.856 1.00 84.56 730 THR A N 1
ATOM 5455 C CA . THR A 1 730 ? 13.056 -7.227 -28.435 1.00 84.56 730 THR A CA 1
ATOM 5456 C C . THR A 1 730 ? 12.593 -5.813 -28.785 1.00 84.56 730 THR A C 1
ATOM 5458 O O . THR A 1 730 ? 11.388 -5.557 -28.856 1.00 84.56 730 THR A O 1
ATOM 5461 N N . THR A 1 731 ? 13.522 -4.891 -29.056 1.00 76.88 731 THR A N 1
ATOM 5462 C CA . THR A 1 731 ? 13.222 -3.558 -29.595 1.00 76.88 731 THR A CA 1
ATOM 5463 C C . THR A 1 731 ? 13.895 -3.369 -30.949 1.00 76.88 731 THR A C 1
ATOM 5465 O O . THR A 1 731 ? 14.968 -3.897 -31.234 1.00 76.88 731 THR A O 1
ATOM 5468 N N . ILE A 1 732 ? 13.250 -2.604 -31.830 1.00 71.56 732 ILE A N 1
ATOM 5469 C CA . ILE A 1 732 ? 13.811 -2.304 -33.156 1.00 71.56 732 ILE A CA 1
ATOM 5470 C C . ILE A 1 732 ? 15.022 -1.365 -33.080 1.00 71.56 732 ILE A C 1
ATOM 5472 O O . ILE A 1 732 ? 15.876 -1.370 -33.958 1.00 71.56 732 ILE A O 1
ATOM 5476 N N . ASP A 1 733 ? 15.075 -0.554 -32.029 1.00 74.19 733 ASP A N 1
ATOM 5477 C CA . ASP A 1 733 ? 16.083 0.467 -31.800 1.00 74.19 733 ASP A CA 1
ATOM 5478 C C . ASP A 1 733 ? 16.754 0.180 -30.458 1.00 74.19 733 ASP A C 1
ATOM 5480 O O . ASP A 1 733 ? 16.286 0.598 -29.396 1.00 74.19 733 ASP A O 1
ATOM 5484 N N . SER A 1 734 ? 17.864 -0.550 -30.532 1.00 70.88 734 SER A N 1
ATOM 5485 C CA . SER A 1 734 ? 18.664 -0.965 -29.381 1.00 70.88 734 SER A CA 1
ATOM 5486 C C . SER A 1 734 ? 19.322 0.212 -28.647 1.00 70.88 734 SER A C 1
ATOM 5488 O O . SER A 1 734 ? 19.854 0.028 -27.553 1.00 70.88 734 SER A O 1
ATOM 5490 N N . SER A 1 735 ? 19.238 1.445 -29.174 1.00 73.19 735 SER A N 1
ATOM 5491 C CA . SER A 1 735 ? 19.643 2.648 -28.435 1.00 73.19 735 SER A CA 1
ATOM 5492 C C . SER A 1 735 ? 18.706 2.986 -27.267 1.00 73.19 735 SER A C 1
ATOM 5494 O O . SER A 1 735 ? 19.088 3.769 -26.390 1.00 73.19 735 SER A O 1
ATOM 5496 N N . GLN A 1 736 ? 17.511 2.379 -27.236 1.00 74.69 736 GLN A N 1
ATOM 5497 C CA . GLN A 1 736 ? 16.502 2.529 -26.180 1.00 74.69 736 GLN A CA 1
ATOM 5498 C C . GLN A 1 736 ? 16.812 1.695 -24.935 1.00 74.69 736 GLN A C 1
ATOM 5500 O O . GLN A 1 736 ? 16.201 1.914 -23.896 1.00 74.69 736 GLN A O 1
ATOM 5505 N N . TYR A 1 737 ? 17.784 0.785 -25.004 1.00 79.69 737 TYR A N 1
ATOM 5506 C CA . TYR A 1 737 ? 18.177 -0.046 -23.875 1.00 79.69 737 TYR A CA 1
ATOM 5507 C C . TYR A 1 737 ? 18.894 0.781 -22.816 1.00 79.69 737 TYR A C 1
ATOM 5509 O O . TYR A 1 737 ? 20.082 1.090 -22.914 1.00 79.69 737 TYR A O 1
ATOM 5517 N N . ALA A 1 738 ? 18.142 1.190 -21.800 1.00 77.12 738 ALA A N 1
ATOM 5518 C CA . ALA A 1 738 ? 18.617 2.132 -20.801 1.00 77.12 738 ALA A CA 1
ATOM 5519 C C . ALA A 1 738 ? 19.591 1.513 -19.791 1.00 77.12 738 ALA A C 1
ATOM 5521 O O . ALA A 1 738 ? 20.487 2.219 -19.322 1.00 77.12 738 ALA A O 1
ATOM 5522 N N . MET A 1 739 ? 19.492 0.201 -19.546 1.00 76.06 739 MET A N 1
ATOM 5523 C CA . MET A 1 739 ? 20.522 -0.580 -18.840 1.00 76.06 739 MET A CA 1
ATOM 5524 C C . MET A 1 739 ? 21.524 -1.256 -19.770 1.00 76.06 739 MET A C 1
ATOM 5526 O O . MET A 1 739 ? 22.524 -1.801 -19.287 1.00 76.06 739 MET A O 1
ATOM 5530 N N . GLY A 1 740 ? 21.268 -1.202 -21.077 1.00 67.94 740 GLY A N 1
ATOM 5531 C CA . GLY A 1 740 ? 22.053 -1.884 -22.087 1.00 67.94 740 GLY A CA 1
ATOM 5532 C C . GLY A 1 740 ? 23.487 -1.413 -22.181 1.00 67.94 740 GLY A C 1
ATOM 5533 O O . GLY A 1 740 ? 23.842 -0.283 -21.827 1.00 67.94 740 GLY A O 1
ATOM 5534 N N . CYS A 1 741 ? 24.330 -2.322 -22.650 1.00 72.25 741 CYS A N 1
ATOM 5535 C CA . CYS A 1 741 ? 25.718 -2.036 -22.963 1.00 72.25 741 CYS A CA 1
ATOM 5536 C C . CYS A 1 741 ? 25.778 -1.393 -24.365 1.00 72.25 741 CYS A C 1
ATOM 5538 O O . CYS A 1 741 ? 24.755 -0.967 -24.907 1.00 72.25 741 CYS A O 1
ATOM 5540 N N . ALA A 1 742 ? 26.966 -1.229 -24.953 1.00 67.69 742 ALA A N 1
ATOM 5541 C CA . ALA A 1 742 ? 27.035 -0.783 -26.344 1.00 67.69 742 ALA A CA 1
ATOM 5542 C C . ALA A 1 742 ? 26.383 -1.855 -27.233 1.00 67.69 742 ALA A C 1
ATOM 5544 O O . ALA A 1 742 ? 26.898 -2.967 -27.319 1.00 67.69 742 ALA A O 1
ATOM 5545 N N . SER A 1 743 ? 25.239 -1.532 -27.835 1.00 65.06 743 SER A N 1
ATOM 5546 C CA . SER A 1 743 ? 24.428 -2.483 -28.585 1.00 65.06 743 SER A CA 1
ATOM 5547 C C . SER A 1 743 ? 24.729 -2.429 -30.082 1.00 65.06 743 SER A C 1
ATOM 5549 O O . SER A 1 743 ? 24.829 -1.353 -30.679 1.00 65.06 743 SER A O 1
ATOM 5551 N N . ASP A 1 744 ? 24.840 -3.605 -30.700 1.00 69.88 744 ASP A N 1
ATOM 5552 C CA . ASP A 1 744 ? 24.822 -3.719 -32.155 1.00 69.88 744 ASP A CA 1
ATOM 5553 C C . ASP A 1 744 ? 23.420 -3.373 -32.697 1.00 69.88 744 ASP A C 1
ATOM 5555 O O . ASP A 1 744 ? 22.415 -3.499 -31.980 1.00 69.88 744 ASP A O 1
ATOM 5559 N N . PRO A 1 745 ? 23.309 -2.926 -33.960 1.00 72.88 745 PRO A N 1
ATOM 5560 C CA . PRO A 1 745 ? 22.013 -2.720 -34.592 1.00 72.88 745 PRO A CA 1
ATOM 5561 C C . PRO A 1 745 ? 21.191 -4.012 -34.613 1.00 72.88 745 PRO A C 1
ATOM 5563 O O . PRO A 1 745 ? 21.726 -5.094 -34.853 1.00 72.88 745 PRO A O 1
ATOM 5566 N N . ASN A 1 746 ? 19.876 -3.888 -34.419 1.00 81.00 746 ASN A N 1
ATOM 5567 C CA . ASN A 1 746 ? 18.965 -5.016 -34.578 1.00 81.00 746 ASN A CA 1
ATOM 5568 C C . ASN A 1 746 ? 18.974 -5.525 -36.018 1.00 81.00 746 ASN A C 1
ATOM 5570 O O . ASN A 1 746 ? 18.741 -4.757 -36.953 1.00 81.00 746 ASN A O 1
ATOM 5574 N N . ASP A 1 747 ? 19.221 -6.823 -36.186 1.00 88.38 747 ASP A N 1
ATOM 5575 C CA . ASP A 1 747 ? 19.290 -7.470 -37.487 1.00 88.38 747 ASP A CA 1
ATOM 5576 C C . ASP A 1 747 ? 18.066 -8.343 -37.754 1.00 88.38 747 ASP A C 1
ATOM 5578 O O . ASP A 1 747 ? 18.127 -9.540 -38.021 1.00 88.38 747 ASP A O 1
ATOM 5582 N N . GLY A 1 748 ? 16.905 -7.715 -37.689 1.00 89.75 748 GLY A N 1
ATOM 5583 C CA . GLY A 1 748 ? 15.645 -8.384 -37.921 1.00 89.75 748 GLY A CA 1
ATOM 5584 C C . GLY A 1 748 ? 14.511 -7.615 -37.285 1.00 89.75 748 GLY A C 1
ATOM 5585 O O . GLY A 1 748 ? 14.544 -6.390 -37.156 1.00 89.75 748 GLY A O 1
ATOM 5586 N N . LYS A 1 749 ? 13.465 -8.347 -36.923 1.00 89.25 749 LYS A N 1
ATOM 5587 C CA . LYS A 1 749 ? 12.264 -7.777 -36.337 1.00 89.25 749 LYS A CA 1
ATOM 5588 C C . LYS A 1 749 ? 11.695 -8.704 -35.280 1.00 89.25 749 LYS A C 1
ATOM 5590 O O . LYS A 1 749 ? 11.384 -9.855 -35.577 1.00 89.25 749 LYS A O 1
ATOM 5595 N N . PHE A 1 750 ? 11.467 -8.155 -34.095 1.00 90.31 750 PHE A N 1
ATOM 5596 C CA . PHE A 1 750 ? 10.591 -8.751 -33.101 1.00 90.31 750 PHE A CA 1
ATOM 5597 C C . PHE A 1 750 ? 9.191 -8.137 -33.191 1.00 90.31 750 PHE A C 1
ATOM 5599 O O . PHE A 1 750 ? 9.034 -6.932 -33.420 1.00 90.31 750 PHE A O 1
ATOM 5606 N N . VAL A 1 751 ? 8.160 -8.965 -33.045 1.00 89.56 751 VAL A N 1
ATOM 5607 C CA . VAL A 1 751 ? 6.769 -8.518 -32.927 1.00 89.56 751 VAL A CA 1
ATOM 5608 C C . VAL A 1 751 ? 6.107 -9.274 -31.794 1.00 89.56 751 VAL A C 1
ATOM 5610 O O . VAL A 1 751 ? 6.070 -10.498 -31.828 1.00 89.56 751 VAL A O 1
ATOM 5613 N N . LEU A 1 752 ? 5.508 -8.540 -30.863 1.00 87.38 752 LEU A N 1
ATOM 5614 C CA . LEU A 1 752 ? 4.624 -9.091 -29.847 1.00 87.38 752 LEU A CA 1
ATOM 5615 C C . LEU A 1 752 ? 3.171 -8.782 -30.219 1.00 87.38 752 LEU A C 1
ATOM 5617 O O . LEU A 1 752 ? 2.853 -7.656 -30.614 1.00 87.38 752 LEU A O 1
ATOM 5621 N N . ARG A 1 753 ? 2.291 -9.782 -30.151 1.00 85.75 753 ARG A N 1
ATOM 5622 C CA . ARG A 1 753 ? 0.863 -9.635 -30.466 1.00 85.75 753 ARG A CA 1
ATOM 5623 C C . ARG A 1 753 ? 0.007 -10.239 -29.371 1.00 85.75 753 ARG A C 1
ATOM 5625 O O . ARG A 1 753 ? 0.179 -11.405 -29.036 1.00 85.75 753 ARG A O 1
ATOM 5632 N N . ALA A 1 754 ? -0.965 -9.464 -28.912 1.00 83.50 754 ALA A N 1
ATOM 5633 C CA . ALA A 1 754 ? -2.017 -9.935 -28.030 1.00 83.50 754 ALA A CA 1
ATOM 5634 C C . ALA A 1 754 ? -3.177 -10.579 -28.814 1.00 83.50 754 ALA A C 1
ATOM 5636 O O . ALA A 1 754 ? -3.441 -10.246 -29.975 1.00 83.50 754 ALA A O 1
ATOM 5637 N N . GLY A 1 755 ? -3.876 -11.499 -28.157 1.00 77.06 755 GLY A N 1
ATOM 5638 C CA . GLY A 1 755 ? -5.119 -12.125 -28.590 1.00 77.06 755 GLY A CA 1
ATOM 5639 C C . GLY A 1 755 ? -4.974 -13.371 -29.445 1.00 77.06 755 GLY A C 1
ATOM 5640 O O . GLY A 1 755 ? -3.908 -13.681 -29.972 1.00 77.06 755 GLY A O 1
ATOM 5641 N N . PHE A 1 756 ? -6.080 -14.105 -29.573 1.00 77.56 756 PHE A N 1
ATOM 5642 C CA . PHE A 1 756 ? -6.183 -15.296 -30.414 1.00 77.56 756 PHE A CA 1
ATOM 5643 C C . PHE A 1 756 ? -7.416 -15.186 -31.340 1.00 77.56 756 PHE A C 1
ATOM 5645 O O . PHE A 1 756 ? -8.531 -15.028 -30.834 1.00 77.56 756 PHE A O 1
ATOM 5652 N N . PRO A 1 757 ? -7.249 -15.205 -32.681 1.00 80.38 757 PRO A N 1
ATOM 5653 C CA . PRO A 1 757 ? -5.970 -15.181 -33.398 1.00 80.38 757 PRO A CA 1
ATOM 5654 C C . PRO A 1 757 ? -5.153 -13.915 -33.077 1.00 80.38 757 PRO A C 1
ATOM 5656 O O . PRO A 1 757 ? -5.706 -12.893 -32.667 1.00 80.38 757 PRO A O 1
ATOM 5659 N N . ALA A 1 758 ? -3.832 -13.994 -33.252 1.00 73.38 758 ALA A N 1
ATOM 5660 C CA . ALA A 1 758 ? -2.897 -12.917 -32.923 1.00 73.38 758 ALA A CA 1
ATOM 5661 C C . ALA A 1 758 ? -3.287 -11.578 -33.576 1.00 73.38 758 ALA A C 1
ATOM 5663 O O . ALA A 1 758 ? -3.460 -11.495 -34.792 1.00 73.38 758 ALA A O 1
ATOM 5664 N N . GLY A 1 759 ? -3.371 -10.514 -32.775 1.00 66.25 759 GLY A N 1
ATOM 5665 C CA . GLY A 1 759 ? -3.851 -9.193 -33.197 1.00 66.25 759 GLY A CA 1
ATOM 5666 C C . GLY A 1 759 ? -5.353 -8.967 -32.994 1.00 66.25 759 GLY A C 1
ATOM 5667 O O . GLY A 1 759 ? -5.874 -7.949 -33.447 1.00 66.25 759 GLY A O 1
ATOM 5668 N N . SER A 1 760 ? -6.052 -9.894 -32.335 1.00 71.25 760 SER A N 1
ATOM 5669 C CA . SER A 1 760 ? -7.437 -9.706 -31.898 1.00 71.25 760 SER A CA 1
ATOM 5670 C C . SER A 1 760 ? -7.538 -8.623 -30.818 1.00 71.25 760 SER A C 1
ATOM 5672 O O . SER A 1 760 ? -6.739 -8.583 -29.889 1.00 71.25 760 SER A O 1
ATOM 5674 N N . THR A 1 761 ? -8.569 -7.777 -30.893 1.00 67.31 761 THR A N 1
ATOM 5675 C CA . THR A 1 761 ? -8.841 -6.707 -29.913 1.00 67.31 761 THR A CA 1
ATOM 5676 C C . THR A 1 761 ? -9.437 -7.215 -28.595 1.00 67.31 761 THR A C 1
ATOM 5678 O O . THR A 1 761 ? -9.737 -6.422 -27.710 1.00 67.31 761 THR A O 1
ATOM 5681 N N . ASN A 1 762 ? -9.652 -8.527 -28.456 1.00 66.25 762 ASN A N 1
ATOM 5682 C CA . ASN A 1 762 ? -10.333 -9.131 -27.304 1.00 66.25 762 ASN A CA 1
ATOM 5683 C C . ASN A 1 762 ? -9.387 -9.503 -26.146 1.00 66.25 762 ASN A C 1
ATOM 5685 O O . ASN A 1 762 ? -9.807 -10.180 -25.206 1.00 66.25 762 ASN A O 1
ATOM 5689 N N . ALA A 1 763 ? -8.126 -9.074 -26.209 1.00 68.88 763 ALA A N 1
ATOM 5690 C CA . ALA A 1 763 ? -7.055 -9.493 -25.310 1.00 68.88 763 ALA A CA 1
ATOM 5691 C C . ALA A 1 763 ? -6.684 -8.427 -24.273 1.00 68.88 763 ALA A C 1
ATOM 5693 O O . ALA A 1 763 ? -5.515 -8.165 -24.020 1.00 68.88 763 ALA A O 1
ATOM 5694 N N . LEU A 1 764 ? -7.695 -7.806 -23.663 1.00 69.94 764 LEU A N 1
ATOM 5695 C CA . LEU A 1 764 ? -7.497 -6.729 -22.687 1.00 69.94 764 LEU A CA 1
ATOM 5696 C C . LEU A 1 764 ? -6.611 -7.153 -21.500 1.00 69.94 764 LEU A C 1
ATOM 5698 O O . LEU A 1 764 ? -5.907 -6.321 -20.943 1.00 69.94 764 LEU A O 1
ATOM 5702 N N . TYR A 1 765 ? -6.614 -8.437 -21.127 1.00 73.00 765 TYR A N 1
ATOM 5703 C CA . TYR A 1 765 ? -5.772 -8.943 -20.038 1.00 73.00 765 TYR A CA 1
ATOM 5704 C C . TYR A 1 765 ? -4.323 -9.082 -20.450 1.00 73.00 765 TYR A C 1
ATOM 5706 O O . TYR A 1 765 ? -3.457 -8.744 -19.661 1.00 73.00 765 TYR A O 1
ATOM 5714 N N . ALA A 1 766 ? -4.063 -9.514 -21.683 1.00 75.94 766 ALA A N 1
ATOM 5715 C CA . ALA A 1 766 ? -2.715 -9.534 -22.230 1.00 75.94 766 ALA A CA 1
ATOM 5716 C C . ALA A 1 766 ? -2.074 -8.133 -22.199 1.00 75.94 766 ALA A C 1
ATOM 5718 O O . ALA A 1 766 ? -0.890 -8.016 -21.918 1.00 75.94 766 ALA A O 1
ATOM 5719 N N . ASP A 1 767 ? -2.845 -7.060 -22.418 1.00 74.94 767 ASP A N 1
ATOM 5720 C CA . ASP A 1 767 ? -2.330 -5.685 -22.303 1.00 74.94 767 ASP A CA 1
ATOM 5721 C C . ASP A 1 767 ? -2.012 -5.283 -20.848 1.00 74.94 767 ASP A C 1
ATOM 5723 O O . ASP A 1 767 ? -1.066 -4.530 -20.593 1.00 74.94 767 ASP A O 1
ATOM 5727 N N . ILE A 1 768 ? -2.801 -5.767 -19.883 1.00 77.69 768 ILE A N 1
ATOM 5728 C CA . ILE A 1 768 ? -2.612 -5.504 -18.447 1.00 77.69 768 ILE A CA 1
ATOM 5729 C C . ILE A 1 768 ? -1.411 -6.291 -17.898 1.00 77.69 768 ILE A C 1
ATOM 5731 O O . ILE A 1 768 ? -0.577 -5.715 -17.200 1.00 77.69 768 ILE A O 1
ATOM 5735 N N . ASP A 1 769 ? -1.326 -7.566 -18.271 1.00 79.06 769 ASP A N 1
ATOM 5736 C CA . ASP A 1 769 ? -0.377 -8.589 -17.814 1.00 79.06 769 ASP A CA 1
ATOM 5737 C C . ASP A 1 769 ? 0.948 -8.597 -18.588 1.00 79.06 769 ASP A C 1
ATOM 5739 O O . ASP A 1 769 ? 1.827 -9.406 -18.332 1.00 79.06 769 ASP A O 1
ATOM 5743 N N . LEU A 1 770 ? 1.108 -7.728 -19.586 1.00 86.31 770 LEU A N 1
ATOM 5744 C CA . LEU A 1 770 ? 2.382 -7.577 -20.276 1.00 86.31 770 LEU A CA 1
ATOM 5745 C C . LEU A 1 770 ? 3.286 -6.628 -19.494 1.00 86.31 770 LEU A C 1
ATOM 5747 O O . LEU A 1 770 ? 2.912 -5.473 -19.267 1.00 86.31 770 LEU A O 1
ATOM 5751 N N . HIS A 1 771 ? 4.497 -7.065 -19.171 1.00 87.69 771 HIS A N 1
ATOM 5752 C CA . HIS A 1 771 ? 5.482 -6.309 -18.402 1.00 87.69 771 HIS A CA 1
ATOM 5753 C C . HIS A 1 771 ? 6.814 -6.195 -19.153 1.00 87.69 771 HIS A C 1
ATOM 5755 O O . HIS A 1 771 ? 7.142 -7.033 -19.993 1.00 87.69 771 HIS A O 1
ATOM 5761 N N . GLN A 1 772 ? 7.590 -5.155 -18.845 1.00 89.00 772 GLN A N 1
ATOM 5762 C CA . GLN A 1 772 ? 8.955 -4.975 -19.354 1.00 89.00 772 GLN A CA 1
ATOM 5763 C C . GLN A 1 772 ? 9.953 -4.823 -18.211 1.00 89.00 772 GLN A C 1
ATOM 5765 O O . GLN A 1 772 ? 9.649 -4.173 -17.205 1.00 89.00 772 GLN A O 1
ATOM 5770 N N . LEU A 1 773 ? 11.170 -5.321 -18.429 1.00 88.31 773 LEU A N 1
ATOM 5771 C CA . LEU A 1 773 ? 12.313 -5.129 -17.537 1.00 88.31 773 LEU A CA 1
ATOM 5772 C C . LEU A 1 773 ? 13.535 -4.664 -18.312 1.00 88.31 773 LEU A C 1
ATOM 5774 O O . LEU A 1 773 ? 13.751 -5.048 -19.458 1.00 88.31 773 LEU A O 1
ATOM 5778 N N . GLY A 1 774 ? 14.350 -3.840 -17.664 1.00 87.62 774 GLY A N 1
ATOM 5779 C CA . GLY A 1 774 ? 15.692 -3.457 -18.087 1.00 87.62 774 GLY A CA 1
ATOM 5780 C C . GLY A 1 774 ? 16.716 -4.527 -17.721 1.00 87.62 774 GLY A C 1
ATOM 5781 O O . GLY A 1 774 ? 17.754 -4.198 -17.153 1.00 87.62 774 GLY A O 1
ATOM 5782 N N . ALA A 1 775 ? 16.375 -5.780 -18.007 1.00 85.94 775 ALA A N 1
ATOM 5783 C CA . ALA A 1 775 ? 17.130 -6.996 -17.735 1.00 85.94 775 ALA A CA 1
ATOM 5784 C C . ALA A 1 775 ? 17.255 -7.819 -19.029 1.00 85.94 775 ALA A C 1
ATOM 5786 O O . ALA A 1 775 ? 16.812 -7.369 -20.092 1.00 85.94 775 ALA A O 1
ATOM 5787 N N . GLY A 1 776 ? 17.867 -9.000 -18.948 1.00 86.31 776 GLY A N 1
ATOM 5788 C CA . GLY A 1 776 ? 18.114 -9.840 -20.114 1.00 86.31 776 GLY A CA 1
ATOM 5789 C C . GLY A 1 776 ? 19.168 -9.255 -21.056 1.00 86.31 776 GLY A C 1
ATOM 5790 O O . GLY A 1 776 ? 19.892 -8.308 -20.720 1.00 86.31 776 GLY A O 1
ATOM 5791 N N . TYR A 1 777 ? 19.263 -9.808 -22.262 1.00 87.75 777 TYR A N 1
ATOM 5792 C CA . TYR A 1 777 ? 20.343 -9.483 -23.185 1.00 87.75 777 TYR A CA 1
ATOM 5793 C C . TYR A 1 777 ? 20.305 -8.013 -23.585 1.00 87.75 777 TYR A C 1
ATOM 5795 O O . TYR A 1 777 ? 19.321 -7.507 -24.125 1.00 87.75 777 TYR A O 1
ATOM 5803 N N . GLN A 1 778 ? 21.415 -7.316 -23.338 1.00 81.38 778 GLN A N 1
ATOM 5804 C CA . GLN A 1 778 ? 21.538 -5.881 -23.584 1.00 81.38 778 GLN A CA 1
ATOM 5805 C C . GLN A 1 778 ? 20.488 -5.034 -22.837 1.00 81.38 778 GLN A C 1
ATOM 5807 O O . GLN A 1 778 ? 20.324 -3.867 -23.170 1.00 81.38 778 GLN A O 1
ATOM 5812 N N . GLY A 1 779 ? 19.830 -5.551 -21.794 1.00 82.81 779 GLY A N 1
ATOM 5813 C CA . GLY A 1 779 ? 19.048 -4.750 -20.850 1.00 82.81 779 GLY A CA 1
ATOM 5814 C C . GLY A 1 779 ? 17.651 -4.342 -21.316 1.00 82.81 779 GLY A C 1
ATOM 5815 O O . GLY A 1 779 ? 17.220 -3.238 -20.971 1.00 82.81 779 GLY A O 1
ATOM 5816 N N . HIS A 1 780 ? 16.954 -5.192 -22.079 1.00 88.31 780 HIS A N 1
ATOM 5817 C CA . HIS A 1 780 ? 15.501 -5.104 -22.240 1.00 88.31 780 HIS A CA 1
ATOM 5818 C C . HIS A 1 780 ? 14.853 -6.449 -22.611 1.00 88.31 780 HIS A C 1
ATOM 5820 O O . HIS A 1 780 ? 15.119 -7.015 -23.674 1.00 88.31 780 HIS A O 1
ATOM 5826 N N . MET A 1 781 ? 13.837 -6.836 -21.847 1.00 90.00 781 MET A N 1
ATOM 5827 C CA . MET A 1 781 ? 12.992 -8.002 -22.107 1.00 90.00 781 MET A CA 1
ATOM 5828 C C . MET A 1 781 ? 11.511 -7.690 -21.874 1.00 90.00 781 MET A C 1
ATOM 5830 O O . MET A 1 781 ? 11.165 -6.772 -21.124 1.00 90.00 781 MET A O 1
ATOM 5834 N N . TRP A 1 782 ? 10.644 -8.479 -22.508 1.00 92.62 782 TRP A N 1
ATOM 5835 C CA . TRP A 1 782 ? 9.221 -8.557 -22.171 1.00 92.62 782 TRP A CA 1
ATOM 5836 C C . TRP A 1 782 ? 8.959 -9.834 -21.383 1.00 92.62 782 TRP A C 1
ATOM 5838 O O . TRP A 1 782 ? 9.579 -10.855 -21.666 1.00 92.62 782 TRP A O 1
ATOM 5848 N N . PHE A 1 783 ? 7.997 -9.809 -20.472 1.00 92.50 783 PHE A N 1
ATOM 5849 C CA . PHE A 1 783 ? 7.479 -11.024 -19.851 1.00 92.50 783 PHE A CA 1
ATOM 5850 C C . PHE A 1 783 ? 5.991 -10.878 -19.506 1.00 92.50 783 PHE A C 1
ATOM 5852 O O . PHE A 1 783 ? 5.427 -9.779 -19.551 1.00 92.50 783 PHE A O 1
ATOM 5859 N N . SER A 1 784 ? 5.347 -12.007 -19.243 1.00 88.56 784 SER A N 1
ATOM 5860 C CA . SER A 1 784 ? 3.940 -12.136 -18.842 1.00 88.56 784 SER A CA 1
ATOM 5861 C C . SER A 1 784 ? 3.778 -13.463 -18.106 1.00 88.56 784 SER A C 1
ATOM 5863 O O . SER A 1 784 ? 4.686 -14.295 -18.126 1.00 88.56 784 SER A O 1
ATOM 5865 N N . HIS A 1 785 ? 2.629 -13.684 -17.481 1.00 85.44 785 HIS A N 1
ATOM 5866 C CA . HIS A 1 785 ? 2.346 -14.946 -16.821 1.00 85.44 785 HIS A CA 1
ATOM 5867 C C . HIS A 1 785 ? 1.867 -16.022 -17.811 1.00 85.44 785 HIS A C 1
ATOM 5869 O O . HIS A 1 785 ? 1.284 -15.743 -18.868 1.00 85.44 785 HIS A O 1
ATOM 5875 N N . VAL A 1 786 ? 2.085 -17.286 -17.443 1.00 84.38 786 VAL A N 1
ATOM 5876 C CA . VAL A 1 786 ? 1.641 -18.462 -18.202 1.00 84.38 786 VAL A CA 1
ATOM 5877 C C . VAL A 1 786 ? 0.216 -18.854 -17.817 1.00 84.38 786 VAL A C 1
ATOM 5879 O O . VAL A 1 786 ? -0.077 -19.146 -16.653 1.00 84.38 786 VAL A O 1
ATOM 5882 N N . TYR A 1 787 ? -0.668 -18.940 -18.812 1.00 83.31 787 TYR A N 1
ATOM 5883 C CA . TYR A 1 787 ? -2.091 -19.235 -18.619 1.00 83.31 787 TYR A CA 1
ATOM 5884 C C . TYR A 1 787 ? -2.510 -20.564 -19.257 1.00 83.31 787 TYR A C 1
ATOM 5886 O O . TYR A 1 787 ? -1.925 -20.984 -20.258 1.00 83.31 787 TYR A O 1
ATOM 5894 N N . PRO A 1 788 ? -3.550 -21.229 -18.722 1.00 80.56 788 PRO A N 1
ATOM 5895 C CA . PRO A 1 788 ? -4.039 -22.473 -19.291 1.00 80.56 788 PRO A CA 1
ATOM 5896 C C . PRO A 1 788 ? -4.860 -22.210 -20.568 1.00 80.56 788 PRO A C 1
ATOM 5898 O O . PRO A 1 788 ? -5.511 -21.160 -20.691 1.00 80.56 788 PRO A O 1
ATOM 5901 N N . PRO A 1 789 ? -4.908 -23.173 -21.506 1.00 81.44 789 PRO A N 1
ATOM 5902 C CA . PRO A 1 789 ? -5.790 -23.103 -22.663 1.00 81.44 789 PRO A CA 1
ATOM 5903 C C . PRO A 1 789 ? -7.264 -23.198 -22.241 1.00 81.44 789 PRO A C 1
ATOM 5905 O O . PRO A 1 789 ? -7.615 -23.799 -21.223 1.00 81.44 789 PRO A O 1
ATOM 5908 N N . VAL A 1 790 ? -8.162 -22.646 -23.058 1.00 75.44 790 VAL A N 1
ATOM 5909 C CA . VAL A 1 790 ? -9.616 -22.698 -22.855 1.00 75.44 790 VAL A CA 1
ATOM 5910 C C . VAL A 1 790 ? -10.228 -23.582 -23.935 1.00 75.44 790 VAL A C 1
ATOM 5912 O O . VAL A 1 790 ? -10.158 -23.268 -25.116 1.00 75.44 790 VAL A O 1
ATOM 5915 N N . ASN A 1 791 ? -10.853 -24.693 -23.531 1.00 76.94 791 ASN A N 1
ATOM 5916 C CA . ASN A 1 791 ? -11.426 -25.700 -24.441 1.00 76.94 791 ASN A CA 1
ATOM 5917 C C . ASN A 1 791 ? -10.419 -26.298 -25.446 1.00 76.94 791 ASN A C 1
ATOM 5919 O O . ASN A 1 791 ? -10.813 -26.734 -26.523 1.00 76.94 791 ASN A O 1
ATOM 5923 N N . GLY A 1 792 ? -9.133 -26.338 -25.086 1.00 74.44 792 GLY A N 1
ATOM 5924 C CA . GLY A 1 792 ? -8.062 -26.840 -25.952 1.00 74.44 792 GLY A CA 1
ATOM 5925 C C . GLY A 1 792 ? -7.462 -25.796 -26.897 1.00 74.44 792 GLY A C 1
ATOM 5926 O O . GLY A 1 792 ? -6.455 -26.095 -27.528 1.00 74.44 792 GLY A O 1
ATOM 5927 N N . ASP A 1 793 ? -8.015 -24.581 -26.946 1.00 81.19 793 ASP A N 1
ATOM 5928 C CA . ASP A 1 793 ? -7.462 -23.460 -27.707 1.00 81.19 793 ASP A CA 1
ATOM 5929 C C . ASP A 1 793 ? -6.701 -22.481 -26.795 1.00 81.19 793 ASP A C 1
ATOM 5931 O O . ASP A 1 793 ? -7.022 -22.366 -25.604 1.00 81.19 793 ASP A O 1
ATOM 5935 N N . PRO A 1 794 ? -5.733 -21.712 -27.331 1.00 81.06 794 PRO A N 1
ATOM 5936 C CA . PRO A 1 794 ? -5.136 -20.589 -26.623 1.00 81.06 794 PRO A CA 1
ATOM 5937 C C . PRO A 1 794 ? -6.195 -19.641 -26.067 1.00 81.06 794 PRO A C 1
ATOM 5939 O O . PRO A 1 794 ? -7.138 -19.256 -26.760 1.00 81.06 794 PRO A O 1
ATOM 5942 N N . ASN A 1 795 ? -6.027 -19.233 -24.813 1.00 80.69 795 ASN A N 1
ATOM 5943 C CA . ASN A 1 795 ? -6.957 -18.341 -24.144 1.00 80.69 795 ASN A CA 1
ATOM 5944 C C . ASN A 1 795 ? -6.944 -16.953 -24.822 1.00 80.69 795 ASN A C 1
ATOM 5946 O O . ASN A 1 795 ? -6.011 -16.179 -24.602 1.00 80.69 795 ASN A O 1
ATOM 5950 N N . PRO A 1 796 ? -7.981 -16.562 -25.592 1.00 75.00 796 PRO A N 1
ATOM 5951 C CA . PRO A 1 796 ? -7.939 -15.368 -26.445 1.00 75.00 796 PRO A CA 1
ATOM 5952 C C . PRO A 1 796 ? -7.820 -14.053 -25.668 1.00 75.00 796 PRO A C 1
ATOM 5954 O O . PRO A 1 796 ? -7.549 -13.012 -26.260 1.00 75.00 796 PRO A O 1
ATOM 5957 N N . LYS A 1 797 ? -8.052 -14.110 -24.357 1.00 74.38 797 LYS A N 1
ATOM 5958 C CA . LYS A 1 797 ? -8.021 -12.998 -23.415 1.00 74.38 797 LYS A CA 1
ATOM 5959 C C . LYS A 1 797 ? -6.612 -12.700 -22.888 1.00 74.38 797 LYS A C 1
ATOM 5961 O O . LYS A 1 797 ? -6.282 -11.531 -22.710 1.00 74.38 797 LYS A O 1
ATOM 5966 N N . HIS A 1 798 ? -5.811 -13.745 -22.680 1.00 79.31 798 HIS A N 1
ATOM 5967 C CA . HIS A 1 798 ? -4.465 -13.682 -22.091 1.00 79.31 798 HIS A CA 1
ATOM 5968 C C . HIS A 1 798 ? -3.347 -13.973 -23.098 1.00 79.31 798 HIS A C 1
ATOM 5970 O O . HIS A 1 798 ? -2.180 -13.746 -22.802 1.00 79.31 798 HIS A O 1
ATOM 5976 N N . HIS A 1 799 ? -3.699 -14.488 -24.278 1.00 86.25 799 HIS A N 1
ATOM 5977 C CA . HIS A 1 799 ? -2.732 -14.941 -25.264 1.00 86.25 799 HIS A CA 1
ATOM 5978 C C . HIS A 1 799 ? -1.835 -13.805 -25.757 1.00 86.25 799 HIS A C 1
ATOM 5980 O O . HIS A 1 799 ? -2.310 -12.830 -26.341 1.00 86.25 799 HIS A O 1
ATOM 5986 N N . LEU A 1 800 ? -0.535 -13.987 -25.568 1.00 88.81 800 LEU A N 1
ATOM 5987 C CA . LEU A 1 800 ? 0.547 -13.212 -26.148 1.00 88.81 800 LEU A CA 1
ATOM 5988 C C . LEU A 1 800 ? 1.398 -14.148 -26.995 1.00 88.81 800 LEU A C 1
ATOM 5990 O O . LEU A 1 800 ? 1.730 -15.251 -26.571 1.00 88.81 800 LEU A O 1
ATOM 5994 N N . VAL A 1 801 ? 1.774 -13.692 -28.187 1.00 92.38 801 VAL A N 1
ATOM 5995 C CA . VAL A 1 801 ? 2.747 -14.382 -29.035 1.00 92.38 801 VAL A CA 1
ATOM 5996 C C . VAL A 1 801 ? 3.829 -13.413 -29.487 1.00 92.38 801 VAL A C 1
ATOM 5998 O O . VAL A 1 801 ? 3.550 -12.389 -30.121 1.00 92.38 801 VAL A O 1
ATOM 6001 N N . GLY A 1 802 ? 5.068 -13.740 -29.140 1.00 92.94 802 GLY A N 1
ATOM 6002 C CA . GLY A 1 802 ? 6.274 -13.088 -29.628 1.00 92.94 802 GLY A CA 1
ATOM 6003 C C . GLY A 1 802 ? 6.797 -13.803 -30.866 1.00 92.94 802 GLY A C 1
ATOM 6004 O O . GLY A 1 802 ? 6.737 -15.028 -30.954 1.00 92.94 802 GLY A O 1
ATOM 6005 N N . ALA A 1 803 ? 7.288 -13.035 -31.834 1.00 95.00 803 ALA A N 1
ATOM 6006 C CA . ALA A 1 803 ? 7.811 -13.542 -33.093 1.00 95.00 803 ALA A CA 1
ATOM 6007 C C . ALA A 1 803 ? 9.141 -12.870 -33.445 1.00 95.00 803 ALA A C 1
ATOM 6009 O O . ALA A 1 803 ? 9.160 -11.671 -33.738 1.00 95.00 803 ALA A O 1
ATOM 6010 N N . TRP A 1 804 ? 10.228 -13.642 -33.487 1.00 96.44 804 TRP A N 1
ATOM 6011 C CA . TRP A 1 804 ? 11.536 -13.202 -33.982 1.00 96.44 804 TRP A CA 1
ATOM 6012 C C . TRP A 1 804 ? 11.667 -13.540 -35.462 1.00 96.44 804 TRP A C 1
ATOM 6014 O O . TRP A 1 804 ? 11.534 -14.694 -35.856 1.00 96.44 804 TRP A O 1
ATOM 6024 N N . THR A 1 805 ? 11.911 -12.531 -36.293 1.00 95.31 805 THR A N 1
ATOM 6025 C CA . THR A 1 805 ? 12.132 -12.678 -37.738 1.00 95.31 805 THR A CA 1
ATOM 6026 C C . THR A 1 805 ? 13.531 -12.158 -38.077 1.00 95.31 805 THR A C 1
ATOM 6028 O O . THR A 1 805 ? 13.715 -10.937 -38.082 1.00 95.31 805 THR A O 1
ATOM 6031 N N . PRO A 1 806 ? 14.519 -13.029 -38.342 1.00 94.88 806 PRO A N 1
ATOM 6032 C CA . PRO A 1 806 ? 15.869 -12.598 -38.688 1.00 94.88 806 PRO A CA 1
ATOM 6033 C C . PRO A 1 806 ? 15.959 -12.022 -40.097 1.00 94.88 806 PRO A C 1
ATOM 6035 O O . PRO A 1 806 ? 15.227 -12.415 -41.013 1.00 94.88 806 PRO A O 1
ATOM 6038 N N . ASN A 1 807 ? 16.923 -11.129 -40.291 1.00 92.56 807 ASN A N 1
ATOM 6039 C CA . ASN A 1 807 ? 17.321 -10.662 -41.611 1.00 92.56 807 ASN A CA 1
ATOM 6040 C C . ASN A 1 807 ? 18.496 -11.503 -42.138 1.00 92.56 807 ASN A C 1
ATOM 6042 O O . ASN A 1 807 ? 19.667 -11.133 -42.036 1.00 92.56 807 ASN A O 1
ATOM 6046 N N . LEU A 1 808 ? 18.163 -12.665 -42.703 1.00 91.88 808 LEU A N 1
ATOM 6047 C CA . LEU A 1 808 ? 19.151 -13.605 -43.233 1.00 91.88 808 LEU A CA 1
ATOM 6048 C C . LEU A 1 808 ? 19.769 -13.087 -44.540 1.00 91.88 808 LEU A C 1
ATOM 6050 O O . LEU A 1 808 ? 19.050 -12.740 -45.483 1.00 91.88 808 LEU A O 1
ATOM 6054 N N . ASP A 1 809 ? 21.102 -13.101 -44.615 1.00 88.00 809 ASP A N 1
ATOM 6055 C CA . ASP A 1 809 ? 21.875 -12.743 -45.812 1.00 88.00 809 ASP A CA 1
ATOM 6056 C C . ASP A 1 809 ? 21.850 -13.877 -46.852 1.00 88.00 809 ASP A C 1
ATOM 6058 O O . ASP A 1 809 ? 22.825 -14.596 -47.078 1.00 88.00 809 ASP A O 1
ATOM 6062 N N . LEU A 1 810 ? 20.662 -14.081 -47.420 1.00 89.75 810 LEU A N 1
ATOM 6063 C CA . LEU A 1 810 ? 20.333 -15.106 -48.410 1.00 89.75 810 LEU A CA 1
ATOM 6064 C C . LEU A 1 810 ? 19.639 -14.455 -49.602 1.00 89.75 810 LEU A C 1
ATOM 6066 O O . LEU A 1 810 ? 18.943 -13.453 -49.436 1.00 89.75 810 LEU A O 1
ATOM 6070 N N . GLN A 1 811 ? 19.755 -15.014 -50.800 1.00 89.69 811 GLN A N 1
ATOM 6071 C CA . GLN A 1 811 ? 18.949 -14.619 -51.958 1.00 89.69 811 GLN A CA 1
ATOM 6072 C C . GLN A 1 811 ? 17.494 -15.121 -51.837 1.00 89.69 811 GLN A C 1
ATOM 6074 O O . GLN A 1 811 ? 17.206 -16.049 -51.079 1.00 89.69 811 GLN A O 1
ATOM 6079 N N . PRO A 1 812 ? 16.523 -14.529 -52.562 1.00 86.31 812 PRO A N 1
ATOM 6080 C CA . PRO A 1 812 ? 15.168 -15.078 -52.627 1.00 86.31 812 PRO A CA 1
ATOM 6081 C C . PRO A 1 812 ? 15.170 -16.546 -53.086 1.00 86.31 812 PRO A C 1
ATOM 6083 O O . PRO A 1 812 ? 15.658 -16.854 -54.167 1.00 86.31 812 PRO A O 1
ATOM 6086 N N . GLY A 1 813 ? 14.612 -17.442 -52.267 1.00 84.44 813 GLY A N 1
ATOM 6087 C CA . GLY A 1 813 ? 14.575 -18.886 -52.536 1.00 84.44 813 GLY A CA 1
ATOM 6088 C C . GLY A 1 813 ? 15.825 -19.664 -52.099 1.00 84.44 813 GLY A C 1
ATOM 6089 O O . GLY A 1 813 ? 15.767 -20.891 -52.063 1.00 84.44 813 GLY A O 1
ATOM 6090 N N . GLU A 1 814 ? 16.917 -18.988 -51.722 1.00 91.06 814 GLU A N 1
ATOM 6091 C CA . GLU A 1 814 ? 18.085 -19.625 -51.096 1.00 91.06 814 GLU A CA 1
ATOM 6092 C C . GLU A 1 814 ? 17.734 -20.076 -49.670 1.00 91.06 814 GLU A C 1
ATOM 6094 O O . GLU A 1 814 ? 16.981 -19.406 -48.951 1.00 91.06 814 GLU A O 1
ATOM 6099 N N . ARG A 1 815 ? 18.286 -21.226 -49.272 1.00 90.94 815 ARG A N 1
ATOM 6100 C CA . ARG A 1 815 ? 18.185 -21.781 -47.922 1.00 90.94 815 ARG A CA 1
ATOM 6101 C C . ARG A 1 815 ? 19.556 -22.239 -47.451 1.00 90.94 815 ARG A C 1
ATOM 6103 O O . ARG A 1 815 ? 20.361 -22.703 -48.258 1.00 90.94 815 ARG A O 1
ATOM 6110 N N . MET A 1 816 ? 19.798 -22.109 -46.158 1.00 92.25 816 MET A N 1
ATOM 6111 C CA . MET A 1 816 ? 21.053 -22.466 -45.505 1.00 92.25 816 MET A CA 1
ATOM 6112 C C . MET A 1 816 ? 20.765 -22.990 -44.100 1.00 92.25 816 MET A C 1
ATOM 6114 O O . MET A 1 816 ? 19.734 -22.671 -43.510 1.00 92.25 816 MET A O 1
ATOM 6118 N N . ARG A 1 817 ? 21.687 -23.785 -43.557 1.00 94.50 817 ARG A N 1
ATOM 6119 C CA . ARG A 1 817 ? 21.601 -24.278 -42.187 1.00 94.50 817 ARG A CA 1
ATOM 6120 C C . ARG A 1 817 ? 22.051 -23.203 -41.191 1.00 94.50 817 ARG A C 1
ATOM 6122 O O . ARG A 1 817 ? 23.096 -22.585 -41.378 1.00 94.50 817 ARG A O 1
ATOM 6129 N N . PHE A 1 818 ? 21.255 -22.993 -40.150 1.00 96.62 818 PHE A N 1
ATOM 6130 C CA . PHE A 1 818 ? 21.554 -22.090 -39.044 1.00 96.62 818 PHE A CA 1
ATOM 6131 C C . PHE A 1 818 ? 21.368 -22.817 -37.722 1.00 96.62 818 PHE A C 1
ATOM 6133 O O . PHE A 1 818 ? 20.350 -23.488 -37.546 1.00 96.62 818 PHE A O 1
ATOM 6140 N N . ASP A 1 819 ? 22.292 -22.612 -36.791 1.00 97.44 819 ASP A N 1
ATOM 6141 C CA . ASP A 1 819 ? 22.014 -22.825 -35.377 1.00 97.44 819 ASP A CA 1
ATOM 6142 C C . ASP A 1 819 ? 21.216 -21.628 -34.851 1.00 97.44 819 ASP A C 1
ATOM 6144 O O . ASP A 1 819 ? 21.595 -20.462 -35.009 1.00 97.44 819 ASP A O 1
ATOM 6148 N N . VAL A 1 820 ? 20.053 -21.921 -34.274 1.00 97.88 820 VAL A N 1
ATOM 6149 C CA . VAL A 1 820 ? 19.194 -20.924 -33.634 1.00 97.88 820 VAL A CA 1
ATOM 6150 C C . VAL A 1 820 ? 19.485 -20.956 -32.144 1.00 97.88 820 VAL A C 1
ATOM 6152 O O . VAL A 1 820 ? 19.365 -22.004 -31.513 1.00 97.88 820 VAL A O 1
ATOM 6155 N N . VAL A 1 821 ? 19.852 -19.811 -31.581 1.00 97.88 821 VAL A N 1
ATOM 6156 C CA . VAL A 1 821 ? 20.265 -19.673 -30.181 1.00 97.88 821 VAL A CA 1
ATOM 6157 C C . VAL A 1 821 ? 19.370 -18.642 -29.510 1.00 97.88 821 VAL A C 1
ATOM 6159 O O . VAL A 1 821 ? 19.209 -17.533 -30.018 1.00 97.88 821 VAL A O 1
ATOM 6162 N N . VAL A 1 822 ? 18.763 -18.991 -28.383 1.00 97.38 822 VAL A N 1
ATOM 6163 C CA . VAL A 1 822 ? 17.910 -18.087 -27.606 1.00 97.38 822 VAL A CA 1
ATOM 6164 C C . VAL A 1 822 ? 18.660 -17.567 -26.390 1.00 97.38 822 VAL A C 1
ATOM 6166 O O . VAL A 1 822 ? 19.439 -18.303 -25.781 1.00 97.38 822 VAL A O 1
ATOM 6169 N N . HIS A 1 823 ? 18.426 -16.306 -26.039 1.00 94.94 823 HIS A N 1
ATOM 6170 C CA . HIS A 1 823 ? 18.864 -15.770 -24.762 1.00 94.94 823 HIS A CA 1
ATOM 6171 C C . HIS A 1 823 ? 17.811 -16.028 -23.686 1.00 94.94 823 HIS A C 1
ATOM 6173 O O . HIS A 1 823 ? 16.629 -15.737 -23.883 1.00 94.94 823 HIS A O 1
ATOM 6179 N N . LEU A 1 824 ? 18.250 -16.554 -22.548 1.00 94.31 824 LEU A N 1
ATOM 6180 C CA . LEU A 1 824 ? 17.444 -16.728 -21.350 1.00 94.31 824 LEU A CA 1
ATOM 6181 C C . LEU A 1 824 ? 17.901 -15.696 -20.313 1.00 94.31 824 LEU A C 1
ATOM 6183 O O . LEU A 1 824 ? 19.088 -15.689 -19.964 1.00 94.31 824 LEU A O 1
ATOM 6187 N N . PRO A 1 825 ? 17.003 -14.811 -19.849 1.00 91.56 825 PRO A N 1
ATOM 6188 C CA . PRO A 1 825 ? 17.369 -13.761 -18.914 1.00 91.56 825 PRO A CA 1
ATOM 6189 C C . PRO A 1 825 ? 17.666 -14.315 -17.514 1.00 91.56 825 PRO A C 1
ATOM 6191 O O . PRO A 1 825 ? 17.218 -15.395 -17.122 1.00 91.56 825 PRO A O 1
ATOM 6194 N N . SER A 1 826 ? 18.402 -13.537 -16.724 1.00 87.06 826 SER A N 1
ATOM 6195 C CA . SER A 1 826 ? 18.684 -13.839 -15.314 1.00 87.06 826 SER A CA 1
ATOM 6196 C C . SER A 1 826 ? 17.442 -13.974 -14.418 1.00 87.06 826 SER A C 1
ATOM 6198 O O . SER A 1 826 ? 17.525 -14.611 -13.368 1.00 87.06 826 SER A O 1
ATOM 6200 N N . HIS A 1 827 ? 16.313 -13.375 -14.801 1.00 86.69 827 HIS A N 1
ATOM 6201 C CA . HIS A 1 827 ? 15.030 -13.430 -14.093 1.00 86.69 827 HIS A CA 1
ATOM 6202 C C . HIS A 1 827 ? 13.872 -12.991 -15.008 1.00 86.69 827 HIS A C 1
ATOM 6204 O O . HIS A 1 827 ? 14.111 -12.441 -16.085 1.00 86.69 827 HIS A O 1
ATOM 6210 N N . GLY A 1 828 ? 12.626 -13.209 -14.573 1.00 81.38 828 GLY A N 1
ATOM 6211 C CA . GLY A 1 828 ? 11.404 -12.860 -15.312 1.00 81.38 828 GLY A CA 1
ATOM 6212 C C . GLY A 1 828 ? 10.994 -13.910 -16.350 1.00 81.38 828 GLY A C 1
ATOM 6213 O O . GLY A 1 828 ? 10.189 -13.620 -17.233 1.00 81.38 828 GLY A O 1
ATOM 6214 N N . GLY A 1 829 ? 11.584 -15.104 -16.279 1.00 87.38 829 GLY A N 1
ATOM 6215 C CA . GLY A 1 829 ? 11.296 -16.254 -17.128 1.00 87.38 829 GLY A CA 1
ATOM 6216 C C . GLY A 1 829 ? 11.605 -17.540 -16.372 1.00 87.38 829 GLY A C 1
ATOM 6217 O O . GLY A 1 829 ? 12.766 -17.909 -16.207 1.00 87.38 829 GLY A O 1
ATOM 6218 N N . GLU A 1 830 ? 10.565 -18.221 -15.900 1.00 85.69 830 GLU A N 1
ATOM 6219 C CA . GLU A 1 830 ? 10.685 -19.404 -15.035 1.00 85.69 830 GLU A CA 1
ATOM 6220 C C . GLU A 1 830 ? 9.810 -20.570 -15.502 1.00 85.69 830 GLU A C 1
ATOM 6222 O O . GLU A 1 830 ? 9.628 -21.557 -14.789 1.00 85.69 830 GLU A O 1
ATOM 6227 N N . HIS A 1 831 ? 9.250 -20.477 -16.709 1.00 89.69 831 HIS A N 1
ATOM 6228 C CA . HIS A 1 831 ? 8.482 -21.567 -17.282 1.00 89.69 831 HIS A CA 1
ATOM 6229 C C . HIS A 1 831 ? 9.389 -22.713 -17.760 1.00 89.69 831 HIS A C 1
ATOM 6231 O O . HIS A 1 831 ? 10.184 -22.550 -18.687 1.00 89.69 831 HIS A O 1
ATOM 6237 N N . GLU A 1 832 ? 9.213 -23.888 -17.150 1.00 89.94 832 GLU A N 1
ATOM 6238 C CA . GLU A 1 832 ? 10.011 -25.095 -17.421 1.00 89.94 832 GLU A CA 1
ATOM 6239 C C . GLU A 1 832 ? 9.731 -25.735 -18.800 1.00 89.94 832 GLU A C 1
ATOM 6241 O O . GLU A 1 832 ? 10.572 -26.460 -19.336 1.00 89.94 832 GLU A O 1
ATOM 6246 N N . ASP A 1 833 ? 8.562 -25.452 -19.389 1.00 91.44 833 ASP A N 1
ATOM 6247 C CA . ASP A 1 833 ? 8.058 -26.083 -20.617 1.00 91.44 833 ASP A CA 1
ATOM 6248 C C . ASP A 1 833 ? 7.798 -25.064 -21.748 1.00 91.44 833 ASP A C 1
ATOM 6250 O O . ASP A 1 833 ? 6.843 -25.188 -22.519 1.00 91.44 833 ASP A O 1
ATOM 6254 N N . ALA A 1 834 ? 8.648 -24.041 -21.885 1.00 95.00 834 ALA A N 1
ATOM 6255 C CA . ALA A 1 834 ? 8.491 -23.021 -22.922 1.00 95.00 834 ALA A CA 1
ATOM 6256 C C . ALA A 1 834 ? 8.707 -23.604 -24.332 1.00 95.00 834 ALA A C 1
ATOM 6258 O O . ALA A 1 834 ? 9.826 -23.965 -24.704 1.00 95.00 834 ALA A O 1
ATOM 6259 N N . GLU A 1 835 ? 7.636 -23.693 -25.129 1.00 96.25 835 GLU A N 1
ATOM 6260 C CA . GLU A 1 835 ? 7.660 -24.233 -26.494 1.00 96.25 835 GLU A CA 1
ATOM 6261 C C . GLU A 1 835 ? 7.966 -23.148 -27.539 1.00 96.25 835 GLU A C 1
ATOM 6263 O O . GLU A 1 835 ? 7.148 -22.274 -27.839 1.00 96.25 835 GLU A O 1
ATOM 6268 N N . TYR A 1 836 ? 9.146 -23.245 -28.148 1.00 97.56 836 TYR A N 1
ATOM 6269 C CA . TYR A 1 836 ? 9.555 -22.430 -29.285 1.00 97.56 836 TYR A CA 1
ATOM 6270 C C . TYR A 1 836 ? 9.193 -23.133 -30.591 1.00 97.56 836 TYR A C 1
ATOM 6272 O O . TYR A 1 836 ? 9.640 -24.253 -30.845 1.00 97.56 836 TYR A O 1
ATOM 6280 N N . VAL A 1 837 ? 8.442 -22.450 -31.456 1.00 97.50 837 VAL A N 1
ATOM 6281 C CA . VAL A 1 837 ? 8.057 -22.944 -32.786 1.00 97.50 837 VAL A CA 1
ATOM 6282 C C . VAL A 1 837 ? 8.910 -22.264 -33.854 1.00 97.50 837 VAL A C 1
ATOM 6284 O O . VAL A 1 837 ? 8.792 -21.059 -34.080 1.00 97.50 837 VAL A O 1
ATOM 6287 N N . ILE A 1 838 ? 9.763 -23.030 -34.531 1.00 97.56 838 ILE A N 1
ATOM 6288 C CA . ILE A 1 838 ? 10.688 -22.566 -35.567 1.00 97.56 838 ILE A CA 1
ATOM 6289 C C . ILE A 1 838 ? 10.076 -22.825 -36.942 1.00 97.56 838 ILE A C 1
ATOM 6291 O O . ILE A 1 838 ? 9.875 -23.966 -37.348 1.00 97.56 838 ILE A O 1
ATOM 6295 N N . ARG A 1 839 ? 9.836 -21.761 -37.701 1.00 95.81 839 ARG A N 1
ATOM 6296 C CA . ARG A 1 839 ? 9.359 -21.801 -39.085 1.00 95.81 839 ARG A CA 1
ATOM 6297 C C . ARG A 1 839 ? 10.505 -21.501 -40.037 1.00 95.81 839 ARG A C 1
ATOM 6299 O O . ARG A 1 839 ? 11.070 -20.410 -39.989 1.00 95.81 839 ARG A O 1
ATOM 6306 N N . GLY A 1 840 ? 10.795 -22.424 -40.951 1.00 90.56 840 GLY A N 1
ATOM 6307 C CA . GLY A 1 840 ? 11.895 -22.307 -41.927 1.00 90.56 840 GLY A CA 1
ATOM 6308 C C . GLY A 1 840 ? 11.650 -21.337 -43.092 1.00 90.56 840 GLY A C 1
ATOM 6309 O O . GLY A 1 840 ? 12.484 -21.214 -43.991 1.00 90.56 840 GLY A O 1
ATOM 6310 N N . GLY A 1 841 ? 10.521 -20.625 -43.090 1.00 84.00 841 GLY A N 1
ATOM 6311 C CA . GLY A 1 841 ? 10.171 -19.607 -44.079 1.00 84.00 841 GLY A CA 1
ATOM 6312 C C . GLY A 1 841 ? 9.117 -20.091 -45.073 1.00 84.00 841 GLY A C 1
ATOM 6313 O O . GLY A 1 841 ? 8.137 -20.731 -44.702 1.00 84.00 841 GLY A O 1
ATOM 6314 N N . ASN A 1 842 ? 9.289 -19.751 -46.351 1.00 77.31 842 ASN A N 1
ATOM 6315 C CA . ASN A 1 842 ? 8.236 -19.896 -47.367 1.00 77.31 842 ASN A CA 1
ATOM 6316 C C . ASN A 1 842 ? 7.928 -21.341 -47.810 1.00 77.31 842 ASN A C 1
ATOM 6318 O O . ASN A 1 842 ? 7.015 -21.539 -48.606 1.00 77.31 842 ASN A O 1
ATOM 6322 N N . ASP A 1 843 ? 8.681 -22.339 -47.348 1.00 80.31 843 ASP A N 1
ATOM 6323 C CA . ASP A 1 843 ? 8.435 -23.755 -47.660 1.00 80.31 843 ASP A CA 1
ATOM 6324 C C . ASP A 1 843 ? 7.445 -24.424 -46.697 1.00 80.31 843 ASP A C 1
ATOM 6326 O O . ASP A 1 843 ? 7.043 -25.561 -46.929 1.00 80.31 843 ASP A O 1
ATOM 6330 N N . GLY A 1 844 ? 7.050 -23.728 -45.627 1.00 78.31 844 GLY A N 1
ATOM 6331 C CA . GLY A 1 844 ? 6.105 -24.238 -44.639 1.00 78.31 844 GLY A CA 1
ATOM 6332 C C . GLY A 1 844 ? 6.695 -25.259 -43.664 1.00 78.31 844 GLY A C 1
ATOM 6333 O O . GLY A 1 844 ? 5.927 -25.885 -42.939 1.00 78.31 844 GLY A O 1
ATOM 6334 N N . SER A 1 845 ? 8.023 -25.438 -43.619 1.00 87.94 845 SER A N 1
ATOM 6335 C CA . SER A 1 845 ? 8.656 -26.301 -42.614 1.00 87.94 845 SER A CA 1
ATOM 6336 C C . SER A 1 845 ? 8.477 -25.706 -41.214 1.00 87.94 845 SER A C 1
ATOM 6338 O O . SER A 1 845 ? 8.777 -24.523 -41.019 1.00 87.94 845 SER A O 1
ATOM 6340 N N . GLU A 1 846 ? 8.047 -26.523 -40.256 1.00 94.56 846 GLU A N 1
ATOM 6341 C CA . GLU A 1 846 ? 7.855 -26.143 -38.856 1.00 94.56 846 GLU A CA 1
ATOM 6342 C C . GLU A 1 846 ? 8.529 -27.173 -37.936 1.00 94.56 846 GLU A C 1
ATOM 6344 O O . GLU A 1 846 ? 8.451 -28.379 -38.179 1.00 94.56 846 GLU A O 1
ATOM 6349 N N . TYR A 1 847 ? 9.215 -26.684 -36.906 1.00 95.06 847 TYR A N 1
ATOM 6350 C CA . TYR A 1 847 ? 9.932 -27.466 -35.900 1.00 95.06 847 TYR A CA 1
ATOM 6351 C C . TYR A 1 847 ? 9.621 -26.916 -34.507 1.00 95.06 847 TYR A C 1
ATOM 6353 O O . TYR A 1 847 ? 9.243 -25.753 -34.373 1.00 95.06 847 TYR A O 1
ATOM 6361 N N . THR A 1 848 ? 9.826 -27.721 -33.468 1.00 96.31 848 THR A N 1
ATOM 6362 C CA . THR A 1 848 ? 9.561 -27.329 -32.078 1.00 96.31 848 THR A CA 1
ATOM 6363 C C . THR A 1 848 ? 10.750 -27.649 -31.182 1.00 96.31 848 THR A C 1
ATOM 6365 O O . THR A 1 848 ? 11.319 -28.738 -31.271 1.00 96.31 848 THR A O 1
ATOM 6368 N N . CYS A 1 849 ? 11.086 -26.730 -30.282 1.00 96.94 849 CYS A N 1
ATOM 6369 C CA . CYS A 1 849 ? 12.024 -26.955 -29.188 1.00 96.94 849 CYS A CA 1
ATOM 6370 C C . CYS A 1 849 ? 11.392 -26.453 -27.890 1.00 96.94 849 CYS A C 1
ATOM 6372 O O . CYS A 1 849 ? 11.075 -25.274 -27.770 1.00 96.94 849 CYS A O 1
ATOM 6374 N N . THR A 1 850 ? 11.204 -27.348 -26.926 1.00 96.56 850 THR A N 1
ATOM 6375 C CA . THR A 1 850 ? 10.717 -27.003 -25.584 1.00 96.56 850 THR A CA 1
ATOM 6376 C C . THR A 1 850 ? 11.911 -26.886 -24.654 1.00 96.56 850 THR A C 1
ATOM 6378 O O . THR A 1 850 ? 12.735 -27.797 -24.672 1.00 96.56 850 THR A O 1
ATOM 6381 N N . LEU A 1 851 ? 12.024 -25.842 -23.834 1.00 95.06 851 LEU A N 1
ATOM 6382 C CA . LEU A 1 851 ? 13.092 -25.715 -22.833 1.00 95.06 851 LEU A CA 1
ATOM 6383 C C . LEU A 1 851 ? 12.627 -25.024 -21.551 1.00 95.06 851 LEU A C 1
ATOM 6385 O O . LEU A 1 851 ? 11.607 -24.343 -21.543 1.00 95.06 851 LEU A O 1
ATOM 6389 N N . ASP A 1 852 ? 13.437 -25.188 -20.507 1.00 93.25 852 ASP A N 1
ATOM 6390 C CA . ASP A 1 852 ? 13.288 -24.499 -19.230 1.00 93.25 852 ASP A CA 1
ATOM 6391 C C . ASP A 1 852 ? 13.942 -23.114 -19.307 1.00 93.25 852 ASP A C 1
ATOM 6393 O O . ASP A 1 852 ? 15.152 -23.006 -19.553 1.00 93.25 852 ASP A O 1
ATOM 6397 N N . GLN A 1 853 ? 13.137 -22.060 -19.142 1.00 92.50 853 GLN A N 1
ATOM 6398 C CA . GLN A 1 853 ? 13.632 -20.681 -19.132 1.00 92.50 853 GLN A CA 1
ATOM 6399 C C . GLN A 1 853 ? 14.345 -20.311 -17.826 1.00 92.50 853 GLN A C 1
ATOM 6401 O O . GLN A 1 853 ? 15.128 -19.361 -17.826 1.00 92.50 853 GLN A O 1
ATOM 6406 N N . GLY A 1 854 ? 14.149 -21.079 -16.752 1.00 88.56 854 GLY A N 1
ATOM 6407 C CA . GLY A 1 854 ? 14.783 -20.863 -15.462 1.00 88.56 854 GLY A CA 1
ATOM 6408 C C . GLY A 1 854 ? 16.313 -20.892 -15.542 1.00 88.56 854 GLY A C 1
ATOM 6409 O O . GLY A 1 854 ? 16.948 -21.829 -16.045 1.00 88.56 854 GLY A O 1
ATOM 6410 N N . THR A 1 855 ? 16.942 -19.842 -15.016 1.00 84.38 855 THR A N 1
ATOM 6411 C CA . THR A 1 855 ? 18.410 -19.721 -14.958 1.00 84.38 855 THR A CA 1
ATOM 6412 C C . THR A 1 855 ? 18.974 -19.762 -13.535 1.00 84.38 855 THR A C 1
ATOM 6414 O O . THR A 1 855 ? 20.189 -19.873 -13.360 1.00 84.38 855 THR A O 1
ATOM 6417 N N . GLY A 1 856 ? 18.107 -19.710 -12.519 1.00 75.19 856 GLY A N 1
ATOM 6418 C CA . GLY A 1 856 ? 18.469 -19.802 -11.104 1.00 75.19 856 GLY A CA 1
ATOM 6419 C C . GLY A 1 856 ? 18.747 -21.227 -10.625 1.00 75.19 856 GLY A C 1
ATOM 6420 O O . GLY A 1 856 ? 18.282 -22.208 -11.201 1.00 75.19 856 GLY A O 1
ATOM 6421 N N . LEU A 1 857 ? 19.488 -21.338 -9.522 1.00 66.69 857 LEU A N 1
ATOM 6422 C CA . LEU A 1 857 ? 19.656 -22.579 -8.759 1.00 66.69 857 LEU A CA 1
ATOM 6423 C C . LEU A 1 857 ? 19.286 -22.317 -7.291 1.00 66.69 857 LEU A C 1
ATOM 6425 O O . LEU A 1 857 ? 19.350 -21.174 -6.842 1.00 66.69 857 LEU A O 1
ATOM 6429 N N . PRO A 1 858 ? 18.939 -23.339 -6.489 1.00 59.47 858 PRO A N 1
ATOM 6430 C CA . PRO A 1 858 ? 18.663 -23.140 -5.068 1.00 59.47 858 PRO A CA 1
ATOM 6431 C C . PRO A 1 858 ? 19.805 -22.394 -4.351 1.00 59.47 858 PRO A C 1
ATOM 6433 O O . PRO A 1 858 ? 20.920 -22.903 -4.240 1.00 59.47 858 PRO A O 1
ATOM 6436 N N . GLY A 1 859 ? 19.519 -21.183 -3.860 1.00 58.00 859 GLY A N 1
ATOM 6437 C CA . GLY A 1 859 ? 20.484 -20.319 -3.170 1.00 58.00 859 GLY A CA 1
ATOM 6438 C C . GLY A 1 859 ? 21.437 -19.522 -4.074 1.00 58.00 859 GLY A C 1
ATOM 6439 O O . GLY A 1 859 ? 22.339 -18.873 -3.546 1.00 58.00 859 GLY A O 1
ATOM 6440 N N . ILE A 1 860 ? 21.259 -19.559 -5.398 1.00 67.81 860 ILE A N 1
ATOM 6441 C CA . ILE A 1 860 ? 22.044 -18.795 -6.377 1.00 67.81 860 ILE A CA 1
ATOM 6442 C C . ILE A 1 860 ? 21.077 -18.060 -7.309 1.00 67.81 860 ILE A C 1
ATOM 6444 O O . ILE A 1 860 ? 20.222 -18.682 -7.940 1.00 67.81 860 ILE A O 1
ATOM 6448 N N . ASN A 1 861 ? 21.237 -16.741 -7.416 1.00 74.88 861 ASN A N 1
ATOM 6449 C CA . ASN A 1 861 ? 20.456 -15.929 -8.347 1.00 74.88 861 ASN A CA 1
ATOM 6450 C C . ASN A 1 861 ? 20.633 -16.437 -9.789 1.00 74.88 861 ASN A C 1
ATOM 6452 O O . ASN A 1 861 ? 21.699 -16.940 -10.155 1.00 74.88 861 ASN A O 1
ATOM 6456 N N . GLY A 1 862 ? 19.587 -16.304 -10.605 1.00 82.06 862 GLY A N 1
ATOM 6457 C CA . GLY A 1 862 ? 19.689 -16.576 -12.034 1.00 82.06 862 GLY A CA 1
ATOM 6458 C C . GLY A 1 862 ? 20.705 -15.670 -12.726 1.00 82.06 862 GLY A C 1
ATOM 6459 O O . GLY A 1 862 ? 21.132 -14.644 -12.193 1.00 82.06 862 GLY A O 1
ATOM 6460 N N . HIS A 1 863 ? 21.140 -16.088 -13.908 1.00 87.06 863 HIS A N 1
ATOM 6461 C CA . HIS A 1 863 ? 22.130 -15.384 -14.714 1.00 87.06 863 HIS A CA 1
ATOM 6462 C C . HIS A 1 863 ? 21.752 -15.468 -16.188 1.00 87.06 863 HIS A C 1
ATOM 6464 O O . HIS A 1 863 ? 21.154 -16.445 -16.634 1.00 87.06 863 HIS A O 1
ATOM 6470 N N . ASP A 1 864 ? 22.120 -14.432 -16.929 1.00 89.75 864 ASP A N 1
ATOM 6471 C CA . ASP A 1 864 ? 21.945 -14.375 -18.374 1.00 89.75 864 ASP A CA 1
ATOM 6472 C C . ASP A 1 864 ? 22.720 -15.527 -19.042 1.00 89.75 864 ASP A C 1
ATOM 6474 O O . ASP A 1 864 ? 23.894 -15.762 -18.728 1.00 89.75 864 ASP A O 1
ATOM 6478 N N . LYS A 1 865 ? 22.071 -16.283 -19.938 1.00 91.31 865 LYS A N 1
ATOM 6479 C CA . LYS A 1 865 ? 22.720 -17.377 -20.684 1.00 91.31 865 LYS A CA 1
ATOM 6480 C C . LYS A 1 865 ? 22.121 -17.575 -22.075 1.00 91.31 865 LYS A C 1
ATOM 6482 O O . LYS A 1 865 ? 20.940 -17.337 -22.304 1.00 91.31 865 LYS A O 1
ATOM 6487 N N . TRP A 1 866 ? 22.932 -18.093 -22.993 1.00 94.62 866 TRP A N 1
ATOM 6488 C CA . TRP A 1 866 ? 22.506 -18.495 -24.335 1.00 94.62 866 TRP A CA 1
ATOM 6489 C C . TRP A 1 866 ? 22.310 -20.017 -24.408 1.00 94.62 866 TRP A C 1
ATOM 6491 O O . TRP A 1 866 ? 23.087 -20.774 -23.827 1.00 94.62 866 TRP A O 1
ATOM 6501 N N . VAL A 1 867 ? 21.268 -20.472 -25.109 1.00 96.50 867 VAL A N 1
ATOM 6502 C CA . VAL A 1 867 ? 20.930 -21.901 -25.267 1.00 96.50 867 VAL A CA 1
ATOM 6503 C C . VAL A 1 867 ? 20.546 -22.195 -26.714 1.00 96.50 867 VAL A C 1
ATOM 6505 O O . VAL A 1 867 ? 19.803 -21.428 -27.330 1.00 96.50 867 VAL A O 1
ATOM 6508 N N . TYR A 1 868 ? 21.015 -23.315 -27.264 1.00 97.81 868 TYR A N 1
ATOM 6509 C CA . TYR A 1 868 ? 20.629 -23.750 -28.604 1.00 97.81 868 TYR A CA 1
ATOM 6510 C C . TYR A 1 868 ? 19.169 -24.236 -28.629 1.00 97.81 868 TYR A C 1
ATOM 6512 O O . TYR A 1 868 ? 18.763 -25.128 -27.881 1.00 97.81 868 TYR A O 1
ATOM 6520 N N . LEU A 1 869 ? 18.377 -23.682 -29.550 1.00 97.88 869 LEU A N 1
ATOM 6521 C CA . LEU A 1 869 ? 17.089 -24.243 -29.974 1.00 97.88 869 LEU A CA 1
ATOM 6522 C C . LEU A 1 869 ? 17.273 -25.353 -31.017 1.00 97.88 869 LEU A C 1
ATOM 6524 O O . LEU A 1 869 ? 16.363 -26.155 -31.226 1.00 97.88 869 LEU A O 1
ATOM 6528 N N . GLY A 1 870 ? 18.437 -25.396 -31.666 1.00 96.62 870 GLY A N 1
ATOM 6529 C CA . GLY A 1 870 ? 18.870 -26.436 -32.595 1.00 96.62 870 GLY A CA 1
ATOM 6530 C C . GLY A 1 870 ? 19.251 -25.914 -33.983 1.00 96.62 870 GLY A C 1
ATOM 6531 O O . GLY A 1 870 ? 19.110 -24.723 -34.279 1.00 96.62 870 GLY A O 1
ATOM 6532 N N . ALA A 1 871 ? 19.693 -26.837 -34.838 1.00 96.25 871 ALA A N 1
ATOM 6533 C CA . ALA A 1 871 ? 20.108 -26.565 -36.211 1.00 96.25 871 ALA A CA 1
ATOM 6534 C C . ALA A 1 871 ? 18.970 -26.761 -37.229 1.00 96.25 871 ALA A C 1
ATOM 6536 O O . ALA A 1 871 ? 18.447 -27.868 -37.391 1.00 96.25 871 ALA A O 1
ATOM 6537 N N . TYR A 1 872 ? 18.644 -25.725 -38.004 1.00 95.19 872 TYR A N 1
ATOM 6538 C CA . TYR A 1 872 ? 17.529 -25.741 -38.960 1.00 95.19 872 TYR A CA 1
ATOM 6539 C C . TYR A 1 872 ? 17.931 -25.197 -40.329 1.00 95.19 872 TYR A C 1
ATOM 6541 O O . TYR A 1 872 ? 18.757 -24.296 -40.441 1.00 95.19 872 TYR A O 1
ATOM 6549 N N . ASN A 1 873 ? 17.318 -25.716 -41.395 1.00 93.12 873 ASN A N 1
ATOM 6550 C CA . ASN A 1 873 ? 17.490 -25.162 -42.736 1.00 93.12 873 ASN A CA 1
ATOM 6551 C C . ASN A 1 873 ? 16.507 -24.000 -42.938 1.00 93.12 873 ASN A C 1
ATOM 6553 O O . ASN A 1 873 ? 15.309 -24.237 -43.096 1.00 93.12 873 ASN A O 1
ATOM 6557 N N . LEU A 1 874 ? 17.000 -22.764 -42.928 1.00 95.00 874 LEU A N 1
ATOM 6558 C CA . LEU A 1 874 ? 16.206 -21.535 -42.930 1.00 95.00 874 LEU A CA 1
ATOM 6559 C C . LEU A 1 874 ? 16.331 -20.784 -44.260 1.00 95.00 874 LEU A C 1
ATOM 6561 O O . LEU A 1 874 ? 17.399 -20.737 -44.873 1.00 95.00 874 LEU A O 1
ATOM 6565 N N . GLY A 1 875 ? 15.235 -20.159 -44.691 1.00 93.31 875 GLY A N 1
ATOM 6566 C CA . GLY A 1 875 ? 15.201 -19.212 -45.809 1.00 93.31 875 GLY A CA 1
ATOM 6567 C C . GLY A 1 875 ? 14.689 -17.829 -45.394 1.00 93.31 875 GLY A C 1
ATOM 6568 O O . GLY A 1 875 ? 14.290 -17.602 -44.247 1.00 93.31 875 GLY A O 1
ATOM 6569 N N . ARG A 1 876 ? 14.646 -16.878 -46.337 1.00 90.19 876 ARG A N 1
ATOM 6570 C CA . ARG A 1 876 ? 14.003 -15.570 -46.096 1.00 90.19 876 ARG A CA 1
ATOM 6571 C C . ARG A 1 876 ? 12.563 -15.753 -45.594 1.00 90.19 876 ARG A C 1
ATOM 6573 O O . ARG A 1 876 ? 11.809 -16.543 -46.157 1.00 90.19 876 ARG A O 1
ATOM 6580 N N . GLY A 1 877 ? 12.183 -14.980 -44.575 1.00 87.62 877 GLY A N 1
ATOM 6581 C CA . GLY A 1 877 ? 10.859 -15.058 -43.945 1.00 87.62 877 GLY A CA 1
ATOM 6582 C C . GLY A 1 877 ? 10.738 -16.116 -42.845 1.00 87.62 877 GLY A C 1
ATOM 6583 O O . GLY A 1 877 ? 9.635 -16.323 -42.351 1.00 87.62 877 GLY A O 1
ATOM 6584 N N . SER A 1 878 ? 11.841 -16.769 -42.462 1.00 95.25 878 SER A N 1
ATOM 6585 C CA . SER A 1 878 ? 11.874 -17.643 -41.284 1.00 95.25 878 SER A CA 1
ATOM 6586 C C . SER A 1 878 ? 11.465 -16.888 -40.023 1.00 95.25 878 SER A C 1
ATOM 6588 O O . SER A 1 878 ? 11.707 -15.685 -39.912 1.00 95.25 878 SER A O 1
ATOM 6590 N N . GLN A 1 879 ? 10.841 -17.587 -39.079 1.00 95.69 879 GLN A N 1
ATOM 6591 C CA . GLN A 1 879 ? 10.396 -17.011 -37.813 1.00 95.69 879 GLN A CA 1
ATOM 6592 C C . GLN A 1 879 ? 10.576 -18.003 -36.675 1.00 95.69 879 GLN A C 1
ATOM 6594 O O . GLN A 1 879 ? 10.430 -19.202 -36.883 1.00 95.69 879 GLN A O 1
ATOM 6599 N N . VAL A 1 880 ? 10.799 -17.499 -35.469 1.00 98.00 880 VAL A N 1
ATOM 6600 C CA . VAL A 1 880 ? 10.615 -18.278 -34.242 1.00 98.00 880 VAL A CA 1
ATOM 6601 C C . VAL A 1 880 ? 9.487 -17.649 -33.446 1.00 98.00 880 VAL A C 1
ATOM 6603 O O . VAL A 1 880 ? 9.439 -16.425 -33.321 1.00 98.00 880 VAL A O 1
ATOM 6606 N N . LEU A 1 881 ? 8.560 -18.469 -32.962 1.00 96.75 881 LEU A N 1
ATOM 6607 C CA . LEU A 1 881 ? 7.396 -18.044 -32.193 1.00 96.75 881 LEU A CA 1
ATOM 6608 C C . LEU A 1 881 ? 7.474 -18.602 -30.774 1.00 96.75 881 LEU A C 1
ATOM 6610 O O . LEU A 1 881 ? 7.832 -19.762 -30.596 1.00 96.75 881 LEU A O 1
ATOM 6614 N N . LEU A 1 882 ? 7.084 -17.790 -29.797 1.00 96.62 882 LEU A N 1
ATOM 6615 C CA . LEU A 1 882 ? 6.876 -18.202 -28.408 1.00 96.62 882 LEU A CA 1
ATOM 6616 C C . LEU A 1 882 ? 5.573 -17.582 -27.907 1.00 96.62 882 LEU A C 1
ATOM 6618 O O . LEU A 1 882 ? 5.360 -16.381 -28.104 1.00 96.62 882 LEU A O 1
ATOM 6622 N N . ASN A 1 883 ? 4.716 -18.372 -27.264 1.00 93.88 883 ASN A N 1
ATOM 6623 C CA . ASN A 1 883 ? 3.471 -17.894 -26.662 1.00 93.88 883 ASN A CA 1
ATOM 6624 C C . ASN A 1 883 ? 3.407 -18.233 -25.165 1.00 93.88 883 ASN A C 1
ATOM 6626 O O . ASN A 1 883 ? 4.155 -19.087 -24.706 1.00 93.88 883 ASN A O 1
ATOM 6630 N N . ASN A 1 884 ? 2.515 -17.574 -24.421 1.00 92.69 884 ASN A N 1
ATOM 6631 C CA . ASN A 1 884 ? 2.356 -17.759 -22.971 1.00 92.69 884 ASN A CA 1
ATOM 6632 C C . ASN A 1 884 ? 1.283 -18.783 -22.557 1.00 92.69 884 ASN A C 1
ATOM 6634 O O . ASN A 1 884 ? 0.736 -18.693 -21.456 1.00 92.69 884 ASN A O 1
ATOM 6638 N N . MET A 1 885 ? 0.924 -19.730 -23.425 1.00 91.69 885 MET A N 1
ATOM 6639 C CA . MET A 1 885 ? -0.011 -20.800 -23.076 1.00 91.69 885 MET A CA 1
ATOM 6640 C C . MET A 1 885 ? 0.750 -22.003 -22.542 1.00 91.69 885 MET A C 1
ATOM 6642 O O . MET A 1 885 ? 1.594 -22.567 -23.232 1.00 91.69 885 MET A O 1
ATOM 6646 N N . GLY A 1 886 ? 0.404 -22.408 -21.325 1.00 87.69 886 GLY A N 1
ATOM 6647 C CA . GLY A 1 886 ? 0.919 -23.624 -20.715 1.00 87.69 886 GLY A CA 1
ATOM 6648 C C . GLY A 1 886 ? -0.066 -24.783 -20.828 1.00 87.69 886 GLY A C 1
ATOM 6649 O O . GLY A 1 886 ? -0.848 -24.899 -21.774 1.00 87.69 886 GLY A O 1
ATOM 6650 N N . ASN A 1 887 ? -0.043 -25.654 -19.826 1.00 84.19 887 ASN A N 1
ATOM 6651 C CA . ASN A 1 887 ? -0.950 -26.792 -19.726 1.00 84.19 887 ASN A CA 1
ATOM 6652 C C . ASN A 1 887 ? -2.182 -26.444 -18.863 1.00 84.19 887 ASN A C 1
ATOM 6654 O O . ASN A 1 887 ? -2.374 -25.311 -18.429 1.00 84.19 887 ASN A O 1
ATOM 6658 N N . SER A 1 888 ? -3.053 -27.421 -18.606 1.00 72.38 888 SER A N 1
ATOM 6659 C CA . SER A 1 888 ? -4.259 -27.213 -17.790 1.00 72.38 888 SER A CA 1
ATOM 6660 C C . SER A 1 888 ? -3.995 -26.917 -16.304 1.00 72.38 888 SER A C 1
ATOM 6662 O O . SER A 1 888 ? -4.936 -26.573 -15.594 1.00 72.38 888 SER A O 1
ATOM 6664 N N . GLU A 1 889 ? -2.766 -27.106 -15.820 1.00 69.69 889 GLU A N 1
ATOM 6665 C CA . GLU A 1 889 ? -2.338 -26.807 -14.445 1.00 69.69 889 GLU A CA 1
ATOM 6666 C C . GLU A 1 889 ? -1.745 -25.398 -14.301 1.00 69.69 889 GLU A C 1
ATOM 6668 O O . GLU A 1 889 ? -1.545 -24.934 -13.178 1.00 69.69 889 GLU A O 1
ATOM 6673 N N . SER A 1 890 ? -1.482 -24.703 -15.412 1.00 72.38 890 SER A N 1
ATOM 6674 C CA . SER A 1 890 ? -1.066 -23.301 -15.400 1.00 72.38 890 SER A CA 1
ATOM 6675 C C . SER A 1 890 ? -2.159 -22.420 -14.788 1.00 72.38 890 SER A C 1
ATOM 6677 O O . SER A 1 890 ? -3.343 -22.582 -15.084 1.00 72.38 890 SER A O 1
ATOM 6679 N N . ASP A 1 891 ? -1.766 -21.481 -13.929 1.00 64.75 891 ASP A N 1
ATOM 6680 C CA . ASP A 1 891 ? -2.682 -20.638 -13.150 1.00 64.75 891 ASP A CA 1
ATOM 6681 C C . ASP A 1 891 ? -2.276 -19.156 -13.116 1.00 64.75 891 ASP A C 1
ATOM 6683 O O . ASP A 1 891 ? -2.857 -18.388 -12.351 1.00 64.75 891 ASP A O 1
ATOM 6687 N N . GLY A 1 892 ? -1.317 -18.747 -13.954 1.00 69.06 892 GLY A N 1
ATOM 6688 C CA . GLY A 1 892 ? -0.831 -17.371 -14.008 1.00 69.06 892 GLY A CA 1
ATOM 6689 C C . GLY A 1 892 ? 0.162 -17.000 -12.902 1.00 69.06 892 GLY A C 1
ATOM 6690 O O . GLY A 1 892 ? 0.332 -15.819 -12.650 1.00 69.06 892 GLY A O 1
ATOM 6691 N N . THR A 1 893 ? 0.800 -17.963 -12.220 1.00 65.38 893 THR A N 1
ATOM 6692 C CA . THR A 1 893 ? 1.804 -17.671 -11.167 1.00 65.38 893 THR A CA 1
ATOM 6693 C C . THR A 1 893 ? 3.258 -17.852 -11.609 1.00 65.38 893 THR A C 1
ATOM 6695 O O . THR A 1 893 ? 4.151 -17.806 -10.768 1.00 65.38 893 THR A O 1
ATOM 6698 N N . VAL A 1 894 ? 3.495 -18.222 -12.867 1.00 77.50 894 VAL A N 1
ATOM 6699 C CA . VAL A 1 894 ? 4.831 -18.498 -13.415 1.00 77.50 894 VAL A CA 1
ATOM 6700 C C . VAL A 1 894 ? 5.026 -17.602 -14.621 1.00 77.50 894 VAL A C 1
ATOM 6702 O O . VAL A 1 894 ? 4.114 -17.528 -15.453 1.00 77.50 894 VAL A O 1
ATOM 6705 N N . ASP A 1 895 ? 6.194 -16.975 -14.726 1.00 86.50 895 ASP A N 1
ATOM 6706 C CA . ASP A 1 895 ? 6.474 -16.030 -15.798 1.00 86.50 895 ASP A CA 1
ATOM 6707 C C . ASP A 1 895 ? 7.123 -16.723 -16.995 1.00 86.50 895 ASP A C 1
ATOM 6709 O O . ASP A 1 895 ? 7.837 -17.727 -16.885 1.00 86.50 895 ASP A O 1
ATOM 6713 N N . ILE A 1 896 ? 6.865 -16.160 -18.170 1.00 92.62 896 ILE A N 1
ATOM 6714 C CA . ILE A 1 896 ? 7.506 -16.519 -19.428 1.00 92.62 896 ILE A CA 1
ATOM 6715 C C . ILE A 1 896 ? 8.072 -15.263 -20.084 1.00 92.62 896 ILE A C 1
ATOM 6717 O O . ILE A 1 896 ? 7.389 -14.240 -20.207 1.00 92.62 896 ILE A O 1
ATOM 6721 N N . ALA A 1 897 ? 9.325 -15.352 -20.523 1.00 94.75 897 ALA A N 1
ATOM 6722 C CA . ALA A 1 897 ? 10.084 -14.229 -21.056 1.00 94.75 897 ALA A CA 1
ATOM 6723 C C . ALA A 1 897 ? 10.226 -14.278 -22.581 1.00 94.75 897 ALA A C 1
ATOM 6725 O O . ALA A 1 897 ? 10.464 -15.332 -23.181 1.00 94.75 897 ALA A O 1
ATOM 6726 N N . TRP A 1 898 ? 10.198 -13.098 -23.199 1.00 94.88 898 TRP A N 1
ATOM 6727 C CA . TRP A 1 898 ? 10.679 -12.845 -24.553 1.00 94.88 898 TRP A CA 1
ATOM 6728 C C . TRP A 1 898 ? 11.885 -11.909 -24.492 1.00 94.88 898 TRP A C 1
ATOM 6730 O O . TRP A 1 898 ? 11.759 -10.735 -24.133 1.00 94.88 898 TRP A O 1
ATOM 6740 N N . ASP A 1 899 ? 13.035 -12.433 -24.904 1.00 93.50 899 ASP A N 1
ATOM 6741 C CA . ASP A 1 899 ? 14.306 -11.713 -24.969 1.00 93.50 899 ASP A CA 1
ATOM 6742 C C . ASP A 1 899 ? 14.921 -11.800 -26.386 1.00 93.50 899 ASP A C 1
ATOM 6744 O O . ASP A 1 899 ? 14.189 -11.852 -27.377 1.00 93.50 899 ASP A O 1
ATOM 6748 N N . ALA A 1 900 ? 16.243 -11.746 -26.531 1.00 92.56 900 ALA A N 1
ATOM 6749 C CA . ALA A 1 900 ? 16.945 -11.782 -27.803 1.00 92.56 900 ALA A CA 1
ATOM 6750 C C . ALA A 1 900 ? 17.118 -13.199 -28.369 1.00 92.56 900 ALA A C 1
ATOM 6752 O O . ALA A 1 900 ? 17.094 -14.209 -27.663 1.00 92.56 900 ALA A O 1
ATOM 6753 N N . MET A 1 901 ? 17.337 -13.259 -29.681 1.00 95.19 901 MET A N 1
ATOM 6754 C CA . MET A 1 901 ? 17.580 -14.504 -30.402 1.00 95.19 901 MET A CA 1
ATOM 6755 C C . MET A 1 901 ? 18.640 -14.314 -31.478 1.00 95.19 901 MET A C 1
ATOM 6757 O O . MET A 1 901 ? 18.619 -13.320 -32.202 1.00 95.19 901 MET A O 1
ATOM 6761 N N . ALA A 1 902 ? 19.543 -15.277 -31.612 1.00 95.94 902 ALA A N 1
ATOM 6762 C CA . ALA A 1 902 ? 20.594 -15.286 -32.610 1.00 95.94 902 ALA A CA 1
ATOM 6763 C C . ALA A 1 902 ? 20.415 -16.433 -33.611 1.00 95.94 902 ALA A C 1
ATOM 6765 O O . ALA A 1 902 ? 19.935 -17.515 -33.284 1.00 95.94 902 ALA A O 1
ATOM 6766 N N . PHE A 1 903 ? 20.830 -16.177 -34.845 1.00 96.75 903 PHE A N 1
ATOM 6767 C CA . PHE A 1 903 ? 20.794 -17.104 -35.966 1.00 96.75 903 PHE A CA 1
ATOM 6768 C C . PHE A 1 903 ? 22.210 -17.173 -36.529 1.00 96.75 903 PHE A C 1
ATOM 6770 O O . PHE A 1 903 ? 22.677 -16.255 -37.218 1.00 96.75 903 PHE A O 1
ATOM 6777 N N . VAL A 1 904 ? 22.918 -18.240 -36.170 1.00 96.62 904 VAL A N 1
ATOM 6778 C CA . VAL A 1 904 ? 24.322 -18.464 -36.508 1.00 96.62 904 VAL A CA 1
ATOM 6779 C C . VAL A 1 904 ? 24.376 -19.305 -37.781 1.00 96.62 904 VAL A C 1
ATOM 6781 O O . VAL A 1 904 ? 23.927 -20.446 -37.758 1.00 96.62 904 VAL A O 1
ATOM 6784 N N . PRO A 1 905 ? 24.865 -18.772 -38.916 1.00 95.56 905 PRO A N 1
ATOM 6785 C CA . PRO A 1 905 ? 25.039 -19.585 -40.115 1.00 95.56 905 PRO A CA 1
ATOM 6786 C C . PRO A 1 905 ? 26.098 -20.647 -39.833 1.00 95.56 905 PRO A C 1
ATOM 6788 O O . PRO A 1 905 ? 27.174 -20.307 -39.343 1.00 95.56 905 PRO A O 1
ATOM 6791 N N . ILE A 1 906 ? 25.814 -21.906 -40.155 1.00 95.75 906 ILE A N 1
ATOM 6792 C CA . ILE A 1 906 ? 26.753 -23.014 -39.958 1.00 95.75 906 ILE A CA 1
ATOM 6793 C C . ILE A 1 906 ? 27.108 -23.668 -41.291 1.00 95.75 906 ILE A C 1
ATOM 6795 O O . ILE A 1 906 ? 26.345 -23.615 -42.261 1.00 95.75 906 ILE A O 1
ATOM 6799 N N . TYR A 1 907 ? 28.280 -24.301 -41.346 1.00 90.00 907 TYR A N 1
ATOM 6800 C CA . TYR A 1 907 ? 28.629 -25.175 -42.468 1.00 90.00 907 TYR A CA 1
ATOM 6801 C C . TYR A 1 907 ? 27.636 -26.348 -42.574 1.00 90.00 907 TYR A C 1
ATOM 6803 O O . TYR A 1 907 ? 26.828 -26.577 -41.676 1.00 90.00 907 TYR A O 1
ATOM 6811 N N . ASP A 1 908 ? 27.710 -27.135 -43.653 1.00 77.81 908 ASP A N 1
ATOM 6812 C CA . ASP A 1 908 ? 26.914 -28.364 -43.809 1.00 77.81 908 ASP A CA 1
ATOM 6813 C C . ASP A 1 908 ? 27.387 -29.473 -42.837 1.00 77.81 908 ASP A C 1
ATOM 6815 O O . ASP A 1 908 ? 28.015 -30.463 -43.211 1.00 77.81 908 ASP A O 1
ATOM 6819 N N . ARG A 1 909 ? 27.162 -29.236 -41.544 1.00 79.56 909 ARG A N 1
ATOM 6820 C CA . ARG A 1 909 ? 27.470 -30.068 -40.377 1.00 79.56 909 ARG A CA 1
ATOM 6821 C C . ARG A 1 909 ? 26.201 -30.269 -39.563 1.00 79.56 909 ARG A C 1
ATOM 6823 O O . ARG A 1 909 ? 25.189 -29.625 -39.818 1.00 79.56 909 ARG A O 1
ATOM 6830 N N . ASN A 1 910 ? 26.241 -31.178 -38.591 1.00 82.38 910 ASN A N 1
ATOM 6831 C CA . ASN A 1 910 ? 25.061 -31.526 -37.802 1.00 82.38 910 ASN A CA 1
ATOM 6832 C C . ASN A 1 910 ? 24.551 -30.378 -36.908 1.00 82.38 910 ASN A C 1
ATOM 6834 O O . ASN A 1 910 ? 23.356 -30.385 -36.605 1.00 82.38 910 ASN A O 1
ATOM 6838 N N . GLY A 1 911 ? 25.389 -29.388 -36.576 1.00 90.81 911 GLY A N 1
ATOM 6839 C CA . GLY A 1 911 ? 25.033 -28.312 -35.651 1.00 90.81 911 GLY A CA 1
ATOM 6840 C C . GLY A 1 911 ? 24.668 -28.855 -34.271 1.00 90.81 911 GLY A C 1
ATOM 6841 O O . GLY A 1 911 ? 25.022 -29.991 -33.927 1.00 90.81 911 GLY A O 1
ATOM 6842 N N . HIS A 1 912 ? 23.925 -28.063 -33.506 1.00 96.12 912 HIS A N 1
ATOM 6843 C CA . HIS A 1 912 ? 23.570 -28.382 -32.125 1.00 96.12 912 HIS A CA 1
ATOM 6844 C C . HIS A 1 912 ? 22.118 -28.860 -31.992 1.00 96.12 912 HIS A C 1
ATOM 6846 O O . HIS A 1 912 ? 21.260 -28.615 -32.850 1.00 96.12 912 HIS A O 1
ATOM 6852 N N . ASN A 1 913 ? 21.832 -29.584 -30.911 1.00 95.38 913 ASN A N 1
ATOM 6853 C CA . ASN A 1 913 ? 20.484 -30.032 -30.577 1.00 95.38 913 ASN A CA 1
ATOM 6854 C C . ASN A 1 913 ? 19.759 -29.000 -29.704 1.00 95.38 913 ASN A C 1
ATOM 6856 O O . ASN A 1 913 ? 20.359 -28.151 -29.049 1.00 95.38 913 ASN A O 1
ATOM 6860 N N . CYS A 1 914 ? 18.432 -29.112 -29.665 1.00 96.19 914 CYS A N 1
ATOM 6861 C CA . CYS A 1 914 ? 17.602 -28.388 -28.707 1.00 96.19 914 CYS A CA 1
ATOM 6862 C C . CYS A 1 914 ? 18.077 -28.664 -27.265 1.00 96.19 914 CYS A C 1
ATOM 6864 O O . CYS A 1 914 ? 18.236 -29.828 -26.891 1.00 96.19 914 CYS A O 1
ATOM 6866 N N . LYS A 1 915 ? 18.229 -27.598 -26.465 1.00 95.12 915 LYS A N 1
ATOM 6867 C CA . LYS A 1 915 ? 18.730 -27.571 -25.072 1.00 95.12 915 LYS A CA 1
ATOM 6868 C C . LYS A 1 915 ? 20.243 -27.704 -24.896 1.00 95.12 915 LYS A C 1
ATOM 6870 O O . LYS A 1 915 ? 20.695 -27.677 -23.750 1.00 95.12 915 LYS A O 1
ATOM 6875 N N . ASP A 1 916 ? 21.024 -27.825 -25.969 1.00 94.75 916 ASP A N 1
ATOM 6876 C CA . ASP A 1 916 ? 22.480 -27.794 -25.825 1.00 94.75 916 ASP A CA 1
ATOM 6877 C C . ASP A 1 916 ? 22.911 -26.415 -25.268 1.00 94.75 916 ASP A C 1
ATOM 6879 O O . ASP A 1 916 ? 22.359 -25.382 -25.672 1.00 94.75 916 ASP A O 1
ATOM 6883 N N . PRO A 1 917 ? 23.861 -26.362 -24.316 1.00 91.75 917 PRO A N 1
ATOM 6884 C CA . PRO A 1 917 ? 24.413 -25.097 -23.836 1.00 91.75 917 PRO A CA 1
ATOM 6885 C C . PRO A 1 917 ? 25.235 -24.424 -24.944 1.00 91.75 917 PRO A C 1
ATOM 6887 O O . PRO A 1 917 ? 25.931 -25.123 -25.681 1.00 91.75 917 PRO A O 1
ATOM 6890 N N . TYR A 1 918 ? 25.156 -23.091 -25.048 1.00 91.19 918 TYR A N 1
ATOM 6891 C CA . TYR A 1 918 ? 25.935 -22.301 -26.013 1.00 91.19 918 TYR A CA 1
ATOM 6892 C C . TYR A 1 918 ? 27.401 -22.115 -25.612 1.00 91.19 918 TYR A C 1
ATOM 6894 O O . TYR A 1 918 ? 27.658 -21.803 -24.424 1.00 91.19 918 TYR A O 1
#

Sequence (918 aa):
MLVTGAGDSNGFHLYVARERNAFAWSTLATLSASALDMGPWMGEVCVTGSGRYAVAVFAPKMAANKPTLVRAGGLAAVVDIDTGKATTVATGLQLAYFNPACGPDDRALLTRAVGEDMQRTDLLTVDAAAHRVTRTRRIAAQFTTPAPAADGDYGIARGRLVKVGSTGALTEVARPAGPVSALRGTARSGVDLVAIAGEGAVAQRYQAGRLRTVAVGQKGHLQLMGQVGGHNALVGTAPTLARAWPELSVIRSDHRIRAVSAQGHLLAQQISTAQGEKAVREPLSPADRADAGRVRVSVQATASGRRSTATFDTERKAPRLDALPTRAAPAPTVGTLAVDPNIANPKCAVRRNDPKVQAQQPSADMVEWAVDRAVHGTLTTSRPANYLKSGLPSYSPQGLFPRRAVAGGGEVPAQIMLGILAQETNLSQASWHAVPGDLGNPLIADYYGNARGSIDVINYPSADCGYGVGQVTTGMSVGETVYTRNQQVAIAVDYAANVAAGLNILIEKWNQIYNEPQGRSTLNNNDPAWIENWFLAVWAYNSGYHPSSEAGSNNGRWGIGWLNNPANPSYDPARPGFLRDTYADAETPNEWPYPERIMGWIETPQLRGFPIATEAYAQPTYGPNSPDYESRFTKVLSLPGVYTFCSPSINSCTPNTGNPCPADSEACWWHGNVTFANCPGGECAKEKVTYGSSSAEPGVQRVYDRDCSVFTGNSDPDKDATRRTSVVYTTIDSSQYAMGCASDPNDGKFVLRAGFPAGSTNALYADIDLHQLGAGYQGHMWFSHVYPPVNGDPNPKHHLVGAWTPNLDLQPGERMRFDVVVHLPSHGGEHEDAEYVIRGGNDGSEYTCTLDQGTGLPGINGHDKWVYLGAYNLGRGSQVLLNNMGNSESDGTVDIAWDAMAFVPIYDRNGHNCKDPY

Organism: NCBI:txid307119